Protein 2D8Q (pdb70)

Radius of gyration: 18.42 Å; Cα contacts (8 Å, |Δi|>4): 69; chains: 1; bounding box: 29×43×56 Å

Structure (mmCIF, N/CA/C/O backbone):
data_2D8Q
#
_entry.id   2D8Q
#
loop_
_entity.id
_entity.type
_entity.pdbx_description
1 polymer 'Zinc finger MYND domain containing protein 10'
2 non-polymer 'ZINC ION'
#
loop_
_atom_site.group_PDB
_atom_site.id
_atom_site.type_symbol
_atom_site.label_atom_id
_atom_site.label_alt_id
_atom_site.label_comp_id
_atom_site.label_asym_id
_atom_site.label_entity_id
_atom_site.label_seq_id
_atom_site.pdbx_PDB_ins_code
_atom_site.Cartn_x
_atom_site.Cartn_y
_atom_site.Cartn_z
_atom_site.occupancy
_atom_site.B_iso_or_equiv
_atom_site.auth_seq_id
_atom_site.auth_comp_id
_atom_site.auth_asym_id
_atom_site.auth_atom_id
_atom_site.pdbx_PDB_model_num
ATOM 1 N N . GLY A 1 1 ? -19.827 -36.827 40.881 1.00 0.00 1 GLY A N 1
ATOM 2 C CA . GLY A 1 1 ? -19.710 -36.330 39.522 1.00 0.00 1 GLY A CA 1
ATOM 3 C C . GLY A 1 1 ? -19.375 -34.852 39.472 1.00 0.00 1 GLY A C 1
ATOM 4 O O . GLY A 1 1 ? -20.268 -34.005 39.503 1.00 0.00 1 GLY A O 1
ATOM 8 N N . SER A 1 2 ? -18.085 -34.542 39.397 1.00 0.00 2 SER A N 1
ATOM 9 C CA . SER A 1 2 ? -17.634 -33.156 39.349 1.00 0.00 2 SER A CA 1
ATOM 10 C C . SER A 1 2 ? -16.925 -32.861 38.031 1.00 0.00 2 SER A C 1
ATOM 11 O O . SER A 1 2 ? -15.702 -32.970 37.933 1.00 0.00 2 SER A O 1
ATOM 19 N N . SER A 1 3 ? -17.701 -32.488 37.018 1.00 0.00 3 SER A N 1
ATOM 20 C CA . SER A 1 3 ? -17.149 -32.181 35.704 1.00 0.00 3 SER A CA 1
ATOM 21 C C . SER A 1 3 ? -17.943 -31.068 35.028 1.00 0.00 3 SER A C 1
ATOM 22 O O . SER A 1 3 ? -19.109 -30.839 35.348 1.00 0.00 3 SER A O 1
ATOM 30 N N . GLY A 1 4 ? -17.303 -30.378 34.089 1.00 0.00 4 GLY A N 1
ATOM 31 C CA . GLY A 1 4 ? -17.963 -29.297 33.381 1.00 0.00 4 GLY A CA 1
ATOM 32 C C . GLY A 1 4 ? -17.049 -28.613 32.384 1.00 0.00 4 GLY A C 1
ATOM 33 O O . GLY A 1 4 ? -16.391 -27.625 32.711 1.00 0.00 4 GLY A O 1
ATOM 37 N N . SER A 1 5 ? -17.007 -29.139 31.164 1.00 0.00 5 SER A N 1
ATOM 38 C CA . SER A 1 5 ? -16.162 -28.575 30.118 1.00 0.00 5 SER A CA 1
ATOM 39 C C . SER A 1 5 ? -16.897 -28.553 28.781 1.00 0.00 5 SER A C 1
ATOM 40 O O . SER A 1 5 ? -17.491 -29.549 28.369 1.00 0.00 5 SER A O 1
ATOM 48 N N . SER A 1 6 ? -16.851 -27.408 28.107 1.00 0.00 6 SER A N 1
ATOM 49 C CA . SER A 1 6 ? -17.514 -27.253 26.817 1.00 0.00 6 SER A CA 1
ATOM 50 C C . SER A 1 6 ? -16.942 -26.064 26.051 1.00 0.00 6 SER A C 1
ATOM 51 O O . SER A 1 6 ? -16.996 -24.927 26.517 1.00 0.00 6 SER A O 1
ATOM 59 N N . GLY A 1 7 ? -16.391 -26.337 24.872 1.00 0.00 7 GLY A N 1
ATOM 60 C CA . GLY A 1 7 ? -15.816 -25.282 24.060 1.00 0.00 7 GLY A CA 1
ATOM 61 C C . GLY A 1 7 ? -15.210 -25.805 22.773 1.00 0.00 7 GLY A C 1
ATOM 62 O O . GLY A 1 7 ? -14.073 -25.475 22.434 1.00 0.00 7 GLY A O 1
ATOM 66 N N . LEU A 1 8 ? -15.969 -26.625 22.054 1.00 0.00 8 LEU A N 1
ATOM 67 C CA . LEU A 1 8 ? -15.499 -27.198 20.797 1.00 0.00 8 LEU A CA 1
ATOM 68 C C . LEU A 1 8 ? -16.316 -26.672 19.621 1.00 0.00 8 LEU A C 1
ATOM 69 O O . LEU A 1 8 ? -16.666 -27.424 18.712 1.00 0.00 8 LEU A O 1
ATOM 85 N N . GLU A 1 9 ? -16.613 -25.377 19.645 1.00 0.00 9 GLU A N 1
ATOM 86 C CA . GLU A 1 9 ? -17.387 -24.751 18.579 1.00 0.00 9 GLU A CA 1
ATOM 87 C C . GLU A 1 9 ? -16.682 -24.903 17.234 1.00 0.00 9 GLU A C 1
ATOM 88 O O . GLU A 1 9 ? -15.537 -24.485 17.071 1.00 0.00 9 GLU A O 1
ATOM 100 N N . ALA A 1 10 ? -17.376 -25.506 16.274 1.00 0.00 10 ALA A N 1
ATOM 101 C CA . ALA A 1 10 ? -16.819 -25.712 14.943 1.00 0.00 10 ALA A CA 1
ATOM 102 C C . ALA A 1 10 ? -17.247 -24.601 13.991 1.00 0.00 10 ALA A C 1
ATOM 103 O O . ALA A 1 10 ? -18.432 -24.286 13.880 1.00 0.00 10 ALA A O 1
ATOM 110 N N . VAL A 1 11 ? -16.275 -24.009 13.304 1.00 0.00 11 VAL A N 1
ATOM 111 C CA . VAL A 1 11 ? -16.551 -22.933 12.360 1.00 0.00 11 VAL A CA 1
ATOM 112 C C . VAL A 1 11 ? -15.660 -23.041 11.127 1.00 0.00 11 VAL A C 1
ATOM 113 O O . VAL A 1 11 ? -14.456 -23.267 11.237 1.00 0.00 11 VAL A O 1
ATOM 126 N N . ALA A 1 12 ? -16.262 -22.878 9.953 1.00 0.00 12 ALA A N 1
ATOM 127 C CA . ALA A 1 12 ? -15.523 -22.955 8.699 1.00 0.00 12 ALA A CA 1
ATOM 128 C C . ALA A 1 12 ? -15.043 -21.576 8.260 1.00 0.00 12 ALA A C 1
ATOM 129 O O . ALA A 1 12 ? -15.752 -20.577 8.383 1.00 0.00 12 ALA A O 1
ATOM 136 N N . PRO A 1 13 ? -13.810 -21.517 7.734 1.00 0.00 13 PRO A N 1
ATOM 137 C CA . PRO A 1 13 ? -13.208 -20.265 7.266 1.00 0.00 13 PRO A CA 1
ATOM 138 C C . PRO A 1 13 ? -13.878 -19.737 6.002 1.00 0.00 13 PRO A C 1
ATOM 139 O O . PRO A 1 13 ? -14.514 -20.490 5.266 1.00 0.00 13 PRO A O 1
ATOM 150 N N . GLU A 1 14 ? -13.730 -18.438 5.757 1.00 0.00 14 GLU A N 1
ATOM 151 C CA . GLU A 1 14 ? -14.322 -17.811 4.582 1.00 0.00 14 GLU A CA 1
ATOM 152 C C . GLU A 1 14 ? -13.241 -17.366 3.601 1.00 0.00 14 GLU A C 1
ATOM 153 O O . GLU A 1 14 ? -12.191 -16.866 4.003 1.00 0.00 14 GLU A O 1
ATOM 165 N N . ARG A 1 15 ? -13.507 -17.552 2.312 1.00 0.00 15 ARG A N 1
ATOM 166 C CA . ARG A 1 15 ? -12.558 -17.171 1.273 1.00 0.00 15 ARG A CA 1
ATOM 167 C C . ARG A 1 15 ? -12.444 -15.653 1.169 1.00 0.00 15 ARG A C 1
ATOM 168 O O . ARG A 1 15 ? -13.354 -14.911 1.540 1.00 0.00 15 ARG A O 1
ATOM 189 N N . PRO A 1 16 ? -11.301 -15.179 0.654 1.00 0.00 16 PRO A N 1
ATOM 190 C CA . PRO A 1 16 ? -11.041 -13.745 0.490 1.00 0.00 16 PRO A CA 1
ATOM 191 C C . PRO A 1 16 ? -11.906 -13.121 -0.600 1.00 0.00 16 PRO A C 1
ATOM 192 O O . PRO A 1 16 ? -12.494 -13.827 -1.419 1.00 0.00 16 PRO A O 1
ATOM 203 N N . ARG A 1 17 ? -11.977 -11.794 -0.604 1.00 0.00 17 ARG A N 1
ATOM 204 C CA . ARG A 1 17 ? -12.771 -11.075 -1.593 1.00 0.00 17 ARG A CA 1
ATOM 205 C C . ARG A 1 17 ? -12.231 -9.663 -1.802 1.00 0.00 17 ARG A C 1
ATOM 206 O O . ARG A 1 17 ? -11.433 -9.168 -1.005 1.00 0.00 17 ARG A O 1
ATOM 227 N N . CYS A 1 18 ? -12.670 -9.020 -2.878 1.00 0.00 18 CYS A N 1
ATOM 228 C CA . CYS A 1 18 ? -12.230 -7.666 -3.193 1.00 0.00 18 CYS A CA 1
ATOM 229 C C . CYS A 1 18 ? -12.729 -6.675 -2.146 1.00 0.00 18 CYS A C 1
ATOM 230 O O . CYS A 1 18 ? -13.584 -7.002 -1.324 1.00 0.00 18 CYS A O 1
ATOM 237 N N . ALA A 1 19 ? -12.187 -5.462 -2.182 1.00 0.00 19 ALA A N 1
ATOM 238 C CA . ALA A 1 19 ? -12.578 -4.422 -1.238 1.00 0.00 19 ALA A CA 1
ATOM 239 C C . ALA A 1 19 ? -13.492 -3.396 -1.899 1.00 0.00 19 ALA A C 1
ATOM 240 O O . ALA A 1 19 ? -14.092 -2.559 -1.224 1.00 0.00 19 ALA A O 1
ATOM 247 N N . TYR A 1 20 ? -13.594 -3.466 -3.222 1.00 0.00 20 TYR A N 1
ATOM 248 C CA . TYR A 1 20 ? -14.433 -2.541 -3.974 1.00 0.00 20 TYR A CA 1
ATOM 249 C C . TYR A 1 20 ? -15.662 -3.251 -4.533 1.00 0.00 20 TYR A C 1
ATOM 250 O O . TYR A 1 20 ? -16.789 -2.777 -4.385 1.00 0.00 20 TYR A O 1
ATOM 268 N N . CYS A 1 21 ? -15.436 -4.392 -5.175 1.00 0.00 21 CYS A N 1
ATOM 269 C CA . CYS A 1 21 ? -16.523 -5.171 -5.757 1.00 0.00 21 CYS A CA 1
ATOM 270 C C . CYS A 1 21 ? -16.685 -6.505 -5.033 1.00 0.00 21 CYS A C 1
ATOM 271 O O . CYS A 1 21 ? -17.440 -7.372 -5.471 1.00 0.00 21 CYS A O 1
ATOM 278 N N . SER A 1 22 ? -15.969 -6.661 -3.924 1.00 0.00 22 SER A N 1
ATOM 279 C CA . SER A 1 22 ? -16.030 -7.890 -3.142 1.00 0.00 22 SER A CA 1
ATOM 280 C C . SER A 1 22 ? -16.131 -9.109 -4.053 1.00 0.00 22 SER A C 1
ATOM 281 O O . SER A 1 22 ? -16.787 -10.095 -3.718 1.00 0.00 22 SER A O 1
ATOM 289 N N . ALA A 1 23 ? -15.476 -9.034 -5.207 1.00 0.00 23 ALA A N 1
ATOM 290 C CA . ALA A 1 23 ? -15.490 -10.131 -6.166 1.00 0.00 23 ALA A CA 1
ATOM 291 C C . ALA A 1 23 ? -14.259 -11.017 -6.005 1.00 0.00 23 ALA A C 1
ATOM 292 O O . ALA A 1 23 ? -13.295 -10.640 -5.340 1.00 0.00 23 ALA A O 1
ATOM 299 N N . GLU A 1 24 ? -14.300 -12.196 -6.617 1.00 0.00 24 GLU A N 1
ATOM 300 C CA . GLU A 1 24 ? -13.187 -13.135 -6.540 1.00 0.00 24 GLU A CA 1
ATOM 301 C C . GLU A 1 24 ? -11.853 -12.396 -6.497 1.00 0.00 24 GLU A C 1
ATOM 302 O O . GLU A 1 24 ? -11.387 -11.876 -7.511 1.00 0.00 24 GLU A O 1
ATOM 314 N N . ALA A 1 25 ? -11.243 -12.354 -5.317 1.00 0.00 25 ALA A N 1
ATOM 315 C CA . ALA A 1 25 ? -9.962 -11.680 -5.142 1.00 0.00 25 ALA A CA 1
ATOM 316 C C . ALA A 1 25 ? -8.822 -12.511 -5.720 1.00 0.00 25 ALA A C 1
ATOM 317 O O . ALA A 1 25 ? -8.179 -12.111 -6.690 1.00 0.00 25 ALA A O 1
ATOM 324 N N . SER A 1 26 ? -8.575 -13.670 -5.116 1.00 0.00 26 SER A N 1
ATOM 325 C CA . SER A 1 26 ? -7.508 -14.555 -5.568 1.00 0.00 26 SER A CA 1
ATOM 326 C C . SER A 1 26 ? -6.280 -13.755 -5.991 1.00 0.00 26 SER A C 1
ATOM 327 O O . SER A 1 26 ? -5.585 -14.116 -6.941 1.00 0.00 26 SER A O 1
ATOM 335 N N . LYS A 1 27 ? -6.019 -12.664 -5.278 1.00 0.00 27 LYS A N 1
ATOM 336 C CA . LYS A 1 27 ? -4.875 -11.811 -5.577 1.00 0.00 27 LYS A CA 1
ATOM 337 C C . LYS A 1 27 ? -4.360 -11.129 -4.313 1.00 0.00 27 LYS A C 1
ATOM 338 O O . LYS A 1 27 ? -5.074 -11.031 -3.315 1.00 0.00 27 LYS A O 1
ATOM 357 N N . ARG A 1 28 ? -3.119 -10.658 -4.364 1.00 0.00 28 ARG A N 1
ATOM 358 C CA . ARG A 1 28 ? -2.509 -9.985 -3.223 1.00 0.00 28 ARG A CA 1
ATOM 359 C C . ARG A 1 28 ? -1.765 -8.729 -3.666 1.00 0.00 28 ARG A C 1
ATOM 360 O O . ARG A 1 28 ? -1.131 -8.710 -4.721 1.00 0.00 28 ARG A O 1
ATOM 381 N N . CYS A 1 29 ? -1.849 -7.680 -2.854 1.00 0.00 29 CYS A N 1
ATOM 382 C CA . CYS A 1 29 ? -1.185 -6.419 -3.162 1.00 0.00 29 CYS A CA 1
ATOM 383 C C . CYS A 1 29 ? 0.319 -6.621 -3.322 1.00 0.00 29 CYS A C 1
ATOM 384 O O . CYS A 1 29 ? 0.981 -7.163 -2.437 1.00 0.00 29 CYS A O 1
ATOM 391 N N . SER A 1 30 ? 0.852 -6.181 -4.458 1.00 0.00 30 SER A N 1
ATOM 392 C CA . SER A 1 30 ? 2.277 -6.317 -4.736 1.00 0.00 30 SER A CA 1
ATOM 393 C C . SER A 1 30 ? 3.065 -5.174 -4.103 1.00 0.00 30 SER A C 1
ATOM 394 O O . SER A 1 30 ? 4.066 -4.716 -4.654 1.00 0.00 30 SER A O 1
ATOM 402 N N . ARG A 1 31 ? 2.606 -4.720 -2.941 1.00 0.00 31 ARG A N 1
ATOM 403 C CA . ARG A 1 31 ? 3.266 -3.631 -2.232 1.00 0.00 31 ARG A CA 1
ATOM 404 C C . ARG A 1 31 ? 3.441 -3.971 -0.755 1.00 0.00 31 ARG A C 1
ATOM 405 O O . ARG A 1 31 ? 4.491 -3.710 -0.167 1.00 0.00 31 ARG A O 1
ATOM 426 N N . CYS A 1 32 ? 2.405 -4.553 -0.161 1.00 0.00 32 CYS A N 1
ATOM 427 C CA . CYS A 1 32 ? 2.442 -4.928 1.248 1.00 0.00 32 CYS A CA 1
ATOM 428 C C . CYS A 1 32 ? 2.072 -6.397 1.430 1.00 0.00 32 CYS A C 1
ATOM 429 O O . CYS A 1 32 ? 2.502 -7.041 2.386 1.00 0.00 32 CYS A O 1
ATOM 436 N N . GLN A 1 33 ? 1.272 -6.918 0.505 1.00 0.00 33 GLN A N 1
ATOM 437 C CA . GLN A 1 33 ? 0.843 -8.311 0.564 1.00 0.00 33 GLN A CA 1
ATOM 438 C C . GLN A 1 33 ? -0.050 -8.555 1.776 1.00 0.00 33 GLN A C 1
ATOM 439 O O . GLN A 1 33 ? 0.018 -9.609 2.406 1.00 0.00 33 GLN A O 1
ATOM 453 N N . ASN A 1 34 ? -0.886 -7.573 2.096 1.00 0.00 34 ASN A N 1
ATOM 454 C CA . ASN A 1 34 ? -1.792 -7.681 3.234 1.00 0.00 34 ASN A CA 1
ATOM 455 C C . ASN A 1 34 ? -3.202 -7.244 2.849 1.00 0.00 34 ASN A C 1
ATOM 456 O O . ASN A 1 34 ? -3.939 -6.699 3.670 1.00 0.00 34 ASN A O 1
ATOM 467 N N . GLU A 1 35 ? -3.571 -7.489 1.595 1.00 0.00 35 GLU A N 1
ATOM 468 C CA . GLU A 1 35 ? -4.892 -7.120 1.102 1.00 0.00 35 GLU A CA 1
ATOM 469 C C . GLU A 1 35 ? -5.310 -8.017 -0.060 1.00 0.00 35 GLU A C 1
ATOM 470 O O . GLU A 1 35 ? -4.469 -8.636 -0.712 1.00 0.00 35 GLU A O 1
ATOM 482 N N . TRP A 1 36 ? -6.612 -8.082 -0.311 1.00 0.00 36 TRP A N 1
ATOM 483 C CA . TRP A 1 36 ? -7.141 -8.904 -1.393 1.00 0.00 36 TRP A CA 1
ATOM 484 C C . TRP A 1 36 ? -7.894 -8.049 -2.407 1.00 0.00 36 TRP A C 1
ATOM 485 O O . TRP A 1 36 ? -8.506 -7.041 -2.051 1.00 0.00 36 TRP A O 1
ATOM 506 N N . TYR A 1 37 ? -7.846 -8.458 -3.670 1.00 0.00 37 TYR A N 1
ATOM 507 C CA . TYR A 1 37 ? -8.522 -7.727 -4.736 1.00 0.00 37 TYR A CA 1
ATOM 508 C C . TYR A 1 37 ? -8.747 -8.622 -5.951 1.00 0.00 37 TYR A C 1
ATOM 509 O O . TYR A 1 37 ? -7.999 -9.571 -6.186 1.00 0.00 37 TYR A O 1
ATOM 527 N N . CYS A 1 38 ? -9.784 -8.311 -6.722 1.00 0.00 38 CYS A N 1
ATOM 528 C CA . CYS A 1 38 ? -10.109 -9.084 -7.915 1.00 0.00 38 CYS A CA 1
ATOM 529 C C . CYS A 1 38 ? -9.157 -8.747 -9.059 1.00 0.00 38 CYS A C 1
ATOM 530 O O . CYS A 1 38 ? -8.650 -9.639 -9.741 1.00 0.00 38 CYS A O 1
ATOM 537 N N . CYS A 1 39 ? -8.920 -7.456 -9.262 1.00 0.00 39 CYS A N 1
ATOM 538 C CA . CYS A 1 39 ? -8.029 -7.001 -10.324 1.00 0.00 39 CYS A CA 1
ATOM 539 C C . CYS A 1 39 ? -7.406 -5.654 -9.970 1.00 0.00 39 CYS A C 1
ATOM 540 O O . CYS A 1 39 ? -7.813 -5.005 -9.006 1.00 0.00 39 CYS A O 1
ATOM 548 N N . ARG A 1 40 ? -6.416 -5.242 -10.755 1.00 0.00 40 ARG A N 1
ATOM 549 C CA . ARG A 1 40 ? -5.735 -3.974 -10.523 1.00 0.00 40 ARG A CA 1
ATOM 550 C C . ARG A 1 40 ? -6.710 -2.805 -10.629 1.00 0.00 40 ARG A C 1
ATOM 551 O O . ARG A 1 40 ? -6.538 -1.780 -9.970 1.00 0.00 40 ARG A O 1
ATOM 572 N N . GLU A 1 41 ? -7.732 -2.968 -11.463 1.00 0.00 41 GLU A N 1
ATOM 573 C CA . GLU A 1 41 ? -8.733 -1.925 -11.656 1.00 0.00 41 GLU A CA 1
ATOM 574 C C . GLU A 1 41 ? -9.211 -1.375 -10.316 1.00 0.00 41 GLU A C 1
ATOM 575 O O . GLU A 1 41 ? -9.154 -0.170 -10.070 1.00 0.00 41 GLU A O 1
ATOM 587 N N . CYS A 1 42 ? -9.683 -2.268 -9.452 1.00 0.00 42 CYS A N 1
ATOM 588 C CA . CYS A 1 42 ? -10.173 -1.874 -8.136 1.00 0.00 42 CYS A CA 1
ATOM 589 C C . CYS A 1 42 ? -9.032 -1.363 -7.261 1.00 0.00 42 CYS A C 1
ATOM 590 O O . CYS A 1 42 ? -9.154 -0.326 -6.609 1.00 0.00 42 CYS A O 1
ATOM 597 N N . GLN A 1 43 ? -7.925 -2.098 -7.254 1.00 0.00 43 GLN A N 1
ATOM 598 C CA . GLN A 1 43 ? -6.762 -1.718 -6.460 1.00 0.00 43 GLN A CA 1
ATOM 599 C C . GLN A 1 43 ? -6.487 -0.223 -6.577 1.00 0.00 43 GLN A C 1
ATOM 600 O O . GLN A 1 43 ? -6.304 0.466 -5.574 1.00 0.00 43 GLN A O 1
ATOM 614 N N . VAL A 1 44 ? -6.458 0.273 -7.810 1.00 0.00 44 VAL A N 1
ATOM 615 C CA . VAL A 1 44 ? -6.205 1.687 -8.060 1.00 0.00 44 VAL A CA 1
ATOM 616 C C . VAL A 1 44 ? -7.315 2.555 -7.477 1.00 0.00 44 VAL A C 1
ATOM 617 O O . VAL A 1 44 ? -7.052 3.591 -6.866 1.00 0.00 44 VAL A O 1
ATOM 630 N N . LYS A 1 45 ? -8.557 2.125 -7.669 1.00 0.00 45 LYS A N 1
ATOM 631 C CA . LYS A 1 45 ? -9.709 2.860 -7.161 1.00 0.00 45 LYS A CA 1
ATOM 632 C C . LYS A 1 45 ? -9.643 2.995 -5.643 1.00 0.00 45 LYS A C 1
ATOM 633 O O . LYS A 1 45 ? -9.619 4.104 -5.109 1.00 0.00 45 LYS A O 1
ATOM 652 N N . HIS A 1 46 ? -9.612 1.859 -4.953 1.00 0.00 46 HIS A N 1
ATOM 653 C CA . HIS A 1 46 ? -9.545 1.851 -3.496 1.00 0.00 46 HIS A CA 1
ATOM 654 C C . HIS A 1 46 ? -8.102 1.967 -3.017 1.00 0.00 46 HIS A C 1
ATOM 655 O O . HIS A 1 46 ? -7.704 1.316 -2.051 1.00 0.00 46 HIS A O 1
ATOM 669 N N . TRP A 1 47 ? -7.322 2.798 -3.699 1.00 0.00 47 TRP A N 1
ATOM 670 C CA . TRP A 1 47 ? -5.922 2.998 -3.343 1.00 0.00 47 TRP A CA 1
ATOM 671 C C . TRP A 1 47 ? -5.761 4.205 -2.426 1.00 0.00 47 TRP A C 1
ATOM 672 O O . TRP A 1 47 ? -4.908 4.211 -1.538 1.00 0.00 47 TRP A O 1
ATOM 693 N N . GLU A 1 48 ? -6.584 5.225 -2.646 1.00 0.00 48 GLU A N 1
ATOM 694 C CA . GLU A 1 48 ? -6.531 6.438 -1.838 1.00 0.00 48 GLU A CA 1
ATOM 695 C C . GLU A 1 48 ? -6.621 6.105 -0.351 1.00 0.00 48 GLU A C 1
ATOM 696 O O . GLU A 1 48 ? -5.943 6.716 0.476 1.00 0.00 48 GLU A O 1
ATOM 708 N N . LYS A 1 49 ? -7.463 5.133 -0.019 1.00 0.00 49 LYS A N 1
ATOM 709 C CA . LYS A 1 49 ? -7.644 4.717 1.367 1.00 0.00 49 LYS A CA 1
ATOM 710 C C . LYS A 1 49 ? -6.633 3.641 1.748 1.00 0.00 49 LYS A C 1
ATOM 711 O O . LYS A 1 49 ? -5.773 3.857 2.603 1.00 0.00 49 LYS A O 1
ATOM 730 N N . HIS A 1 50 ? -6.740 2.481 1.108 1.00 0.00 50 HIS A N 1
ATOM 731 C CA . HIS A 1 50 ? -5.833 1.371 1.378 1.00 0.00 50 HIS A CA 1
ATOM 732 C C . HIS A 1 50 ? -4.401 1.869 1.545 1.00 0.00 50 HIS A C 1
ATOM 733 O O . HIS A 1 50 ? -3.681 1.430 2.441 1.00 0.00 50 HIS A O 1
ATOM 747 N N . GLY A 1 51 ? -3.993 2.787 0.674 1.00 0.00 51 GLY A N 1
ATOM 748 C CA . GLY A 1 51 ? -2.648 3.328 0.741 1.00 0.00 51 GLY A CA 1
ATOM 749 C C . GLY A 1 51 ? -2.155 3.479 2.166 1.00 0.00 51 GLY A C 1
ATOM 750 O O . GLY A 1 51 ? -1.110 2.938 2.531 1.00 0.00 51 GLY A O 1
ATOM 754 N N . LYS A 1 52 ? -2.906 4.219 2.975 1.00 0.00 52 LYS A N 1
ATOM 755 C CA . LYS A 1 52 ? -2.540 4.442 4.369 1.00 0.00 52 LYS A CA 1
ATOM 756 C C . LYS A 1 52 ? -2.251 3.120 5.073 1.00 0.00 52 LYS A C 1
ATOM 757 O O . LYS A 1 52 ? -1.252 2.986 5.781 1.00 0.00 52 LYS A O 1
ATOM 776 N N . THR A 1 53 ? -3.132 2.144 4.874 1.00 0.00 53 THR A N 1
ATOM 777 C CA . THR A 1 53 ? -2.971 0.833 5.490 1.00 0.00 53 THR A CA 1
ATOM 778 C C . THR A 1 53 ? -1.764 0.100 4.917 1.00 0.00 53 THR A C 1
ATOM 779 O O . THR A 1 53 ? -1.073 -0.630 5.628 1.00 0.00 53 THR A O 1
ATOM 790 N N . CYS A 1 54 ? -1.514 0.300 3.627 1.00 0.00 54 CYS A N 1
ATOM 791 C CA . CYS A 1 54 ? -0.389 -0.342 2.958 1.00 0.00 54 CYS A CA 1
ATOM 792 C C . CYS A 1 54 ? 0.936 0.123 3.555 1.00 0.00 54 CYS A C 1
ATOM 793 O O . CYS A 1 54 ? 1.237 1.316 3.572 1.00 0.00 54 CYS A O 1
ATOM 800 N N . VAL A 1 55 ? 1.725 -0.829 4.043 1.00 0.00 55 VAL A N 1
ATOM 801 C CA . VAL A 1 55 ? 3.019 -0.519 4.640 1.00 0.00 55 VAL A CA 1
ATOM 802 C C . VAL A 1 55 ? 4.093 -1.487 4.158 1.00 0.00 55 VAL A C 1
ATOM 803 O O . VAL A 1 55 ? 3.935 -2.705 4.253 1.00 0.00 55 VAL A O 1
ATOM 816 N N . LEU A 1 56 ? 5.186 -0.939 3.639 1.00 0.00 56 LEU A N 1
ATOM 817 C CA . LEU A 1 56 ? 6.289 -1.754 3.142 1.00 0.00 56 LEU A CA 1
ATOM 818 C C . LEU A 1 56 ? 6.539 -2.948 4.057 1.00 0.00 56 LEU A C 1
ATOM 819 O O . LEU A 1 56 ? 7.082 -2.801 5.151 1.00 0.00 56 LEU A O 1
ATOM 835 N N . ALA A 1 57 ? 6.141 -4.131 3.599 1.00 0.00 57 ALA A N 1
ATOM 836 C CA . ALA A 1 57 ? 6.326 -5.351 4.375 1.00 0.00 57 ALA A CA 1
ATOM 837 C C . ALA A 1 57 ? 6.903 -6.468 3.511 1.00 0.00 57 ALA A C 1
ATOM 838 O O . ALA A 1 57 ? 6.212 -7.027 2.659 1.00 0.00 57 ALA A O 1
ATOM 845 N N . ALA A 1 58 ? 8.172 -6.789 3.737 1.00 0.00 58 ALA A N 1
ATOM 846 C CA . ALA A 1 58 ? 8.841 -7.840 2.980 1.00 0.00 58 ALA A CA 1
ATOM 847 C C . ALA A 1 58 ? 8.246 -9.207 3.297 1.00 0.00 58 ALA A C 1
ATOM 848 O O . ALA A 1 58 ? 7.664 -9.409 4.362 1.00 0.00 58 ALA A O 1
ATOM 855 N N . GLN A 1 59 ? 8.396 -10.143 2.365 1.00 0.00 59 GLN A N 1
ATOM 856 C CA . GLN A 1 59 ? 7.872 -11.492 2.546 1.00 0.00 59 GLN A CA 1
ATOM 857 C C . GLN A 1 59 ? 8.402 -12.114 3.833 1.00 0.00 59 GLN A C 1
ATOM 858 O O . GLN A 1 59 ? 9.586 -12.000 4.148 1.00 0.00 59 GLN A O 1
ATOM 872 N N . GLY A 1 60 ? 7.516 -12.772 4.576 1.00 0.00 60 GLY A N 1
ATOM 873 C CA . GLY A 1 60 ? 7.914 -13.401 5.821 1.00 0.00 60 GLY A CA 1
ATOM 874 C C . GLY A 1 60 ? 7.677 -14.899 5.815 1.00 0.00 60 GLY A C 1
ATOM 875 O O . GLY A 1 60 ? 8.203 -15.614 4.962 1.00 0.00 60 GLY A O 1
ATOM 879 N N . ASP A 1 61 ? 6.884 -15.374 6.769 1.00 0.00 61 ASP A N 1
ATOM 880 C CA . ASP A 1 61 ? 6.579 -16.796 6.871 1.00 0.00 61 ASP A CA 1
ATOM 881 C C . ASP A 1 61 ? 5.803 -17.275 5.648 1.00 0.00 61 ASP A C 1
ATOM 882 O O . ASP A 1 61 ? 4.757 -16.722 5.309 1.00 0.00 61 ASP A O 1
ATOM 891 N N . ARG A 1 62 ? 6.324 -18.305 4.989 1.00 0.00 62 ARG A N 1
ATOM 892 C CA . ARG A 1 62 ? 5.681 -18.856 3.802 1.00 0.00 62 ARG A CA 1
ATOM 893 C C . ARG A 1 62 ? 5.058 -20.216 4.103 1.00 0.00 62 ARG A C 1
ATOM 894 O O . ARG A 1 62 ? 5.609 -21.007 4.867 1.00 0.00 62 ARG A O 1
ATOM 915 N N . ALA A 1 63 ? 3.904 -20.478 3.498 1.00 0.00 63 ALA A N 1
ATOM 916 C CA . ALA A 1 63 ? 3.206 -21.742 3.700 1.00 0.00 63 ALA A CA 1
ATOM 917 C C . ALA A 1 63 ? 3.592 -22.760 2.633 1.00 0.00 63 ALA A C 1
ATOM 918 O O . ALA A 1 63 ? 4.287 -22.432 1.671 1.00 0.00 63 ALA A O 1
ATOM 925 N N . LYS A 1 64 ? 3.138 -23.996 2.809 1.00 0.00 64 LYS A N 1
ATOM 926 C CA . LYS A 1 64 ? 3.436 -25.063 1.860 1.00 0.00 64 LYS A CA 1
ATOM 927 C C . LYS A 1 64 ? 2.216 -25.384 1.003 1.00 0.00 64 LYS A C 1
ATOM 928 O O . LYS A 1 64 ? 1.090 -25.425 1.499 1.00 0.00 64 LYS A O 1
ATOM 947 N N . SER A 1 65 ? 2.448 -25.613 -0.286 1.00 0.00 65 SER A N 1
ATOM 948 C CA . SER A 1 65 ? 1.367 -25.929 -1.213 1.00 0.00 65 SER A CA 1
ATOM 949 C C . SER A 1 65 ? 1.910 -26.598 -2.472 1.00 0.00 65 SER A C 1
ATOM 950 O O . SER A 1 65 ? 3.119 -26.751 -2.635 1.00 0.00 65 SER A O 1
ATOM 958 N N . GLY A 1 66 ? 1.004 -26.996 -3.360 1.00 0.00 66 GLY A N 1
ATOM 959 C CA . GLY A 1 66 ? 1.409 -27.644 -4.594 1.00 0.00 66 GLY A CA 1
ATOM 960 C C . GLY A 1 66 ? 0.232 -27.975 -5.489 1.00 0.00 66 GLY A C 1
ATOM 961 O O . GLY A 1 66 ? -0.404 -29.021 -5.354 1.00 0.00 66 GLY A O 1
ATOM 965 N N . PRO A 1 67 ? -0.075 -27.068 -6.428 1.00 0.00 67 PRO A N 1
ATOM 966 C CA . PRO A 1 67 ? -1.187 -27.245 -7.367 1.00 0.00 67 PRO A CA 1
ATOM 967 C C . PRO A 1 67 ? -0.917 -28.350 -8.383 1.00 0.00 67 PRO A C 1
ATOM 968 O O . PRO A 1 67 ? 0.071 -29.077 -8.276 1.00 0.00 67 PRO A O 1
ATOM 979 N N . SER A 1 68 ? -1.800 -28.470 -9.369 1.00 0.00 68 SER A N 1
ATOM 980 C CA . SER A 1 68 ? -1.658 -29.488 -10.403 1.00 0.00 68 SER A CA 1
ATOM 981 C C . SER A 1 68 ? -2.240 -29.003 -11.727 1.00 0.00 68 SER A C 1
ATOM 982 O O . SER A 1 68 ? -2.808 -27.914 -11.806 1.00 0.00 68 SER A O 1
ATOM 990 N N . SER A 1 69 ? -2.095 -29.821 -12.765 1.00 0.00 69 SER A N 1
ATOM 991 C CA . SER A 1 69 ? -2.603 -29.475 -14.087 1.00 0.00 69 SER A CA 1
ATOM 992 C C . SER A 1 69 ? -3.284 -30.674 -14.739 1.00 0.00 69 SER A C 1
ATOM 993 O O . SER A 1 69 ? -2.997 -31.823 -14.405 1.00 0.00 69 SER A O 1
ATOM 1001 N N . GLY A 1 70 ? -4.190 -30.398 -15.672 1.00 0.00 70 GLY A N 1
ATOM 1002 C CA . GLY A 1 70 ? -4.899 -31.463 -16.356 1.00 0.00 70 GLY A CA 1
ATOM 1003 C C . GLY A 1 70 ? -4.540 -31.548 -17.826 1.00 0.00 70 GLY A C 1
ATOM 1004 O O . GLY A 1 70 ? -3.486 -31.048 -18.215 1.00 0.00 70 GLY A O 1
ATOM 1010 N N . GLY A 1 1 ? -33.016 -28.302 20.290 1.00 0.00 1 GLY A N 2
ATOM 1011 C CA . GLY A 1 1 ? -33.123 -29.750 20.308 1.00 0.00 1 GLY A CA 2
ATOM 1012 C C . GLY A 1 1 ? -32.527 -30.391 19.070 1.00 0.00 1 GLY A C 2
ATOM 1013 O O . GLY A 1 1 ? -32.825 -29.985 17.947 1.00 0.00 1 GLY A O 2
ATOM 1017 N N . SER A 1 2 ? -31.679 -31.394 19.276 1.00 0.00 2 SER A N 2
ATOM 1018 C CA . SER A 1 2 ? -31.035 -32.089 18.167 1.00 0.00 2 SER A CA 2
ATOM 1019 C C . SER A 1 2 ? -31.993 -33.083 17.519 1.00 0.00 2 SER A C 2
ATOM 1020 O O . SER A 1 2 ? -32.540 -33.961 18.186 1.00 0.00 2 SER A O 2
ATOM 1028 N N . SER A 1 3 ? -32.191 -32.938 16.212 1.00 0.00 3 SER A N 2
ATOM 1029 C CA . SER A 1 3 ? -33.086 -33.820 15.472 1.00 0.00 3 SER A CA 2
ATOM 1030 C C . SER A 1 3 ? -32.297 -34.879 14.710 1.00 0.00 3 SER A C 2
ATOM 1031 O O . SER A 1 3 ? -32.599 -35.186 13.558 1.00 0.00 3 SER A O 2
ATOM 1039 N N . GLY A 1 4 ? -31.281 -35.436 15.363 1.00 0.00 4 GLY A N 2
ATOM 1040 C CA . GLY A 1 4 ? -30.463 -36.455 14.733 1.00 0.00 4 GLY A CA 2
ATOM 1041 C C . GLY A 1 4 ? -29.105 -35.930 14.312 1.00 0.00 4 GLY A C 2
ATOM 1042 O O . GLY A 1 4 ? -28.785 -35.897 13.124 1.00 0.00 4 GLY A O 2
ATOM 1046 N N . SER A 1 5 ? -28.303 -35.517 15.289 1.00 0.00 5 SER A N 2
ATOM 1047 C CA . SER A 1 5 ? -26.974 -34.985 15.013 1.00 0.00 5 SER A CA 2
ATOM 1048 C C . SER A 1 5 ? -26.049 -35.186 16.210 1.00 0.00 5 SER A C 2
ATOM 1049 O O . SER A 1 5 ? -26.470 -35.064 17.361 1.00 0.00 5 SER A O 2
ATOM 1057 N N . SER A 1 6 ? -24.787 -35.495 15.930 1.00 0.00 6 SER A N 2
ATOM 1058 C CA . SER A 1 6 ? -23.803 -35.717 16.983 1.00 0.00 6 SER A CA 2
ATOM 1059 C C . SER A 1 6 ? -22.465 -35.082 16.618 1.00 0.00 6 SER A C 2
ATOM 1060 O O . SER A 1 6 ? -21.985 -35.221 15.494 1.00 0.00 6 SER A O 2
ATOM 1068 N N . GLY A 1 7 ? -21.866 -34.383 17.578 1.00 0.00 7 GLY A N 2
ATOM 1069 C CA . GLY A 1 7 ? -20.589 -33.736 17.340 1.00 0.00 7 GLY A CA 2
ATOM 1070 C C . GLY A 1 7 ? -20.639 -32.767 16.175 1.00 0.00 7 GLY A C 2
ATOM 1071 O O . GLY A 1 7 ? -20.283 -33.118 15.050 1.00 0.00 7 GLY A O 2
ATOM 1075 N N . LEU A 1 8 ? -21.083 -31.544 16.444 1.00 0.00 8 LEU A N 2
ATOM 1076 C CA . LEU A 1 8 ? -21.180 -30.521 15.409 1.00 0.00 8 LEU A CA 2
ATOM 1077 C C . LEU A 1 8 ? -19.794 -30.078 14.949 1.00 0.00 8 LEU A C 2
ATOM 1078 O O . LEU A 1 8 ? -19.272 -29.065 15.411 1.00 0.00 8 LEU A O 2
ATOM 1094 N N . GLU A 1 9 ? -19.207 -30.844 14.036 1.00 0.00 9 GLU A N 2
ATOM 1095 C CA . GLU A 1 9 ? -17.883 -30.530 13.512 1.00 0.00 9 GLU A CA 2
ATOM 1096 C C . GLU A 1 9 ? -17.900 -30.471 11.988 1.00 0.00 9 GLU A C 2
ATOM 1097 O O . GLU A 1 9 ? -18.195 -31.462 11.321 1.00 0.00 9 GLU A O 2
ATOM 1109 N N . ALA A 1 10 ? -17.582 -29.301 11.443 1.00 0.00 10 ALA A N 2
ATOM 1110 C CA . ALA A 1 10 ? -17.559 -29.112 9.998 1.00 0.00 10 ALA A CA 2
ATOM 1111 C C . ALA A 1 10 ? -16.835 -27.823 9.625 1.00 0.00 10 ALA A C 2
ATOM 1112 O O . ALA A 1 10 ? -17.282 -26.727 9.963 1.00 0.00 10 ALA A O 2
ATOM 1119 N N . VAL A 1 11 ? -15.713 -27.961 8.925 1.00 0.00 11 VAL A N 2
ATOM 1120 C CA . VAL A 1 11 ? -14.927 -26.807 8.505 1.00 0.00 11 VAL A CA 2
ATOM 1121 C C . VAL A 1 11 ? -15.196 -26.461 7.045 1.00 0.00 11 VAL A C 2
ATOM 1122 O O . VAL A 1 11 ? -16.056 -27.062 6.402 1.00 0.00 11 VAL A O 2
ATOM 1135 N N . ALA A 1 12 ? -14.455 -25.487 6.527 1.00 0.00 12 ALA A N 2
ATOM 1136 C CA . ALA A 1 12 ? -14.611 -25.062 5.142 1.00 0.00 12 ALA A CA 2
ATOM 1137 C C . ALA A 1 12 ? -13.480 -24.129 4.722 1.00 0.00 12 ALA A C 2
ATOM 1138 O O . ALA A 1 12 ? -12.839 -23.481 5.550 1.00 0.00 12 ALA A O 2
ATOM 1145 N N . PRO A 1 13 ? -13.228 -24.058 3.407 1.00 0.00 13 PRO A N 2
ATOM 1146 C CA . PRO A 1 13 ? -12.172 -23.208 2.848 1.00 0.00 13 PRO A CA 2
ATOM 1147 C C . PRO A 1 13 ? -12.502 -21.723 2.964 1.00 0.00 13 PRO A C 2
ATOM 1148 O O . PRO A 1 13 ? -13.578 -21.284 2.560 1.00 0.00 13 PRO A O 2
ATOM 1159 N N . GLU A 1 14 ? -11.569 -20.956 3.519 1.00 0.00 14 GLU A N 2
ATOM 1160 C CA . GLU A 1 14 ? -11.763 -19.521 3.688 1.00 0.00 14 GLU A CA 2
ATOM 1161 C C . GLU A 1 14 ? -10.886 -18.735 2.717 1.00 0.00 14 GLU A C 2
ATOM 1162 O O . GLU A 1 14 ? -9.702 -18.514 2.972 1.00 0.00 14 GLU A O 2
ATOM 1174 N N . ARG A 1 15 ? -11.476 -18.318 1.601 1.00 0.00 15 ARG A N 2
ATOM 1175 C CA . ARG A 1 15 ? -10.750 -17.559 0.590 1.00 0.00 15 ARG A CA 2
ATOM 1176 C C . ARG A 1 15 ? -10.991 -16.062 0.756 1.00 0.00 15 ARG A C 2
ATOM 1177 O O . ARG A 1 15 ? -12.042 -15.626 1.228 1.00 0.00 15 ARG A O 2
ATOM 1198 N N . PRO A 1 16 ? -9.997 -15.254 0.360 1.00 0.00 16 PRO A N 2
ATOM 1199 C CA . PRO A 1 16 ? -10.077 -13.794 0.455 1.00 0.00 16 PRO A CA 2
ATOM 1200 C C . PRO A 1 16 ? -11.080 -13.203 -0.530 1.00 0.00 16 PRO A C 2
ATOM 1201 O O . PRO A 1 16 ? -11.658 -13.921 -1.347 1.00 0.00 16 PRO A O 2
ATOM 1212 N N . ARG A 1 17 ? -11.282 -11.892 -0.448 1.00 0.00 17 ARG A N 2
ATOM 1213 C CA . ARG A 1 17 ? -12.217 -11.206 -1.332 1.00 0.00 17 ARG A CA 2
ATOM 1214 C C . ARG A 1 17 ? -11.839 -9.736 -1.487 1.00 0.00 17 ARG A C 2
ATOM 1215 O O . ARG A 1 17 ? -11.378 -9.099 -0.539 1.00 0.00 17 ARG A O 2
ATOM 1236 N N . CYS A 1 18 ? -12.037 -9.203 -2.688 1.00 0.00 18 CYS A N 2
ATOM 1237 C CA . CYS A 1 18 ? -11.717 -7.808 -2.968 1.00 0.00 18 CYS A CA 2
ATOM 1238 C C . CYS A 1 18 ? -12.302 -6.890 -1.898 1.00 0.00 18 CYS A C 2
ATOM 1239 O O . CYS A 1 18 ? -13.102 -7.319 -1.068 1.00 0.00 18 CYS A O 2
ATOM 1246 N N . ALA A 1 19 ? -11.896 -5.625 -1.926 1.00 0.00 19 ALA A N 2
ATOM 1247 C CA . ALA A 1 19 ? -12.381 -4.646 -0.961 1.00 0.00 19 ALA A CA 2
ATOM 1248 C C . ALA A 1 19 ? -13.274 -3.609 -1.634 1.00 0.00 19 ALA A C 2
ATOM 1249 O O . ALA A 1 19 ? -14.204 -3.084 -1.020 1.00 0.00 19 ALA A O 2
ATOM 1256 N N . TYR A 1 20 ? -12.986 -3.317 -2.897 1.00 0.00 20 TYR A N 2
ATOM 1257 C CA . TYR A 1 20 ? -13.761 -2.339 -3.652 1.00 0.00 20 TYR A CA 2
ATOM 1258 C C . TYR A 1 20 ? -15.067 -2.949 -4.153 1.00 0.00 20 TYR A C 2
ATOM 1259 O O . TYR A 1 20 ? -16.149 -2.416 -3.908 1.00 0.00 20 TYR A O 2
ATOM 1277 N N . CYS A 1 21 ? -14.956 -4.071 -4.855 1.00 0.00 21 CYS A N 2
ATOM 1278 C CA . CYS A 1 21 ? -16.126 -4.756 -5.392 1.00 0.00 21 CYS A CA 2
ATOM 1279 C C . CYS A 1 21 ? -16.505 -5.950 -4.520 1.00 0.00 21 CYS A C 2
ATOM 1280 O O . CYS A 1 21 ? -17.632 -6.442 -4.579 1.00 0.00 21 CYS A O 2
ATOM 1287 N N . SER A 1 22 ? -15.555 -6.411 -3.713 1.00 0.00 22 SER A N 2
ATOM 1288 C CA . SER A 1 22 ? -15.787 -7.549 -2.831 1.00 0.00 22 SER A CA 2
ATOM 1289 C C . SER A 1 22 ? -16.142 -8.796 -3.636 1.00 0.00 22 SER A C 2
ATOM 1290 O O . SER A 1 22 ? -17.099 -9.501 -3.318 1.00 0.00 22 SER A O 2
ATOM 1298 N N . ALA A 1 23 ? -15.363 -9.060 -4.680 1.00 0.00 23 ALA A N 2
ATOM 1299 C CA . ALA A 1 23 ? -15.593 -10.222 -5.530 1.00 0.00 23 ALA A CA 2
ATOM 1300 C C . ALA A 1 23 ? -14.430 -11.204 -5.444 1.00 0.00 23 ALA A C 2
ATOM 1301 O O . ALA A 1 23 ? -13.406 -10.914 -4.827 1.00 0.00 23 ALA A O 2
ATOM 1308 N N . GLU A 1 24 ? -14.596 -12.368 -6.065 1.00 0.00 24 GLU A N 2
ATOM 1309 C CA . GLU A 1 24 ? -13.559 -13.393 -6.057 1.00 0.00 24 GLU A CA 2
ATOM 1310 C C . GLU A 1 24 ? -12.185 -12.778 -6.304 1.00 0.00 24 GLU A C 2
ATOM 1311 O O . GLU A 1 24 ? -11.943 -12.172 -7.348 1.00 0.00 24 GLU A O 2
ATOM 1323 N N . ALA A 1 25 ? -11.288 -12.939 -5.337 1.00 0.00 25 ALA A N 2
ATOM 1324 C CA . ALA A 1 25 ? -9.938 -12.402 -5.450 1.00 0.00 25 ALA A CA 2
ATOM 1325 C C . ALA A 1 25 ? -9.025 -13.366 -6.200 1.00 0.00 25 ALA A C 2
ATOM 1326 O O . ALA A 1 25 ? -9.374 -14.526 -6.416 1.00 0.00 25 ALA A O 2
ATOM 1333 N N . SER A 1 26 ? -7.854 -12.877 -6.596 1.00 0.00 26 SER A N 2
ATOM 1334 C CA . SER A 1 26 ? -6.892 -13.694 -7.327 1.00 0.00 26 SER A CA 2
ATOM 1335 C C . SER A 1 26 ? -5.495 -13.554 -6.729 1.00 0.00 26 SER A C 2
ATOM 1336 O O . SER A 1 26 ? -4.835 -14.547 -6.424 1.00 0.00 26 SER A O 2
ATOM 1344 N N . LYS A 1 27 ? -5.051 -12.313 -6.566 1.00 0.00 27 LYS A N 2
ATOM 1345 C CA . LYS A 1 27 ? -3.733 -12.039 -6.004 1.00 0.00 27 LYS A CA 2
ATOM 1346 C C . LYS A 1 27 ? -3.803 -10.916 -4.974 1.00 0.00 27 LYS A C 2
ATOM 1347 O O . LYS A 1 27 ? -4.668 -10.044 -5.051 1.00 0.00 27 LYS A O 2
ATOM 1366 N N . ARG A 1 28 ? -2.887 -10.944 -4.012 1.00 0.00 28 ARG A N 2
ATOM 1367 C CA . ARG A 1 28 ? -2.845 -9.928 -2.967 1.00 0.00 28 ARG A CA 2
ATOM 1368 C C . ARG A 1 28 ? -1.840 -8.833 -3.313 1.00 0.00 28 ARG A C 2
ATOM 1369 O O . ARG A 1 28 ? -0.969 -9.021 -4.163 1.00 0.00 28 ARG A O 2
ATOM 1390 N N . CYS A 1 29 ? -1.969 -7.688 -2.651 1.00 0.00 29 CYS A N 2
ATOM 1391 C CA . CYS A 1 29 ? -1.074 -6.562 -2.888 1.00 0.00 29 CYS A CA 2
ATOM 1392 C C . CYS A 1 29 ? 0.379 -7.023 -2.940 1.00 0.00 29 CYS A C 2
ATOM 1393 O O . CYS A 1 29 ? 0.889 -7.613 -1.987 1.00 0.00 29 CYS A O 2
ATOM 1400 N N . SER A 1 30 ? 1.041 -6.751 -4.060 1.00 0.00 30 SER A N 2
ATOM 1401 C CA . SER A 1 30 ? 2.435 -7.140 -4.238 1.00 0.00 30 SER A CA 2
ATOM 1402 C C . SER A 1 30 ? 3.369 -6.151 -3.548 1.00 0.00 30 SER A C 2
ATOM 1403 O O . SER A 1 30 ? 4.574 -6.140 -3.797 1.00 0.00 30 SER A O 2
ATOM 1411 N N . ARG A 1 31 ? 2.802 -5.320 -2.679 1.00 0.00 31 ARG A N 2
ATOM 1412 C CA . ARG A 1 31 ? 3.582 -4.325 -1.953 1.00 0.00 31 ARG A CA 2
ATOM 1413 C C . ARG A 1 31 ? 3.501 -4.564 -0.448 1.00 0.00 31 ARG A C 2
ATOM 1414 O O . ARG A 1 31 ? 4.438 -4.259 0.291 1.00 0.00 31 ARG A O 2
ATOM 1435 N N . CYS A 1 32 ? 2.376 -5.110 0.000 1.00 0.00 32 CYS A N 2
ATOM 1436 C CA . CYS A 1 32 ? 2.172 -5.390 1.417 1.00 0.00 32 CYS A CA 2
ATOM 1437 C C . CYS A 1 32 ? 1.676 -6.818 1.623 1.00 0.00 32 CYS A C 2
ATOM 1438 O O . CYS A 1 32 ? 1.957 -7.440 2.647 1.00 0.00 32 CYS A O 2
ATOM 1445 N N . GLN A 1 33 ? 0.938 -7.330 0.644 1.00 0.00 33 GLN A N 2
ATOM 1446 C CA . GLN A 1 33 ? 0.403 -8.684 0.719 1.00 0.00 33 GLN A CA 2
ATOM 1447 C C . GLN A 1 33 ? -0.521 -8.839 1.923 1.00 0.00 33 GLN A C 2
ATOM 1448 O O . GLN A 1 33 ? -0.521 -9.873 2.589 1.00 0.00 33 GLN A O 2
ATOM 1462 N N . ASN A 1 34 ? -1.307 -7.803 2.196 1.00 0.00 34 ASN A N 2
ATOM 1463 C CA . ASN A 1 34 ? -2.235 -7.823 3.320 1.00 0.00 34 ASN A CA 2
ATOM 1464 C C . ASN A 1 34 ? -3.681 -7.777 2.834 1.00 0.00 34 ASN A C 2
ATOM 1465 O O . ASN A 1 34 ? -4.548 -8.467 3.368 1.00 0.00 34 ASN A O 2
ATOM 1476 N N . GLU A 1 35 ? -3.931 -6.959 1.816 1.00 0.00 35 GLU A N 2
ATOM 1477 C CA . GLU A 1 35 ? -5.271 -6.823 1.258 1.00 0.00 35 GLU A CA 2
ATOM 1478 C C . GLU A 1 35 ? -5.391 -7.582 -0.061 1.00 0.00 35 GLU A C 2
ATOM 1479 O O . GLU A 1 35 ? -4.441 -7.646 -0.841 1.00 0.00 35 GLU A O 2
ATOM 1491 N N . TRP A 1 36 ? -6.564 -8.156 -0.301 1.00 0.00 36 TRP A N 2
ATOM 1492 C CA . TRP A 1 36 ? -6.808 -8.912 -1.524 1.00 0.00 36 TRP A CA 2
ATOM 1493 C C . TRP A 1 36 ? -7.668 -8.112 -2.496 1.00 0.00 36 TRP A C 2
ATOM 1494 O O . TRP A 1 36 ? -8.547 -7.355 -2.084 1.00 0.00 36 TRP A O 2
ATOM 1515 N N . TYR A 1 37 ? -7.409 -8.283 -3.788 1.00 0.00 37 TYR A N 2
ATOM 1516 C CA . TYR A 1 37 ? -8.158 -7.574 -4.818 1.00 0.00 37 TYR A CA 2
ATOM 1517 C C . TYR A 1 37 ? -8.463 -8.491 -5.998 1.00 0.00 37 TYR A C 2
ATOM 1518 O O . TYR A 1 37 ? -7.636 -9.315 -6.390 1.00 0.00 37 TYR A O 2
ATOM 1536 N N . CYS A 1 38 ? -9.658 -8.343 -6.561 1.00 0.00 38 CYS A N 2
ATOM 1537 C CA . CYS A 1 38 ? -10.076 -9.156 -7.696 1.00 0.00 38 CYS A CA 2
ATOM 1538 C C . CYS A 1 38 ? -9.347 -8.730 -8.968 1.00 0.00 38 CYS A C 2
ATOM 1539 O O . CYS A 1 38 ? -8.837 -9.567 -9.713 1.00 0.00 38 CYS A O 2
ATOM 1546 N N . CYS A 1 39 ? -9.304 -7.425 -9.208 1.00 0.00 39 CYS A N 2
ATOM 1547 C CA . CYS A 1 39 ? -8.638 -6.887 -10.390 1.00 0.00 39 CYS A CA 2
ATOM 1548 C C . CYS A 1 39 ? -7.896 -5.597 -10.056 1.00 0.00 39 CYS A C 2
ATOM 1549 O O . CYS A 1 39 ? -8.070 -5.031 -8.977 1.00 0.00 39 CYS A O 2
ATOM 1557 N N . ARG A 1 40 ? -7.065 -5.140 -10.988 1.00 0.00 40 ARG A N 2
ATOM 1558 C CA . ARG A 1 40 ? -6.293 -3.919 -10.791 1.00 0.00 40 ARG A CA 2
ATOM 1559 C C . ARG A 1 40 ? -7.203 -2.695 -10.793 1.00 0.00 40 ARG A C 2
ATOM 1560 O O . ARG A 1 40 ? -7.056 -1.799 -9.962 1.00 0.00 40 ARG A O 2
ATOM 1581 N N . GLU A 1 41 ? -8.143 -2.663 -11.733 1.00 0.00 41 GLU A N 2
ATOM 1582 C CA . GLU A 1 41 ? -9.076 -1.548 -11.843 1.00 0.00 41 GLU A CA 2
ATOM 1583 C C . GLU A 1 41 ? -9.548 -1.096 -10.464 1.00 0.00 41 GLU A C 2
ATOM 1584 O O . GLU A 1 41 ? -9.644 0.101 -10.189 1.00 0.00 41 GLU A O 2
ATOM 1596 N N . CYS A 1 42 ? -9.843 -2.061 -9.600 1.00 0.00 42 CYS A N 2
ATOM 1597 C CA . CYS A 1 42 ? -10.307 -1.765 -8.250 1.00 0.00 42 CYS A CA 2
ATOM 1598 C C . CYS A 1 42 ? -9.195 -1.130 -7.420 1.00 0.00 42 CYS A C 2
ATOM 1599 O O . CYS A 1 42 ? -9.358 -0.035 -6.883 1.00 0.00 42 CYS A O 2
ATOM 1606 N N . GLN A 1 43 ? -8.067 -1.826 -7.321 1.00 0.00 43 GLN A N 2
ATOM 1607 C CA . GLN A 1 43 ? -6.929 -1.330 -6.556 1.00 0.00 43 GLN A CA 2
ATOM 1608 C C . GLN A 1 43 ? -6.688 0.149 -6.837 1.00 0.00 43 GLN A C 2
ATOM 1609 O O . GLN A 1 43 ? -6.622 0.964 -5.916 1.00 0.00 43 GLN A O 2
ATOM 1623 N N . VAL A 1 44 ? -6.555 0.490 -8.115 1.00 0.00 44 VAL A N 2
ATOM 1624 C CA . VAL A 1 44 ? -6.322 1.872 -8.517 1.00 0.00 44 VAL A CA 2
ATOM 1625 C C . VAL A 1 44 ? -7.432 2.787 -8.012 1.00 0.00 44 VAL A C 2
ATOM 1626 O O . VAL A 1 44 ? -7.210 3.971 -7.759 1.00 0.00 44 VAL A O 2
ATOM 1639 N N . LYS A 1 45 ? -8.630 2.230 -7.869 1.00 0.00 45 LYS A N 2
ATOM 1640 C CA . LYS A 1 45 ? -9.777 2.993 -7.392 1.00 0.00 45 LYS A CA 2
ATOM 1641 C C . LYS A 1 45 ? -9.729 3.160 -5.877 1.00 0.00 45 LYS A C 2
ATOM 1642 O O . LYS A 1 45 ? -9.678 4.280 -5.367 1.00 0.00 45 LYS A O 2
ATOM 1661 N N . HIS A 1 46 ? -9.742 2.040 -5.162 1.00 0.00 46 HIS A N 2
ATOM 1662 C CA . HIS A 1 46 ? -9.698 2.063 -3.704 1.00 0.00 46 HIS A CA 2
ATOM 1663 C C . HIS A 1 46 ? -8.256 2.103 -3.205 1.00 0.00 46 HIS A C 2
ATOM 1664 O O . HIS A 1 46 ? -7.909 1.440 -2.228 1.00 0.00 46 HIS A O 2
ATOM 1678 N N . TRP A 1 47 ? -7.423 2.884 -3.883 1.00 0.00 47 TRP A N 2
ATOM 1679 C CA . TRP A 1 47 ? -6.019 3.009 -3.509 1.00 0.00 47 TRP A CA 2
ATOM 1680 C C . TRP A 1 47 ? -5.808 4.195 -2.574 1.00 0.00 47 TRP A C 2
ATOM 1681 O O . TRP A 1 47 ? -5.007 4.127 -1.642 1.00 0.00 47 TRP A O 2
ATOM 1702 N N . GLU A 1 48 ? -6.533 5.280 -2.829 1.00 0.00 48 GLU A N 2
ATOM 1703 C CA . GLU A 1 48 ? -6.424 6.481 -2.009 1.00 0.00 48 GLU A CA 2
ATOM 1704 C C . GLU A 1 48 ? -6.524 6.138 -0.525 1.00 0.00 48 GLU A C 2
ATOM 1705 O O . GLU A 1 48 ? -5.782 6.672 0.299 1.00 0.00 48 GLU A O 2
ATOM 1717 N N . LYS A 1 49 ? -7.447 5.242 -0.193 1.00 0.00 49 LYS A N 2
ATOM 1718 C CA . LYS A 1 49 ? -7.646 4.825 1.190 1.00 0.00 49 LYS A CA 2
ATOM 1719 C C . LYS A 1 49 ? -6.662 3.725 1.574 1.00 0.00 49 LYS A C 2
ATOM 1720 O O . LYS A 1 49 ? -5.820 3.911 2.454 1.00 0.00 49 LYS A O 2
ATOM 1739 N N . HIS A 1 50 ? -6.771 2.580 0.908 1.00 0.00 50 HIS A N 2
ATOM 1740 C CA . HIS A 1 50 ? -5.888 1.451 1.179 1.00 0.00 50 HIS A CA 2
ATOM 1741 C C . HIS A 1 50 ? -4.451 1.921 1.381 1.00 0.00 50 HIS A C 2
ATOM 1742 O O . HIS A 1 50 ? -3.768 1.483 2.306 1.00 0.00 50 HIS A O 2
ATOM 1756 N N . GLY A 1 51 ? -3.998 2.816 0.508 1.00 0.00 51 GLY A N 2
ATOM 1757 C CA . GLY A 1 51 ? -2.644 3.330 0.608 1.00 0.00 51 GLY A CA 2
ATOM 1758 C C . GLY A 1 51 ? -2.191 3.494 2.045 1.00 0.00 51 GLY A C 2
ATOM 1759 O O . GLY A 1 51 ? -1.171 2.937 2.450 1.00 0.00 51 GLY A O 2
ATOM 1763 N N . LYS A 1 52 ? -2.950 4.263 2.819 1.00 0.00 52 LYS A N 2
ATOM 1764 C CA . LYS A 1 52 ? -2.621 4.501 4.220 1.00 0.00 52 LYS A CA 2
ATOM 1765 C C . LYS A 1 52 ? -2.399 3.184 4.957 1.00 0.00 52 LYS A C 2
ATOM 1766 O O . LYS A 1 52 ? -1.400 3.014 5.658 1.00 0.00 52 LYS A O 2
ATOM 1785 N N . THR A 1 53 ? -3.335 2.254 4.794 1.00 0.00 53 THR A N 2
ATOM 1786 C CA . THR A 1 53 ? -3.241 0.953 5.444 1.00 0.00 53 THR A CA 2
ATOM 1787 C C . THR A 1 53 ? -2.042 0.166 4.927 1.00 0.00 53 THR A C 2
ATOM 1788 O O . THR A 1 53 ? -1.420 -0.595 5.668 1.00 0.00 53 THR A O 2
ATOM 1799 N N . CYS A 1 54 ? -1.722 0.354 3.651 1.00 0.00 54 CYS A N 2
ATOM 1800 C CA . CYS A 1 54 ? -0.598 -0.338 3.034 1.00 0.00 54 CYS A CA 2
ATOM 1801 C C . CYS A 1 54 ? 0.713 0.031 3.723 1.00 0.00 54 CYS A C 2
ATOM 1802 O O . CYS A 1 54 ? 1.092 1.201 3.775 1.00 0.00 54 CYS A O 2
ATOM 1809 N N . VAL A 1 55 ? 1.401 -0.976 4.252 1.00 0.00 55 VAL A N 2
ATOM 1810 C CA . VAL A 1 55 ? 2.670 -0.758 4.937 1.00 0.00 55 VAL A CA 2
ATOM 1811 C C . VAL A 1 55 ? 3.815 -1.451 4.206 1.00 0.00 55 VAL A C 2
ATOM 1812 O O . VAL A 1 55 ? 3.752 -2.649 3.926 1.00 0.00 55 VAL A O 2
ATOM 1825 N N . LEU A 1 56 ? 4.861 -0.691 3.901 1.00 0.00 56 LEU A N 2
ATOM 1826 C CA . LEU A 1 56 ? 6.022 -1.232 3.204 1.00 0.00 56 LEU A CA 2
ATOM 1827 C C . LEU A 1 56 ? 6.608 -2.419 3.961 1.00 0.00 56 LEU A C 2
ATOM 1828 O O . LEU A 1 56 ? 7.389 -2.247 4.897 1.00 0.00 56 LEU A O 2
ATOM 1844 N N . ALA A 1 57 ? 6.228 -3.624 3.549 1.00 0.00 57 ALA A N 2
ATOM 1845 C CA . ALA A 1 57 ? 6.719 -4.840 4.186 1.00 0.00 57 ALA A CA 2
ATOM 1846 C C . ALA A 1 57 ? 8.099 -5.217 3.657 1.00 0.00 57 ALA A C 2
ATOM 1847 O O . ALA A 1 57 ? 8.219 -5.934 2.664 1.00 0.00 57 ALA A O 2
ATOM 1854 N N . ALA A 1 58 ? 9.138 -4.730 4.327 1.00 0.00 58 ALA A N 2
ATOM 1855 C CA . ALA A 1 58 ? 10.509 -5.017 3.926 1.00 0.00 58 ALA A CA 2
ATOM 1856 C C . ALA A 1 58 ? 10.625 -5.128 2.409 1.00 0.00 58 ALA A C 2
ATOM 1857 O O . ALA A 1 58 ? 11.318 -6.005 1.894 1.00 0.00 58 ALA A O 2
ATOM 1864 N N . GLN A 1 59 ? 9.942 -4.235 1.701 1.00 0.00 59 GLN A N 2
ATOM 1865 C CA . GLN A 1 59 ? 9.968 -4.235 0.243 1.00 0.00 59 GLN A CA 2
ATOM 1866 C C . GLN A 1 59 ? 9.633 -2.853 -0.307 1.00 0.00 59 GLN A C 2
ATOM 1867 O O . GLN A 1 59 ? 8.589 -2.284 0.009 1.00 0.00 59 GLN A O 2
ATOM 1881 N N . GLY A 1 60 ? 10.527 -2.317 -1.133 1.00 0.00 60 GLY A N 2
ATOM 1882 C CA . GLY A 1 60 ? 10.308 -1.005 -1.713 1.00 0.00 60 GLY A CA 2
ATOM 1883 C C . GLY A 1 60 ? 11.385 -0.012 -1.324 1.00 0.00 60 GLY A C 2
ATOM 1884 O O . GLY A 1 60 ? 11.384 0.511 -0.209 1.00 0.00 60 GLY A O 2
ATOM 1888 N N . ASP A 1 61 ? 12.308 0.248 -2.244 1.00 0.00 61 ASP A N 2
ATOM 1889 C CA . ASP A 1 61 ? 13.396 1.185 -1.991 1.00 0.00 61 ASP A CA 2
ATOM 1890 C C . ASP A 1 61 ? 12.892 2.625 -2.019 1.00 0.00 61 ASP A C 2
ATOM 1891 O O . ASP A 1 61 ? 12.620 3.177 -3.085 1.00 0.00 61 ASP A O 2
ATOM 1900 N N . ARG A 1 62 ? 12.768 3.226 -0.840 1.00 0.00 62 ARG A N 2
ATOM 1901 C CA . ARG A 1 62 ? 12.294 4.600 -0.729 1.00 0.00 62 ARG A CA 2
ATOM 1902 C C . ARG A 1 62 ? 13.323 5.474 -0.017 1.00 0.00 62 ARG A C 2
ATOM 1903 O O . ARG A 1 62 ? 13.722 6.521 -0.527 1.00 0.00 62 ARG A O 2
ATOM 1924 N N . ALA A 1 63 ? 13.747 5.037 1.164 1.00 0.00 63 ALA A N 2
ATOM 1925 C CA . ALA A 1 63 ? 14.730 5.779 1.944 1.00 0.00 63 ALA A CA 2
ATOM 1926 C C . ALA A 1 63 ? 16.088 5.085 1.920 1.00 0.00 63 ALA A C 2
ATOM 1927 O O . ALA A 1 63 ? 16.188 3.905 1.580 1.00 0.00 63 ALA A O 2
ATOM 1934 N N . LYS A 1 64 ? 17.131 5.823 2.281 1.00 0.00 64 LYS A N 2
ATOM 1935 C CA . LYS A 1 64 ? 18.484 5.280 2.301 1.00 0.00 64 LYS A CA 2
ATOM 1936 C C . LYS A 1 64 ? 19.453 6.257 2.959 1.00 0.00 64 LYS A C 2
ATOM 1937 O O . LYS A 1 64 ? 19.226 7.466 2.959 1.00 0.00 64 LYS A O 2
ATOM 1956 N N . SER A 1 65 ? 20.535 5.723 3.519 1.00 0.00 65 SER A N 2
ATOM 1957 C CA . SER A 1 65 ? 21.537 6.548 4.182 1.00 0.00 65 SER A CA 2
ATOM 1958 C C . SER A 1 65 ? 22.462 7.205 3.162 1.00 0.00 65 SER A C 2
ATOM 1959 O O . SER A 1 65 ? 23.683 7.193 3.316 1.00 0.00 65 SER A O 2
ATOM 1967 N N . GLY A 1 66 ? 21.871 7.778 2.119 1.00 0.00 66 GLY A N 2
ATOM 1968 C CA . GLY A 1 66 ? 22.655 8.432 1.088 1.00 0.00 66 GLY A CA 2
ATOM 1969 C C . GLY A 1 66 ? 22.159 8.113 -0.309 1.00 0.00 66 GLY A C 2
ATOM 1970 O O . GLY A 1 66 ? 21.260 7.294 -0.499 1.00 0.00 66 GLY A O 2
ATOM 1974 N N . PRO A 1 67 ? 22.750 8.773 -1.316 1.00 0.00 67 PRO A N 2
ATOM 1975 C CA . PRO A 1 67 ? 22.377 8.573 -2.720 1.00 0.00 67 PRO A CA 2
ATOM 1976 C C . PRO A 1 67 ? 22.796 7.202 -3.241 1.00 0.00 67 PRO A C 2
ATOM 1977 O O . PRO A 1 67 ? 23.727 6.588 -2.721 1.00 0.00 67 PRO A O 2
ATOM 1988 N N . SER A 1 68 ? 22.102 6.729 -4.271 1.00 0.00 68 SER A N 2
ATOM 1989 C CA . SER A 1 68 ? 22.400 5.429 -4.861 1.00 0.00 68 SER A CA 2
ATOM 1990 C C . SER A 1 68 ? 21.690 5.264 -6.201 1.00 0.00 68 SER A C 2
ATOM 1991 O O . SER A 1 68 ? 20.873 6.098 -6.589 1.00 0.00 68 SER A O 2
ATOM 1999 N N . SER A 1 69 ? 22.010 4.182 -6.904 1.00 0.00 69 SER A N 2
ATOM 2000 C CA . SER A 1 69 ? 21.406 3.909 -8.203 1.00 0.00 69 SER A CA 2
ATOM 2001 C C . SER A 1 69 ? 20.866 2.483 -8.262 1.00 0.00 69 SER A C 2
ATOM 2002 O O . SER A 1 69 ? 21.364 1.590 -7.579 1.00 0.00 69 SER A O 2
ATOM 2010 N N . GLY A 1 70 ? 19.841 2.279 -9.084 1.00 0.00 70 GLY A N 2
ATOM 2011 C CA . GLY A 1 70 ? 19.249 0.961 -9.218 1.00 0.00 70 GLY A CA 2
ATOM 2012 C C . GLY A 1 70 ? 18.626 0.741 -10.582 1.00 0.00 70 GLY A C 2
ATOM 2013 O O . GLY A 1 70 ? 19.172 1.221 -11.574 1.00 0.00 70 GLY A O 2
ATOM 2019 N N . GLY A 1 1 ? -50.702 -34.734 18.770 1.00 0.00 1 GLY A N 3
ATOM 2020 C CA . GLY A 1 1 ? -50.117 -33.981 17.677 1.00 0.00 1 GLY A CA 3
ATOM 2021 C C . GLY A 1 1 ? -48.608 -34.107 17.628 1.00 0.00 1 GLY A C 3
ATOM 2022 O O . GLY A 1 1 ? -48.050 -35.129 18.027 1.00 0.00 1 GLY A O 3
ATOM 2026 N N . SER A 1 2 ? -47.944 -33.066 17.135 1.00 0.00 2 SER A N 3
ATOM 2027 C CA . SER A 1 2 ? -46.489 -33.067 17.030 1.00 0.00 2 SER A CA 3
ATOM 2028 C C . SER A 1 2 ? -45.905 -31.763 17.564 1.00 0.00 2 SER A C 3
ATOM 2029 O O . SER A 1 2 ? -46.597 -30.748 17.646 1.00 0.00 2 SER A O 3
ATOM 2037 N N . SER A 1 3 ? -44.627 -31.798 17.926 1.00 0.00 3 SER A N 3
ATOM 2038 C CA . SER A 1 3 ? -43.949 -30.621 18.455 1.00 0.00 3 SER A CA 3
ATOM 2039 C C . SER A 1 3 ? -42.442 -30.716 18.234 1.00 0.00 3 SER A C 3
ATOM 2040 O O . SER A 1 3 ? -41.841 -31.772 18.424 1.00 0.00 3 SER A O 3
ATOM 2048 N N . GLY A 1 4 ? -41.839 -29.602 17.829 1.00 0.00 4 GLY A N 3
ATOM 2049 C CA . GLY A 1 4 ? -40.408 -29.580 17.587 1.00 0.00 4 GLY A CA 3
ATOM 2050 C C . GLY A 1 4 ? -39.905 -28.200 17.211 1.00 0.00 4 GLY A C 3
ATOM 2051 O O . GLY A 1 4 ? -40.646 -27.220 17.286 1.00 0.00 4 GLY A O 3
ATOM 2055 N N . SER A 1 5 ? -38.642 -28.122 16.806 1.00 0.00 5 SER A N 3
ATOM 2056 C CA . SER A 1 5 ? -38.039 -26.852 16.422 1.00 0.00 5 SER A CA 3
ATOM 2057 C C . SER A 1 5 ? -36.836 -27.075 15.510 1.00 0.00 5 SER A C 3
ATOM 2058 O O . SER A 1 5 ? -36.076 -28.026 15.688 1.00 0.00 5 SER A O 3
ATOM 2066 N N . SER A 1 6 ? -36.672 -26.190 14.531 1.00 0.00 6 SER A N 3
ATOM 2067 C CA . SER A 1 6 ? -35.565 -26.291 13.587 1.00 0.00 6 SER A CA 3
ATOM 2068 C C . SER A 1 6 ? -35.485 -25.047 12.708 1.00 0.00 6 SER A C 3
ATOM 2069 O O . SER A 1 6 ? -36.497 -24.564 12.203 1.00 0.00 6 SER A O 3
ATOM 2077 N N . GLY A 1 7 ? -34.272 -24.532 12.531 1.00 0.00 7 GLY A N 3
ATOM 2078 C CA . GLY A 1 7 ? -34.081 -23.349 11.713 1.00 0.00 7 GLY A CA 3
ATOM 2079 C C . GLY A 1 7 ? -33.190 -23.609 10.515 1.00 0.00 7 GLY A C 3
ATOM 2080 O O . GLY A 1 7 ? -33.104 -24.738 10.029 1.00 0.00 7 GLY A O 3
ATOM 2084 N N . LEU A 1 8 ? -32.525 -22.564 10.035 1.00 0.00 8 LEU A N 3
ATOM 2085 C CA . LEU A 1 8 ? -31.637 -22.685 8.884 1.00 0.00 8 LEU A CA 3
ATOM 2086 C C . LEU A 1 8 ? -30.199 -22.354 9.269 1.00 0.00 8 LEU A C 3
ATOM 2087 O O . LEU A 1 8 ? -29.921 -21.282 9.805 1.00 0.00 8 LEU A O 3
ATOM 2103 N N . GLU A 1 9 ? -29.288 -23.282 8.990 1.00 0.00 9 GLU A N 3
ATOM 2104 C CA . GLU A 1 9 ? -27.878 -23.087 9.307 1.00 0.00 9 GLU A CA 3
ATOM 2105 C C . GLU A 1 9 ? -26.990 -23.641 8.197 1.00 0.00 9 GLU A C 3
ATOM 2106 O O . GLU A 1 9 ? -27.462 -24.337 7.298 1.00 0.00 9 GLU A O 3
ATOM 2118 N N . ALA A 1 10 ? -25.701 -23.326 8.266 1.00 0.00 10 ALA A N 3
ATOM 2119 C CA . ALA A 1 10 ? -24.746 -23.793 7.269 1.00 0.00 10 ALA A CA 3
ATOM 2120 C C . ALA A 1 10 ? -23.311 -23.545 7.724 1.00 0.00 10 ALA A C 3
ATOM 2121 O O . ALA A 1 10 ? -23.077 -22.942 8.771 1.00 0.00 10 ALA A O 3
ATOM 2128 N N . VAL A 1 11 ? -22.354 -24.015 6.931 1.00 0.00 11 VAL A N 3
ATOM 2129 C CA . VAL A 1 11 ? -20.942 -23.844 7.252 1.00 0.00 11 VAL A CA 3
ATOM 2130 C C . VAL A 1 11 ? -20.132 -23.505 6.006 1.00 0.00 11 VAL A C 3
ATOM 2131 O O . VAL A 1 11 ? -20.379 -24.043 4.927 1.00 0.00 11 VAL A O 3
ATOM 2144 N N . ALA A 1 12 ? -19.163 -22.609 6.163 1.00 0.00 12 ALA A N 3
ATOM 2145 C CA . ALA A 1 12 ? -18.314 -22.199 5.051 1.00 0.00 12 ALA A CA 3
ATOM 2146 C C . ALA A 1 12 ? -16.927 -21.796 5.539 1.00 0.00 12 ALA A C 3
ATOM 2147 O O . ALA A 1 12 ? -16.768 -21.180 6.593 1.00 0.00 12 ALA A O 3
ATOM 2154 N N . PRO A 1 13 ? -15.897 -22.152 4.756 1.00 0.00 13 PRO A N 3
ATOM 2155 C CA . PRO A 1 13 ? -14.505 -21.837 5.089 1.00 0.00 13 PRO A CA 3
ATOM 2156 C C . PRO A 1 13 ? -14.204 -20.347 4.975 1.00 0.00 13 PRO A C 3
ATOM 2157 O O . PRO A 1 13 ? -14.984 -19.590 4.398 1.00 0.00 13 PRO A O 3
ATOM 2168 N N . GLU A 1 14 ? -13.068 -19.932 5.528 1.00 0.00 14 GLU A N 3
ATOM 2169 C CA . GLU A 1 14 ? -12.666 -18.531 5.488 1.00 0.00 14 GLU A CA 3
ATOM 2170 C C . GLU A 1 14 ? -12.014 -18.191 4.151 1.00 0.00 14 GLU A C 3
ATOM 2171 O O . GLU A 1 14 ? -10.847 -18.508 3.918 1.00 0.00 14 GLU A O 3
ATOM 2183 N N . ARG A 1 15 ? -12.776 -17.544 3.275 1.00 0.00 15 ARG A N 3
ATOM 2184 C CA . ARG A 1 15 ? -12.274 -17.162 1.961 1.00 0.00 15 ARG A CA 3
ATOM 2185 C C . ARG A 1 15 ? -12.180 -15.644 1.835 1.00 0.00 15 ARG A C 3
ATOM 2186 O O . ARG A 1 15 ? -13.085 -14.907 2.226 1.00 0.00 15 ARG A O 3
ATOM 2207 N N . PRO A 1 16 ? -11.059 -15.165 1.275 1.00 0.00 16 PRO A N 3
ATOM 2208 C CA . PRO A 1 16 ? -10.820 -13.731 1.085 1.00 0.00 16 PRO A CA 3
ATOM 2209 C C . PRO A 1 16 ? -11.727 -13.129 0.017 1.00 0.00 16 PRO A C 3
ATOM 2210 O O . PRO A 1 16 ? -12.483 -13.842 -0.643 1.00 0.00 16 PRO A O 3
ATOM 2221 N N . ARG A 1 17 ? -11.646 -11.813 -0.148 1.00 0.00 17 ARG A N 3
ATOM 2222 C CA . ARG A 1 17 ? -12.460 -11.115 -1.136 1.00 0.00 17 ARG A CA 3
ATOM 2223 C C . ARG A 1 17 ? -11.980 -9.679 -1.320 1.00 0.00 17 ARG A C 3
ATOM 2224 O O . ARG A 1 17 ? -11.373 -9.096 -0.421 1.00 0.00 17 ARG A O 3
ATOM 2245 N N . CYS A 1 18 ? -12.255 -9.114 -2.491 1.00 0.00 18 CYS A N 3
ATOM 2246 C CA . CYS A 1 18 ? -11.850 -7.746 -2.794 1.00 0.00 18 CYS A CA 3
ATOM 2247 C C . CYS A 1 18 ? -12.443 -6.767 -1.785 1.00 0.00 18 CYS A C 3
ATOM 2248 O O . CYS A 1 18 ? -13.274 -7.140 -0.957 1.00 0.00 18 CYS A O 3
ATOM 2255 N N . ALA A 1 19 ? -12.010 -5.513 -1.861 1.00 0.00 19 ALA A N 3
ATOM 2256 C CA . ALA A 1 19 ? -12.499 -4.480 -0.957 1.00 0.00 19 ALA A CA 3
ATOM 2257 C C . ALA A 1 19 ? -13.539 -3.599 -1.641 1.00 0.00 19 ALA A C 3
ATOM 2258 O O . ALA A 1 19 ? -14.609 -3.342 -1.088 1.00 0.00 19 ALA A O 3
ATOM 2265 N N . TYR A 1 20 ? -13.219 -3.140 -2.845 1.00 0.00 20 TYR A N 3
ATOM 2266 C CA . TYR A 1 20 ? -14.125 -2.285 -3.603 1.00 0.00 20 TYR A CA 3
ATOM 2267 C C . TYR A 1 20 ? -15.321 -3.080 -4.117 1.00 0.00 20 TYR A C 3
ATOM 2268 O O . TYR A 1 20 ? -16.443 -2.916 -3.637 1.00 0.00 20 TYR A O 3
ATOM 2286 N N . CYS A 1 21 ? -15.073 -3.942 -5.097 1.00 0.00 21 CYS A N 3
ATOM 2287 C CA . CYS A 1 21 ? -16.128 -4.764 -5.678 1.00 0.00 21 CYS A CA 3
ATOM 2288 C C . CYS A 1 21 ? -16.413 -5.982 -4.804 1.00 0.00 21 CYS A C 3
ATOM 2289 O O . CYS A 1 21 ? -17.470 -6.602 -4.911 1.00 0.00 21 CYS A O 3
ATOM 2296 N N . SER A 1 22 ? -15.461 -6.318 -3.939 1.00 0.00 22 SER A N 3
ATOM 2297 C CA . SER A 1 22 ? -15.607 -7.463 -3.048 1.00 0.00 22 SER A CA 3
ATOM 2298 C C . SER A 1 22 ? -15.954 -8.723 -3.836 1.00 0.00 22 SER A C 3
ATOM 2299 O O . SER A 1 22 ? -16.909 -9.428 -3.511 1.00 0.00 22 SER A O 3
ATOM 2307 N N . ALA A 1 23 ? -15.172 -8.998 -4.874 1.00 0.00 23 ALA A N 3
ATOM 2308 C CA . ALA A 1 23 ? -15.394 -10.173 -5.708 1.00 0.00 23 ALA A CA 3
ATOM 2309 C C . ALA A 1 23 ? -14.318 -11.227 -5.469 1.00 0.00 23 ALA A C 3
ATOM 2310 O O . ALA A 1 23 ? -13.361 -10.993 -4.732 1.00 0.00 23 ALA A O 3
ATOM 2317 N N . GLU A 1 24 ? -14.482 -12.387 -6.097 1.00 0.00 24 GLU A N 3
ATOM 2318 C CA . GLU A 1 24 ? -13.525 -13.477 -5.951 1.00 0.00 24 GLU A CA 3
ATOM 2319 C C . GLU A 1 24 ? -12.101 -12.988 -6.203 1.00 0.00 24 GLU A C 3
ATOM 2320 O O . GLU A 1 24 ? -11.716 -12.726 -7.341 1.00 0.00 24 GLU A O 3
ATOM 2332 N N . ALA A 1 25 ? -11.325 -12.866 -5.130 1.00 0.00 25 ALA A N 3
ATOM 2333 C CA . ALA A 1 25 ? -9.945 -12.410 -5.234 1.00 0.00 25 ALA A CA 3
ATOM 2334 C C . ALA A 1 25 ? -9.050 -13.497 -5.819 1.00 0.00 25 ALA A C 3
ATOM 2335 O O . ALA A 1 25 ? -9.288 -14.688 -5.615 1.00 0.00 25 ALA A O 3
ATOM 2342 N N . SER A 1 26 ? -8.020 -13.080 -6.549 1.00 0.00 26 SER A N 3
ATOM 2343 C CA . SER A 1 26 ? -7.092 -14.019 -7.168 1.00 0.00 26 SER A CA 3
ATOM 2344 C C . SER A 1 26 ? -5.681 -13.831 -6.619 1.00 0.00 26 SER A C 3
ATOM 2345 O O . SER A 1 26 ? -5.017 -14.795 -6.238 1.00 0.00 26 SER A O 3
ATOM 2353 N N . LYS A 1 27 ? -5.230 -12.582 -6.580 1.00 0.00 27 LYS A N 3
ATOM 2354 C CA . LYS A 1 27 ? -3.900 -12.264 -6.076 1.00 0.00 27 LYS A CA 3
ATOM 2355 C C . LYS A 1 27 ? -3.976 -11.247 -4.942 1.00 0.00 27 LYS A C 3
ATOM 2356 O O . LYS A 1 27 ? -5.016 -10.627 -4.720 1.00 0.00 27 LYS A O 3
ATOM 2375 N N . ARG A 1 28 ? -2.868 -11.080 -4.227 1.00 0.00 28 ARG A N 3
ATOM 2376 C CA . ARG A 1 28 ? -2.810 -10.138 -3.116 1.00 0.00 28 ARG A CA 3
ATOM 2377 C C . ARG A 1 28 ? -1.965 -8.921 -3.479 1.00 0.00 28 ARG A C 3
ATOM 2378 O O . ARG A 1 28 ? -1.109 -8.986 -4.361 1.00 0.00 28 ARG A O 3
ATOM 2399 N N . CYS A 1 29 ? -2.212 -7.810 -2.792 1.00 0.00 29 CYS A N 3
ATOM 2400 C CA . CYS A 1 29 ? -1.475 -6.577 -3.042 1.00 0.00 29 CYS A CA 3
ATOM 2401 C C . CYS A 1 29 ? 0.024 -6.847 -3.132 1.00 0.00 29 CYS A C 3
ATOM 2402 O O . CYS A 1 29 ? 0.624 -7.390 -2.204 1.00 0.00 29 CYS A O 3
ATOM 2409 N N . SER A 1 30 ? 0.623 -6.464 -4.255 1.00 0.00 30 SER A N 3
ATOM 2410 C CA . SER A 1 30 ? 2.051 -6.668 -4.468 1.00 0.00 30 SER A CA 3
ATOM 2411 C C . SER A 1 30 ? 2.866 -5.599 -3.746 1.00 0.00 30 SER A C 3
ATOM 2412 O O . SER A 1 30 ? 4.055 -5.424 -4.012 1.00 0.00 30 SER A O 3
ATOM 2420 N N . ARG A 1 31 ? 2.216 -4.886 -2.831 1.00 0.00 31 ARG A N 3
ATOM 2421 C CA . ARG A 1 31 ? 2.879 -3.833 -2.071 1.00 0.00 31 ARG A CA 3
ATOM 2422 C C . ARG A 1 31 ? 2.939 -4.188 -0.588 1.00 0.00 31 ARG A C 3
ATOM 2423 O O . ARG A 1 31 ? 3.927 -3.903 0.090 1.00 0.00 31 ARG A O 3
ATOM 2444 N N . CYS A 1 32 ? 1.876 -4.811 -0.091 1.00 0.00 32 CYS A N 3
ATOM 2445 C CA . CYS A 1 32 ? 1.806 -5.204 1.311 1.00 0.00 32 CYS A CA 3
ATOM 2446 C C . CYS A 1 32 ? 1.419 -6.674 1.444 1.00 0.00 32 CYS A C 3
ATOM 2447 O O . CYS A 1 32 ? 1.733 -7.320 2.444 1.00 0.00 32 CYS A O 3
ATOM 2454 N N . GLN A 1 33 ? 0.736 -7.195 0.430 1.00 0.00 33 GLN A N 3
ATOM 2455 C CA . GLN A 1 33 ? 0.306 -8.589 0.435 1.00 0.00 33 GLN A CA 3
ATOM 2456 C C . GLN A 1 33 ? -0.548 -8.891 1.662 1.00 0.00 33 GLN A C 3
ATOM 2457 O O . GLN A 1 33 ? -0.403 -9.940 2.288 1.00 0.00 33 GLN A O 3
ATOM 2471 N N . ASN A 1 34 ? -1.437 -7.963 2.001 1.00 0.00 34 ASN A N 3
ATOM 2472 C CA . ASN A 1 34 ? -2.314 -8.130 3.155 1.00 0.00 34 ASN A CA 3
ATOM 2473 C C . ASN A 1 34 ? -3.779 -8.114 2.732 1.00 0.00 34 ASN A C 3
ATOM 2474 O O . ASN A 1 34 ? -4.588 -8.896 3.230 1.00 0.00 34 ASN A O 3
ATOM 2485 N N . GLU A 1 35 ? -4.113 -7.217 1.809 1.00 0.00 35 GLU A N 3
ATOM 2486 C CA . GLU A 1 35 ? -5.481 -7.099 1.319 1.00 0.00 35 GLU A CA 3
ATOM 2487 C C . GLU A 1 35 ? -5.636 -7.786 -0.035 1.00 0.00 35 GLU A C 3
ATOM 2488 O O . GLU A 1 35 ? -4.728 -7.754 -0.866 1.00 0.00 35 GLU A O 3
ATOM 2500 N N . TRP A 1 36 ? -6.790 -8.406 -0.248 1.00 0.00 36 TRP A N 3
ATOM 2501 C CA . TRP A 1 36 ? -7.064 -9.101 -1.501 1.00 0.00 36 TRP A CA 3
ATOM 2502 C C . TRP A 1 36 ? -7.811 -8.196 -2.474 1.00 0.00 36 TRP A C 3
ATOM 2503 O O . TRP A 1 36 ? -8.649 -7.391 -2.069 1.00 0.00 36 TRP A O 3
ATOM 2524 N N . TYR A 1 37 ? -7.502 -8.334 -3.759 1.00 0.00 37 TYR A N 3
ATOM 2525 C CA . TYR A 1 37 ? -8.143 -7.527 -4.790 1.00 0.00 37 TYR A CA 3
ATOM 2526 C C . TYR A 1 37 ? -8.383 -8.347 -6.054 1.00 0.00 37 TYR A C 3
ATOM 2527 O O . TYR A 1 37 ? -7.456 -8.936 -6.611 1.00 0.00 37 TYR A O 3
ATOM 2545 N N . CYS A 1 38 ? -9.633 -8.379 -6.502 1.00 0.00 38 CYS A N 3
ATOM 2546 C CA . CYS A 1 38 ? -9.998 -9.126 -7.700 1.00 0.00 38 CYS A CA 3
ATOM 2547 C C . CYS A 1 38 ? -9.068 -8.781 -8.860 1.00 0.00 38 CYS A C 3
ATOM 2548 O O . CYS A 1 38 ? -8.574 -9.667 -9.557 1.00 0.00 38 CYS A O 3
ATOM 2555 N N . CYS A 1 39 ? -8.836 -7.488 -9.059 1.00 0.00 39 CYS A N 3
ATOM 2556 C CA . CYS A 1 39 ? -7.966 -7.025 -10.135 1.00 0.00 39 CYS A CA 3
ATOM 2557 C C . CYS A 1 39 ? -7.381 -5.654 -9.809 1.00 0.00 39 CYS A C 3
ATOM 2558 O O . CYS A 1 39 ? -7.934 -4.909 -9.000 1.00 0.00 39 CYS A O 3
ATOM 2566 N N . ARG A 1 40 ? -6.259 -5.330 -10.443 1.00 0.00 40 ARG A N 3
ATOM 2567 C CA . ARG A 1 40 ? -5.598 -4.050 -10.218 1.00 0.00 40 ARG A CA 3
ATOM 2568 C C . ARG A 1 40 ? -6.582 -2.895 -10.371 1.00 0.00 40 ARG A C 3
ATOM 2569 O O . ARG A 1 40 ? -6.550 -1.934 -9.604 1.00 0.00 40 ARG A O 3
ATOM 2590 N N . GLU A 1 41 ? -7.456 -2.997 -11.368 1.00 0.00 41 GLU A N 3
ATOM 2591 C CA . GLU A 1 41 ? -8.449 -1.959 -11.622 1.00 0.00 41 GLU A CA 3
ATOM 2592 C C . GLU A 1 41 ? -8.951 -1.355 -10.314 1.00 0.00 41 GLU A C 3
ATOM 2593 O O . GLU A 1 41 ? -8.958 -0.136 -10.142 1.00 0.00 41 GLU A O 3
ATOM 2605 N N . CYS A 1 42 ? -9.373 -2.217 -9.395 1.00 0.00 42 CYS A N 3
ATOM 2606 C CA . CYS A 1 42 ? -9.879 -1.771 -8.103 1.00 0.00 42 CYS A CA 3
ATOM 2607 C C . CYS A 1 42 ? -8.767 -1.136 -7.273 1.00 0.00 42 CYS A C 3
ATOM 2608 O O . CYS A 1 42 ? -8.942 -0.059 -6.704 1.00 0.00 42 CYS A O 3
ATOM 2615 N N . GLN A 1 43 ? -7.624 -1.811 -7.210 1.00 0.00 43 GLN A N 3
ATOM 2616 C CA . GLN A 1 43 ? -6.483 -1.313 -6.450 1.00 0.00 43 GLN A CA 3
ATOM 2617 C C . GLN A 1 43 ? -6.277 0.178 -6.692 1.00 0.00 43 GLN A C 3
ATOM 2618 O O . GLN A 1 43 ? -6.047 0.944 -5.756 1.00 0.00 43 GLN A O 3
ATOM 2632 N N . VAL A 1 44 ? -6.361 0.585 -7.955 1.00 0.00 44 VAL A N 3
ATOM 2633 C CA . VAL A 1 44 ? -6.184 1.985 -8.321 1.00 0.00 44 VAL A CA 3
ATOM 2634 C C . VAL A 1 44 ? -7.263 2.858 -7.690 1.00 0.00 44 VAL A C 3
ATOM 2635 O O . VAL A 1 44 ? -6.980 3.943 -7.180 1.00 0.00 44 VAL A O 3
ATOM 2648 N N . LYS A 1 45 ? -8.501 2.379 -7.726 1.00 0.00 45 LYS A N 3
ATOM 2649 C CA . LYS A 1 45 ? -9.624 3.114 -7.156 1.00 0.00 45 LYS A CA 3
ATOM 2650 C C . LYS A 1 45 ? -9.509 3.190 -5.637 1.00 0.00 45 LYS A C 3
ATOM 2651 O O . LYS A 1 45 ? -9.466 4.278 -5.062 1.00 0.00 45 LYS A O 3
ATOM 2670 N N . HIS A 1 46 ? -9.459 2.029 -4.993 1.00 0.00 46 HIS A N 3
ATOM 2671 C CA . HIS A 1 46 ? -9.347 1.965 -3.540 1.00 0.00 46 HIS A CA 3
ATOM 2672 C C . HIS A 1 46 ? -7.892 2.106 -3.101 1.00 0.00 46 HIS A C 3
ATOM 2673 O O . HIS A 1 46 ? -7.434 1.399 -2.203 1.00 0.00 46 HIS A O 3
ATOM 2687 N N . TRP A 1 47 ? -7.172 3.021 -3.739 1.00 0.00 47 TRP A N 3
ATOM 2688 C CA . TRP A 1 47 ? -5.770 3.253 -3.415 1.00 0.00 47 TRP A CA 3
ATOM 2689 C C . TRP A 1 47 ? -5.625 4.387 -2.406 1.00 0.00 47 TRP A C 3
ATOM 2690 O O . TRP A 1 47 ? -4.798 4.318 -1.497 1.00 0.00 47 TRP A O 3
ATOM 2711 N N . GLU A 1 48 ? -6.433 5.429 -2.573 1.00 0.00 48 GLU A N 3
ATOM 2712 C CA . GLU A 1 48 ? -6.393 6.578 -1.676 1.00 0.00 48 GLU A CA 3
ATOM 2713 C C . GLU A 1 48 ? -6.622 6.148 -0.230 1.00 0.00 48 GLU A C 3
ATOM 2714 O O . GLU A 1 48 ? -5.949 6.622 0.685 1.00 0.00 48 GLU A O 3
ATOM 2726 N N . LYS A 1 49 ? -7.578 5.246 -0.032 1.00 0.00 49 LYS A N 3
ATOM 2727 C CA . LYS A 1 49 ? -7.897 4.750 1.301 1.00 0.00 49 LYS A CA 3
ATOM 2728 C C . LYS A 1 49 ? -6.912 3.667 1.729 1.00 0.00 49 LYS A C 3
ATOM 2729 O O . LYS A 1 49 ? -6.143 3.853 2.673 1.00 0.00 49 LYS A O 3
ATOM 2748 N N . HIS A 1 50 ? -6.938 2.538 1.029 1.00 0.00 50 HIS A N 3
ATOM 2749 C CA . HIS A 1 50 ? -6.045 1.426 1.337 1.00 0.00 50 HIS A CA 3
ATOM 2750 C C . HIS A 1 50 ? -4.605 1.910 1.478 1.00 0.00 50 HIS A C 3
ATOM 2751 O O . HIS A 1 50 ? -3.905 1.539 2.420 1.00 0.00 50 HIS A O 3
ATOM 2765 N N . GLY A 1 51 ? -4.169 2.740 0.536 1.00 0.00 51 GLY A N 3
ATOM 2766 C CA . GLY A 1 51 ? -2.814 3.260 0.574 1.00 0.00 51 GLY A CA 3
ATOM 2767 C C . GLY A 1 51 ? -2.333 3.521 1.987 1.00 0.00 51 GLY A C 3
ATOM 2768 O O . GLY A 1 51 ? -1.207 3.173 2.342 1.00 0.00 51 GLY A O 3
ATOM 2772 N N . LYS A 1 52 ? -3.187 4.137 2.797 1.00 0.00 52 LYS A N 3
ATOM 2773 C CA . LYS A 1 52 ? -2.844 4.446 4.180 1.00 0.00 52 LYS A CA 3
ATOM 2774 C C . LYS A 1 52 ? -2.469 3.180 4.943 1.00 0.00 52 LYS A C 3
ATOM 2775 O O . LYS A 1 52 ? -1.441 3.130 5.619 1.00 0.00 52 LYS A O 3
ATOM 2794 N N . THR A 1 53 ? -3.309 2.155 4.830 1.00 0.00 53 THR A N 3
ATOM 2795 C CA . THR A 1 53 ? -3.066 0.889 5.508 1.00 0.00 53 THR A CA 3
ATOM 2796 C C . THR A 1 53 ? -1.905 0.136 4.868 1.00 0.00 53 THR A C 3
ATOM 2797 O O . THR A 1 53 ? -1.159 -0.569 5.548 1.00 0.00 53 THR A O 3
ATOM 2808 N N . CYS A 1 54 ? -1.758 0.290 3.557 1.00 0.00 54 CYS A N 3
ATOM 2809 C CA . CYS A 1 54 ? -0.687 -0.375 2.824 1.00 0.00 54 CYS A CA 3
ATOM 2810 C C . CYS A 1 54 ? 0.679 0.029 3.371 1.00 0.00 54 CYS A C 3
ATOM 2811 O O . CYS A 1 54 ? 1.029 1.209 3.387 1.00 0.00 54 CYS A O 3
ATOM 2818 N N . VAL A 1 55 ? 1.447 -0.959 3.818 1.00 0.00 55 VAL A N 3
ATOM 2819 C CA . VAL A 1 55 ? 2.776 -0.708 4.364 1.00 0.00 55 VAL A CA 3
ATOM 2820 C C . VAL A 1 55 ? 3.859 -1.294 3.466 1.00 0.00 55 VAL A C 3
ATOM 2821 O O . VAL A 1 55 ? 3.767 -2.443 3.033 1.00 0.00 55 VAL A O 3
ATOM 2834 N N . LEU A 1 56 ? 4.886 -0.498 3.191 1.00 0.00 56 LEU A N 3
ATOM 2835 C CA . LEU A 1 56 ? 5.990 -0.938 2.344 1.00 0.00 56 LEU A CA 3
ATOM 2836 C C . LEU A 1 56 ? 6.751 -2.088 2.996 1.00 0.00 56 LEU A C 3
ATOM 2837 O O . LEU A 1 56 ? 7.720 -1.871 3.722 1.00 0.00 56 LEU A O 3
ATOM 2853 N N . ALA A 1 57 ? 6.305 -3.311 2.729 1.00 0.00 57 ALA A N 3
ATOM 2854 C CA . ALA A 1 57 ? 6.947 -4.496 3.285 1.00 0.00 57 ALA A CA 3
ATOM 2855 C C . ALA A 1 57 ? 7.611 -5.326 2.192 1.00 0.00 57 ALA A C 3
ATOM 2856 O O . ALA A 1 57 ? 8.575 -6.047 2.446 1.00 0.00 57 ALA A O 3
ATOM 2863 N N . ALA A 1 58 ? 7.088 -5.219 0.975 1.00 0.00 58 ALA A N 3
ATOM 2864 C CA . ALA A 1 58 ? 7.631 -5.959 -0.158 1.00 0.00 58 ALA A CA 3
ATOM 2865 C C . ALA A 1 58 ? 9.103 -5.625 -0.377 1.00 0.00 58 ALA A C 3
ATOM 2866 O O . ALA A 1 58 ? 9.917 -6.510 -0.634 1.00 0.00 58 ALA A O 3
ATOM 2873 N N . GLN A 1 59 ? 9.436 -4.342 -0.273 1.00 0.00 59 GLN A N 3
ATOM 2874 C CA . GLN A 1 59 ? 10.810 -3.892 -0.462 1.00 0.00 59 GLN A CA 3
ATOM 2875 C C . GLN A 1 59 ? 11.222 -2.926 0.644 1.00 0.00 59 GLN A C 3
ATOM 2876 O O . GLN A 1 59 ? 10.424 -2.588 1.516 1.00 0.00 59 GLN A O 3
ATOM 2890 N N . GLY A 1 60 ? 12.476 -2.485 0.600 1.00 0.00 60 GLY A N 3
ATOM 2891 C CA . GLY A 1 60 ? 12.973 -1.563 1.604 1.00 0.00 60 GLY A CA 3
ATOM 2892 C C . GLY A 1 60 ? 14.078 -0.670 1.075 1.00 0.00 60 GLY A C 3
ATOM 2893 O O . GLY A 1 60 ? 15.239 -1.075 1.017 1.00 0.00 60 GLY A O 3
ATOM 2897 N N . ASP A 1 61 ? 13.717 0.548 0.686 1.00 0.00 61 ASP A N 3
ATOM 2898 C CA . ASP A 1 61 ? 14.686 1.501 0.157 1.00 0.00 61 ASP A CA 3
ATOM 2899 C C . ASP A 1 61 ? 14.518 2.868 0.814 1.00 0.00 61 ASP A C 3
ATOM 2900 O O . ASP A 1 61 ? 13.399 3.301 1.089 1.00 0.00 61 ASP A O 3
ATOM 2909 N N . ARG A 1 62 ? 15.636 3.541 1.062 1.00 0.00 62 ARG A N 3
ATOM 2910 C CA . ARG A 1 62 ? 15.613 4.857 1.689 1.00 0.00 62 ARG A CA 3
ATOM 2911 C C . ARG A 1 62 ? 15.922 5.950 0.669 1.00 0.00 62 ARG A C 3
ATOM 2912 O O . ARG A 1 62 ? 17.067 6.113 0.248 1.00 0.00 62 ARG A O 3
ATOM 2933 N N . ALA A 1 63 ? 14.894 6.695 0.278 1.00 0.00 63 ALA A N 3
ATOM 2934 C CA . ALA A 1 63 ? 15.056 7.772 -0.690 1.00 0.00 63 ALA A CA 3
ATOM 2935 C C . ALA A 1 63 ? 16.365 8.521 -0.464 1.00 0.00 63 ALA A C 3
ATOM 2936 O O . ALA A 1 63 ? 16.819 8.670 0.671 1.00 0.00 63 ALA A O 3
ATOM 2943 N N . LYS A 1 64 ? 16.968 8.991 -1.551 1.00 0.00 64 LYS A N 3
ATOM 2944 C CA . LYS A 1 64 ? 18.225 9.725 -1.472 1.00 0.00 64 LYS A CA 3
ATOM 2945 C C . LYS A 1 64 ? 18.175 10.771 -0.362 1.00 0.00 64 LYS A C 3
ATOM 2946 O O . LYS A 1 64 ? 17.294 11.630 -0.345 1.00 0.00 64 LYS A O 3
ATOM 2965 N N . SER A 1 65 ?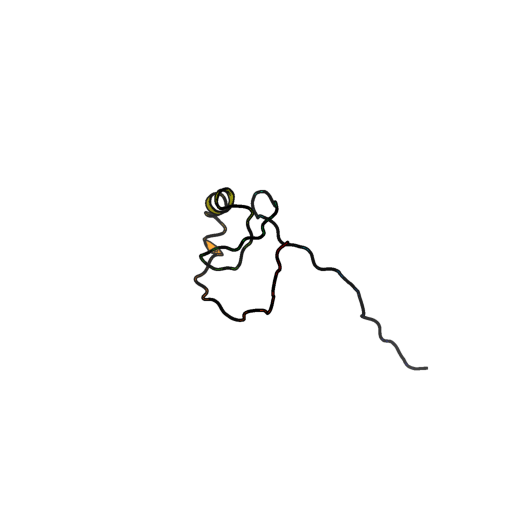 19.128 10.692 0.562 1.00 0.00 65 SER A N 3
ATOM 2966 C CA . SER A 1 65 ? 19.191 11.630 1.676 1.00 0.00 65 SER A CA 3
ATOM 2967 C C . SER A 1 65 ? 19.388 13.057 1.174 1.00 0.00 65 SER A C 3
ATOM 2968 O O . SER A 1 65 ? 20.493 13.450 0.803 1.00 0.00 65 SER A O 3
ATOM 2976 N N . GLY A 1 66 ? 18.306 13.830 1.167 1.00 0.00 66 GLY A N 3
ATOM 2977 C CA . GLY A 1 66 ? 18.380 15.206 0.709 1.00 0.00 66 GLY A CA 3
ATOM 2978 C C . GLY A 1 66 ? 18.040 16.200 1.802 1.00 0.00 66 GLY A C 3
ATOM 2979 O O . GLY A 1 66 ? 16.893 16.620 1.953 1.00 0.00 66 GLY A O 3
ATOM 2983 N N . PRO A 1 67 ? 19.053 16.590 2.589 1.00 0.00 67 PRO A N 3
ATOM 2984 C CA . PRO A 1 67 ? 18.880 17.544 3.688 1.00 0.00 67 PRO A CA 3
ATOM 2985 C C . PRO A 1 67 ? 18.595 18.957 3.189 1.00 0.00 67 PRO A C 3
ATOM 2986 O O . PRO A 1 67 ? 17.892 19.726 3.845 1.00 0.00 67 PRO A O 3
ATOM 2997 N N . SER A 1 68 ? 19.143 19.291 2.026 1.00 0.00 68 SER A N 3
ATOM 2998 C CA . SER A 1 68 ? 18.950 20.613 1.441 1.00 0.00 68 SER A CA 3
ATOM 2999 C C . SER A 1 68 ? 18.769 20.517 -0.071 1.00 0.00 68 SER A C 3
ATOM 3000 O O . SER A 1 68 ? 19.029 19.475 -0.673 1.00 0.00 68 SER A O 3
ATOM 3008 N N . SER A 1 69 ? 18.322 21.611 -0.678 1.00 0.00 69 SER A N 3
ATOM 3009 C CA . SER A 1 69 ? 18.103 21.651 -2.119 1.00 0.00 69 SER A CA 3
ATOM 3010 C C . SER A 1 69 ? 18.863 22.812 -2.753 1.00 0.00 69 SER A C 3
ATOM 3011 O O . SER A 1 69 ? 19.595 22.632 -3.725 1.00 0.00 69 SER A O 3
ATOM 3019 N N . GLY A 1 70 ? 18.683 24.005 -2.193 1.00 0.00 70 GLY A N 3
ATOM 3020 C CA . GLY A 1 70 ? 19.358 25.179 -2.716 1.00 0.00 70 GLY A CA 3
ATOM 3021 C C . GLY A 1 70 ? 20.867 25.059 -2.646 1.00 0.00 70 GLY A C 3
ATOM 3022 O O . GLY A 1 70 ? 21.366 24.159 -1.972 1.00 0.00 70 GLY A O 3
ATOM 3028 N N . GLY A 1 1 ? -21.612 -47.254 21.818 1.00 0.00 1 GLY A N 4
ATOM 3029 C CA . GLY A 1 1 ? -22.430 -47.265 20.619 1.00 0.00 1 GLY A CA 4
ATOM 3030 C C . GLY A 1 1 ? -23.209 -45.978 20.437 1.00 0.00 1 GLY A C 4
ATOM 3031 O O . GLY A 1 1 ? -24.004 -45.599 21.296 1.00 0.00 1 GLY A O 4
ATOM 3035 N N . SER A 1 2 ? -22.979 -45.303 19.315 1.00 0.00 2 SER A N 4
ATOM 3036 C CA . SER A 1 2 ? -23.662 -44.047 19.025 1.00 0.00 2 SER A CA 4
ATOM 3037 C C . SER A 1 2 ? -24.441 -44.142 17.717 1.00 0.00 2 SER A C 4
ATOM 3038 O O . SER A 1 2 ? -23.915 -44.592 16.699 1.00 0.00 2 SER A O 4
ATOM 3046 N N . SER A 1 3 ? -25.700 -43.715 17.753 1.00 0.00 3 SER A N 4
ATOM 3047 C CA . SER A 1 3 ? -26.554 -43.755 16.572 1.00 0.00 3 SER A CA 4
ATOM 3048 C C . SER A 1 3 ? -27.388 -42.482 16.461 1.00 0.00 3 SER A C 4
ATOM 3049 O O . SER A 1 3 ? -27.846 -41.937 17.464 1.00 0.00 3 SER A O 4
ATOM 3057 N N . GLY A 1 4 ? -27.579 -42.013 15.232 1.00 0.00 4 GLY A N 4
ATOM 3058 C CA . GLY A 1 4 ? -28.356 -40.807 15.011 1.00 0.00 4 GLY A CA 4
ATOM 3059 C C . GLY A 1 4 ? -27.516 -39.665 14.476 1.00 0.00 4 GLY A C 4
ATOM 3060 O O . GLY A 1 4 ? -27.655 -39.272 13.318 1.00 0.00 4 GLY A O 4
ATOM 3064 N N . SER A 1 5 ? -26.641 -39.130 15.322 1.00 0.00 5 SER A N 4
ATOM 3065 C CA . SER A 1 5 ? -25.778 -38.022 14.930 1.00 0.00 5 SER A CA 4
ATOM 3066 C C . SER A 1 5 ? -24.760 -38.470 13.885 1.00 0.00 5 SER A C 4
ATOM 3067 O O . SER A 1 5 ? -24.093 -39.491 14.051 1.00 0.00 5 SER A O 4
ATOM 3075 N N . SER A 1 6 ? -24.647 -37.697 12.810 1.00 0.00 6 SER A N 4
ATOM 3076 C CA . SER A 1 6 ? -23.713 -38.015 11.735 1.00 0.00 6 SER A CA 4
ATOM 3077 C C . SER A 1 6 ? -22.313 -37.507 12.064 1.00 0.00 6 SER A C 4
ATOM 3078 O O . SER A 1 6 ? -22.120 -36.763 13.025 1.00 0.00 6 SER A O 4
ATOM 3086 N N . GLY A 1 7 ? -21.337 -37.915 11.258 1.00 0.00 7 GLY A N 4
ATOM 3087 C CA . GLY A 1 7 ? -19.967 -37.493 11.479 1.00 0.00 7 GLY A CA 4
ATOM 3088 C C . GLY A 1 7 ? -19.612 -36.244 10.697 1.00 0.00 7 GLY A C 4
ATOM 3089 O O . GLY A 1 7 ? -18.511 -36.134 10.154 1.00 0.00 7 GLY A O 4
ATOM 3093 N N . LEU A 1 8 ? -20.545 -35.301 10.636 1.00 0.00 8 LEU A N 4
ATOM 3094 C CA . LEU A 1 8 ? -20.326 -34.053 9.913 1.00 0.00 8 LEU A CA 4
ATOM 3095 C C . LEU A 1 8 ? -20.001 -32.915 10.875 1.00 0.00 8 LEU A C 4
ATOM 3096 O O . LEU A 1 8 ? -20.899 -32.246 11.385 1.00 0.00 8 LEU A O 4
ATOM 3112 N N . GLU A 1 9 ? -18.711 -32.701 11.117 1.00 0.00 9 GLU A N 4
ATOM 3113 C CA . GLU A 1 9 ? -18.269 -31.643 12.017 1.00 0.00 9 GLU A CA 4
ATOM 3114 C C . GLU A 1 9 ? -17.123 -30.847 11.399 1.00 0.00 9 GLU A C 4
ATOM 3115 O O . GLU A 1 9 ? -16.154 -30.506 12.077 1.00 0.00 9 GLU A O 4
ATOM 3127 N N . ALA A 1 10 ? -17.241 -30.556 10.108 1.00 0.00 10 ALA A N 4
ATOM 3128 C CA . ALA A 1 10 ? -16.217 -29.800 9.398 1.00 0.00 10 ALA A CA 4
ATOM 3129 C C . ALA A 1 10 ? -16.841 -28.732 8.506 1.00 0.00 10 ALA A C 4
ATOM 3130 O O . ALA A 1 10 ? -17.972 -28.880 8.042 1.00 0.00 10 ALA A O 4
ATOM 3137 N N . VAL A 1 11 ? -16.098 -27.655 8.271 1.00 0.00 11 VAL A N 4
ATOM 3138 C CA . VAL A 1 11 ? -16.579 -26.562 7.434 1.00 0.00 11 VAL A CA 4
ATOM 3139 C C . VAL A 1 11 ? -15.459 -26.000 6.567 1.00 0.00 11 VAL A C 4
ATOM 3140 O O . VAL A 1 11 ? -14.325 -25.850 7.021 1.00 0.00 11 VAL A O 4
ATOM 3153 N N . ALA A 1 12 ? -15.785 -25.688 5.317 1.00 0.00 12 ALA A N 4
ATOM 3154 C CA . ALA A 1 12 ? -14.806 -25.139 4.386 1.00 0.00 12 ALA A CA 4
ATOM 3155 C C . ALA A 1 12 ? -14.135 -23.898 4.964 1.00 0.00 12 ALA A C 4
ATOM 3156 O O . ALA A 1 12 ? -14.750 -23.106 5.679 1.00 0.00 12 ALA A O 4
ATOM 3163 N N . PRO A 1 13 ? -12.843 -23.723 4.651 1.00 0.00 13 PRO A N 4
ATOM 3164 C CA . PRO A 1 13 ? -12.060 -22.579 5.129 1.00 0.00 13 PRO A CA 4
ATOM 3165 C C . PRO A 1 13 ? -12.496 -21.268 4.484 1.00 0.00 13 PRO A C 4
ATOM 3166 O O . PRO A 1 13 ? -12.933 -21.247 3.334 1.00 0.00 13 PRO A O 4
ATOM 3177 N N . GLU A 1 14 ? -12.373 -20.176 5.233 1.00 0.00 14 GLU A N 4
ATOM 3178 C CA . GLU A 1 14 ? -12.755 -18.861 4.732 1.00 0.00 14 GLU A CA 4
ATOM 3179 C C . GLU A 1 14 ? -11.813 -18.407 3.621 1.00 0.00 14 GLU A C 4
ATOM 3180 O O . GLU A 1 14 ? -10.594 -18.395 3.793 1.00 0.00 14 GLU A O 4
ATOM 3192 N N . ARG A 1 15 ? -12.387 -18.034 2.482 1.00 0.00 15 ARG A N 4
ATOM 3193 C CA . ARG A 1 15 ? -11.600 -17.581 1.342 1.00 0.00 15 ARG A CA 4
ATOM 3194 C C . ARG A 1 15 ? -11.552 -16.057 1.286 1.00 0.00 15 ARG A C 4
ATOM 3195 O O . ARG A 1 15 ? -12.463 -15.365 1.740 1.00 0.00 15 ARG A O 4
ATOM 3216 N N . PRO A 1 16 ? -10.463 -15.519 0.716 1.00 0.00 16 PRO A N 4
ATOM 3217 C CA . PRO A 1 16 ? -10.269 -14.072 0.587 1.00 0.00 16 PRO A CA 4
ATOM 3218 C C . PRO A 1 16 ? -11.226 -13.447 -0.422 1.00 0.00 16 PRO A C 4
ATOM 3219 O O . PRO A 1 16 ? -11.946 -14.153 -1.129 1.00 0.00 16 PRO A O 4
ATOM 3230 N N . ARG A 1 17 ? -11.229 -12.119 -0.485 1.00 0.00 17 ARG A N 4
ATOM 3231 C CA . ARG A 1 17 ? -12.099 -11.400 -1.408 1.00 0.00 17 ARG A CA 4
ATOM 3232 C C . ARG A 1 17 ? -11.693 -9.932 -1.504 1.00 0.00 17 ARG A C 4
ATOM 3233 O O . ARG A 1 17 ? -11.105 -9.377 -0.575 1.00 0.00 17 ARG A O 4
ATOM 3254 N N . CYS A 1 18 ? -12.010 -9.309 -2.634 1.00 0.00 18 CYS A N 4
ATOM 3255 C CA . CYS A 1 18 ? -11.679 -7.906 -2.853 1.00 0.00 18 CYS A CA 4
ATOM 3256 C C . CYS A 1 18 ? -12.392 -7.014 -1.842 1.00 0.00 18 CYS A C 4
ATOM 3257 O O . CYS A 1 18 ? -13.229 -7.480 -1.069 1.00 0.00 18 CYS A O 4
ATOM 3264 N N . ALA A 1 19 ? -12.054 -5.729 -1.853 1.00 0.00 19 ALA A N 4
ATOM 3265 C CA . ALA A 1 19 ? -12.664 -4.770 -0.939 1.00 0.00 19 ALA A CA 4
ATOM 3266 C C . ALA A 1 19 ? -13.520 -3.760 -1.694 1.00 0.00 19 ALA A C 4
ATOM 3267 O O . ALA A 1 19 ? -14.648 -3.467 -1.296 1.00 0.00 19 ALA A O 4
ATOM 3274 N N . TYR A 1 20 ? -12.978 -3.230 -2.784 1.00 0.00 20 TYR A N 4
ATOM 3275 C CA . TYR A 1 20 ? -13.692 -2.249 -3.593 1.00 0.00 20 TYR A CA 4
ATOM 3276 C C . TYR A 1 20 ? -14.952 -2.857 -4.201 1.00 0.00 20 TYR A C 4
ATOM 3277 O O . TYR A 1 20 ? -16.049 -2.314 -4.060 1.00 0.00 20 TYR A O 4
ATOM 3295 N N . CYS A 1 21 ? -14.788 -3.989 -4.877 1.00 0.00 21 CYS A N 4
ATOM 3296 C CA . CYS A 1 21 ? -15.910 -4.674 -5.507 1.00 0.00 21 CYS A CA 4
ATOM 3297 C C . CYS A 1 21 ? -16.356 -5.870 -4.671 1.00 0.00 21 CYS A C 4
ATOM 3298 O O . CYS A 1 21 ? -17.518 -6.275 -4.717 1.00 0.00 21 CYS A O 4
ATOM 3305 N N . SER A 1 22 ? -15.425 -6.432 -3.907 1.00 0.00 22 SER A N 4
ATOM 3306 C CA . SER A 1 22 ? -15.720 -7.583 -3.063 1.00 0.00 22 SER A CA 4
ATOM 3307 C C . SER A 1 22 ? -16.035 -8.812 -3.911 1.00 0.00 22 SER A C 4
ATOM 3308 O O . SER A 1 22 ? -17.005 -9.525 -3.655 1.00 0.00 22 SER A O 4
ATOM 3316 N N . ALA A 1 23 ? -15.207 -9.052 -4.923 1.00 0.00 23 ALA A N 4
ATOM 3317 C CA . ALA A 1 23 ? -15.395 -10.195 -5.808 1.00 0.00 23 ALA A CA 4
ATOM 3318 C C . ALA A 1 23 ? -14.336 -11.263 -5.559 1.00 0.00 23 ALA A C 4
ATOM 3319 O O . ALA A 1 23 ? -13.431 -11.074 -4.747 1.00 0.00 23 ALA A O 4
ATOM 3326 N N . GLU A 1 24 ? -14.456 -12.385 -6.262 1.00 0.00 24 GLU A N 4
ATOM 3327 C CA . GLU A 1 24 ? -13.508 -13.483 -6.114 1.00 0.00 24 GLU A CA 4
ATOM 3328 C C . GLU A 1 24 ? -12.072 -12.983 -6.239 1.00 0.00 24 GLU A C 4
ATOM 3329 O O . GLU A 1 24 ? -11.619 -12.630 -7.327 1.00 0.00 24 GLU A O 4
ATOM 3341 N N . ALA A 1 25 ? -11.362 -12.955 -5.116 1.00 0.00 25 ALA A N 4
ATOM 3342 C CA . ALA A 1 25 ? -9.977 -12.500 -5.099 1.00 0.00 25 ALA A CA 4
ATOM 3343 C C . ALA A 1 25 ? -9.019 -13.645 -5.412 1.00 0.00 25 ALA A C 4
ATOM 3344 O O . ALA A 1 25 ? -9.149 -14.742 -4.869 1.00 0.00 25 ALA A O 4
ATOM 3351 N N . SER A 1 26 ? -8.058 -13.382 -6.291 1.00 0.00 26 SER A N 4
ATOM 3352 C CA . SER A 1 26 ? -7.080 -14.392 -6.680 1.00 0.00 26 SER A CA 4
ATOM 3353 C C . SER A 1 26 ? -5.673 -13.975 -6.262 1.00 0.00 26 SER A C 4
ATOM 3354 O O . SER A 1 26 ? -4.892 -14.791 -5.771 1.00 0.00 26 SER A O 4
ATOM 3362 N N . LYS A 1 27 ? -5.357 -12.700 -6.459 1.00 0.00 27 LYS A N 4
ATOM 3363 C CA . LYS A 1 27 ? -4.046 -12.172 -6.102 1.00 0.00 27 LYS A CA 4
ATOM 3364 C C . LYS A 1 27 ? -4.160 -11.145 -4.980 1.00 0.00 27 LYS A C 4
ATOM 3365 O O . LYS A 1 27 ? -5.200 -10.508 -4.812 1.00 0.00 27 LYS A O 4
ATOM 3384 N N . ARG A 1 28 ? -3.084 -10.989 -4.215 1.00 0.00 28 ARG A N 4
ATOM 3385 C CA . ARG A 1 28 ? -3.064 -10.039 -3.109 1.00 0.00 28 ARG A CA 4
ATOM 3386 C C . ARG A 1 28 ? -2.270 -8.791 -3.479 1.00 0.00 28 ARG A C 4
ATOM 3387 O O . ARG A 1 28 ? -1.426 -8.822 -4.376 1.00 0.00 28 ARG A O 4
ATOM 3408 N N . CYS A 1 29 ? -2.545 -7.692 -2.784 1.00 0.00 29 CYS A N 4
ATOM 3409 C CA . CYS A 1 29 ? -1.858 -6.432 -3.040 1.00 0.00 29 CYS A CA 4
ATOM 3410 C C . CYS A 1 29 ? -0.356 -6.653 -3.192 1.00 0.00 29 CYS A C 4
ATOM 3411 O O . CYS A 1 29 ? 0.312 -7.112 -2.265 1.00 0.00 29 CYS A O 4
ATOM 3418 N N . SER A 1 30 ? 0.169 -6.323 -4.368 1.00 0.00 30 SER A N 4
ATOM 3419 C CA . SER A 1 30 ? 1.591 -6.488 -4.644 1.00 0.00 30 SER A CA 4
ATOM 3420 C C . SER A 1 30 ? 2.392 -5.313 -4.092 1.00 0.00 30 SER A C 4
ATOM 3421 O O . SER A 1 30 ? 3.348 -4.851 -4.715 1.00 0.00 30 SER A O 4
ATOM 3429 N N . ARG A 1 31 ? 1.994 -4.833 -2.918 1.00 0.00 31 ARG A N 4
ATOM 3430 C CA . ARG A 1 31 ? 2.673 -3.711 -2.281 1.00 0.00 31 ARG A CA 4
ATOM 3431 C C . ARG A 1 31 ? 2.918 -3.992 -0.802 1.00 0.00 31 ARG A C 4
ATOM 3432 O O . ARG A 1 31 ? 3.981 -3.677 -0.267 1.00 0.00 31 ARG A O 4
ATOM 3453 N N . CYS A 1 32 ? 1.927 -4.587 -0.145 1.00 0.00 32 CYS A N 4
ATOM 3454 C CA . CYS A 1 32 ? 2.034 -4.910 1.272 1.00 0.00 32 CYS A CA 4
ATOM 3455 C C . CYS A 1 32 ? 1.776 -6.395 1.512 1.00 0.00 32 CYS A C 4
ATOM 3456 O O . CYS A 1 32 ? 2.232 -6.961 2.505 1.00 0.00 32 CYS A O 4
ATOM 3463 N N . GLN A 1 33 ? 1.044 -7.019 0.595 1.00 0.00 33 GLN A N 4
ATOM 3464 C CA . GLN A 1 33 ? 0.726 -8.438 0.707 1.00 0.00 33 GLN A CA 4
ATOM 3465 C C . GLN A 1 33 ? -0.057 -8.720 1.985 1.00 0.00 33 GLN A C 4
ATOM 3466 O O . GLN A 1 33 ? 0.263 -9.646 2.729 1.00 0.00 33 GLN A O 4
ATOM 3480 N N . ASN A 1 34 ? -1.085 -7.916 2.234 1.00 0.00 34 ASN A N 4
ATOM 3481 C CA . ASN A 1 34 ? -1.914 -8.079 3.422 1.00 0.00 34 ASN A CA 4
ATOM 3482 C C . ASN A 1 34 ? -3.395 -8.084 3.057 1.00 0.00 34 ASN A C 4
ATOM 3483 O O . ASN A 1 34 ? -4.194 -8.791 3.671 1.00 0.00 34 ASN A O 4
ATOM 3494 N N . GLU A 1 35 ? -3.754 -7.290 2.052 1.00 0.00 35 GLU A N 4
ATOM 3495 C CA . GLU A 1 35 ? -5.139 -7.203 1.605 1.00 0.00 35 GLU A CA 4
ATOM 3496 C C . GLU A 1 35 ? -5.340 -7.972 0.303 1.00 0.00 35 GLU A C 4
ATOM 3497 O O . GLU A 1 35 ? -4.404 -8.147 -0.478 1.00 0.00 35 GLU A O 4
ATOM 3509 N N . TRP A 1 36 ? -6.566 -8.429 0.076 1.00 0.00 36 TRP A N 4
ATOM 3510 C CA . TRP A 1 36 ? -6.890 -9.180 -1.132 1.00 0.00 36 TRP A CA 4
ATOM 3511 C C . TRP A 1 36 ? -7.608 -8.297 -2.146 1.00 0.00 36 TRP A C 4
ATOM 3512 O O . TRP A 1 36 ? -8.341 -7.379 -1.775 1.00 0.00 36 TRP A O 4
ATOM 3533 N N . TYR A 1 37 ? -7.395 -8.580 -3.426 1.00 0.00 37 TYR A N 4
ATOM 3534 C CA . TYR A 1 37 ? -8.022 -7.809 -4.494 1.00 0.00 37 TYR A CA 4
ATOM 3535 C C . TYR A 1 37 ? -8.278 -8.683 -5.718 1.00 0.00 37 TYR A C 4
ATOM 3536 O O . TYR A 1 37 ? -7.501 -9.587 -6.024 1.00 0.00 37 TYR A O 4
ATOM 3554 N N . CYS A 1 38 ? -9.375 -8.404 -6.415 1.00 0.00 38 CYS A N 4
ATOM 3555 C CA . CYS A 1 38 ? -9.736 -9.163 -7.607 1.00 0.00 38 CYS A CA 4
ATOM 3556 C C . CYS A 1 38 ? -8.870 -8.755 -8.795 1.00 0.00 38 CYS A C 4
ATOM 3557 O O . CYS A 1 38 ? -8.368 -9.605 -9.531 1.00 0.00 38 CYS A O 4
ATOM 3564 N N . CYS A 1 39 ? -8.700 -7.450 -8.975 1.00 0.00 39 CYS A N 4
ATOM 3565 C CA . CYS A 1 39 ? -7.895 -6.928 -10.074 1.00 0.00 39 CYS A CA 4
ATOM 3566 C C . CYS A 1 39 ? -7.326 -5.556 -9.728 1.00 0.00 39 CYS A C 4
ATOM 3567 O O . CYS A 1 39 ? -7.613 -5.004 -8.665 1.00 0.00 39 CYS A O 4
ATOM 3575 N N . ARG A 1 40 ? -6.517 -5.012 -10.631 1.00 0.00 40 ARG A N 4
ATOM 3576 C CA . ARG A 1 40 ? -5.905 -3.705 -10.420 1.00 0.00 40 ARG A CA 4
ATOM 3577 C C . ARG A 1 40 ? -6.934 -2.590 -10.583 1.00 0.00 40 ARG A C 4
ATOM 3578 O O . ARG A 1 40 ? -6.924 -1.610 -9.839 1.00 0.00 40 ARG A O 4
ATOM 3599 N N . GLU A 1 41 ? -7.819 -2.748 -11.562 1.00 0.00 41 GLU A N 4
ATOM 3600 C CA . GLU A 1 41 ? -8.853 -1.753 -11.823 1.00 0.00 41 GLU A CA 4
ATOM 3601 C C . GLU A 1 41 ? -9.422 -1.205 -10.518 1.00 0.00 41 GLU A C 4
ATOM 3602 O O . GLU A 1 41 ? -9.778 -0.029 -10.428 1.00 0.00 41 GLU A O 4
ATOM 3614 N N . CYS A 1 42 ? -9.507 -2.065 -9.509 1.00 0.00 42 CYS A N 4
ATOM 3615 C CA . CYS A 1 42 ? -10.033 -1.669 -8.208 1.00 0.00 42 CYS A CA 4
ATOM 3616 C C . CYS A 1 42 ? -8.989 -0.892 -7.412 1.00 0.00 42 CYS A C 4
ATOM 3617 O O . CYS A 1 42 ? -9.222 0.247 -7.010 1.00 0.00 42 CYS A O 4
ATOM 3624 N N . GLN A 1 43 ? -7.838 -1.518 -7.188 1.00 0.00 43 GLN A N 4
ATOM 3625 C CA . GLN A 1 43 ? -6.758 -0.886 -6.439 1.00 0.00 43 GLN A CA 4
ATOM 3626 C C . GLN A 1 43 ? -6.571 0.564 -6.873 1.00 0.00 43 GLN A C 4
ATOM 3627 O O . GLN A 1 43 ? -6.652 1.482 -6.056 1.00 0.00 43 GLN A O 4
ATOM 3641 N N . VAL A 1 44 ? -6.321 0.764 -8.163 1.00 0.00 44 VAL A N 4
ATOM 3642 C CA . VAL A 1 44 ? -6.124 2.102 -8.705 1.00 0.00 44 VAL A CA 4
ATOM 3643 C C . VAL A 1 44 ? -7.185 3.067 -8.188 1.00 0.00 44 VAL A C 4
ATOM 3644 O O . VAL A 1 44 ? -6.940 4.267 -8.061 1.00 0.00 44 VAL A O 4
ATOM 3657 N N . LYS A 1 45 ? -8.365 2.535 -7.889 1.00 0.00 45 LYS A N 4
ATOM 3658 C CA . LYS A 1 45 ? -9.465 3.347 -7.383 1.00 0.00 45 LYS A CA 4
ATOM 3659 C C . LYS A 1 45 ? -9.418 3.439 -5.861 1.00 0.00 45 LYS A C 4
ATOM 3660 O O . LYS A 1 45 ? -9.361 4.533 -5.297 1.00 0.00 45 LYS A O 4
ATOM 3679 N N . HIS A 1 46 ? -9.439 2.285 -5.201 1.00 0.00 46 HIS A N 4
ATOM 3680 C CA . HIS A 1 46 ? -9.397 2.237 -3.744 1.00 0.00 46 HIS A CA 4
ATOM 3681 C C . HIS A 1 46 ? -7.956 2.253 -3.242 1.00 0.00 46 HIS A C 4
ATOM 3682 O O . HIS A 1 46 ? -7.612 1.550 -2.292 1.00 0.00 46 HIS A O 4
ATOM 3696 N N . TRP A 1 47 ? -7.119 3.058 -3.887 1.00 0.00 47 TRP A N 4
ATOM 3697 C CA . TRP A 1 47 ? -5.715 3.164 -3.506 1.00 0.00 47 TRP A CA 4
ATOM 3698 C C . TRP A 1 47 ? -5.502 4.318 -2.532 1.00 0.00 47 TRP A C 4
ATOM 3699 O O . TRP A 1 47 ? -4.725 4.205 -1.585 1.00 0.00 47 TRP A O 4
ATOM 3720 N N . GLU A 1 48 ? -6.197 5.426 -2.771 1.00 0.00 48 GLU A N 4
ATOM 3721 C CA . GLU A 1 48 ? -6.081 6.599 -1.914 1.00 0.00 48 GLU A CA 4
ATOM 3722 C C . GLU A 1 48 ? -6.345 6.236 -0.456 1.00 0.00 48 GLU A C 4
ATOM 3723 O O . GLU A 1 48 ? -5.651 6.703 0.448 1.00 0.00 48 GLU A O 4
ATOM 3735 N N . LYS A 1 49 ? -7.353 5.400 -0.234 1.00 0.00 49 LYS A N 4
ATOM 3736 C CA . LYS A 1 49 ? -7.710 4.973 1.114 1.00 0.00 49 LYS A CA 4
ATOM 3737 C C . LYS A 1 49 ? -6.816 3.827 1.576 1.00 0.00 49 LYS A C 4
ATOM 3738 O O . LYS A 1 49 ? -6.057 3.967 2.535 1.00 0.00 49 LYS A O 4
ATOM 3757 N N . HIS A 1 50 ? -6.909 2.694 0.887 1.00 0.00 50 HIS A N 4
ATOM 3758 C CA . HIS A 1 50 ? -6.107 1.524 1.226 1.00 0.00 50 HIS A CA 4
ATOM 3759 C C . HIS A 1 50 ? -4.650 1.914 1.456 1.00 0.00 50 HIS A C 4
ATOM 3760 O O . HIS A 1 50 ? -4.011 1.440 2.395 1.00 0.00 50 HIS A O 4
ATOM 3774 N N . GLY A 1 51 ? -4.129 2.780 0.592 1.00 0.00 51 GLY A N 4
ATOM 3775 C CA . GLY A 1 51 ? -2.752 3.218 0.719 1.00 0.00 51 GLY A CA 4
ATOM 3776 C C . GLY A 1 51 ? -2.319 3.360 2.165 1.00 0.00 51 GLY A C 4
ATOM 3777 O O . GLY A 1 51 ? -1.354 2.729 2.597 1.00 0.00 51 GLY A O 4
ATOM 3781 N N . LYS A 1 52 ? -3.033 4.192 2.915 1.00 0.00 52 LYS A N 4
ATOM 3782 C CA . LYS A 1 52 ? -2.718 4.416 4.321 1.00 0.00 52 LYS A CA 4
ATOM 3783 C C . LYS A 1 52 ? -2.490 3.094 5.045 1.00 0.00 52 LYS A C 4
ATOM 3784 O O . LYS A 1 52 ? -1.498 2.926 5.756 1.00 0.00 52 LYS A O 4
ATOM 3803 N N . THR A 1 53 ? -3.413 2.155 4.860 1.00 0.00 53 THR A N 4
ATOM 3804 C CA . THR A 1 53 ? -3.312 0.848 5.496 1.00 0.00 53 THR A CA 4
ATOM 3805 C C . THR A 1 53 ? -2.198 0.017 4.870 1.00 0.00 53 THR A C 4
ATOM 3806 O O . THR A 1 53 ? -1.596 -0.831 5.530 1.00 0.00 53 THR A O 4
ATOM 3817 N N . CYS A 1 54 ? -1.926 0.266 3.593 1.00 0.00 54 CYS A N 4
ATOM 3818 C CA . CYS A 1 54 ? -0.883 -0.459 2.878 1.00 0.00 54 CYS A CA 4
ATOM 3819 C C . CYS A 1 54 ? 0.481 -0.225 3.521 1.00 0.00 54 CYS A C 4
ATOM 3820 O O . CYS A 1 54 ? 0.919 0.915 3.676 1.00 0.00 54 CYS A O 4
ATOM 3827 N N . VAL A 1 55 ? 1.148 -1.313 3.893 1.00 0.00 55 VAL A N 4
ATOM 3828 C CA . VAL A 1 55 ? 2.463 -1.227 4.518 1.00 0.00 55 VAL A CA 4
ATOM 3829 C C . VAL A 1 55 ? 3.516 -1.947 3.683 1.00 0.00 55 VAL A C 4
ATOM 3830 O O . VAL A 1 55 ? 3.457 -3.165 3.506 1.00 0.00 55 VAL A O 4
ATOM 3843 N N . LEU A 1 56 ? 4.480 -1.188 3.174 1.00 0.00 56 LEU A N 4
ATOM 3844 C CA . LEU A 1 56 ? 5.548 -1.754 2.357 1.00 0.00 56 LEU A CA 4
ATOM 3845 C C . LEU A 1 56 ? 6.392 -2.733 3.167 1.00 0.00 56 LEU A C 4
ATOM 3846 O O . LEU A 1 56 ? 7.299 -2.331 3.896 1.00 0.00 56 LEU A O 4
ATOM 3862 N N . ALA A 1 57 ? 6.088 -4.020 3.033 1.00 0.00 57 ALA A N 4
ATOM 3863 C CA . ALA A 1 57 ? 6.821 -5.057 3.749 1.00 0.00 57 ALA A CA 4
ATOM 3864 C C . ALA A 1 57 ? 7.272 -6.163 2.802 1.00 0.00 57 ALA A C 4
ATOM 3865 O O . ALA A 1 57 ? 6.575 -7.161 2.621 1.00 0.00 57 ALA A O 4
ATOM 3872 N N . ALA A 1 58 ? 8.443 -5.979 2.200 1.00 0.00 58 ALA A N 4
ATOM 3873 C CA . ALA A 1 58 ? 8.987 -6.963 1.272 1.00 0.00 58 ALA A CA 4
ATOM 3874 C C . ALA A 1 58 ? 10.238 -7.623 1.843 1.00 0.00 58 ALA A C 4
ATOM 3875 O O . ALA A 1 58 ? 10.716 -7.244 2.912 1.00 0.00 58 ALA A O 4
ATOM 3882 N N . GLN A 1 59 ? 10.761 -8.610 1.124 1.00 0.00 59 GLN A N 4
ATOM 3883 C CA . GLN A 1 59 ? 11.956 -9.323 1.562 1.00 0.00 59 GLN A CA 4
ATOM 3884 C C . GLN A 1 59 ? 13.202 -8.766 0.882 1.00 0.00 59 GLN A C 4
ATOM 3885 O O . GLN A 1 59 ? 14.108 -9.513 0.516 1.00 0.00 59 GLN A O 4
ATOM 3899 N N . GLY A 1 60 ? 13.240 -7.447 0.715 1.00 0.00 60 GLY A N 4
ATOM 3900 C CA . GLY A 1 60 ? 14.379 -6.812 0.078 1.00 0.00 60 GLY A CA 4
ATOM 3901 C C . GLY A 1 60 ? 15.615 -6.825 0.956 1.00 0.00 60 GLY A C 4
ATOM 3902 O O . GLY A 1 60 ? 15.519 -6.990 2.172 1.00 0.00 60 GLY A O 4
ATOM 3906 N N . ASP A 1 61 ? 16.778 -6.652 0.339 1.00 0.00 61 ASP A N 4
ATOM 3907 C CA . ASP A 1 61 ? 18.039 -6.645 1.071 1.00 0.00 61 ASP A CA 4
ATOM 3908 C C . ASP A 1 61 ? 18.269 -5.295 1.745 1.00 0.00 61 ASP A C 4
ATOM 3909 O O . ASP A 1 61 ? 19.362 -4.734 1.676 1.00 0.00 61 ASP A O 4
ATOM 3918 N N . ARG A 1 62 ? 17.230 -4.779 2.394 1.00 0.00 62 ARG A N 4
ATOM 3919 C CA . ARG A 1 62 ? 17.318 -3.495 3.078 1.00 0.00 62 ARG A CA 4
ATOM 3920 C C . ARG A 1 62 ? 17.413 -3.688 4.589 1.00 0.00 62 ARG A C 4
ATOM 3921 O O . ARG A 1 62 ? 16.955 -4.697 5.125 1.00 0.00 62 ARG A O 4
ATOM 3942 N N . ALA A 1 63 ? 18.012 -2.715 5.268 1.00 0.00 63 ALA A N 4
ATOM 3943 C CA . ALA A 1 63 ? 18.166 -2.778 6.716 1.00 0.00 63 ALA A CA 4
ATOM 3944 C C . ALA A 1 63 ? 16.809 -2.790 7.412 1.00 0.00 63 ALA A C 4
ATOM 3945 O O . ALA A 1 63 ? 15.982 -1.903 7.200 1.00 0.00 63 ALA A O 4
ATOM 3952 N N . LYS A 1 64 ? 16.586 -3.801 8.245 1.00 0.00 64 LYS A N 4
ATOM 3953 C CA . LYS A 1 64 ? 15.330 -3.930 8.974 1.00 0.00 64 LYS A CA 4
ATOM 3954 C C . LYS A 1 64 ? 15.116 -2.739 9.903 1.00 0.00 64 LYS A C 4
ATOM 3955 O O . LYS A 1 64 ? 16.073 -2.154 10.409 1.00 0.00 64 LYS A O 4
ATOM 3974 N N . SER A 1 65 ? 13.853 -2.386 10.123 1.00 0.00 65 SER A N 4
ATOM 3975 C CA . SER A 1 65 ? 13.514 -1.264 10.990 1.00 0.00 65 SER A CA 4
ATOM 3976 C C . SER A 1 65 ? 13.511 -1.689 12.455 1.00 0.00 65 SER A C 4
ATOM 3977 O O . SER A 1 65 ? 12.671 -1.251 13.239 1.00 0.00 65 SER A O 4
ATOM 3985 N N . GLY A 1 66 ? 14.460 -2.548 12.817 1.00 0.00 66 GLY A N 4
ATOM 3986 C CA . GLY A 1 66 ? 14.551 -3.019 14.186 1.00 0.00 66 GLY A CA 4
ATOM 3987 C C . GLY A 1 66 ? 14.054 -4.443 14.343 1.00 0.00 66 GLY A C 4
ATOM 3988 O O . GLY A 1 66 ? 14.694 -5.399 13.906 1.00 0.00 66 GLY A O 4
ATOM 3992 N N . PRO A 1 67 ? 12.885 -4.598 14.983 1.00 0.00 67 PRO A N 4
ATOM 3993 C CA . PRO A 1 67 ? 12.277 -5.912 15.213 1.00 0.00 67 PRO A CA 4
ATOM 3994 C C . PRO A 1 67 ? 11.768 -6.549 13.924 1.00 0.00 67 PRO A C 4
ATOM 3995 O O . PRO A 1 67 ? 11.087 -5.903 13.129 1.00 0.00 67 PRO A O 4
ATOM 4006 N N . SER A 1 68 ? 12.103 -7.820 13.725 1.00 0.00 68 SER A N 4
ATOM 4007 C CA . SER A 1 68 ? 11.682 -8.543 12.530 1.00 0.00 68 SER A CA 4
ATOM 4008 C C . SER A 1 68 ? 12.046 -10.021 12.634 1.00 0.00 68 SER A C 4
ATOM 4009 O O . SER A 1 68 ? 13.172 -10.371 12.987 1.00 0.00 68 SER A O 4
ATOM 4017 N N . SER A 1 69 ? 11.084 -10.884 12.323 1.00 0.00 69 SER A N 4
ATOM 4018 C CA . SER A 1 69 ? 11.300 -12.324 12.384 1.00 0.00 69 SER A CA 4
ATOM 4019 C C . SER A 1 69 ? 12.258 -12.777 11.286 1.00 0.00 69 SER A C 4
ATOM 4020 O O . SER A 1 69 ? 11.983 -12.611 10.099 1.00 0.00 69 SER A O 4
ATOM 4028 N N . GLY A 1 70 ? 13.386 -13.351 11.694 1.00 0.00 70 GLY A N 4
ATOM 4029 C CA . GLY A 1 70 ? 14.369 -13.819 10.734 1.00 0.00 70 GLY A CA 4
ATOM 4030 C C . GLY A 1 70 ? 14.103 -15.240 10.278 1.00 0.00 70 GLY A C 4
ATOM 4031 O O . GLY A 1 70 ? 13.448 -15.989 11.002 1.00 0.00 70 GLY A O 4
ATOM 4037 N N . GLY A 1 1 ? -30.044 -25.280 31.686 1.00 0.00 1 GLY A N 5
ATOM 4038 C CA . GLY A 1 1 ? -30.079 -25.388 30.239 1.00 0.00 1 GLY A CA 5
ATOM 4039 C C . GLY A 1 1 ? -28.790 -24.924 29.592 1.00 0.00 1 GLY A C 5
ATOM 4040 O O . GLY A 1 1 ? -28.559 -23.725 29.441 1.00 0.00 1 GLY A O 5
ATOM 4044 N N . SER A 1 2 ? -27.945 -25.877 29.209 1.00 0.00 2 SER A N 5
ATOM 4045 C CA . SER A 1 2 ? -26.669 -25.560 28.579 1.00 0.00 2 SER A CA 5
ATOM 4046 C C . SER A 1 2 ? -26.642 -26.044 27.133 1.00 0.00 2 SER A C 5
ATOM 4047 O O . SER A 1 2 ? -26.328 -27.203 26.861 1.00 0.00 2 SER A O 5
ATOM 4055 N N . SER A 1 3 ? -26.973 -25.148 26.209 1.00 0.00 3 SER A N 5
ATOM 4056 C CA . SER A 1 3 ? -26.990 -25.483 24.790 1.00 0.00 3 SER A CA 5
ATOM 4057 C C . SER A 1 3 ? -26.518 -24.303 23.946 1.00 0.00 3 SER A C 5
ATOM 4058 O O . SER A 1 3 ? -27.020 -23.188 24.083 1.00 0.00 3 SER A O 5
ATOM 4066 N N . GLY A 1 4 ? -25.548 -24.558 23.074 1.00 0.00 4 GLY A N 5
ATOM 4067 C CA . GLY A 1 4 ? -25.023 -23.508 22.220 1.00 0.00 4 GLY A CA 5
ATOM 4068 C C . GLY A 1 4 ? -23.552 -23.698 21.906 1.00 0.00 4 GLY A C 5
ATOM 4069 O O . GLY A 1 4 ? -22.727 -23.819 22.812 1.00 0.00 4 GLY A O 5
ATOM 4073 N N . SER A 1 5 ? -23.222 -23.725 20.619 1.00 0.00 5 SER A N 5
ATOM 4074 C CA . SER A 1 5 ? -21.841 -23.906 20.187 1.00 0.00 5 SER A CA 5
ATOM 4075 C C . SER A 1 5 ? -21.563 -23.118 18.911 1.00 0.00 5 SER A C 5
ATOM 4076 O O . SER A 1 5 ? -22.464 -22.509 18.335 1.00 0.00 5 SER A O 5
ATOM 4084 N N . SER A 1 6 ? -20.307 -23.134 18.475 1.00 0.00 6 SER A N 5
ATOM 4085 C CA . SER A 1 6 ? -19.907 -22.417 17.270 1.00 0.00 6 SER A CA 5
ATOM 4086 C C . SER A 1 6 ? -19.822 -23.365 16.077 1.00 0.00 6 SER A C 5
ATOM 4087 O O . SER A 1 6 ? -18.756 -23.892 15.763 1.00 0.00 6 SER A O 5
ATOM 4095 N N . GLY A 1 7 ? -20.956 -23.578 15.416 1.00 0.00 7 GLY A N 5
ATOM 4096 C CA . GLY A 1 7 ? -20.990 -24.462 14.266 1.00 0.00 7 GLY A CA 5
ATOM 4097 C C . GLY A 1 7 ? -21.355 -25.885 14.639 1.00 0.00 7 GLY A C 5
ATOM 4098 O O . GLY A 1 7 ? -20.929 -26.391 15.679 1.00 0.00 7 GLY A O 5
ATOM 4102 N N . LEU A 1 8 ? -22.145 -26.533 13.791 1.00 0.00 8 LEU A N 5
ATOM 4103 C CA . LEU A 1 8 ? -22.569 -27.907 14.038 1.00 0.00 8 LEU A CA 5
ATOM 4104 C C . LEU A 1 8 ? -21.998 -28.851 12.984 1.00 0.00 8 LEU A C 5
ATOM 4105 O O . LEU A 1 8 ? -22.487 -28.905 11.857 1.00 0.00 8 LEU A O 5
ATOM 4121 N N . GLU A 1 9 ? -20.962 -29.594 13.361 1.00 0.00 9 GLU A N 5
ATOM 4122 C CA . GLU A 1 9 ? -20.326 -30.536 12.448 1.00 0.00 9 GLU A CA 5
ATOM 4123 C C . GLU A 1 9 ? -20.056 -29.885 11.095 1.00 0.00 9 GLU A C 5
ATOM 4124 O O . GLU A 1 9 ? -20.111 -30.541 10.056 1.00 0.00 9 GLU A O 5
ATOM 4136 N N . ALA A 1 10 ? -19.764 -28.588 11.117 1.00 0.00 10 ALA A N 5
ATOM 4137 C CA . ALA A 1 10 ? -19.484 -27.847 9.893 1.00 0.00 10 ALA A CA 5
ATOM 4138 C C . ALA A 1 10 ? -18.285 -26.922 10.074 1.00 0.00 10 ALA A C 5
ATOM 4139 O O . ALA A 1 10 ? -18.363 -25.921 10.786 1.00 0.00 10 ALA A O 5
ATOM 4146 N N . VAL A 1 11 ? -17.177 -27.265 9.426 1.00 0.00 11 VAL A N 5
ATOM 4147 C CA . VAL A 1 11 ? -15.961 -26.464 9.515 1.00 0.00 11 VAL A CA 5
ATOM 4148 C C . VAL A 1 11 ? -15.301 -26.314 8.149 1.00 0.00 11 VAL A C 5
ATOM 4149 O O . VAL A 1 11 ? -14.921 -27.301 7.520 1.00 0.00 11 VAL A O 5
ATOM 4162 N N . ALA A 1 12 ? -15.167 -25.071 7.697 1.00 0.00 12 ALA A N 5
ATOM 4163 C CA . ALA A 1 12 ? -14.550 -24.791 6.406 1.00 0.00 12 ALA A CA 5
ATOM 4164 C C . ALA A 1 12 ? -13.770 -23.481 6.444 1.00 0.00 12 ALA A C 5
ATOM 4165 O O . ALA A 1 12 ? -14.096 -22.558 7.189 1.00 0.00 12 ALA A O 5
ATOM 4172 N N . PRO A 1 13 ? -12.713 -23.398 5.622 1.00 0.00 13 PRO A N 5
ATOM 4173 C CA . PRO A 1 13 ? -11.864 -22.205 5.543 1.00 0.00 13 PRO A CA 5
ATOM 4174 C C . PRO A 1 13 ? -12.582 -21.024 4.899 1.00 0.00 13 PRO A C 5
ATOM 4175 O O . PRO A 1 13 ? -13.641 -21.185 4.294 1.00 0.00 13 PRO A O 5
ATOM 4186 N N . GLU A 1 14 ? -11.998 -19.837 5.034 1.00 0.00 14 GLU A N 5
ATOM 4187 C CA . GLU A 1 14 ? -12.584 -18.629 4.465 1.00 0.00 14 GLU A CA 5
ATOM 4188 C C . GLU A 1 14 ? -11.732 -18.100 3.315 1.00 0.00 14 GLU A C 5
ATOM 4189 O O . GLU A 1 14 ? -10.539 -17.843 3.480 1.00 0.00 14 GLU A O 5
ATOM 4201 N N . ARG A 1 15 ? -12.352 -17.941 2.151 1.00 0.00 15 ARG A N 5
ATOM 4202 C CA . ARG A 1 15 ? -11.651 -17.445 0.973 1.00 0.00 15 ARG A CA 5
ATOM 4203 C C . ARG A 1 15 ? -11.601 -15.920 0.972 1.00 0.00 15 ARG A C 5
ATOM 4204 O O . ARG A 1 15 ? -12.479 -15.246 1.512 1.00 0.00 15 ARG A O 5
ATOM 4225 N N . PRO A 1 16 ? -10.551 -15.362 0.352 1.00 0.00 16 PRO A N 5
ATOM 4226 C CA . PRO A 1 16 ? -10.362 -13.911 0.265 1.00 0.00 16 PRO A CA 5
ATOM 4227 C C . PRO A 1 16 ? -11.382 -13.247 -0.654 1.00 0.00 16 PRO A C 5
ATOM 4228 O O . PRO A 1 16 ? -12.080 -13.921 -1.411 1.00 0.00 16 PRO A O 5
ATOM 4239 N N . ARG A 1 17 ? -11.463 -11.922 -0.582 1.00 0.00 17 ARG A N 5
ATOM 4240 C CA . ARG A 1 17 ? -12.398 -11.168 -1.407 1.00 0.00 17 ARG A CA 5
ATOM 4241 C C . ARG A 1 17 ? -11.953 -9.715 -1.543 1.00 0.00 17 ARG A C 5
ATOM 4242 O O . ARG A 1 17 ? -11.406 -9.131 -0.607 1.00 0.00 17 ARG A O 5
ATOM 4263 N N . CYS A 1 18 ? -12.191 -9.136 -2.716 1.00 0.00 18 CYS A N 5
ATOM 4264 C CA . CYS A 1 18 ? -11.814 -7.752 -2.977 1.00 0.00 18 CYS A CA 5
ATOM 4265 C C . CYS A 1 18 ? -12.389 -6.822 -1.912 1.00 0.00 18 CYS A C 5
ATOM 4266 O O . CYS A 1 18 ? -13.182 -7.242 -1.069 1.00 0.00 18 CYS A O 5
ATOM 4273 N N . ALA A 1 19 ? -11.984 -5.557 -1.958 1.00 0.00 19 ALA A N 5
ATOM 4274 C CA . ALA A 1 19 ? -12.461 -4.568 -1.000 1.00 0.00 19 ALA A CA 5
ATOM 4275 C C . ALA A 1 19 ? -13.401 -3.569 -1.664 1.00 0.00 19 ALA A C 5
ATOM 4276 O O . ALA A 1 19 ? -14.420 -3.183 -1.090 1.00 0.00 19 ALA A O 5
ATOM 4283 N N . TYR A 1 20 ? -13.054 -3.153 -2.877 1.00 0.00 20 TYR A N 5
ATOM 4284 C CA . TYR A 1 20 ? -13.866 -2.195 -3.619 1.00 0.00 20 TYR A CA 5
ATOM 4285 C C . TYR A 1 20 ? -15.165 -2.838 -4.097 1.00 0.00 20 TYR A C 5
ATOM 4286 O O . TYR A 1 20 ? -16.258 -2.396 -3.743 1.00 0.00 20 TYR A O 5
ATOM 4304 N N . CYS A 1 21 ? -15.036 -3.885 -4.905 1.00 0.00 21 CYS A N 5
ATOM 4305 C CA . CYS A 1 21 ? -16.197 -4.591 -5.433 1.00 0.00 21 CYS A CA 5
ATOM 4306 C C . CYS A 1 21 ? -16.532 -5.807 -4.574 1.00 0.00 21 CYS A C 5
ATOM 4307 O O . CYS A 1 21 ? -17.660 -6.300 -4.590 1.00 0.00 21 CYS A O 5
ATOM 4314 N N . SER A 1 22 ? -15.543 -6.286 -3.825 1.00 0.00 22 SER A N 5
ATOM 4315 C CA . SER A 1 22 ? -15.732 -7.446 -2.962 1.00 0.00 22 SER A CA 5
ATOM 4316 C C . SER A 1 22 ? -16.098 -8.679 -3.781 1.00 0.00 22 SER A C 5
ATOM 4317 O O . SER A 1 22 ? -17.015 -9.421 -3.431 1.00 0.00 22 SER A O 5
ATOM 4325 N N . ALA A 1 23 ? -15.373 -8.891 -4.875 1.00 0.00 23 ALA A N 5
ATOM 4326 C CA . ALA A 1 23 ? -15.619 -10.035 -5.745 1.00 0.00 23 ALA A CA 5
ATOM 4327 C C . ALA A 1 23 ? -14.497 -11.061 -5.633 1.00 0.00 23 ALA A C 5
ATOM 4328 O O . ALA A 1 23 ? -13.437 -10.776 -5.076 1.00 0.00 23 ALA A O 5
ATOM 4335 N N . GLU A 1 24 ? -14.737 -12.255 -6.166 1.00 0.00 24 GLU A N 5
ATOM 4336 C CA . GLU A 1 24 ? -13.746 -13.323 -6.124 1.00 0.00 24 GLU A CA 5
ATOM 4337 C C . GLU A 1 24 ? -12.337 -12.765 -6.299 1.00 0.00 24 GLU A C 5
ATOM 4338 O O . GLU A 1 24 ? -12.017 -12.169 -7.327 1.00 0.00 24 GLU A O 5
ATOM 4350 N N . ALA A 1 25 ? -11.499 -12.962 -5.286 1.00 0.00 25 ALA A N 5
ATOM 4351 C CA . ALA A 1 25 ? -10.124 -12.480 -5.328 1.00 0.00 25 ALA A CA 5
ATOM 4352 C C . ALA A 1 25 ? -9.165 -13.590 -5.746 1.00 0.00 25 ALA A C 5
ATOM 4353 O O . ALA A 1 25 ? -9.371 -14.758 -5.417 1.00 0.00 25 ALA A O 5
ATOM 4360 N N . SER A 1 26 ? -8.117 -13.217 -6.474 1.00 0.00 26 SER A N 5
ATOM 4361 C CA . SER A 1 26 ? -7.129 -14.183 -6.941 1.00 0.00 26 SER A CA 5
ATOM 4362 C C . SER A 1 26 ? -5.713 -13.665 -6.711 1.00 0.00 26 SER A C 5
ATOM 4363 O O . SER A 1 26 ? -4.794 -14.436 -6.432 1.00 0.00 26 SER A O 5
ATOM 4371 N N . LYS A 1 27 ? -5.543 -12.352 -6.830 1.00 0.00 27 LYS A N 5
ATOM 4372 C CA . LYS A 1 27 ? -4.240 -11.728 -6.634 1.00 0.00 27 LYS A CA 5
ATOM 4373 C C . LYS A 1 27 ? -4.164 -11.041 -5.274 1.00 0.00 27 LYS A C 5
ATOM 4374 O O . LYS A 1 27 ? -5.186 -10.815 -4.625 1.00 0.00 27 LYS A O 5
ATOM 4393 N N . ARG A 1 28 ? -2.949 -10.710 -4.850 1.00 0.00 28 ARG A N 5
ATOM 4394 C CA . ARG A 1 28 ? -2.741 -10.048 -3.568 1.00 0.00 28 ARG A CA 5
ATOM 4395 C C . ARG A 1 28 ? -1.961 -8.749 -3.747 1.00 0.00 28 ARG A C 5
ATOM 4396 O O . ARG A 1 28 ? -1.144 -8.623 -4.659 1.00 0.00 28 ARG A O 5
ATOM 4417 N N . CYS A 1 29 ? -2.220 -7.784 -2.870 1.00 0.00 29 CYS A N 5
ATOM 4418 C CA . CYS A 1 29 ? -1.544 -6.494 -2.931 1.00 0.00 29 CYS A CA 5
ATOM 4419 C C . CYS A 1 29 ? -0.038 -6.676 -3.101 1.00 0.00 29 CYS A C 5
ATOM 4420 O O . CYS A 1 29 ? 0.612 -7.341 -2.295 1.00 0.00 29 CYS A O 5
ATOM 4427 N N . SER A 1 30 ? 0.509 -6.080 -4.156 1.00 0.00 30 SER A N 5
ATOM 4428 C CA . SER A 1 30 ? 1.937 -6.179 -4.434 1.00 0.00 30 SER A CA 5
ATOM 4429 C C . SER A 1 30 ? 2.713 -5.104 -3.680 1.00 0.00 30 SER A C 5
ATOM 4430 O O . SER A 1 30 ? 3.724 -4.597 -4.166 1.00 0.00 30 SER A O 5
ATOM 4438 N N . ARG A 1 31 ? 2.233 -4.762 -2.489 1.00 0.00 31 ARG A N 5
ATOM 4439 C CA . ARG A 1 31 ? 2.880 -3.746 -1.667 1.00 0.00 31 ARG A CA 5
ATOM 4440 C C . ARG A 1 31 ? 3.031 -4.227 -0.227 1.00 0.00 31 ARG A C 5
ATOM 4441 O O . ARG A 1 31 ? 4.078 -4.043 0.394 1.00 0.00 31 ARG A O 5
ATOM 4462 N N . CYS A 1 32 ? 1.978 -4.845 0.298 1.00 0.00 32 CYS A N 5
ATOM 4463 C CA . CYS A 1 32 ? 1.992 -5.352 1.665 1.00 0.00 32 CYS A CA 5
ATOM 4464 C C . CYS A 1 32 ? 1.639 -6.836 1.698 1.00 0.00 32 CYS A C 5
ATOM 4465 O O . CYS A 1 32 ? 1.982 -7.544 2.645 1.00 0.00 32 CYS A O 5
ATOM 4472 N N . GLN A 1 33 ? 0.954 -7.299 0.658 1.00 0.00 33 GLN A N 5
ATOM 4473 C CA . GLN A 1 33 ? 0.555 -8.699 0.568 1.00 0.00 33 GLN A CA 5
ATOM 4474 C C . GLN A 1 33 ? -0.299 -9.099 1.767 1.00 0.00 33 GLN A C 5
ATOM 4475 O O . GLN A 1 33 ? -0.076 -10.142 2.379 1.00 0.00 33 GLN A O 5
ATOM 4489 N N . ASN A 1 34 ? -1.278 -8.262 2.096 1.00 0.00 34 ASN A N 5
ATOM 4490 C CA . ASN A 1 34 ? -2.165 -8.529 3.222 1.00 0.00 34 ASN A CA 5
ATOM 4491 C C . ASN A 1 34 ? -3.626 -8.486 2.786 1.00 0.00 34 ASN A C 5
ATOM 4492 O O . ASN A 1 34 ? -4.450 -9.263 3.265 1.00 0.00 34 ASN A O 5
ATOM 4503 N N . GLU A 1 35 ? -3.939 -7.571 1.872 1.00 0.00 35 GLU A N 5
ATOM 4504 C CA . GLU A 1 35 ? -5.301 -7.427 1.372 1.00 0.00 35 GLU A CA 5
ATOM 4505 C C . GLU A 1 35 ? -5.457 -8.110 0.016 1.00 0.00 35 GLU A C 5
ATOM 4506 O O . GLU A 1 35 ? -4.526 -8.134 -0.789 1.00 0.00 35 GLU A O 5
ATOM 4518 N N . TRP A 1 36 ? -6.640 -8.663 -0.228 1.00 0.00 36 TRP A N 5
ATOM 4519 C CA . TRP A 1 36 ? -6.918 -9.347 -1.486 1.00 0.00 36 TRP A CA 5
ATOM 4520 C C . TRP A 1 36 ? -7.710 -8.449 -2.430 1.00 0.00 36 TRP A C 5
ATOM 4521 O O . TRP A 1 36 ? -8.406 -7.533 -1.992 1.00 0.00 36 TRP A O 5
ATOM 4542 N N . TYR A 1 37 ? -7.600 -8.717 -3.726 1.00 0.00 37 TYR A N 5
ATOM 4543 C CA . TYR A 1 37 ? -8.304 -7.932 -4.732 1.00 0.00 37 TYR A CA 5
ATOM 4544 C C . TYR A 1 37 ? -8.658 -8.789 -5.944 1.00 0.00 37 TYR A C 5
ATOM 4545 O O . TYR A 1 37 ? -7.925 -9.711 -6.303 1.00 0.00 37 TYR A O 5
ATOM 4563 N N . CYS A 1 38 ? -9.787 -8.477 -6.571 1.00 0.00 38 CYS A N 5
ATOM 4564 C CA . CYS A 1 38 ? -10.241 -9.217 -7.743 1.00 0.00 38 CYS A CA 5
ATOM 4565 C C . CYS A 1 38 ? -9.394 -8.873 -8.965 1.00 0.00 38 CYS A C 5
ATOM 4566 O O . CYS A 1 38 ? -8.973 -9.758 -9.710 1.00 0.00 38 CYS A O 5
ATOM 4573 N N . CYS A 1 39 ? -9.149 -7.582 -9.163 1.00 0.00 39 CYS A N 5
ATOM 4574 C CA . CYS A 1 39 ? -8.353 -7.120 -10.294 1.00 0.00 39 CYS A CA 5
ATOM 4575 C C . CYS A 1 39 ? -7.693 -5.781 -9.984 1.00 0.00 39 CYS A C 5
ATOM 4576 O O . CYS A 1 39 ? -8.006 -5.141 -8.980 1.00 0.00 39 CYS A O 5
ATOM 4584 N N . ARG A 1 40 ? -6.776 -5.364 -10.851 1.00 0.00 40 ARG A N 5
ATOM 4585 C CA . ARG A 1 40 ? -6.069 -4.102 -10.668 1.00 0.00 40 ARG A CA 5
ATOM 4586 C C . ARG A 1 40 ? -7.026 -2.920 -10.792 1.00 0.00 40 ARG A C 5
ATOM 4587 O O . ARG A 1 40 ? -6.880 -1.916 -10.097 1.00 0.00 40 ARG A O 5
ATOM 4608 N N . GLU A 1 41 ? -8.004 -3.048 -11.684 1.00 0.00 41 GLU A N 5
ATOM 4609 C CA . GLU A 1 41 ? -8.983 -1.989 -11.900 1.00 0.00 41 GLU A CA 5
ATOM 4610 C C . GLU A 1 41 ? -9.451 -1.402 -10.571 1.00 0.00 41 GLU A C 5
ATOM 4611 O O . GLU A 1 41 ? -9.710 -0.202 -10.467 1.00 0.00 41 GLU A O 5
ATOM 4623 N N . CYS A 1 42 ? -9.557 -2.255 -9.558 1.00 0.00 42 CYS A N 5
ATOM 4624 C CA . CYS A 1 42 ? -9.994 -1.823 -8.237 1.00 0.00 42 CYS A CA 5
ATOM 4625 C C . CYS A 1 42 ? -8.823 -1.269 -7.430 1.00 0.00 42 CYS A C 5
ATOM 4626 O O . CYS A 1 42 ? -8.937 -0.223 -6.792 1.00 0.00 42 CYS A O 5
ATOM 4633 N N . GLN A 1 43 ? -7.699 -1.978 -7.466 1.00 0.00 43 GLN A N 5
ATOM 4634 C CA . GLN A 1 43 ? -6.508 -1.557 -6.739 1.00 0.00 43 GLN A CA 5
ATOM 4635 C C . GLN A 1 43 ? -6.268 -0.060 -6.906 1.00 0.00 43 GLN A C 5
ATOM 4636 O O . GLN A 1 43 ? -6.081 0.663 -5.927 1.00 0.00 43 GLN A O 5
ATOM 4650 N N . VAL A 1 44 ? -6.275 0.400 -8.153 1.00 0.00 44 VAL A N 5
ATOM 4651 C CA . VAL A 1 44 ? -6.059 1.811 -8.449 1.00 0.00 44 VAL A CA 5
ATOM 4652 C C . VAL A 1 44 ? -7.112 2.682 -7.771 1.00 0.00 44 VAL A C 5
ATOM 4653 O O . VAL A 1 44 ? -6.850 3.833 -7.421 1.00 0.00 44 VAL A O 5
ATOM 4666 N N . LYS A 1 45 ? -8.304 2.125 -7.589 1.00 0.00 45 LYS A N 5
ATOM 4667 C CA . LYS A 1 45 ? -9.398 2.848 -6.952 1.00 0.00 45 LYS A CA 5
ATOM 4668 C C . LYS A 1 45 ? -9.227 2.868 -5.436 1.00 0.00 45 LYS A C 5
ATOM 4669 O O . LYS A 1 45 ? -9.185 3.933 -4.820 1.00 0.00 45 LYS A O 5
ATOM 4688 N N . HIS A 1 46 ? -9.128 1.683 -4.841 1.00 0.00 46 HIS A N 5
ATOM 4689 C CA . HIS A 1 46 ? -8.959 1.565 -3.397 1.00 0.00 46 HIS A CA 5
ATOM 4690 C C . HIS A 1 46 ? -7.488 1.683 -3.010 1.00 0.00 46 HIS A C 5
ATOM 4691 O O . HIS A 1 46 ? -7.029 1.031 -2.073 1.00 0.00 46 HIS A O 5
ATOM 4705 N N . TRP A 1 47 ? -6.756 2.518 -3.738 1.00 0.00 47 TRP A N 5
ATOM 4706 C CA . TRP A 1 47 ? -5.336 2.720 -3.472 1.00 0.00 47 TRP A CA 5
ATOM 4707 C C . TRP A 1 47 ? -5.120 3.916 -2.551 1.00 0.00 47 TRP A C 5
ATOM 4708 O O . TRP A 1 47 ? -4.192 3.928 -1.743 1.00 0.00 47 TRP A O 5
ATOM 4729 N N . GLU A 1 48 ? -5.983 4.919 -2.678 1.00 0.00 48 GLU A N 5
ATOM 4730 C CA . GLU A 1 48 ? -5.885 6.119 -1.856 1.00 0.00 48 GLU A CA 5
ATOM 4731 C C . GLU A 1 48 ? -6.279 5.824 -0.412 1.00 0.00 48 GLU A C 5
ATOM 4732 O O . GLU A 1 48 ? -5.555 6.163 0.524 1.00 0.00 48 GLU A O 5
ATOM 4744 N N . LYS A 1 49 ? -7.434 5.189 -0.238 1.00 0.00 49 LYS A N 5
ATOM 4745 C CA . LYS A 1 49 ? -7.926 4.846 1.091 1.00 0.00 49 LYS A CA 5
ATOM 4746 C C . LYS A 1 49 ? -7.099 3.721 1.704 1.00 0.00 49 LYS A C 5
ATOM 4747 O O . LYS A 1 49 ? -6.916 3.664 2.921 1.00 0.00 49 LYS A O 5
ATOM 4766 N N . HIS A 1 50 ? -6.599 2.830 0.855 1.00 0.00 50 HIS A N 5
ATOM 4767 C CA . HIS A 1 50 ? -5.788 1.707 1.314 1.00 0.00 50 HIS A CA 5
ATOM 4768 C C . HIS A 1 50 ? -4.364 2.157 1.625 1.00 0.00 50 HIS A C 5
ATOM 4769 O O . HIS A 1 50 ? -3.757 1.704 2.595 1.00 0.00 50 HIS A O 5
ATOM 4783 N N . GLY A 1 51 ? -3.836 3.051 0.795 1.00 0.00 51 GLY A N 5
ATOM 4784 C CA . GLY A 1 51 ? -2.487 3.546 0.998 1.00 0.00 51 GLY A CA 5
ATOM 4785 C C . GLY A 1 51 ? -2.138 3.693 2.466 1.00 0.00 51 GLY A C 5
ATOM 4786 O O . GLY A 1 51 ? -1.179 3.089 2.947 1.00 0.00 51 GLY A O 5
ATOM 4790 N N . LYS A 1 52 ? -2.917 4.498 3.180 1.00 0.00 52 LYS A N 5
ATOM 4791 C CA . LYS A 1 52 ? -2.686 4.723 4.602 1.00 0.00 52 LYS A CA 5
ATOM 4792 C C . LYS A 1 52 ? -2.699 3.405 5.371 1.00 0.00 52 LYS A C 5
ATOM 4793 O O . LYS A 1 52 ? -1.990 3.247 6.366 1.00 0.00 52 LYS A O 5
ATOM 4812 N N . THR A 1 53 ? -3.507 2.460 4.902 1.00 0.00 53 THR A N 5
ATOM 4813 C CA . THR A 1 53 ? -3.612 1.156 5.545 1.00 0.00 53 THR A CA 5
ATOM 4814 C C . THR A 1 53 ? -2.472 0.239 5.117 1.00 0.00 53 THR A C 5
ATOM 4815 O O . THR A 1 53 ? -2.118 -0.703 5.827 1.00 0.00 53 THR A O 5
ATOM 4826 N N . CYS A 1 54 ? -1.900 0.519 3.951 1.00 0.00 54 CYS A N 5
ATOM 4827 C CA . CYS A 1 54 ? -0.799 -0.280 3.427 1.00 0.00 54 CYS A CA 5
ATOM 4828 C C . CYS A 1 54 ? 0.540 0.225 3.955 1.00 0.00 54 CYS A C 5
ATOM 4829 O O . CYS A 1 54 ? 0.674 1.392 4.327 1.00 0.00 54 CYS A O 5
ATOM 4836 N N . VAL A 1 55 ? 1.531 -0.661 3.987 1.00 0.00 55 VAL A N 5
ATOM 4837 C CA . VAL A 1 55 ? 2.860 -0.305 4.468 1.00 0.00 55 VAL A CA 5
ATOM 4838 C C . VAL A 1 55 ? 3.917 -0.556 3.399 1.00 0.00 55 VAL A C 5
ATOM 4839 O O . VAL A 1 55 ? 3.715 -1.358 2.486 1.00 0.00 55 VAL A O 5
ATOM 4852 N N . LEU A 1 56 ? 5.045 0.136 3.517 1.00 0.00 56 LEU A N 5
ATOM 4853 C CA . LEU A 1 56 ? 6.137 -0.012 2.560 1.00 0.00 56 LEU A CA 5
ATOM 4854 C C . LEU A 1 56 ? 6.876 -1.328 2.776 1.00 0.00 56 LEU A C 5
ATOM 4855 O O . LEU A 1 56 ? 8.061 -1.338 3.108 1.00 0.00 56 LEU A O 5
ATOM 4871 N N . ALA A 1 57 ? 6.170 -2.437 2.583 1.00 0.00 57 ALA A N 5
ATOM 4872 C CA . ALA A 1 57 ? 6.760 -3.758 2.752 1.00 0.00 57 ALA A CA 5
ATOM 4873 C C . ALA A 1 57 ? 7.405 -4.242 1.458 1.00 0.00 57 ALA A C 5
ATOM 4874 O O . ALA A 1 57 ? 6.743 -4.834 0.607 1.00 0.00 57 ALA A O 5
ATOM 4881 N N . ALA A 1 58 ? 8.701 -3.983 1.316 1.00 0.00 58 ALA A N 5
ATOM 4882 C CA . ALA A 1 58 ? 9.436 -4.393 0.125 1.00 0.00 58 ALA A CA 5
ATOM 4883 C C . ALA A 1 58 ? 10.723 -5.121 0.498 1.00 0.00 58 ALA A C 5
ATOM 4884 O O . ALA A 1 58 ? 11.094 -5.183 1.670 1.00 0.00 58 ALA A O 5
ATOM 4891 N N . GLN A 1 59 ? 11.398 -5.672 -0.506 1.00 0.00 59 GLN A N 5
ATOM 4892 C CA . GLN A 1 59 ? 12.643 -6.397 -0.282 1.00 0.00 59 GLN A CA 5
ATOM 4893 C C . GLN A 1 59 ? 13.837 -5.602 -0.798 1.00 0.00 59 GLN A C 5
ATOM 4894 O O . GLN A 1 59 ? 13.726 -4.858 -1.772 1.00 0.00 59 GLN A O 5
ATOM 4908 N N . GLY A 1 60 ? 14.980 -5.763 -0.138 1.00 0.00 60 GLY A N 5
ATOM 4909 C CA . GLY A 1 60 ? 16.178 -5.053 -0.545 1.00 0.00 60 GLY A CA 5
ATOM 4910 C C . GLY A 1 60 ? 16.548 -3.942 0.418 1.00 0.00 60 GLY A C 5
ATOM 4911 O O . GLY A 1 60 ? 15.719 -3.497 1.211 1.00 0.00 60 GLY A O 5
ATOM 4915 N N . ASP A 1 61 ? 17.797 -3.494 0.349 1.00 0.00 61 ASP A N 5
ATOM 4916 C CA . ASP A 1 61 ? 18.276 -2.428 1.222 1.00 0.00 61 ASP A CA 5
ATOM 4917 C C . ASP A 1 61 ? 18.309 -1.094 0.483 1.00 0.00 61 ASP A C 5
ATOM 4918 O O . ASP A 1 61 ? 19.339 -0.703 -0.066 1.00 0.00 61 ASP A O 5
ATOM 4927 N N . ARG A 1 62 ? 17.174 -0.402 0.472 1.00 0.00 62 ARG A N 5
ATOM 4928 C CA . ARG A 1 62 ? 17.073 0.887 -0.202 1.00 0.00 62 ARG A CA 5
ATOM 4929 C C . ARG A 1 62 ? 17.025 2.028 0.810 1.00 0.00 62 ARG A C 5
ATOM 4930 O O . ARG A 1 62 ? 17.860 2.932 0.781 1.00 0.00 62 ARG A O 5
ATOM 4951 N N . ALA A 1 63 ? 16.042 1.978 1.704 1.00 0.00 63 ALA A N 5
ATOM 4952 C CA . ALA A 1 63 ? 15.886 3.006 2.725 1.00 0.00 63 ALA A CA 5
ATOM 4953 C C . ALA A 1 63 ? 15.672 2.384 4.101 1.00 0.00 63 ALA A C 5
ATOM 4954 O O . ALA A 1 63 ? 15.442 1.181 4.221 1.00 0.00 63 ALA A O 5
ATOM 4961 N N . LYS A 1 64 ? 15.750 3.212 5.138 1.00 0.00 64 LYS A N 5
ATOM 4962 C CA . LYS A 1 64 ? 15.564 2.744 6.506 1.00 0.00 64 LYS A CA 5
ATOM 4963 C C . LYS A 1 64 ? 14.081 2.636 6.847 1.00 0.00 64 LYS A C 5
ATOM 4964 O O . LYS A 1 64 ? 13.643 3.086 7.906 1.00 0.00 64 LYS A O 5
ATOM 4983 N N . SER A 1 65 ? 13.313 2.034 5.945 1.00 0.00 65 SER A N 5
ATOM 4984 C CA . SER A 1 65 ? 11.879 1.869 6.150 1.00 0.00 65 SER A CA 5
ATOM 4985 C C . SER A 1 65 ? 11.573 0.517 6.786 1.00 0.00 65 SER A C 5
ATOM 4986 O O . SER A 1 65 ? 10.614 -0.156 6.411 1.00 0.00 65 SER A O 5
ATOM 4994 N N . GLY A 1 66 ? 12.397 0.125 7.753 1.00 0.00 66 GLY A N 5
ATOM 4995 C CA . GLY A 1 66 ? 12.199 -1.145 8.427 1.00 0.00 66 GLY A CA 5
ATOM 4996 C C . GLY A 1 66 ? 12.354 -2.328 7.491 1.00 0.00 66 GLY A C 5
ATOM 4997 O O . GLY A 1 66 ? 11.376 -2.931 7.051 1.00 0.00 66 GLY A O 5
ATOM 5001 N N . PRO A 1 67 ? 13.610 -2.675 7.173 1.00 0.00 67 PRO A N 5
ATOM 5002 C CA . PRO A 1 67 ? 13.920 -3.796 6.280 1.00 0.00 67 PRO A CA 5
ATOM 5003 C C . PRO A 1 67 ? 13.603 -5.146 6.913 1.00 0.00 67 PRO A C 5
ATOM 5004 O O . PRO A 1 67 ? 13.754 -5.327 8.121 1.00 0.00 67 PRO A O 5
ATOM 5015 N N . SER A 1 68 ? 13.163 -6.092 6.089 1.00 0.00 68 SER A N 5
ATOM 5016 C CA . SER A 1 68 ? 12.822 -7.426 6.569 1.00 0.00 68 SER A CA 5
ATOM 5017 C C . SER A 1 68 ? 14.075 -8.193 6.980 1.00 0.00 68 SER A C 5
ATOM 5018 O O . SER A 1 68 ? 14.106 -8.839 8.027 1.00 0.00 68 SER A O 5
ATOM 5026 N N . SER A 1 69 ? 15.108 -8.116 6.146 1.00 0.00 69 SER A N 5
ATOM 5027 C CA . SER A 1 69 ? 16.364 -8.805 6.419 1.00 0.00 69 SER A CA 5
ATOM 5028 C C . SER A 1 69 ? 17.443 -8.381 5.428 1.00 0.00 69 SER A C 5
ATOM 5029 O O . SER A 1 69 ? 17.145 -7.952 4.314 1.00 0.00 69 SER A O 5
ATOM 5037 N N . GLY A 1 70 ? 18.700 -8.503 5.844 1.00 0.00 70 GLY A N 5
ATOM 5038 C CA . GLY A 1 70 ? 19.806 -8.128 4.982 1.00 0.00 70 GLY A CA 5
ATOM 5039 C C . GLY A 1 70 ? 20.193 -9.234 4.020 1.00 0.00 70 GLY A C 5
ATOM 5040 O O . GLY A 1 70 ? 20.028 -10.406 4.358 1.00 0.00 70 GLY A O 5
ATOM 5046 N N . GLY A 1 1 ? -42.408 -31.824 23.930 1.00 0.00 1 GLY A N 6
ATOM 5047 C CA . GLY A 1 1 ? -42.054 -31.880 22.524 1.00 0.00 1 GLY A CA 6
ATOM 5048 C C . GLY A 1 1 ? -40.880 -30.982 22.185 1.00 0.00 1 GLY A C 6
ATOM 5049 O O . GLY A 1 1 ? -40.978 -29.759 22.282 1.00 0.00 1 GLY A O 6
ATOM 5053 N N . SER A 1 2 ? -39.767 -31.590 21.789 1.00 0.00 2 SER A N 6
ATOM 5054 C CA . SER A 1 2 ? -38.568 -30.838 21.440 1.00 0.00 2 SER A CA 6
ATOM 5055 C C . SER A 1 2 ? -38.479 -30.625 19.932 1.00 0.00 2 SER A C 6
ATOM 5056 O O . SER A 1 2 ? -38.133 -31.539 19.184 1.00 0.00 2 SER A O 6
ATOM 5064 N N . SER A 1 3 ? -38.795 -29.411 19.492 1.00 0.00 3 SER A N 6
ATOM 5065 C CA . SER A 1 3 ? -38.755 -29.077 18.074 1.00 0.00 3 SER A CA 6
ATOM 5066 C C . SER A 1 3 ? -37.815 -27.903 17.818 1.00 0.00 3 SER A C 6
ATOM 5067 O O . SER A 1 3 ? -38.060 -26.786 18.273 1.00 0.00 3 SER A O 6
ATOM 5075 N N . GLY A 1 4 ? -36.737 -28.164 17.085 1.00 0.00 4 GLY A N 6
ATOM 5076 C CA . GLY A 1 4 ? -35.776 -27.120 16.780 1.00 0.00 4 GLY A CA 6
ATOM 5077 C C . GLY A 1 4 ? -34.557 -27.175 17.679 1.00 0.00 4 GLY A C 6
ATOM 5078 O O . GLY A 1 4 ? -34.565 -26.629 18.782 1.00 0.00 4 GLY A O 6
ATOM 5082 N N . SER A 1 5 ? -33.505 -27.838 17.207 1.00 0.00 5 SER A N 6
ATOM 5083 C CA . SER A 1 5 ? -32.274 -27.967 17.978 1.00 0.00 5 SER A CA 6
ATOM 5084 C C . SER A 1 5 ? -31.208 -27.004 17.465 1.00 0.00 5 SER A C 6
ATOM 5085 O O . SER A 1 5 ? -30.737 -26.135 18.198 1.00 0.00 5 SER A O 6
ATOM 5093 N N . SER A 1 6 ? -30.834 -27.165 16.200 1.00 0.00 6 SER A N 6
ATOM 5094 C CA . SER A 1 6 ? -29.821 -26.312 15.588 1.00 0.00 6 SER A CA 6
ATOM 5095 C C . SER A 1 6 ? -30.036 -26.209 14.081 1.00 0.00 6 SER A C 6
ATOM 5096 O O . SER A 1 6 ? -30.600 -27.109 13.460 1.00 0.00 6 SER A O 6
ATOM 5104 N N . GLY A 1 7 ? -29.581 -25.103 13.499 1.00 0.00 7 GLY A N 6
ATOM 5105 C CA . GLY A 1 7 ? -29.732 -24.901 12.070 1.00 0.00 7 GLY A CA 6
ATOM 5106 C C . GLY A 1 7 ? -28.581 -25.487 11.277 1.00 0.00 7 GLY A C 6
ATOM 5107 O O . GLY A 1 7 ? -27.860 -26.358 11.765 1.00 0.00 7 GLY A O 6
ATOM 5111 N N . LEU A 1 8 ? -28.408 -25.010 10.049 1.00 0.00 8 LEU A N 6
ATOM 5112 C CA . LEU A 1 8 ? -27.337 -25.493 9.185 1.00 0.00 8 LEU A CA 6
ATOM 5113 C C . LEU A 1 8 ? -26.698 -24.342 8.414 1.00 0.00 8 LEU A C 6
ATOM 5114 O O . LEU A 1 8 ? -27.356 -23.350 8.103 1.00 0.00 8 LEU A O 6
ATOM 5130 N N . GLU A 1 9 ? -25.412 -24.483 8.108 1.00 0.00 9 GLU A N 6
ATOM 5131 C CA . GLU A 1 9 ? -24.685 -23.455 7.373 1.00 0.00 9 GLU A CA 6
ATOM 5132 C C . GLU A 1 9 ? -23.828 -24.076 6.273 1.00 0.00 9 GLU A C 6
ATOM 5133 O O . GLU A 1 9 ? -23.270 -25.160 6.444 1.00 0.00 9 GLU A O 6
ATOM 5145 N N . ALA A 1 10 ? -23.728 -23.381 5.145 1.00 0.00 10 ALA A N 6
ATOM 5146 C CA . ALA A 1 10 ? -22.938 -23.862 4.019 1.00 0.00 10 ALA A CA 6
ATOM 5147 C C . ALA A 1 10 ? -21.521 -24.217 4.454 1.00 0.00 10 ALA A C 6
ATOM 5148 O O . ALA A 1 10 ? -20.724 -23.339 4.786 1.00 0.00 10 ALA A O 6
ATOM 5155 N N . VAL A 1 11 ? -21.211 -25.509 4.451 1.00 0.00 11 VAL A N 6
ATOM 5156 C CA . VAL A 1 11 ? -19.889 -25.980 4.845 1.00 0.00 11 VAL A CA 6
ATOM 5157 C C . VAL A 1 11 ? -18.856 -25.684 3.764 1.00 0.00 11 VAL A C 6
ATOM 5158 O O . VAL A 1 11 ? -18.882 -26.278 2.686 1.00 0.00 11 VAL A O 6
ATOM 5171 N N . ALA A 1 12 ? -17.945 -24.763 4.060 1.00 0.00 12 ALA A N 6
ATOM 5172 C CA . ALA A 1 12 ? -16.900 -24.390 3.115 1.00 0.00 12 ALA A CA 6
ATOM 5173 C C . ALA A 1 12 ? -15.868 -23.477 3.769 1.00 0.00 12 ALA A C 6
ATOM 5174 O O . ALA A 1 12 ? -16.151 -22.776 4.740 1.00 0.00 12 ALA A O 6
ATOM 5181 N N . PRO A 1 13 ? -14.642 -23.486 3.226 1.00 0.00 13 PRO A N 6
ATOM 5182 C CA . PRO A 1 13 ? -13.542 -22.664 3.742 1.00 0.00 13 PRO A CA 6
ATOM 5183 C C . PRO A 1 13 ? -13.756 -21.178 3.478 1.00 0.00 13 PRO A C 6
ATOM 5184 O O . PRO A 1 13 ? -14.104 -20.780 2.366 1.00 0.00 13 PRO A O 6
ATOM 5195 N N . GLU A 1 14 ? -13.545 -20.362 4.506 1.00 0.00 14 GLU A N 6
ATOM 5196 C CA . GLU A 1 14 ? -13.716 -18.919 4.383 1.00 0.00 14 GLU A CA 6
ATOM 5197 C C . GLU A 1 14 ? -12.608 -18.311 3.527 1.00 0.00 14 GLU A C 6
ATOM 5198 O O . GLU A 1 14 ? -11.493 -18.092 4.001 1.00 0.00 14 GLU A O 6
ATOM 5210 N N . ARG A 1 15 ? -12.924 -18.043 2.265 1.00 0.00 15 ARG A N 6
ATOM 5211 C CA . ARG A 1 15 ? -11.956 -17.462 1.342 1.00 0.00 15 ARG A CA 6
ATOM 5212 C C . ARG A 1 15 ? -12.052 -15.940 1.340 1.00 0.00 15 ARG A C 6
ATOM 5213 O O . ARG A 1 15 ? -13.100 -15.359 1.624 1.00 0.00 15 ARG A O 6
ATOM 5234 N N . PRO A 1 16 ? -10.933 -15.276 1.013 1.00 0.00 16 PRO A N 6
ATOM 5235 C CA . PRO A 1 16 ? -10.865 -13.813 0.966 1.00 0.00 16 PRO A CA 6
ATOM 5236 C C . PRO A 1 16 ? -11.666 -13.232 -0.195 1.00 0.00 16 PRO A C 6
ATOM 5237 O O . PRO A 1 16 ? -12.044 -13.950 -1.121 1.00 0.00 16 PRO A O 6
ATOM 5248 N N . ARG A 1 17 ? -11.920 -11.929 -0.140 1.00 0.00 17 ARG A N 6
ATOM 5249 C CA . ARG A 1 17 ? -12.676 -11.253 -1.187 1.00 0.00 17 ARG A CA 6
ATOM 5250 C C . ARG A 1 17 ? -12.233 -9.799 -1.326 1.00 0.00 17 ARG A C 6
ATOM 5251 O O . ARG A 1 17 ? -11.846 -9.161 -0.346 1.00 0.00 17 ARG A O 6
ATOM 5272 N N . CYS A 1 18 ? -12.291 -9.282 -2.548 1.00 0.00 18 CYS A N 6
ATOM 5273 C CA . CYS A 1 18 ? -11.895 -7.905 -2.817 1.00 0.00 18 CYS A CA 6
ATOM 5274 C C . CYS A 1 18 ? -12.517 -6.953 -1.800 1.00 0.00 18 CYS A C 6
ATOM 5275 O O . CYS A 1 18 ? -13.356 -7.351 -0.993 1.00 0.00 18 CYS A O 6
ATOM 5282 N N . ALA A 1 19 ? -12.099 -5.692 -1.846 1.00 0.00 19 ALA A N 6
ATOM 5283 C CA . ALA A 1 19 ? -12.616 -4.682 -0.932 1.00 0.00 19 ALA A CA 6
ATOM 5284 C C . ALA A 1 19 ? -13.564 -3.726 -1.648 1.00 0.00 19 ALA A C 6
ATOM 5285 O O . ALA A 1 19 ? -14.667 -3.457 -1.172 1.00 0.00 19 ALA A O 6
ATOM 5292 N N . TYR A 1 20 ? -13.126 -3.215 -2.794 1.00 0.00 20 TYR A N 6
ATOM 5293 C CA . TYR A 1 20 ? -13.935 -2.286 -3.574 1.00 0.00 20 TYR A CA 6
ATOM 5294 C C . TYR A 1 20 ? -15.211 -2.958 -4.071 1.00 0.00 20 TYR A C 6
ATOM 5295 O O . TYR A 1 20 ? -16.312 -2.638 -3.621 1.00 0.00 20 TYR A O 6
ATOM 5313 N N . CYS A 1 21 ? -15.055 -3.894 -5.001 1.00 0.00 21 CYS A N 6
ATOM 5314 C CA . CYS A 1 21 ? -16.193 -4.614 -5.561 1.00 0.00 21 CYS A CA 6
ATOM 5315 C C . CYS A 1 21 ? -16.578 -5.795 -4.675 1.00 0.00 21 CYS A C 6
ATOM 5316 O O . CYS A 1 21 ? -17.729 -6.232 -4.671 1.00 0.00 21 CYS A O 6
ATOM 5323 N N . SER A 1 22 ? -15.607 -6.307 -3.925 1.00 0.00 22 SER A N 6
ATOM 5324 C CA . SER A 1 22 ? -15.843 -7.439 -3.037 1.00 0.00 22 SER A CA 6
ATOM 5325 C C . SER A 1 22 ? -16.077 -8.717 -3.837 1.00 0.00 22 SER A C 6
ATOM 5326 O O . SER A 1 22 ? -16.874 -9.570 -3.447 1.00 0.00 22 SER A O 6
ATOM 5334 N N . ALA A 1 23 ? -15.376 -8.842 -4.959 1.00 0.00 23 ALA A N 6
ATOM 5335 C CA . ALA A 1 23 ? -15.505 -10.015 -5.814 1.00 0.00 23 ALA A CA 6
ATOM 5336 C C . ALA A 1 23 ? -14.348 -10.984 -5.595 1.00 0.00 23 ALA A C 6
ATOM 5337 O O . ALA A 1 23 ? -13.294 -10.602 -5.087 1.00 0.00 23 ALA A O 6
ATOM 5344 N N . GLU A 1 24 ? -14.552 -12.240 -5.980 1.00 0.00 24 GLU A N 6
ATOM 5345 C CA . GLU A 1 24 ? -13.526 -13.264 -5.823 1.00 0.00 24 GLU A CA 6
ATOM 5346 C C . GLU A 1 24 ? -12.136 -12.682 -6.066 1.00 0.00 24 GLU A C 6
ATOM 5347 O O . GLU A 1 24 ? -11.925 -11.928 -7.016 1.00 0.00 24 GLU A O 6
ATOM 5359 N N . ALA A 1 25 ? -11.192 -13.038 -5.201 1.00 0.00 25 ALA A N 6
ATOM 5360 C CA . ALA A 1 25 ? -9.823 -12.553 -5.323 1.00 0.00 25 ALA A CA 6
ATOM 5361 C C . ALA A 1 25 ? -8.903 -13.637 -5.875 1.00 0.00 25 ALA A C 6
ATOM 5362 O O . ALA A 1 25 ? -9.173 -14.829 -5.726 1.00 0.00 25 ALA A O 6
ATOM 5369 N N . SER A 1 26 ? -7.817 -13.216 -6.515 1.00 0.00 26 SER A N 6
ATOM 5370 C CA . SER A 1 26 ? -6.860 -14.152 -7.094 1.00 0.00 26 SER A CA 6
ATOM 5371 C C . SER A 1 26 ? -5.434 -13.788 -6.692 1.00 0.00 26 SER A C 6
ATOM 5372 O O . SER A 1 26 ? -4.630 -14.658 -6.354 1.00 0.00 26 SER A O 6
ATOM 5380 N N . LYS A 1 27 ? -5.126 -12.496 -6.731 1.00 0.00 27 LYS A N 6
ATOM 5381 C CA . LYS A 1 27 ? -3.798 -12.014 -6.370 1.00 0.00 27 LYS A CA 6
ATOM 5382 C C . LYS A 1 27 ? -3.868 -11.068 -5.176 1.00 0.00 27 LYS A C 6
ATOM 5383 O O . LYS A 1 27 ? -4.881 -10.401 -4.959 1.00 0.00 27 LYS A O 6
ATOM 5402 N N . ARG A 1 28 ? -2.787 -11.012 -4.406 1.00 0.00 28 ARG A N 6
ATOM 5403 C CA . ARG A 1 28 ? -2.726 -10.147 -3.234 1.00 0.00 28 ARG A CA 6
ATOM 5404 C C . ARG A 1 28 ? -2.014 -8.838 -3.562 1.00 0.00 28 ARG A C 6
ATOM 5405 O O . ARG A 1 28 ? -1.170 -8.784 -4.457 1.00 0.00 28 ARG A O 6
ATOM 5426 N N . CYS A 1 29 ? -2.360 -7.783 -2.831 1.00 0.00 29 CYS A N 6
ATOM 5427 C CA . CYS A 1 29 ? -1.756 -6.473 -3.043 1.00 0.00 29 CYS A CA 6
ATOM 5428 C C . CYS A 1 29 ? -0.239 -6.587 -3.161 1.00 0.00 29 CYS A C 6
ATOM 5429 O O . CYS A 1 29 ? 0.434 -7.041 -2.235 1.00 0.00 29 CYS A O 6
ATOM 5436 N N . SER A 1 30 ? 0.293 -6.172 -4.306 1.00 0.00 30 SER A N 6
ATOM 5437 C CA . SER A 1 30 ? 1.730 -6.230 -4.546 1.00 0.00 30 SER A CA 6
ATOM 5438 C C . SER A 1 30 ? 2.440 -5.052 -3.886 1.00 0.00 30 SER A C 6
ATOM 5439 O O . SER A 1 30 ? 3.390 -4.496 -4.438 1.00 0.00 30 SER A O 6
ATOM 5447 N N . ARG A 1 31 ? 1.972 -4.677 -2.700 1.00 0.00 31 ARG A N 6
ATOM 5448 C CA . ARG A 1 31 ? 2.560 -3.564 -1.964 1.00 0.00 31 ARG A CA 6
ATOM 5449 C C . ARG A 1 31 ? 2.749 -3.925 -0.493 1.00 0.00 31 ARG A C 6
ATOM 5450 O O . ARG A 1 31 ? 3.782 -3.620 0.104 1.00 0.00 31 ARG A O 6
ATOM 5471 N N . CYS A 1 32 ? 1.745 -4.576 0.085 1.00 0.00 32 CYS A N 6
ATOM 5472 C CA . CYS A 1 32 ? 1.800 -4.978 1.485 1.00 0.00 32 CYS A CA 6
ATOM 5473 C C . CYS A 1 32 ? 1.615 -6.486 1.626 1.00 0.00 32 CYS A C 6
ATOM 5474 O O . CYS A 1 32 ? 2.078 -7.090 2.592 1.00 0.00 32 CYS A O 6
ATOM 5481 N N . GLN A 1 33 ? 0.934 -7.086 0.654 1.00 0.00 33 GLN A N 6
ATOM 5482 C CA . GLN A 1 33 ? 0.688 -8.523 0.670 1.00 0.00 33 GLN A CA 6
ATOM 5483 C C . GLN A 1 33 ? -0.112 -8.925 1.904 1.00 0.00 33 GLN A C 6
ATOM 5484 O O . GLN A 1 33 ? 0.239 -9.876 2.601 1.00 0.00 33 GLN A O 6
ATOM 5498 N N . ASN A 1 34 ? -1.189 -8.192 2.169 1.00 0.00 34 ASN A N 6
ATOM 5499 C CA . ASN A 1 34 ? -2.039 -8.472 3.321 1.00 0.00 34 ASN A CA 6
ATOM 5500 C C . ASN A 1 34 ? -3.507 -8.542 2.910 1.00 0.00 34 ASN A C 6
ATOM 5501 O O . ASN A 1 34 ? -4.252 -9.401 3.379 1.00 0.00 34 ASN A O 6
ATOM 5512 N N . GLU A 1 35 ? -3.913 -7.632 2.030 1.00 0.00 35 GLU A N 6
ATOM 5513 C CA . GLU A 1 35 ? -5.292 -7.591 1.556 1.00 0.00 35 GLU A CA 6
ATOM 5514 C C . GLU A 1 35 ? -5.413 -8.233 0.178 1.00 0.00 35 GLU A C 6
ATOM 5515 O O . GLU A 1 35 ? -4.463 -8.229 -0.606 1.00 0.00 35 GLU A O 6
ATOM 5527 N N . TRP A 1 36 ? -6.586 -8.785 -0.110 1.00 0.00 36 TRP A N 6
ATOM 5528 C CA . TRP A 1 36 ? -6.831 -9.432 -1.394 1.00 0.00 36 TRP A CA 6
ATOM 5529 C C . TRP A 1 36 ? -7.521 -8.478 -2.362 1.00 0.00 36 TRP A C 6
ATOM 5530 O O . TRP A 1 36 ? -8.172 -7.519 -1.945 1.00 0.00 36 TRP A O 6
ATOM 5551 N N . TYR A 1 37 ? -7.376 -8.746 -3.655 1.00 0.00 37 TYR A N 6
ATOM 5552 C CA . TYR A 1 37 ? -7.984 -7.909 -4.682 1.00 0.00 37 TYR A CA 6
ATOM 5553 C C . TYR A 1 37 ? -8.286 -8.720 -5.938 1.00 0.00 37 TYR A C 6
ATOM 5554 O O . TYR A 1 37 ? -7.456 -9.504 -6.400 1.00 0.00 37 TYR A O 6
ATOM 5572 N N . CYS A 1 38 ? -9.481 -8.527 -6.487 1.00 0.00 38 CYS A N 6
ATOM 5573 C CA . CYS A 1 38 ? -9.896 -9.239 -7.689 1.00 0.00 38 CYS A CA 6
ATOM 5574 C C . CYS A 1 38 ? -9.052 -8.818 -8.889 1.00 0.00 38 CYS A C 6
ATOM 5575 O O . CYS A 1 38 ? -8.575 -9.659 -9.652 1.00 0.00 38 CYS A O 6
ATOM 5582 N N . CYS A 1 39 ? -8.873 -7.511 -9.049 1.00 0.00 39 CYS A N 6
ATOM 5583 C CA . CYS A 1 39 ? -8.087 -6.977 -10.156 1.00 0.00 39 CYS A CA 6
ATOM 5584 C C . CYS A 1 39 ? -7.456 -5.641 -9.781 1.00 0.00 39 CYS A C 6
ATOM 5585 O O . CYS A 1 39 ? -7.762 -5.071 -8.733 1.00 0.00 39 CYS A O 6
ATOM 5593 N N . ARG A 1 40 ? -6.573 -5.146 -10.642 1.00 0.00 40 ARG A N 6
ATOM 5594 C CA . ARG A 1 40 ? -5.897 -3.878 -10.399 1.00 0.00 40 ARG A CA 6
ATOM 5595 C C . ARG A 1 40 ? -6.889 -2.719 -10.422 1.00 0.00 40 ARG A C 6
ATOM 5596 O O . ARG A 1 40 ? -6.824 -1.817 -9.588 1.00 0.00 40 ARG A O 6
ATOM 5617 N N . GLU A 1 41 ? -7.806 -2.751 -11.385 1.00 0.00 41 GLU A N 6
ATOM 5618 C CA . GLU A 1 41 ? -8.810 -1.703 -11.517 1.00 0.00 41 GLU A CA 6
ATOM 5619 C C . GLU A 1 41 ? -9.285 -1.227 -10.147 1.00 0.00 41 GLU A C 6
ATOM 5620 O O . GLU A 1 41 ? -9.477 -0.032 -9.924 1.00 0.00 41 GLU A O 6
ATOM 5632 N N . CYS A 1 42 ? -9.472 -2.172 -9.232 1.00 0.00 42 CYS A N 6
ATOM 5633 C CA . CYS A 1 42 ? -9.925 -1.852 -7.883 1.00 0.00 42 CYS A CA 6
ATOM 5634 C C . CYS A 1 42 ? -8.782 -1.282 -7.047 1.00 0.00 42 CYS A C 6
ATOM 5635 O O . CYS A 1 42 ? -8.949 -0.278 -6.355 1.00 0.00 42 CYS A O 6
ATOM 5642 N N . GLN A 1 43 ? -7.624 -1.930 -7.117 1.00 0.00 43 GLN A N 6
ATOM 5643 C CA . GLN A 1 43 ? -6.455 -1.488 -6.366 1.00 0.00 43 GLN A CA 6
ATOM 5644 C C . GLN A 1 43 ? -6.127 -0.031 -6.678 1.00 0.00 43 GLN A C 6
ATOM 5645 O O . GLN A 1 43 ? -5.817 0.752 -5.780 1.00 0.00 43 GLN A O 6
ATOM 5659 N N . VAL A 1 44 ? -6.198 0.326 -7.956 1.00 0.00 44 VAL A N 6
ATOM 5660 C CA . VAL A 1 44 ? -5.910 1.689 -8.386 1.00 0.00 44 VAL A CA 6
ATOM 5661 C C . VAL A 1 44 ? -6.950 2.666 -7.850 1.00 0.00 44 VAL A C 6
ATOM 5662 O O . VAL A 1 44 ? -6.617 3.766 -7.409 1.00 0.00 44 VAL A O 6
ATOM 5675 N N . LYS A 1 45 ? -8.214 2.257 -7.892 1.00 0.00 45 LYS A N 6
ATOM 5676 C CA . LYS A 1 45 ? -9.306 3.095 -7.410 1.00 0.00 45 LYS A CA 6
ATOM 5677 C C . LYS A 1 45 ? -9.219 3.285 -5.899 1.00 0.00 45 LYS A C 6
ATOM 5678 O O . LYS A 1 45 ? -9.115 4.410 -5.409 1.00 0.00 45 LYS A O 6
ATOM 5697 N N . HIS A 1 46 ? -9.261 2.177 -5.164 1.00 0.00 46 HIS A N 6
ATOM 5698 C CA . HIS A 1 46 ? -9.185 2.223 -3.708 1.00 0.00 46 HIS A CA 6
ATOM 5699 C C . HIS A 1 46 ? -7.734 2.294 -3.242 1.00 0.00 46 HIS A C 6
ATOM 5700 O O . HIS A 1 46 ? -7.348 1.632 -2.278 1.00 0.00 46 HIS A O 6
ATOM 5714 N N . TRP A 1 47 ? -6.935 3.099 -3.932 1.00 0.00 47 TRP A N 6
ATOM 5715 C CA . TRP A 1 47 ? -5.526 3.256 -3.589 1.00 0.00 47 TRP A CA 6
ATOM 5716 C C . TRP A 1 47 ? -5.335 4.376 -2.572 1.00 0.00 47 TRP A C 6
ATOM 5717 O O . TRP A 1 47 ? -4.601 4.221 -1.596 1.00 0.00 47 TRP A O 6
ATOM 5738 N N . GLU A 1 48 ? -5.999 5.503 -2.807 1.00 0.00 48 GLU A N 6
ATOM 5739 C CA . GLU A 1 48 ? -5.901 6.648 -1.910 1.00 0.00 48 GLU A CA 6
ATOM 5740 C C . GLU A 1 48 ? -6.260 6.252 -0.480 1.00 0.00 48 GLU A C 6
ATOM 5741 O O . GLU A 1 48 ? -5.613 6.679 0.476 1.00 0.00 48 GLU A O 6
ATOM 5753 N N . LYS A 1 49 ? -7.297 5.434 -0.343 1.00 0.00 49 LYS A N 6
ATOM 5754 C CA . LYS A 1 49 ? -7.745 4.978 0.968 1.00 0.00 49 LYS A CA 6
ATOM 5755 C C . LYS A 1 49 ? -6.874 3.832 1.472 1.00 0.00 49 LYS A C 6
ATOM 5756 O O . LYS A 1 49 ? -6.210 3.950 2.503 1.00 0.00 49 LYS A O 6
ATOM 5775 N N . HIS A 1 50 ? -6.880 2.723 0.739 1.00 0.00 50 HIS A N 6
ATOM 5776 C CA . HIS A 1 50 ? -6.089 1.556 1.111 1.00 0.00 50 HIS A CA 6
ATOM 5777 C C . HIS A 1 50 ? -4.666 1.960 1.484 1.00 0.00 50 HIS A C 6
ATOM 5778 O O . HIS A 1 50 ? -4.110 1.476 2.469 1.00 0.00 50 HIS A O 6
ATOM 5792 N N . GLY A 1 51 ? -4.081 2.852 0.689 1.00 0.00 51 GLY A N 6
ATOM 5793 C CA . GLY A 1 51 ? -2.728 3.305 0.952 1.00 0.00 51 GLY A CA 6
ATOM 5794 C C . GLY A 1 51 ? -2.477 3.558 2.426 1.00 0.00 51 GLY A C 6
ATOM 5795 O O . GLY A 1 51 ? -1.472 3.110 2.978 1.00 0.00 51 GLY A O 6
ATOM 5799 N N . LYS A 1 52 ? -3.392 4.279 3.065 1.00 0.00 52 LYS A N 6
ATOM 5800 C CA . LYS A 1 52 ? -3.267 4.591 4.484 1.00 0.00 52 LYS A CA 6
ATOM 5801 C C . LYS A 1 52 ? -2.903 3.345 5.285 1.00 0.00 52 LYS A C 6
ATOM 5802 O O . LYS A 1 52 ? -1.985 3.367 6.105 1.00 0.00 52 LYS A O 6
ATOM 5821 N N . THR A 1 53 ? -3.629 2.258 5.042 1.00 0.00 53 THR A N 6
ATOM 5822 C CA . THR A 1 53 ? -3.383 1.003 5.741 1.00 0.00 53 THR A CA 6
ATOM 5823 C C . THR A 1 53 ? -2.557 0.050 4.884 1.00 0.00 53 THR A C 6
ATOM 5824 O O . THR A 1 53 ? -2.738 -1.167 4.941 1.00 0.00 53 THR A O 6
ATOM 5835 N N . CYS A 1 54 ? -1.650 0.609 4.091 1.00 0.00 54 CYS A N 6
ATOM 5836 C CA . CYS A 1 54 ? -0.795 -0.191 3.223 1.00 0.00 54 CYS A CA 6
ATOM 5837 C C . CYS A 1 54 ? 0.673 0.177 3.416 1.00 0.00 54 CYS A C 6
ATOM 5838 O O . CYS A 1 54 ? 1.084 1.304 3.138 1.00 0.00 54 CYS A O 6
ATOM 5845 N N . VAL A 1 55 ? 1.460 -0.782 3.893 1.00 0.00 55 VAL A N 6
ATOM 5846 C CA . VAL A 1 55 ? 2.883 -0.560 4.122 1.00 0.00 55 VAL A CA 6
ATOM 5847 C C . VAL A 1 55 ? 3.730 -1.464 3.233 1.00 0.00 55 VAL A C 6
ATOM 5848 O O . VAL A 1 55 ? 3.482 -2.666 3.136 1.00 0.00 55 VAL A O 6
ATOM 5861 N N . LEU A 1 56 ? 4.731 -0.877 2.586 1.00 0.00 56 LEU A N 6
ATOM 5862 C CA . LEU A 1 56 ? 5.617 -1.629 1.704 1.00 0.00 56 LEU A CA 6
ATOM 5863 C C . LEU A 1 56 ? 6.194 -2.846 2.421 1.00 0.00 56 LEU A C 6
ATOM 5864 O O . LEU A 1 56 ? 7.162 -2.734 3.174 1.00 0.00 56 LEU A O 6
ATOM 5880 N N . ALA A 1 57 ? 5.596 -4.007 2.180 1.00 0.00 57 ALA A N 6
ATOM 5881 C CA . ALA A 1 57 ? 6.053 -5.245 2.799 1.00 0.00 57 ALA A CA 6
ATOM 5882 C C . ALA A 1 57 ? 6.406 -6.289 1.745 1.00 0.00 57 ALA A C 6
ATOM 5883 O O . ALA A 1 57 ? 5.530 -6.980 1.224 1.00 0.00 57 ALA A O 6
ATOM 5890 N N . ALA A 1 58 ? 7.693 -6.397 1.434 1.00 0.00 58 ALA A N 6
ATOM 5891 C CA . ALA A 1 58 ? 8.161 -7.357 0.442 1.00 0.00 58 ALA A CA 6
ATOM 5892 C C . ALA A 1 58 ? 8.857 -8.539 1.108 1.00 0.00 58 ALA A C 6
ATOM 5893 O O . ALA A 1 58 ? 9.236 -8.469 2.277 1.00 0.00 58 ALA A O 6
ATOM 5900 N N . GLN A 1 59 ? 9.022 -9.623 0.357 1.00 0.00 59 GLN A N 6
ATOM 5901 C CA . GLN A 1 59 ? 9.672 -10.821 0.876 1.00 0.00 59 GLN A CA 6
ATOM 5902 C C . GLN A 1 59 ? 11.110 -10.918 0.380 1.00 0.00 59 GLN A C 6
ATOM 5903 O O . GLN A 1 59 ? 11.401 -10.612 -0.775 1.00 0.00 59 GLN A O 6
ATOM 5917 N N . GLY A 1 60 ? 12.008 -11.347 1.262 1.00 0.00 60 GLY A N 6
ATOM 5918 C CA . GLY A 1 60 ? 13.406 -11.476 0.895 1.00 0.00 60 GLY A CA 6
ATOM 5919 C C . GLY A 1 60 ? 14.330 -11.399 2.094 1.00 0.00 60 GLY A C 6
ATOM 5920 O O . GLY A 1 60 ? 14.831 -10.326 2.432 1.00 0.00 60 GLY A O 6
ATOM 5924 N N . ASP A 1 61 ? 14.555 -12.537 2.740 1.00 0.00 61 ASP A N 6
ATOM 5925 C CA . ASP A 1 61 ? 15.425 -12.594 3.910 1.00 0.00 61 ASP A CA 6
ATOM 5926 C C . ASP A 1 61 ? 16.351 -13.804 3.840 1.00 0.00 61 ASP A C 6
ATOM 5927 O O . ASP A 1 61 ? 16.188 -14.674 2.985 1.00 0.00 61 ASP A O 6
ATOM 5936 N N . ARG A 1 62 ? 17.325 -13.850 4.744 1.00 0.00 62 ARG A N 6
ATOM 5937 C CA . ARG A 1 62 ? 18.279 -14.952 4.783 1.00 0.00 62 ARG A CA 6
ATOM 5938 C C . ARG A 1 62 ? 18.086 -15.793 6.042 1.00 0.00 62 ARG A C 6
ATOM 5939 O O . ARG A 1 62 ? 18.768 -15.590 7.046 1.00 0.00 62 ARG A O 6
ATOM 5960 N N . ALA A 1 63 ? 17.154 -16.737 5.979 1.00 0.00 63 ALA A N 6
ATOM 5961 C CA . ALA A 1 63 ? 16.873 -17.610 7.113 1.00 0.00 63 ALA A CA 6
ATOM 5962 C C . ALA A 1 63 ? 15.969 -18.768 6.703 1.00 0.00 63 ALA A C 6
ATOM 5963 O O . ALA A 1 63 ? 15.539 -18.857 5.553 1.00 0.00 63 ALA A O 6
ATOM 5970 N N . LYS A 1 64 ? 15.686 -19.655 7.651 1.00 0.00 64 LYS A N 6
ATOM 5971 C CA . LYS A 1 64 ? 14.833 -20.808 7.390 1.00 0.00 64 LYS A CA 6
ATOM 5972 C C . LYS A 1 64 ? 13.658 -20.425 6.496 1.00 0.00 64 LYS A C 6
ATOM 5973 O O . LYS A 1 64 ? 12.741 -19.726 6.926 1.00 0.00 64 LYS A O 6
ATOM 5992 N N . SER A 1 65 ? 13.692 -20.888 5.251 1.00 0.00 65 SER A N 6
ATOM 5993 C CA . SER A 1 65 ? 12.631 -20.592 4.295 1.00 0.00 65 SER A CA 6
ATOM 5994 C C . SER A 1 65 ? 12.693 -21.542 3.103 1.00 0.00 65 SER A C 6
ATOM 5995 O O . SER A 1 65 ? 13.587 -22.382 3.010 1.00 0.00 65 SER A O 6
ATOM 6003 N N . GLY A 1 66 ? 11.735 -21.401 2.192 1.00 0.00 66 GLY A N 6
ATOM 6004 C CA . GLY A 1 66 ? 11.697 -22.252 1.017 1.00 0.00 66 GLY A CA 6
ATOM 6005 C C . GLY A 1 66 ? 12.166 -21.535 -0.233 1.00 0.00 66 GLY A C 6
ATOM 6006 O O . GLY A 1 66 ? 11.410 -20.810 -0.880 1.00 0.00 66 GLY A O 6
ATOM 6010 N N . PRO A 1 67 ? 13.444 -21.735 -0.591 1.00 0.00 67 PRO A N 6
ATOM 6011 C CA . PRO A 1 67 ? 14.042 -21.109 -1.774 1.00 0.00 67 PRO A CA 6
ATOM 6012 C C . PRO A 1 67 ? 13.486 -21.680 -3.074 1.00 0.00 67 PRO A C 6
ATOM 6013 O O . PRO A 1 67 ? 12.556 -22.487 -3.062 1.00 0.00 67 PRO A O 6
ATOM 6024 N N . SER A 1 68 ? 14.063 -21.257 -4.195 1.00 0.00 68 SER A N 6
ATOM 6025 C CA . SER A 1 68 ? 13.623 -21.724 -5.504 1.00 0.00 68 SER A CA 6
ATOM 6026 C C . SER A 1 68 ? 14.645 -21.368 -6.580 1.00 0.00 68 SER A C 6
ATOM 6027 O O . SER A 1 68 ? 15.259 -20.302 -6.540 1.00 0.00 68 SER A O 6
ATOM 6035 N N . SER A 1 69 ? 14.822 -22.270 -7.540 1.00 0.00 69 SER A N 6
ATOM 6036 C CA . SER A 1 69 ? 15.772 -22.054 -8.625 1.00 0.00 69 SER A CA 6
ATOM 6037 C C . SER A 1 69 ? 15.419 -22.913 -9.836 1.00 0.00 69 SER A C 6
ATOM 6038 O O . SER A 1 69 ? 14.499 -23.728 -9.785 1.00 0.00 69 SER A O 6
ATOM 6046 N N . GLY A 1 70 ? 16.158 -22.723 -10.925 1.00 0.00 70 GLY A N 6
ATOM 6047 C CA . GLY A 1 70 ? 15.908 -23.486 -12.133 1.00 0.00 70 GLY A CA 6
ATOM 6048 C C . GLY A 1 70 ? 17.070 -23.430 -13.105 1.00 0.00 70 GLY A C 6
ATOM 6049 O O . GLY A 1 70 ? 18.122 -22.900 -12.750 1.00 0.00 70 GLY A O 6
ATOM 6055 N N . GLY A 1 1 ? -46.171 -21.341 27.140 1.00 0.00 1 GLY A N 7
ATOM 6056 C CA . GLY A 1 1 ? -44.832 -21.870 27.322 1.00 0.00 1 GLY A CA 7
ATOM 6057 C C . GLY A 1 1 ? -44.125 -22.126 26.006 1.00 0.00 1 GLY A C 7
ATOM 6058 O O . GLY A 1 1 ? -44.499 -21.568 24.974 1.00 0.00 1 GLY A O 7
ATOM 6062 N N . SER A 1 2 ? -43.101 -22.972 26.041 1.00 0.00 2 SER A N 7
ATOM 6063 C CA . SER A 1 2 ? -42.337 -23.298 24.842 1.00 0.00 2 SER A CA 7
ATOM 6064 C C . SER A 1 2 ? -41.797 -24.723 24.912 1.00 0.00 2 SER A C 7
ATOM 6065 O O . SER A 1 2 ? -41.546 -25.251 25.995 1.00 0.00 2 SER A O 7
ATOM 6073 N N . SER A 1 3 ? -41.621 -25.340 23.748 1.00 0.00 3 SER A N 7
ATOM 6074 C CA . SER A 1 3 ? -41.115 -26.706 23.675 1.00 0.00 3 SER A CA 7
ATOM 6075 C C . SER A 1 3 ? -40.454 -26.969 22.326 1.00 0.00 3 SER A C 7
ATOM 6076 O O . SER A 1 3 ? -41.119 -26.997 21.291 1.00 0.00 3 SER A O 7
ATOM 6084 N N . GLY A 1 4 ? -39.139 -27.162 22.346 1.00 0.00 4 GLY A N 7
ATOM 6085 C CA . GLY A 1 4 ? -38.408 -27.420 21.119 1.00 0.00 4 GLY A CA 7
ATOM 6086 C C . GLY A 1 4 ? -37.627 -26.212 20.643 1.00 0.00 4 GLY A C 7
ATOM 6087 O O . GLY A 1 4 ? -38.204 -25.159 20.371 1.00 0.00 4 GLY A O 7
ATOM 6091 N N . SER A 1 5 ? -36.310 -26.361 20.544 1.00 0.00 5 SER A N 7
ATOM 6092 C CA . SER A 1 5 ? -35.448 -25.271 20.104 1.00 0.00 5 SER A CA 7
ATOM 6093 C C . SER A 1 5 ? -34.872 -25.559 18.720 1.00 0.00 5 SER A C 7
ATOM 6094 O O . SER A 1 5 ? -35.049 -26.649 18.177 1.00 0.00 5 SER A O 7
ATOM 6102 N N . SER A 1 6 ? -34.183 -24.572 18.156 1.00 0.00 6 SER A N 7
ATOM 6103 C CA . SER A 1 6 ? -33.584 -24.716 16.834 1.00 0.00 6 SER A CA 7
ATOM 6104 C C . SER A 1 6 ? -32.166 -24.153 16.816 1.00 0.00 6 SER A C 7
ATOM 6105 O O . SER A 1 6 ? -31.758 -23.439 17.731 1.00 0.00 6 SER A O 7
ATOM 6113 N N . GLY A 1 7 ? -31.419 -24.482 15.766 1.00 0.00 7 GLY A N 7
ATOM 6114 C CA . GLY A 1 7 ? -30.055 -24.002 15.647 1.00 0.00 7 GLY A CA 7
ATOM 6115 C C . GLY A 1 7 ? -29.367 -24.514 14.397 1.00 0.00 7 GLY A C 7
ATOM 6116 O O . GLY A 1 7 ? -29.289 -25.723 14.173 1.00 0.00 7 GLY A O 7
ATOM 6120 N N . LEU A 1 8 ? -28.868 -23.594 13.580 1.00 0.00 8 LEU A N 7
ATOM 6121 C CA . LEU A 1 8 ? -28.185 -23.958 12.343 1.00 0.00 8 LEU A CA 7
ATOM 6122 C C . LEU A 1 8 ? -27.295 -22.819 11.857 1.00 0.00 8 LEU A C 7
ATOM 6123 O O . LEU A 1 8 ? -27.751 -21.686 11.704 1.00 0.00 8 LEU A O 7
ATOM 6139 N N . GLU A 1 9 ? -26.026 -23.128 11.613 1.00 0.00 9 GLU A N 7
ATOM 6140 C CA . GLU A 1 9 ? -25.073 -22.130 11.142 1.00 0.00 9 GLU A CA 7
ATOM 6141 C C . GLU A 1 9 ? -23.963 -22.781 10.322 1.00 0.00 9 GLU A C 7
ATOM 6142 O O . GLU A 1 9 ? -23.404 -23.803 10.716 1.00 0.00 9 GLU A O 7
ATOM 6154 N N . ALA A 1 10 ? -23.651 -22.180 9.178 1.00 0.00 10 ALA A N 7
ATOM 6155 C CA . ALA A 1 10 ? -22.607 -22.699 8.303 1.00 0.00 10 ALA A CA 7
ATOM 6156 C C . ALA A 1 10 ? -21.225 -22.484 8.909 1.00 0.00 10 ALA A C 7
ATOM 6157 O O . ALA A 1 10 ? -20.653 -21.398 8.806 1.00 0.00 10 ALA A O 7
ATOM 6164 N N . VAL A 1 11 ? -20.692 -23.525 9.541 1.00 0.00 11 VAL A N 7
ATOM 6165 C CA . VAL A 1 11 ? -19.376 -23.449 10.164 1.00 0.00 11 VAL A CA 7
ATOM 6166 C C . VAL A 1 11 ? -18.268 -23.543 9.120 1.00 0.00 11 VAL A C 7
ATOM 6167 O O . VAL A 1 11 ? -18.050 -24.597 8.524 1.00 0.00 11 VAL A O 7
ATOM 6180 N N . ALA A 1 12 ? -17.571 -22.432 8.904 1.00 0.00 12 ALA A N 7
ATOM 6181 C CA . ALA A 1 12 ? -16.483 -22.390 7.934 1.00 0.00 12 ALA A CA 7
ATOM 6182 C C . ALA A 1 12 ? -15.683 -21.098 8.063 1.00 0.00 12 ALA A C 7
ATOM 6183 O O . ALA A 1 12 ? -16.212 -20.045 8.419 1.00 0.00 12 ALA A O 7
ATOM 6190 N N . PRO A 1 13 ? -14.377 -21.178 7.769 1.00 0.00 13 PRO A N 7
ATOM 6191 C CA . PRO A 1 13 ? -13.476 -20.025 7.845 1.00 0.00 13 PRO A CA 7
ATOM 6192 C C . PRO A 1 13 ? -13.758 -18.996 6.756 1.00 0.00 13 PRO A C 7
ATOM 6193 O O . PRO A 1 13 ? -13.692 -19.304 5.567 1.00 0.00 13 PRO A O 7
ATOM 6204 N N . GLU A 1 14 ? -14.073 -17.772 7.171 1.00 0.00 14 GLU A N 7
ATOM 6205 C CA . GLU A 1 14 ? -14.365 -16.699 6.229 1.00 0.00 14 GLU A CA 7
ATOM 6206 C C . GLU A 1 14 ? -13.271 -16.590 5.171 1.00 0.00 14 GLU A C 7
ATOM 6207 O O . GLU A 1 14 ? -12.082 -16.597 5.489 1.00 0.00 14 GLU A O 7
ATOM 6219 N N . ARG A 1 15 ? -13.683 -16.490 3.911 1.00 0.00 15 ARG A N 7
ATOM 6220 C CA . ARG A 1 15 ? -12.739 -16.382 2.805 1.00 0.00 15 ARG A CA 7
ATOM 6221 C C . ARG A 1 15 ? -12.504 -14.921 2.431 1.00 0.00 15 ARG A C 7
ATOM 6222 O O . ARG A 1 15 ? -13.362 -14.060 2.626 1.00 0.00 15 ARG A O 7
ATOM 6243 N N . PRO A 1 16 ? -11.315 -14.634 1.882 1.00 0.00 16 PRO A N 7
ATOM 6244 C CA . PRO A 1 16 ? -10.940 -13.279 1.469 1.00 0.00 16 PRO A CA 7
ATOM 6245 C C . PRO A 1 16 ? -11.727 -12.805 0.252 1.00 0.00 16 PRO A C 7
ATOM 6246 O O . PRO A 1 16 ? -12.226 -13.614 -0.530 1.00 0.00 16 PRO A O 7
ATOM 6257 N N . ARG A 1 17 ? -11.834 -11.489 0.098 1.00 0.00 17 ARG A N 7
ATOM 6258 C CA . ARG A 1 17 ? -12.560 -10.908 -1.025 1.00 0.00 17 ARG A CA 7
ATOM 6259 C C . ARG A 1 17 ? -12.101 -9.477 -1.287 1.00 0.00 17 ARG A C 7
ATOM 6260 O O . ARG A 1 17 ? -11.508 -8.834 -0.420 1.00 0.00 17 ARG A O 7
ATOM 6281 N N . CYS A 1 18 ? -12.379 -8.983 -2.489 1.00 0.00 18 CYS A N 7
ATOM 6282 C CA . CYS A 1 18 ? -11.995 -7.628 -2.867 1.00 0.00 18 CYS A CA 7
ATOM 6283 C C . CYS A 1 18 ? -12.542 -6.609 -1.872 1.00 0.00 18 CYS A C 7
ATOM 6284 O O . CYS A 1 18 ? -13.383 -6.934 -1.035 1.00 0.00 18 CYS A O 7
ATOM 6291 N N . ALA A 1 19 ? -12.057 -5.376 -1.970 1.00 0.00 19 ALA A N 7
ATOM 6292 C CA . ALA A 1 19 ? -12.499 -4.309 -1.080 1.00 0.00 19 ALA A CA 7
ATOM 6293 C C . ALA A 1 19 ? -13.416 -3.332 -1.808 1.00 0.00 19 ALA A C 7
ATOM 6294 O O . ALA A 1 19 ? -14.319 -2.748 -1.207 1.00 0.00 19 ALA A O 7
ATOM 6301 N N . TYR A 1 20 ? -13.180 -3.158 -3.103 1.00 0.00 20 TYR A N 7
ATOM 6302 C CA . TYR A 1 20 ? -13.983 -2.249 -3.912 1.00 0.00 20 TYR A CA 7
ATOM 6303 C C . TYR A 1 20 ? -15.285 -2.915 -4.349 1.00 0.00 20 TYR A C 7
ATOM 6304 O O . TYR A 1 20 ? -16.371 -2.515 -3.930 1.00 0.00 20 TYR A O 7
ATOM 6322 N N . CYS A 1 21 ? -15.166 -3.934 -5.193 1.00 0.00 21 CYS A N 7
ATOM 6323 C CA . CYS A 1 21 ? -16.331 -4.657 -5.688 1.00 0.00 21 CYS A CA 7
ATOM 6324 C C . CYS A 1 21 ? -16.669 -5.834 -4.777 1.00 0.00 21 CYS A C 7
ATOM 6325 O O . CYS A 1 21 ? -17.764 -6.392 -4.847 1.00 0.00 21 CYS A O 7
ATOM 6332 N N . SER A 1 22 ? -15.721 -6.204 -3.922 1.00 0.00 22 SER A N 7
ATOM 6333 C CA . SER A 1 22 ? -15.916 -7.316 -2.999 1.00 0.00 22 SER A CA 7
ATOM 6334 C C . SER A 1 22 ? -16.168 -8.615 -3.759 1.00 0.00 22 SER A C 7
ATOM 6335 O O . SER A 1 22 ? -16.937 -9.467 -3.315 1.00 0.00 22 SER A O 7
ATOM 6343 N N . ALA A 1 23 ? -15.514 -8.758 -4.907 1.00 0.00 23 ALA A N 7
ATOM 6344 C CA . ALA A 1 23 ? -15.665 -9.953 -5.728 1.00 0.00 23 ALA A CA 7
ATOM 6345 C C . ALA A 1 23 ? -14.528 -10.938 -5.479 1.00 0.00 23 ALA A C 7
ATOM 6346 O O . ALA A 1 23 ? -13.513 -10.588 -4.875 1.00 0.00 23 ALA A O 7
ATOM 6353 N N . GLU A 1 24 ? -14.704 -12.170 -5.946 1.00 0.00 24 GLU A N 7
ATOM 6354 C CA . GLU A 1 24 ? -13.692 -13.205 -5.771 1.00 0.00 24 GLU A CA 7
ATOM 6355 C C . GLU A 1 24 ? -12.293 -12.642 -5.999 1.00 0.00 24 GLU A C 7
ATOM 6356 O O . GLU A 1 24 ? -11.984 -12.136 -7.078 1.00 0.00 24 GLU A O 7
ATOM 6368 N N . ALA A 1 25 ? -11.450 -12.733 -4.976 1.00 0.00 25 ALA A N 7
ATOM 6369 C CA . ALA A 1 25 ? -10.083 -12.234 -5.064 1.00 0.00 25 ALA A CA 7
ATOM 6370 C C . ALA A 1 25 ? -9.113 -13.354 -5.427 1.00 0.00 25 ALA A C 7
ATOM 6371 O O . ALA A 1 25 ? -9.196 -14.458 -4.890 1.00 0.00 25 ALA A O 7
ATOM 6378 N N . SER A 1 26 ? -8.194 -13.061 -6.341 1.00 0.00 26 SER A N 7
ATOM 6379 C CA . SER A 1 26 ? -7.211 -14.044 -6.779 1.00 0.00 26 SER A CA 7
ATOM 6380 C C . SER A 1 26 ? -5.792 -13.550 -6.512 1.00 0.00 26 SER A C 7
ATOM 6381 O O . SER A 1 26 ? -4.916 -14.322 -6.120 1.00 0.00 26 SER A O 7
ATOM 6389 N N . LYS A 1 27 ? -5.573 -12.257 -6.727 1.00 0.00 27 LYS A N 7
ATOM 6390 C CA . LYS A 1 27 ? -4.262 -11.657 -6.509 1.00 0.00 27 LYS A CA 7
ATOM 6391 C C . LYS A 1 27 ? -4.223 -10.901 -5.185 1.00 0.00 27 LYS A C 7
ATOM 6392 O O . LYS A 1 27 ? -5.249 -10.732 -4.525 1.00 0.00 27 LYS A O 7
ATOM 6411 N N . ARG A 1 28 ? -3.034 -10.447 -4.803 1.00 0.00 28 ARG A N 7
ATOM 6412 C CA . ARG A 1 28 ? -2.862 -9.709 -3.557 1.00 0.00 28 ARG A CA 7
ATOM 6413 C C . ARG A 1 28 ? -2.071 -8.425 -3.791 1.00 0.00 28 ARG A C 7
ATOM 6414 O O . ARG A 1 28 ? -1.260 -8.342 -4.714 1.00 0.00 28 ARG A O 7
ATOM 6435 N N . CYS A 1 29 ? -2.313 -7.426 -2.949 1.00 0.00 29 CYS A N 7
ATOM 6436 C CA . CYS A 1 29 ? -1.625 -6.145 -3.063 1.00 0.00 29 CYS A CA 7
ATOM 6437 C C . CYS A 1 29 ? -0.120 -6.348 -3.214 1.00 0.00 29 CYS A C 7
ATOM 6438 O O . CYS A 1 29 ? 0.531 -6.915 -2.337 1.00 0.00 29 CYS A O 7
ATOM 6445 N N . SER A 1 30 ? 0.425 -5.880 -4.333 1.00 0.00 30 SER A N 7
ATOM 6446 C CA . SER A 1 30 ? 1.852 -6.013 -4.601 1.00 0.00 30 SER A CA 7
ATOM 6447 C C . SER A 1 30 ? 2.635 -4.878 -3.946 1.00 0.00 30 SER A C 7
ATOM 6448 O O . SER A 1 30 ? 3.624 -4.394 -4.497 1.00 0.00 30 SER A O 7
ATOM 6456 N N . ARG A 1 31 ? 2.185 -4.460 -2.768 1.00 0.00 31 ARG A N 7
ATOM 6457 C CA . ARG A 1 31 ? 2.842 -3.382 -2.038 1.00 0.00 31 ARG A CA 7
ATOM 6458 C C . ARG A 1 31 ? 3.058 -3.767 -0.577 1.00 0.00 31 ARG A C 7
ATOM 6459 O O . ARG A 1 31 ? 4.115 -3.503 -0.004 1.00 0.00 31 ARG A O 7
ATOM 6480 N N . CYS A 1 32 ? 2.048 -4.392 0.019 1.00 0.00 32 CYS A N 7
ATOM 6481 C CA . CYS A 1 32 ? 2.125 -4.813 1.413 1.00 0.00 32 CYS A CA 7
ATOM 6482 C C . CYS A 1 32 ? 1.841 -6.306 1.547 1.00 0.00 32 CYS A C 7
ATOM 6483 O O . CYS A 1 32 ? 2.232 -6.936 2.529 1.00 0.00 32 CYS A O 7
ATOM 6490 N N . GLN A 1 33 ? 1.159 -6.864 0.552 1.00 0.00 33 GLN A N 7
ATOM 6491 C CA . GLN A 1 33 ? 0.822 -8.283 0.560 1.00 0.00 33 GLN A CA 7
ATOM 6492 C C . GLN A 1 33 ? 0.016 -8.645 1.803 1.00 0.00 33 GLN A C 7
ATOM 6493 O O . GLN A 1 33 ? 0.342 -9.596 2.511 1.00 0.00 33 GLN A O 7
ATOM 6507 N N . ASN A 1 34 ? -1.039 -7.879 2.061 1.00 0.00 34 ASN A N 7
ATOM 6508 C CA . ASN A 1 34 ? -1.892 -8.118 3.220 1.00 0.00 34 ASN A CA 7
ATOM 6509 C C . ASN A 1 34 ? -3.365 -8.098 2.825 1.00 0.00 34 ASN A C 7
ATOM 6510 O O . ASN A 1 34 ? -4.182 -8.815 3.402 1.00 0.00 34 ASN A O 7
ATOM 6521 N N . GLU A 1 35 ? -3.696 -7.272 1.837 1.00 0.00 35 GLU A N 7
ATOM 6522 C CA . GLU A 1 35 ? -5.071 -7.159 1.364 1.00 0.00 35 GLU A CA 7
ATOM 6523 C C . GLU A 1 35 ? -5.245 -7.863 0.022 1.00 0.00 35 GLU A C 7
ATOM 6524 O O . GLU A 1 35 ? -4.357 -7.825 -0.830 1.00 0.00 35 GLU A O 7
ATOM 6536 N N . TRP A 1 36 ? -6.393 -8.504 -0.159 1.00 0.00 36 TRP A N 7
ATOM 6537 C CA . TRP A 1 36 ? -6.684 -9.217 -1.398 1.00 0.00 36 TRP A CA 7
ATOM 6538 C C . TRP A 1 36 ? -7.445 -8.326 -2.373 1.00 0.00 36 TRP A C 7
ATOM 6539 O O . TRP A 1 36 ? -7.961 -7.275 -1.995 1.00 0.00 36 TRP A O 7
ATOM 6560 N N . TYR A 1 37 ? -7.511 -8.753 -3.629 1.00 0.00 37 TYR A N 7
ATOM 6561 C CA . TYR A 1 37 ? -8.207 -7.991 -4.660 1.00 0.00 37 TYR A CA 7
ATOM 6562 C C . TYR A 1 37 ? -8.576 -8.884 -5.841 1.00 0.00 37 TYR A C 7
ATOM 6563 O O . TYR A 1 37 ? -7.925 -9.898 -6.095 1.00 0.00 37 TYR A O 7
ATOM 6581 N N . CYS A 1 38 ? -9.623 -8.498 -6.561 1.00 0.00 38 CYS A N 7
ATOM 6582 C CA . CYS A 1 38 ? -10.081 -9.260 -7.716 1.00 0.00 38 CYS A CA 7
ATOM 6583 C C . CYS A 1 38 ? -9.272 -8.902 -8.960 1.00 0.00 38 CYS A C 7
ATOM 6584 O O . CYS A 1 38 ? -8.840 -9.781 -9.707 1.00 0.00 38 CYS A O 7
ATOM 6591 N N . CYS A 1 39 ? -9.070 -7.607 -9.174 1.00 0.00 39 CYS A N 7
ATOM 6592 C CA . CYS A 1 39 ? -8.314 -7.131 -10.327 1.00 0.00 39 CYS A CA 7
ATOM 6593 C C . CYS A 1 39 ? -7.451 -5.931 -9.953 1.00 0.00 39 CYS A C 7
ATOM 6594 O O . CYS A 1 39 ? -7.581 -5.375 -8.863 1.00 0.00 39 CYS A O 7
ATOM 6602 N N . ARG A 1 40 ? -6.567 -5.537 -10.865 1.00 0.00 40 ARG A N 7
ATOM 6603 C CA . ARG A 1 40 ? -5.680 -4.404 -10.630 1.00 0.00 40 ARG A CA 7
ATOM 6604 C C . ARG A 1 40 ? -6.461 -3.093 -10.631 1.00 0.00 40 ARG A C 7
ATOM 6605 O O . ARG A 1 40 ? -6.052 -2.116 -10.004 1.00 0.00 40 ARG A O 7
ATOM 6626 N N . GLU A 1 41 ? -7.586 -3.080 -11.340 1.00 0.00 41 GLU A N 7
ATOM 6627 C CA . GLU A 1 41 ? -8.422 -1.888 -11.423 1.00 0.00 41 GLU A CA 7
ATOM 6628 C C . GLU A 1 41 ? -8.864 -1.436 -10.034 1.00 0.00 41 GLU A C 7
ATOM 6629 O O . GLU A 1 41 ? -8.693 -0.274 -9.663 1.00 0.00 41 GLU A O 7
ATOM 6641 N N . CYS A 1 42 ? -9.434 -2.362 -9.270 1.00 0.00 42 CYS A N 7
ATOM 6642 C CA . CYS A 1 42 ? -9.902 -2.060 -7.923 1.00 0.00 42 CYS A CA 7
ATOM 6643 C C . CYS A 1 42 ? -8.747 -1.607 -7.034 1.00 0.00 42 CYS A C 7
ATOM 6644 O O . CYS A 1 42 ? -8.935 -0.813 -6.113 1.00 0.00 42 CYS A O 7
ATOM 6651 N N . GLN A 1 43 ? -7.553 -2.116 -7.320 1.00 0.00 43 GLN A N 7
ATOM 6652 C CA . GLN A 1 43 ? -6.368 -1.763 -6.547 1.00 0.00 43 GLN A CA 7
ATOM 6653 C C . GLN A 1 43 ? -6.042 -0.281 -6.695 1.00 0.00 43 GLN A C 7
ATOM 6654 O O . GLN A 1 43 ? -5.929 0.443 -5.705 1.00 0.00 43 GLN A O 7
ATOM 6668 N N . VAL A 1 44 ? -5.893 0.166 -7.938 1.00 0.00 44 VAL A N 7
ATOM 6669 C CA . VAL A 1 44 ? -5.581 1.563 -8.216 1.00 0.00 44 VAL A CA 7
ATOM 6670 C C . VAL A 1 44 ? -6.760 2.467 -7.877 1.00 0.00 44 VAL A C 7
ATOM 6671 O O . VAL A 1 44 ? -6.582 3.636 -7.532 1.00 0.00 44 VAL A O 7
ATOM 6684 N N . LYS A 1 45 ? -7.967 1.919 -7.977 1.00 0.00 45 LYS A N 7
ATOM 6685 C CA . LYS A 1 45 ? -9.178 2.675 -7.680 1.00 0.00 45 LYS A CA 7
ATOM 6686 C C . LYS A 1 45 ? -9.281 2.971 -6.187 1.00 0.00 45 LYS A C 7
ATOM 6687 O O . LYS A 1 45 ? -9.405 4.127 -5.781 1.00 0.00 45 LYS A O 7
ATOM 6706 N N . HIS A 1 46 ? -9.227 1.921 -5.374 1.00 0.00 46 HIS A N 7
ATOM 6707 C CA . HIS A 1 46 ? -9.313 2.069 -3.926 1.00 0.00 46 HIS A CA 7
ATOM 6708 C C . HIS A 1 46 ? -7.924 2.043 -3.294 1.00 0.00 46 HIS A C 7
ATOM 6709 O O . HIS A 1 46 ? -7.719 1.423 -2.250 1.00 0.00 46 HIS A O 7
ATOM 6723 N N . TRP A 1 47 ? -6.976 2.717 -3.934 1.00 0.00 47 TRP A N 7
ATOM 6724 C CA . TRP A 1 47 ? -5.607 2.770 -3.434 1.00 0.00 47 TRP A CA 7
ATOM 6725 C C . TRP A 1 47 ? -5.429 3.925 -2.455 1.00 0.00 47 TRP A C 7
ATOM 6726 O O . TRP A 1 47 ? -4.755 3.786 -1.434 1.00 0.00 47 TRP A O 7
ATOM 6747 N N . GLU A 1 48 ? -6.037 5.064 -2.772 1.00 0.00 48 GLU A N 7
ATOM 6748 C CA . GLU A 1 48 ? -5.944 6.242 -1.918 1.00 0.00 48 GLU A CA 7
ATOM 6749 C C . GLU A 1 48 ? -6.372 5.915 -0.490 1.00 0.00 48 GLU A C 7
ATOM 6750 O O . GLU A 1 48 ? -5.849 6.478 0.472 1.00 0.00 48 GLU A O 7
ATOM 6762 N N . LYS A 1 49 ? -7.327 5.001 -0.360 1.00 0.00 49 LYS A N 7
ATOM 6763 C CA . LYS A 1 49 ? -7.826 4.596 0.949 1.00 0.00 49 LYS A CA 7
ATOM 6764 C C . LYS A 1 49 ? -6.968 3.481 1.538 1.00 0.00 49 LYS A C 7
ATOM 6765 O O . LYS A 1 49 ? -6.309 3.667 2.562 1.00 0.00 49 LYS A O 7
ATOM 6784 N N . HIS A 1 50 ? -6.978 2.324 0.884 1.00 0.00 50 HIS A N 7
ATOM 6785 C CA . HIS A 1 50 ? -6.199 1.180 1.343 1.00 0.00 50 HIS A CA 7
ATOM 6786 C C . HIS A 1 50 ? -4.789 1.607 1.740 1.00 0.00 50 HIS A C 7
ATOM 6787 O O . HIS A 1 50 ? -4.164 0.995 2.605 1.00 0.00 50 HIS A O 7
ATOM 6801 N N . GLY A 1 51 ? -4.293 2.662 1.100 1.00 0.00 51 GLY A N 7
ATOM 6802 C CA . GLY A 1 51 ? -2.960 3.152 1.399 1.00 0.00 51 GLY A CA 7
ATOM 6803 C C . GLY A 1 51 ? -2.712 3.283 2.889 1.00 0.00 51 GLY A C 7
ATOM 6804 O O . GLY A 1 51 ? -1.718 2.774 3.407 1.00 0.00 51 GLY A O 7
ATOM 6808 N N . LYS A 1 52 ? -3.616 3.970 3.579 1.00 0.00 52 LYS A N 7
ATOM 6809 C CA . LYS A 1 52 ? -3.491 4.168 5.018 1.00 0.00 52 LYS A CA 7
ATOM 6810 C C . LYS A 1 52 ? -3.204 2.848 5.726 1.00 0.00 52 LYS A C 7
ATOM 6811 O O . LYS A 1 52 ? -2.557 2.820 6.774 1.00 0.00 52 LYS A O 7
ATOM 6830 N N . THR A 1 53 ? -3.687 1.753 5.147 1.00 0.00 53 THR A N 7
ATOM 6831 C CA . THR A 1 53 ? -3.482 0.430 5.722 1.00 0.00 53 THR A CA 7
ATOM 6832 C C . THR A 1 53 ? -2.530 -0.400 4.868 1.00 0.00 53 THR A C 7
ATOM 6833 O O . THR A 1 53 ? -2.659 -1.622 4.784 1.00 0.00 53 THR A O 7
ATOM 6844 N N . CYS A 1 54 ? -1.574 0.271 4.234 1.00 0.00 54 CYS A N 7
ATOM 6845 C CA . CYS A 1 54 ? -0.600 -0.404 3.385 1.00 0.00 54 CYS A CA 7
ATOM 6846 C C . CYS A 1 54 ? 0.824 -0.064 3.815 1.00 0.00 54 CYS A C 7
ATOM 6847 O O . CYS A 1 54 ? 1.162 1.103 4.017 1.00 0.00 54 CYS A O 7
ATOM 6854 N N . VAL A 1 55 ? 1.656 -1.091 3.954 1.00 0.00 55 VAL A N 7
ATOM 6855 C CA . VAL A 1 55 ? 3.044 -0.902 4.358 1.00 0.00 55 VAL A CA 7
ATOM 6856 C C . VAL A 1 55 ? 4.003 -1.374 3.271 1.00 0.00 55 VAL A C 7
ATOM 6857 O O . VAL A 1 55 ? 4.042 -2.558 2.934 1.00 0.00 55 VAL A O 7
ATOM 6870 N N . LEU A 1 56 ? 4.776 -0.442 2.726 1.00 0.00 56 LEU A N 7
ATOM 6871 C CA . LEU A 1 56 ? 5.736 -0.762 1.676 1.00 0.00 56 LEU A CA 7
ATOM 6872 C C . LEU A 1 56 ? 6.705 -1.847 2.136 1.00 0.00 56 LEU A C 7
ATOM 6873 O O . LEU A 1 56 ? 7.766 -1.553 2.685 1.00 0.00 56 LEU A O 7
ATOM 6889 N N . ALA A 1 57 ? 6.332 -3.102 1.907 1.00 0.00 57 ALA A N 7
ATOM 6890 C CA . ALA A 1 57 ? 7.169 -4.230 2.294 1.00 0.00 57 ALA A CA 7
ATOM 6891 C C . ALA A 1 57 ? 7.781 -4.905 1.071 1.00 0.00 57 ALA A C 7
ATOM 6892 O O . ALA A 1 57 ? 7.809 -6.132 0.977 1.00 0.00 57 ALA A O 7
ATOM 6899 N N . ALA A 1 58 ? 8.269 -4.096 0.137 1.00 0.00 58 ALA A N 7
ATOM 6900 C CA . ALA A 1 58 ? 8.881 -4.616 -1.080 1.00 0.00 58 ALA A CA 7
ATOM 6901 C C . ALA A 1 58 ? 10.263 -5.195 -0.795 1.00 0.00 58 ALA A C 7
ATOM 6902 O O . ALA A 1 58 ? 10.596 -6.284 -1.259 1.00 0.00 58 ALA A O 7
ATOM 6909 N N . GLN A 1 59 ? 11.062 -4.458 -0.030 1.00 0.00 59 GLN A N 7
ATOM 6910 C CA . GLN A 1 59 ? 12.408 -4.898 0.314 1.00 0.00 59 GLN A CA 7
ATOM 6911 C C . GLN A 1 59 ? 12.464 -5.406 1.752 1.00 0.00 59 GLN A C 7
ATOM 6912 O O . GLN A 1 59 ? 11.826 -4.847 2.643 1.00 0.00 59 GLN A O 7
ATOM 6926 N N . GLY A 1 60 ? 13.230 -6.470 1.969 1.00 0.00 60 GLY A N 7
ATOM 6927 C CA . GLY A 1 60 ? 13.354 -7.035 3.300 1.00 0.00 60 GLY A CA 7
ATOM 6928 C C . GLY A 1 60 ? 14.199 -6.175 4.219 1.00 0.00 60 GLY A C 7
ATOM 6929 O O . GLY A 1 60 ? 15.419 -6.330 4.278 1.00 0.00 60 GLY A O 7
ATOM 6933 N N . ASP A 1 61 ? 13.549 -5.266 4.937 1.00 0.00 61 ASP A N 7
ATOM 6934 C CA . ASP A 1 61 ? 14.249 -4.377 5.858 1.00 0.00 61 ASP A CA 7
ATOM 6935 C C . ASP A 1 61 ? 15.173 -5.167 6.779 1.00 0.00 61 ASP A C 7
ATOM 6936 O O . ASP A 1 61 ? 14.926 -6.338 7.067 1.00 0.00 61 ASP A O 7
ATOM 6945 N N . ARG A 1 62 ? 16.239 -4.518 7.238 1.00 0.00 62 ARG A N 7
ATOM 6946 C CA . ARG A 1 62 ? 17.201 -5.160 8.124 1.00 0.00 62 ARG A CA 7
ATOM 6947 C C . ARG A 1 62 ? 17.281 -4.428 9.461 1.00 0.00 62 ARG A C 7
ATOM 6948 O O . ARG A 1 62 ? 18.367 -4.217 10.000 1.00 0.00 62 ARG A O 7
ATOM 6969 N N . ALA A 1 63 ? 16.124 -4.044 9.990 1.00 0.00 63 ALA A N 7
ATOM 6970 C CA . ALA A 1 63 ? 16.064 -3.337 11.263 1.00 0.00 63 ALA A CA 7
ATOM 6971 C C . ALA A 1 63 ? 16.683 -4.168 12.382 1.00 0.00 63 ALA A C 7
ATOM 6972 O O . ALA A 1 63 ? 17.080 -5.314 12.172 1.00 0.00 63 ALA A O 7
ATOM 6979 N N . LYS A 1 64 ? 16.764 -3.582 13.572 1.00 0.00 64 LYS A N 7
ATOM 6980 C CA . LYS A 1 64 ? 17.335 -4.268 14.725 1.00 0.00 64 LYS A CA 7
ATOM 6981 C C . LYS A 1 64 ? 16.438 -5.417 15.174 1.00 0.00 64 LYS A C 7
ATOM 6982 O O . LYS A 1 64 ? 15.608 -5.257 16.069 1.00 0.00 64 LYS A O 7
ATOM 7001 N N . SER A 1 65 ? 16.611 -6.577 14.547 1.00 0.00 65 SER A N 7
ATOM 7002 C CA . SER A 1 65 ? 15.815 -7.752 14.880 1.00 0.00 65 SER A CA 7
ATOM 7003 C C . SER A 1 65 ? 16.577 -9.034 14.554 1.00 0.00 65 SER A C 7
ATOM 7004 O O . SER A 1 65 ? 17.680 -8.993 14.013 1.00 0.00 65 SER A O 7
ATOM 7012 N N . GLY A 1 66 ? 15.977 -10.172 14.890 1.00 0.00 66 GLY A N 7
ATOM 7013 C CA . GLY A 1 66 ? 16.612 -11.450 14.626 1.00 0.00 66 GLY A CA 7
ATOM 7014 C C . GLY A 1 66 ? 15.641 -12.480 14.085 1.00 0.00 66 GLY A C 7
ATOM 7015 O O . GLY A 1 66 ? 15.364 -13.498 14.720 1.00 0.00 66 GLY A O 7
ATOM 7019 N N . PRO A 1 67 ? 15.103 -12.218 12.884 1.00 0.00 67 PRO A N 7
ATOM 7020 C CA . PRO A 1 67 ? 14.147 -13.117 12.232 1.00 0.00 67 PRO A CA 7
ATOM 7021 C C . PRO A 1 67 ? 14.797 -14.416 11.766 1.00 0.00 67 PRO A C 7
ATOM 7022 O O . PRO A 1 67 ? 15.984 -14.644 11.998 1.00 0.00 67 PRO A O 7
ATOM 7033 N N . SER A 1 68 ? 14.013 -15.262 11.107 1.00 0.00 68 SER A N 7
ATOM 7034 C CA . SER A 1 68 ? 14.512 -16.540 10.612 1.00 0.00 68 SER A CA 7
ATOM 7035 C C . SER A 1 68 ? 15.039 -16.401 9.187 1.00 0.00 68 SER A C 7
ATOM 7036 O O . SER A 1 68 ? 14.592 -15.541 8.429 1.00 0.00 68 SER A O 7
ATOM 7044 N N . SER A 1 69 ? 15.994 -17.254 8.831 1.00 0.00 69 SER A N 7
ATOM 7045 C CA . SER A 1 69 ? 16.587 -17.226 7.498 1.00 0.00 69 SER A CA 7
ATOM 7046 C C . SER A 1 69 ? 16.653 -18.629 6.903 1.00 0.00 69 SER A C 7
ATOM 7047 O O . SER A 1 69 ? 16.478 -19.623 7.607 1.00 0.00 69 SER A O 7
ATOM 7055 N N . GLY A 1 70 ? 16.908 -18.701 5.600 1.00 0.00 70 GLY A N 7
ATOM 7056 C CA . GLY A 1 70 ? 16.994 -19.985 4.931 1.00 0.00 70 GLY A CA 7
ATOM 7057 C C . GLY A 1 70 ? 16.821 -19.870 3.429 1.00 0.00 70 GLY A C 7
ATOM 7058 O O . GLY A 1 70 ? 15.982 -19.089 2.982 1.00 0.00 70 GLY A O 7
ATOM 7064 N N . GLY A 1 1 ? -47.333 -24.918 24.769 1.00 0.00 1 GLY A N 8
ATOM 7065 C CA . GLY A 1 1 ? -45.995 -25.397 25.062 1.00 0.00 1 GLY A CA 8
ATOM 7066 C C . GLY A 1 1 ? -45.243 -25.818 23.815 1.00 0.00 1 GLY A C 8
ATOM 7067 O O . GLY A 1 1 ? -45.021 -27.007 23.588 1.00 0.00 1 GLY A O 8
ATOM 7071 N N . SER A 1 2 ? -44.853 -24.841 23.003 1.00 0.00 2 SER A N 8
ATOM 7072 C CA . SER A 1 2 ? -44.127 -25.116 21.768 1.00 0.00 2 SER A CA 8
ATOM 7073 C C . SER A 1 2 ? -42.896 -24.223 21.651 1.00 0.00 2 SER A C 8
ATOM 7074 O O . SER A 1 2 ? -43.001 -23.047 21.302 1.00 0.00 2 SER A O 8
ATOM 7082 N N . SER A 1 3 ? -41.731 -24.790 21.944 1.00 0.00 3 SER A N 8
ATOM 7083 C CA . SER A 1 3 ? -40.479 -24.045 21.875 1.00 0.00 3 SER A CA 8
ATOM 7084 C C . SER A 1 3 ? -39.282 -24.991 21.887 1.00 0.00 3 SER A C 8
ATOM 7085 O O . SER A 1 3 ? -39.242 -25.949 22.657 1.00 0.00 3 SER A O 8
ATOM 7093 N N . GLY A 1 4 ? -38.308 -24.713 21.026 1.00 0.00 4 GLY A N 8
ATOM 7094 C CA . GLY A 1 4 ? -37.123 -25.547 20.952 1.00 0.00 4 GLY A CA 8
ATOM 7095 C C . GLY A 1 4 ? -36.794 -25.964 19.532 1.00 0.00 4 GLY A C 8
ATOM 7096 O O . GLY A 1 4 ? -36.954 -27.129 19.167 1.00 0.00 4 GLY A O 8
ATOM 7100 N N . SER A 1 5 ? -36.336 -25.010 18.728 1.00 0.00 5 SER A N 8
ATOM 7101 C CA . SER A 1 5 ? -35.989 -25.283 17.339 1.00 0.00 5 SER A CA 8
ATOM 7102 C C . SER A 1 5 ? -34.928 -24.306 16.841 1.00 0.00 5 SER A C 8
ATOM 7103 O O . SER A 1 5 ? -35.189 -23.113 16.688 1.00 0.00 5 SER A O 8
ATOM 7111 N N . SER A 1 6 ? -33.728 -24.822 16.592 1.00 0.00 6 SER A N 8
ATOM 7112 C CA . SER A 1 6 ? -32.625 -23.997 16.116 1.00 0.00 6 SER A CA 8
ATOM 7113 C C . SER A 1 6 ? -31.465 -24.864 15.637 1.00 0.00 6 SER A C 8
ATOM 7114 O O . SER A 1 6 ? -31.455 -26.077 15.844 1.00 0.00 6 SER A O 8
ATOM 7122 N N . GLY A 1 7 ? -30.487 -24.232 14.995 1.00 0.00 7 GLY A N 8
ATOM 7123 C CA . GLY A 1 7 ? -29.335 -24.960 14.496 1.00 0.00 7 GLY A CA 8
ATOM 7124 C C . GLY A 1 7 ? -29.039 -24.651 13.042 1.00 0.00 7 GLY A C 8
ATOM 7125 O O . GLY A 1 7 ? -29.117 -25.531 12.184 1.00 0.00 7 GLY A O 8
ATOM 7129 N N . LEU A 1 8 ? -28.700 -23.397 12.763 1.00 0.00 8 LEU A N 8
ATOM 7130 C CA . LEU A 1 8 ? -28.392 -22.973 11.401 1.00 0.00 8 LEU A CA 8
ATOM 7131 C C . LEU A 1 8 ? -27.133 -22.113 11.370 1.00 0.00 8 LEU A C 8
ATOM 7132 O O . LEU A 1 8 ? -27.204 -20.889 11.472 1.00 0.00 8 LEU A O 8
ATOM 7148 N N . GLU A 1 9 ? -25.982 -22.763 11.226 1.00 0.00 9 GLU A N 8
ATOM 7149 C CA . GLU A 1 9 ? -24.707 -22.056 11.180 1.00 0.00 9 GLU A CA 8
ATOM 7150 C C . GLU A 1 9 ? -23.738 -22.744 10.223 1.00 0.00 9 GLU A C 8
ATOM 7151 O O . GLU A 1 9 ? -24.022 -23.824 9.705 1.00 0.00 9 GLU A O 8
ATOM 7163 N N . ALA A 1 10 ? -22.593 -22.110 9.992 1.00 0.00 10 ALA A N 8
ATOM 7164 C CA . ALA A 1 10 ? -21.581 -22.661 9.099 1.00 0.00 10 ALA A CA 8
ATOM 7165 C C . ALA A 1 10 ? -20.242 -22.809 9.812 1.00 0.00 10 ALA A C 8
ATOM 7166 O O . ALA A 1 10 ? -19.579 -21.818 10.123 1.00 0.00 10 ALA A O 8
ATOM 7173 N N . VAL A 1 11 ? -19.848 -24.052 10.071 1.00 0.00 11 VAL A N 8
ATOM 7174 C CA . VAL A 1 11 ? -18.586 -24.329 10.747 1.00 0.00 11 VAL A CA 8
ATOM 7175 C C . VAL A 1 11 ? -17.402 -24.117 9.811 1.00 0.00 11 VAL A C 8
ATOM 7176 O O . VAL A 1 11 ? -16.777 -25.075 9.357 1.00 0.00 11 VAL A O 8
ATOM 7189 N N . ALA A 1 12 ? -17.099 -22.855 9.526 1.00 0.00 12 ALA A N 8
ATOM 7190 C CA . ALA A 1 12 ? -15.988 -22.516 8.645 1.00 0.00 12 ALA A CA 8
ATOM 7191 C C . ALA A 1 12 ? -15.637 -21.035 8.748 1.00 0.00 12 ALA A C 8
ATOM 7192 O O . ALA A 1 12 ? -16.478 -20.194 9.068 1.00 0.00 12 ALA A O 8
ATOM 7199 N N . PRO A 1 13 ? -14.366 -20.707 8.473 1.00 0.00 13 PRO A N 8
ATOM 7200 C CA . PRO A 1 13 ? -13.875 -19.327 8.529 1.00 0.00 13 PRO A CA 8
ATOM 7201 C C . PRO A 1 13 ? -14.444 -18.464 7.408 1.00 0.00 13 PRO A C 8
ATOM 7202 O O . PRO A 1 13 ? -15.302 -18.907 6.646 1.00 0.00 13 PRO A O 8
ATOM 7213 N N . GLU A 1 14 ? -13.959 -17.229 7.314 1.00 0.00 14 GLU A N 8
ATOM 7214 C CA . GLU A 1 14 ? -14.420 -16.305 6.285 1.00 0.00 14 GLU A CA 8
ATOM 7215 C C . GLU A 1 14 ? -13.417 -16.221 5.138 1.00 0.00 14 GLU A C 8
ATOM 7216 O O . GLU A 1 14 ? -12.261 -15.845 5.337 1.00 0.00 14 GLU A O 8
ATOM 7228 N N . ARG A 1 15 ? -13.867 -16.575 3.939 1.00 0.00 15 ARG A N 8
ATOM 7229 C CA . ARG A 1 15 ? -13.009 -16.543 2.761 1.00 0.00 15 ARG A CA 8
ATOM 7230 C C . ARG A 1 15 ? -12.678 -15.106 2.369 1.00 0.00 15 ARG A C 8
ATOM 7231 O O . ARG A 1 15 ? -13.439 -14.174 2.631 1.00 0.00 15 ARG A O 8
ATOM 7252 N N . PRO A 1 16 ? -11.515 -14.920 1.727 1.00 0.00 16 PRO A N 8
ATOM 7253 C CA . PRO A 1 16 ? -11.056 -13.599 1.286 1.00 0.00 16 PRO A CA 8
ATOM 7254 C C . PRO A 1 16 ? -11.892 -13.051 0.134 1.00 0.00 16 PRO A C 8
ATOM 7255 O O . PRO A 1 16 ? -12.554 -13.805 -0.579 1.00 0.00 16 PRO A O 8
ATOM 7266 N N . ARG A 1 17 ? -11.856 -11.734 -0.042 1.00 0.00 17 ARG A N 8
ATOM 7267 C CA . ARG A 1 17 ? -12.611 -11.085 -1.107 1.00 0.00 17 ARG A CA 8
ATOM 7268 C C . ARG A 1 17 ? -12.127 -9.654 -1.322 1.00 0.00 17 ARG A C 8
ATOM 7269 O O . ARG A 1 17 ? -11.580 -9.029 -0.413 1.00 0.00 17 ARG A O 8
ATOM 7290 N N . CYS A 1 18 ? -12.331 -9.141 -2.531 1.00 0.00 18 CYS A N 8
ATOM 7291 C CA . CYS A 1 18 ? -11.915 -7.785 -2.868 1.00 0.00 18 CYS A CA 8
ATOM 7292 C C . CYS A 1 18 ? -12.487 -6.778 -1.874 1.00 0.00 18 CYS A C 8
ATOM 7293 O O . CYS A 1 18 ? -13.329 -7.120 -1.044 1.00 0.00 18 CYS A O 8
ATOM 7300 N N . ALA A 1 19 ? -12.024 -5.536 -1.966 1.00 0.00 19 ALA A N 8
ATOM 7301 C CA . ALA A 1 19 ? -12.491 -4.479 -1.078 1.00 0.00 19 ALA A CA 8
ATOM 7302 C C . ALA A 1 19 ? -13.500 -3.577 -1.781 1.00 0.00 19 ALA A C 8
ATOM 7303 O O . ALA A 1 19 ? -14.545 -3.244 -1.221 1.00 0.00 19 ALA A O 8
ATOM 7310 N N . TYR A 1 20 ? -13.181 -3.185 -3.009 1.00 0.00 20 TYR A N 8
ATOM 7311 C CA . TYR A 1 20 ? -14.058 -2.319 -3.787 1.00 0.00 20 TYR A CA 8
ATOM 7312 C C . TYR A 1 20 ? -15.294 -3.078 -4.260 1.00 0.00 20 TYR A C 8
ATOM 7313 O O . TYR A 1 20 ? -16.398 -2.867 -3.757 1.00 0.00 20 TYR A O 8
ATOM 7331 N N . CYS A 1 21 ? -15.100 -3.965 -5.231 1.00 0.00 21 CYS A N 8
ATOM 7332 C CA . CYS A 1 21 ? -16.197 -4.757 -5.773 1.00 0.00 21 CYS A CA 8
ATOM 7333 C C . CYS A 1 21 ? -16.530 -5.927 -4.852 1.00 0.00 21 CYS A C 8
ATOM 7334 O O . CYS A 1 21 ? -17.634 -6.471 -4.896 1.00 0.00 21 CYS A O 8
ATOM 7341 N N . SER A 1 22 ? -15.568 -6.309 -4.018 1.00 0.00 22 SER A N 8
ATOM 7342 C CA . SER A 1 22 ? -15.757 -7.417 -3.088 1.00 0.00 22 SER A CA 8
ATOM 7343 C C . SER A 1 22 ? -16.097 -8.702 -3.836 1.00 0.00 22 SER A C 8
ATOM 7344 O O . SER A 1 22 ? -17.005 -9.437 -3.449 1.00 0.00 22 SER A O 8
ATOM 7352 N N . ALA A 1 23 ? -15.361 -8.966 -4.911 1.00 0.00 23 ALA A N 8
ATOM 7353 C CA . ALA A 1 23 ? -15.583 -10.163 -5.713 1.00 0.00 23 ALA A CA 8
ATOM 7354 C C . ALA A 1 23 ? -14.499 -11.204 -5.456 1.00 0.00 23 ALA A C 8
ATOM 7355 O O . ALA A 1 23 ? -13.529 -10.941 -4.746 1.00 0.00 23 ALA A O 8
ATOM 7362 N N . GLU A 1 24 ? -14.671 -12.387 -6.038 1.00 0.00 24 GLU A N 8
ATOM 7363 C CA . GLU A 1 24 ? -13.706 -13.468 -5.869 1.00 0.00 24 GLU A CA 8
ATOM 7364 C C . GLU A 1 24 ? -12.287 -12.977 -6.139 1.00 0.00 24 GLU A C 8
ATOM 7365 O O . GLU A 1 24 ? -11.896 -12.775 -7.288 1.00 0.00 24 GLU A O 8
ATOM 7377 N N . ALA A 1 25 ? -11.520 -12.787 -5.070 1.00 0.00 25 ALA A N 8
ATOM 7378 C CA . ALA A 1 25 ? -10.144 -12.322 -5.191 1.00 0.00 25 ALA A CA 8
ATOM 7379 C C . ALA A 1 25 ? -9.222 -13.447 -5.648 1.00 0.00 25 ALA A C 8
ATOM 7380 O O . ALA A 1 25 ? -9.488 -14.622 -5.396 1.00 0.00 25 ALA A O 8
ATOM 7387 N N . SER A 1 26 ? -8.137 -13.080 -6.323 1.00 0.00 26 SER A N 8
ATOM 7388 C CA . SER A 1 26 ? -7.178 -14.059 -6.820 1.00 0.00 26 SER A CA 8
ATOM 7389 C C . SER A 1 26 ? -5.752 -13.656 -6.457 1.00 0.00 26 SER A C 8
ATOM 7390 O O . SER A 1 26 ? -4.989 -14.451 -5.908 1.00 0.00 26 SER A O 8
ATOM 7398 N N . LYS A 1 27 ? -5.398 -12.413 -6.768 1.00 0.00 27 LYS A N 8
ATOM 7399 C CA . LYS A 1 27 ? -4.065 -11.900 -6.474 1.00 0.00 27 LYS A CA 8
ATOM 7400 C C . LYS A 1 27 ? -4.078 -11.038 -5.216 1.00 0.00 27 LYS A C 8
ATOM 7401 O O . LYS A 1 27 ? -5.139 -10.749 -4.662 1.00 0.00 27 LYS A O 8
ATOM 7420 N N . ARG A 1 28 ? -2.894 -10.629 -4.772 1.00 0.00 28 ARG A N 8
ATOM 7421 C CA . ARG A 1 28 ? -2.770 -9.800 -3.580 1.00 0.00 28 ARG A CA 8
ATOM 7422 C C . ARG A 1 28 ? -1.912 -8.570 -3.860 1.00 0.00 28 ARG A C 8
ATOM 7423 O O . ARG A 1 28 ? -1.143 -8.542 -4.822 1.00 0.00 28 ARG A O 8
ATOM 7444 N N . CYS A 1 29 ? -2.048 -7.555 -3.014 1.00 0.00 29 CYS A N 8
ATOM 7445 C CA . CYS A 1 29 ? -1.287 -6.321 -3.170 1.00 0.00 29 CYS A CA 8
ATOM 7446 C C . CYS A 1 29 ? 0.211 -6.610 -3.227 1.00 0.00 29 CYS A C 8
ATOM 7447 O O . CYS A 1 29 ? 0.782 -7.172 -2.293 1.00 0.00 29 CYS A O 8
ATOM 7454 N N . SER A 1 30 ? 0.840 -6.221 -4.331 1.00 0.00 30 SER A N 8
ATOM 7455 C CA . SER A 1 30 ? 2.270 -6.441 -4.513 1.00 0.00 30 SER A CA 8
ATOM 7456 C C . SER A 1 30 ? 3.079 -5.326 -3.857 1.00 0.00 30 SER A C 8
ATOM 7457 O O . SER A 1 30 ? 4.151 -4.956 -4.337 1.00 0.00 30 SER A O 8
ATOM 7465 N N . ARG A 1 31 ? 2.558 -4.794 -2.756 1.00 0.00 31 ARG A N 8
ATOM 7466 C CA . ARG A 1 31 ? 3.229 -3.721 -2.034 1.00 0.00 31 ARG A CA 8
ATOM 7467 C C . ARG A 1 31 ? 3.347 -4.056 -0.550 1.00 0.00 31 ARG A C 8
ATOM 7468 O O . ARG A 1 31 ? 4.387 -3.826 0.069 1.00 0.00 31 ARG A O 8
ATOM 7489 N N . CYS A 1 32 ? 2.275 -4.599 0.016 1.00 0.00 32 CYS A N 8
ATOM 7490 C CA . CYS A 1 32 ? 2.257 -4.965 1.427 1.00 0.00 32 CYS A CA 8
ATOM 7491 C C . CYS A 1 32 ? 1.857 -6.427 1.605 1.00 0.00 32 CYS A C 8
ATOM 7492 O O . CYS A 1 32 ? 2.199 -7.056 2.606 1.00 0.00 32 CYS A O 8
ATOM 7499 N N . GLN A 1 33 ? 1.131 -6.959 0.627 1.00 0.00 33 GLN A N 8
ATOM 7500 C CA . GLN A 1 33 ? 0.684 -8.346 0.677 1.00 0.00 33 GLN A CA 8
ATOM 7501 C C . GLN A 1 33 ? -0.174 -8.598 1.912 1.00 0.00 33 GLN A C 8
ATOM 7502 O O . GLN A 1 33 ? -0.070 -9.646 2.548 1.00 0.00 33 GLN A O 8
ATOM 7516 N N . ASN A 1 34 ? -1.021 -7.630 2.246 1.00 0.00 34 ASN A N 8
ATOM 7517 C CA . ASN A 1 34 ? -1.897 -7.747 3.406 1.00 0.00 34 ASN A CA 8
ATOM 7518 C C . ASN A 1 34 ? -3.333 -7.381 3.043 1.00 0.00 34 ASN A C 8
ATOM 7519 O O . ASN A 1 34 ? -4.106 -6.944 3.894 1.00 0.00 34 ASN A O 8
ATOM 7530 N N . GLU A 1 35 ? -3.681 -7.563 1.773 1.00 0.00 35 GLU A N 8
ATOM 7531 C CA . GLU A 1 35 ? -5.024 -7.252 1.298 1.00 0.00 35 GLU A CA 8
ATOM 7532 C C . GLU A 1 35 ? -5.396 -8.127 0.104 1.00 0.00 35 GLU A C 8
ATOM 7533 O O . GLU A 1 35 ? -4.525 -8.679 -0.569 1.00 0.00 35 GLU A O 8
ATOM 7545 N N . TRP A 1 36 ? -6.693 -8.249 -0.150 1.00 0.00 36 TRP A N 8
ATOM 7546 C CA . TRP A 1 36 ? -7.181 -9.058 -1.262 1.00 0.00 36 TRP A CA 8
ATOM 7547 C C . TRP A 1 36 ? -7.859 -8.187 -2.313 1.00 0.00 36 TRP A C 8
ATOM 7548 O O . TRP A 1 36 ? -8.482 -7.176 -1.987 1.00 0.00 36 TRP A O 8
ATOM 7569 N N . TYR A 1 37 ? -7.734 -8.584 -3.574 1.00 0.00 37 TYR A N 8
ATOM 7570 C CA . TYR A 1 37 ? -8.334 -7.837 -4.674 1.00 0.00 37 TYR A CA 8
ATOM 7571 C C . TYR A 1 37 ? -8.618 -8.751 -5.862 1.00 0.00 37 TYR A C 8
ATOM 7572 O O . TYR A 1 37 ? -7.919 -9.740 -6.082 1.00 0.00 37 TYR A O 8
ATOM 7590 N N . CYS A 1 38 ? -9.651 -8.411 -6.627 1.00 0.00 38 CYS A N 8
ATOM 7591 C CA . CYS A 1 38 ? -10.030 -9.199 -7.793 1.00 0.00 38 CYS A CA 8
ATOM 7592 C C . CYS A 1 38 ? -9.191 -8.812 -9.008 1.00 0.00 38 CYS A C 8
ATOM 7593 O O . CYS A 1 38 ? -8.679 -9.675 -9.722 1.00 0.00 38 CYS A O 8
ATOM 7600 N N . CYS A 1 39 ? -9.053 -7.510 -9.234 1.00 0.00 39 CYS A N 8
ATOM 7601 C CA . CYS A 1 39 ? -8.277 -7.008 -10.362 1.00 0.00 39 CYS A CA 8
ATOM 7602 C C . CYS A 1 39 ? -7.564 -5.710 -9.996 1.00 0.00 39 CYS A C 8
ATOM 7603 O O . CYS A 1 39 ? -7.969 -5.007 -9.070 1.00 0.00 39 CYS A O 8
ATOM 7611 N N . ARG A 1 40 ? -6.499 -5.399 -10.728 1.00 0.00 40 ARG A N 8
ATOM 7612 C CA . ARG A 1 40 ? -5.728 -4.187 -10.479 1.00 0.00 40 ARG A CA 8
ATOM 7613 C C . ARG A 1 40 ? -6.628 -2.955 -10.505 1.00 0.00 40 ARG A C 8
ATOM 7614 O O . ARG A 1 40 ? -6.491 -2.057 -9.675 1.00 0.00 40 ARG A O 8
ATOM 7635 N N . GLU A 1 41 ? -7.547 -2.920 -11.464 1.00 0.00 41 GLU A N 8
ATOM 7636 C CA . GLU A 1 41 ? -8.468 -1.798 -11.599 1.00 0.00 41 GLU A CA 8
ATOM 7637 C C . GLU A 1 41 ? -8.937 -1.312 -10.230 1.00 0.00 41 GLU A C 8
ATOM 7638 O O . GLU A 1 4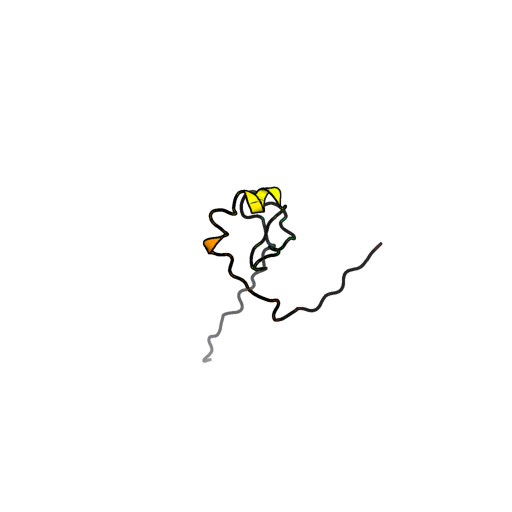1 ? -8.756 -0.147 -9.876 1.00 0.00 41 GLU A O 8
ATOM 7650 N N . CYS A 1 42 ? -9.542 -2.214 -9.465 1.00 0.00 42 CYS A N 8
ATOM 7651 C CA . CYS A 1 42 ? -10.039 -1.879 -8.136 1.00 0.00 42 CYS A CA 8
ATOM 7652 C C . CYS A 1 42 ? -8.934 -1.267 -7.280 1.00 0.00 42 CYS A C 8
ATOM 7653 O O . CYS A 1 42 ? -9.057 -0.138 -6.807 1.00 0.00 42 CYS A O 8
ATOM 7660 N N . GLN A 1 43 ? -7.857 -2.021 -7.086 1.00 0.00 43 GLN A N 8
ATOM 7661 C CA . GLN A 1 43 ? -6.731 -1.553 -6.287 1.00 0.00 43 GLN A CA 8
ATOM 7662 C C . GLN A 1 43 ? -6.451 -0.077 -6.553 1.00 0.00 43 GLN A C 8
ATOM 7663 O O . GLN A 1 43 ? -6.349 0.723 -5.623 1.00 0.00 43 GLN A O 8
ATOM 7677 N N . VAL A 1 44 ? -6.328 0.276 -7.828 1.00 0.00 44 VAL A N 8
ATOM 7678 C CA . VAL A 1 44 ? -6.061 1.656 -8.216 1.00 0.00 44 VAL A CA 8
ATOM 7679 C C . VAL A 1 44 ? -7.136 2.596 -7.681 1.00 0.00 44 VAL A C 8
ATOM 7680 O O . VAL A 1 44 ? -6.833 3.637 -7.100 1.00 0.00 44 VAL A O 8
ATOM 7693 N N . LYS A 1 45 ? -8.395 2.220 -7.881 1.00 0.00 45 LYS A N 8
ATOM 7694 C CA . LYS A 1 45 ? -9.517 3.027 -7.418 1.00 0.00 45 LYS A CA 8
ATOM 7695 C C . LYS A 1 45 ? -9.496 3.167 -5.899 1.00 0.00 45 LYS A C 8
ATOM 7696 O O . LYS A 1 45 ? -9.408 4.275 -5.369 1.00 0.00 45 LYS A O 8
ATOM 7715 N N . HIS A 1 46 ? -9.576 2.037 -5.203 1.00 0.00 46 HIS A N 8
ATOM 7716 C CA . HIS A 1 46 ? -9.563 2.035 -3.745 1.00 0.00 46 HIS A CA 8
ATOM 7717 C C . HIS A 1 46 ? -8.134 2.097 -3.214 1.00 0.00 46 HIS A C 8
ATOM 7718 O O . HIS A 1 46 ? -7.793 1.422 -2.243 1.00 0.00 46 HIS A O 8
ATOM 7732 N N . TRP A 1 47 ? -7.305 2.911 -3.856 1.00 0.00 47 TRP A N 8
ATOM 7733 C CA . TRP A 1 47 ? -5.912 3.061 -3.448 1.00 0.00 47 TRP A CA 8
ATOM 7734 C C . TRP A 1 47 ? -5.751 4.229 -2.482 1.00 0.00 47 TRP A C 8
ATOM 7735 O O . TRP A 1 47 ? -5.002 4.142 -1.510 1.00 0.00 47 TRP A O 8
ATOM 7756 N N . GLU A 1 48 ? -6.458 5.321 -2.757 1.00 0.00 48 GLU A N 8
ATOM 7757 C CA . GLU A 1 48 ? -6.391 6.506 -1.911 1.00 0.00 48 GLU A CA 8
ATOM 7758 C C . GLU A 1 48 ? -6.590 6.139 -0.443 1.00 0.00 48 GLU A C 8
ATOM 7759 O O . GLU A 1 48 ? -5.932 6.688 0.441 1.00 0.00 48 GLU A O 8
ATOM 7771 N N . LYS A 1 49 ? -7.502 5.207 -0.191 1.00 0.00 49 LYS A N 8
ATOM 7772 C CA . LYS A 1 49 ? -7.789 4.764 1.168 1.00 0.00 49 LYS A CA 8
ATOM 7773 C C . LYS A 1 49 ? -6.804 3.685 1.608 1.00 0.00 49 LYS A C 8
ATOM 7774 O O . LYS A 1 49 ? -6.014 3.890 2.530 1.00 0.00 49 LYS A O 8
ATOM 7793 N N . HIS A 1 50 ? -6.856 2.536 0.942 1.00 0.00 50 HIS A N 8
ATOM 7794 C CA . HIS A 1 50 ? -5.967 1.425 1.264 1.00 0.00 50 HIS A CA 8
ATOM 7795 C C . HIS A 1 50 ? -4.553 1.925 1.546 1.00 0.00 50 HIS A C 8
ATOM 7796 O O . HIS A 1 50 ? -3.905 1.482 2.493 1.00 0.00 50 HIS A O 8
ATOM 7810 N N . GLY A 1 51 ? -4.081 2.851 0.717 1.00 0.00 51 GLY A N 8
ATOM 7811 C CA . GLY A 1 51 ? -2.747 3.395 0.894 1.00 0.00 51 GLY A CA 8
ATOM 7812 C C . GLY A 1 51 ? -2.372 3.547 2.355 1.00 0.00 51 GLY A C 8
ATOM 7813 O O . GLY A 1 51 ? -1.270 3.179 2.762 1.00 0.00 51 GLY A O 8
ATOM 7817 N N . LYS A 1 52 ? -3.290 4.091 3.146 1.00 0.00 52 LYS A N 8
ATOM 7818 C CA . LYS A 1 52 ? -3.051 4.292 4.571 1.00 0.00 52 LYS A CA 8
ATOM 7819 C C . LYS A 1 52 ? -2.663 2.981 5.247 1.00 0.00 52 LYS A C 8
ATOM 7820 O O . LYS A 1 52 ? -1.706 2.928 6.020 1.00 0.00 52 LYS A O 8
ATOM 7839 N N . THR A 1 53 ? -3.411 1.923 4.950 1.00 0.00 53 THR A N 8
ATOM 7840 C CA . THR A 1 53 ? -3.146 0.612 5.529 1.00 0.00 53 THR A CA 8
ATOM 7841 C C . THR A 1 53 ? -1.943 -0.049 4.865 1.00 0.00 53 THR A C 8
ATOM 7842 O O . THR A 1 53 ? -1.226 -0.829 5.491 1.00 0.00 53 THR A O 8
ATOM 7853 N N . CYS A 1 54 ? -1.728 0.268 3.592 1.00 0.00 54 CYS A N 8
ATOM 7854 C CA . CYS A 1 54 ? -0.612 -0.294 2.842 1.00 0.00 54 CYS A CA 8
ATOM 7855 C C . CYS A 1 54 ? 0.722 0.127 3.452 1.00 0.00 54 CYS A C 8
ATOM 7856 O O . CYS A 1 54 ? 1.005 1.317 3.590 1.00 0.00 54 CYS A O 8
ATOM 7863 N N . VAL A 1 55 ? 1.537 -0.857 3.816 1.00 0.00 55 VAL A N 8
ATOM 7864 C CA . VAL A 1 55 ? 2.842 -0.590 4.410 1.00 0.00 55 VAL A CA 8
ATOM 7865 C C . VAL A 1 55 ? 3.897 -1.551 3.875 1.00 0.00 55 VAL A C 8
ATOM 7866 O O . VAL A 1 55 ? 3.813 -2.762 4.084 1.00 0.00 55 VAL A O 8
ATOM 7879 N N . LEU A 1 56 ? 4.891 -1.004 3.184 1.00 0.00 56 LEU A N 8
ATOM 7880 C CA . LEU A 1 56 ? 5.965 -1.813 2.619 1.00 0.00 56 LEU A CA 8
ATOM 7881 C C . LEU A 1 56 ? 6.597 -2.702 3.686 1.00 0.00 56 LEU A C 8
ATOM 7882 O O . LEU A 1 56 ? 7.520 -2.288 4.386 1.00 0.00 56 LEU A O 8
ATOM 7898 N N . ALA A 1 57 ? 6.094 -3.927 3.802 1.00 0.00 57 ALA A N 8
ATOM 7899 C CA . ALA A 1 57 ? 6.611 -4.876 4.779 1.00 0.00 57 ALA A CA 8
ATOM 7900 C C . ALA A 1 57 ? 7.427 -5.972 4.102 1.00 0.00 57 ALA A C 8
ATOM 7901 O O . ALA A 1 57 ? 7.325 -7.145 4.459 1.00 0.00 57 ALA A O 8
ATOM 7908 N N . ALA A 1 58 ? 8.236 -5.582 3.123 1.00 0.00 58 ALA A N 8
ATOM 7909 C CA . ALA A 1 58 ? 9.070 -6.531 2.397 1.00 0.00 58 ALA A CA 8
ATOM 7910 C C . ALA A 1 58 ? 10.292 -5.843 1.797 1.00 0.00 58 ALA A C 8
ATOM 7911 O O . ALA A 1 58 ? 10.163 -4.884 1.036 1.00 0.00 58 ALA A O 8
ATOM 7918 N N . GLN A 1 59 ? 11.475 -6.337 2.146 1.00 0.00 59 GLN A N 8
ATOM 7919 C CA . GLN A 1 59 ? 12.719 -5.768 1.642 1.00 0.00 59 GLN A CA 8
ATOM 7920 C C . GLN A 1 59 ? 12.679 -4.244 1.692 1.00 0.00 59 GLN A C 8
ATOM 7921 O O . GLN A 1 59 ? 13.113 -3.571 0.758 1.00 0.00 59 GLN A O 8
ATOM 7935 N N . GLY A 1 60 ? 12.154 -3.705 2.788 1.00 0.00 60 GLY A N 8
ATOM 7936 C CA . GLY A 1 60 ? 12.067 -2.264 2.938 1.00 0.00 60 GLY A CA 8
ATOM 7937 C C . GLY A 1 60 ? 13.359 -1.655 3.444 1.00 0.00 60 GLY A C 8
ATOM 7938 O O . GLY A 1 60 ? 13.686 -1.767 4.626 1.00 0.00 60 GLY A O 8
ATOM 7942 N N . ASP A 1 61 ? 14.097 -1.009 2.548 1.00 0.00 61 ASP A N 8
ATOM 7943 C CA . ASP A 1 61 ? 15.362 -0.380 2.909 1.00 0.00 61 ASP A CA 8
ATOM 7944 C C . ASP A 1 61 ? 15.124 0.888 3.724 1.00 0.00 61 ASP A C 8
ATOM 7945 O O . ASP A 1 61 ? 14.070 1.516 3.621 1.00 0.00 61 ASP A O 8
ATOM 7954 N N . ARG A 1 62 ? 16.111 1.259 4.533 1.00 0.00 62 ARG A N 8
ATOM 7955 C CA . ARG A 1 62 ? 16.009 2.451 5.367 1.00 0.00 62 ARG A CA 8
ATOM 7956 C C . ARG A 1 62 ? 14.694 2.461 6.141 1.00 0.00 62 ARG A C 8
ATOM 7957 O O . ARG A 1 62 ? 14.040 3.497 6.259 1.00 0.00 62 ARG A O 8
ATOM 7978 N N . ALA A 1 63 ? 14.312 1.301 6.665 1.00 0.00 63 ALA A N 8
ATOM 7979 C CA . ALA A 1 63 ? 13.077 1.177 7.429 1.00 0.00 63 ALA A CA 8
ATOM 7980 C C . ALA A 1 63 ? 13.354 1.189 8.928 1.00 0.00 63 ALA A C 8
ATOM 7981 O O . ALA A 1 63 ? 14.166 0.409 9.426 1.00 0.00 63 ALA A O 8
ATOM 7988 N N . LYS A 1 64 ? 12.676 2.080 9.643 1.00 0.00 64 LYS A N 8
ATOM 7989 C CA . LYS A 1 64 ? 12.848 2.194 11.087 1.00 0.00 64 LYS A CA 8
ATOM 7990 C C . LYS A 1 64 ? 11.556 1.845 11.818 1.00 0.00 64 LYS A C 8
ATOM 7991 O O . LYS A 1 64 ? 10.509 2.440 11.565 1.00 0.00 64 LYS A O 8
ATOM 8010 N N . SER A 1 65 ? 11.639 0.878 12.727 1.00 0.00 65 SER A N 8
ATOM 8011 C CA . SER A 1 65 ? 10.475 0.449 13.494 1.00 0.00 65 SER A CA 8
ATOM 8012 C C . SER A 1 65 ? 10.900 -0.328 14.736 1.00 0.00 65 SER A C 8
ATOM 8013 O O . SER A 1 65 ? 11.721 -1.241 14.661 1.00 0.00 65 SER A O 8
ATOM 8021 N N . GLY A 1 66 ? 10.334 0.043 15.881 1.00 0.00 66 GLY A N 8
ATOM 8022 C CA . GLY A 1 66 ? 10.665 -0.628 17.124 1.00 0.00 66 GLY A CA 8
ATOM 8023 C C . GLY A 1 66 ? 9.489 -0.698 18.077 1.00 0.00 66 GLY A C 8
ATOM 8024 O O . GLY A 1 66 ? 9.492 -0.088 19.147 1.00 0.00 66 GLY A O 8
ATOM 8028 N N . PRO A 1 67 ? 8.452 -1.454 17.689 1.00 0.00 67 PRO A N 8
ATOM 8029 C CA . PRO A 1 67 ? 7.243 -1.618 18.502 1.00 0.00 67 PRO A CA 8
ATOM 8030 C C . PRO A 1 67 ? 7.498 -2.440 19.761 1.00 0.00 67 PRO A C 8
ATOM 8031 O O . PRO A 1 67 ? 8.515 -3.126 19.870 1.00 0.00 67 PRO A O 8
ATOM 8042 N N . SER A 1 68 ? 6.568 -2.368 20.708 1.00 0.00 68 SER A N 8
ATOM 8043 C CA . SER A 1 68 ? 6.695 -3.103 21.961 1.00 0.00 68 SER A CA 8
ATOM 8044 C C . SER A 1 68 ? 5.339 -3.244 22.647 1.00 0.00 68 SER A C 8
ATOM 8045 O O . SER A 1 68 ? 4.575 -2.284 22.740 1.00 0.00 68 SER A O 8
ATOM 8053 N N . SER A 1 69 ? 5.049 -4.449 23.127 1.00 0.00 69 SER A N 8
ATOM 8054 C CA . SER A 1 69 ? 3.784 -4.719 23.801 1.00 0.00 69 SER A CA 8
ATOM 8055 C C . SER A 1 69 ? 3.796 -6.101 24.446 1.00 0.00 69 SER A C 8
ATOM 8056 O O . SER A 1 69 ? 4.764 -6.850 24.319 1.00 0.00 69 SER A O 8
ATOM 8064 N N . GLY A 1 70 ? 2.712 -6.433 25.141 1.00 0.00 70 GLY A N 8
ATOM 8065 C CA . GLY A 1 70 ? 2.618 -7.724 25.797 1.00 0.00 70 GLY A CA 8
ATOM 8066 C C . GLY A 1 70 ? 1.199 -8.257 25.827 1.00 0.00 70 GLY A C 8
ATOM 8067 O O . GLY A 1 70 ? 0.334 -7.694 25.158 1.00 0.00 70 GLY A O 8
ATOM 8073 N N . GLY A 1 1 ? -39.057 -13.118 33.686 1.00 0.00 1 GLY A N 9
ATOM 8074 C CA . GLY A 1 1 ? -38.329 -14.253 33.148 1.00 0.00 1 GLY A CA 9
ATOM 8075 C C . GLY A 1 1 ? -37.580 -13.911 31.876 1.00 0.00 1 GLY A C 9
ATOM 8076 O O . GLY A 1 1 ? -37.973 -13.006 31.140 1.00 0.00 1 GLY A O 9
ATOM 8080 N N . SER A 1 2 ? -36.496 -14.635 31.616 1.00 0.00 2 SER A N 9
ATOM 8081 C CA . SER A 1 2 ? -35.686 -14.400 30.426 1.00 0.00 2 SER A CA 9
ATOM 8082 C C . SER A 1 2 ? -35.335 -15.716 29.739 1.00 0.00 2 SER A C 9
ATOM 8083 O O . SER A 1 2 ? -35.589 -16.795 30.274 1.00 0.00 2 SER A O 9
ATOM 8091 N N . SER A 1 3 ? -34.750 -15.618 28.550 1.00 0.00 3 SER A N 9
ATOM 8092 C CA . SER A 1 3 ? -34.367 -16.800 27.786 1.00 0.00 3 SER A CA 9
ATOM 8093 C C . SER A 1 3 ? -33.504 -16.416 26.588 1.00 0.00 3 SER A C 9
ATOM 8094 O O . SER A 1 3 ? -33.501 -15.265 26.154 1.00 0.00 3 SER A O 9
ATOM 8102 N N . GLY A 1 4 ? -32.771 -17.391 26.059 1.00 0.00 4 GLY A N 9
ATOM 8103 C CA . GLY A 1 4 ? -31.912 -17.137 24.916 1.00 0.00 4 GLY A CA 9
ATOM 8104 C C . GLY A 1 4 ? -31.510 -18.410 24.199 1.00 0.00 4 GLY A C 9
ATOM 8105 O O . GLY A 1 4 ? -31.518 -19.491 24.788 1.00 0.00 4 GLY A O 9
ATOM 8109 N N . SER A 1 5 ? -31.157 -18.283 22.924 1.00 0.00 5 SER A N 9
ATOM 8110 C CA . SER A 1 5 ? -30.755 -19.434 22.124 1.00 0.00 5 SER A CA 9
ATOM 8111 C C . SER A 1 5 ? -29.643 -19.056 21.150 1.00 0.00 5 SER A C 9
ATOM 8112 O O . SER A 1 5 ? -29.875 -18.350 20.169 1.00 0.00 5 SER A O 9
ATOM 8120 N N . SER A 1 6 ? -28.433 -19.532 21.429 1.00 0.00 6 SER A N 9
ATOM 8121 C CA . SER A 1 6 ? -27.283 -19.242 20.581 1.00 0.00 6 SER A CA 9
ATOM 8122 C C . SER A 1 6 ? -26.361 -20.454 20.484 1.00 0.00 6 SER A C 9
ATOM 8123 O O . SER A 1 6 ? -25.680 -20.809 21.445 1.00 0.00 6 SER A O 9
ATOM 8131 N N . GLY A 1 7 ? -26.344 -21.085 19.314 1.00 0.00 7 GLY A N 9
ATOM 8132 C CA . GLY A 1 7 ? -25.503 -22.250 19.111 1.00 0.00 7 GLY A CA 9
ATOM 8133 C C . GLY A 1 7 ? -24.977 -22.345 17.692 1.00 0.00 7 GLY A C 9
ATOM 8134 O O . GLY A 1 7 ? -24.921 -23.432 17.115 1.00 0.00 7 GLY A O 9
ATOM 8138 N N . LEU A 1 8 ? -24.592 -21.206 17.128 1.00 0.00 8 LEU A N 9
ATOM 8139 C CA . LEU A 1 8 ? -24.070 -21.165 15.766 1.00 0.00 8 LEU A CA 9
ATOM 8140 C C . LEU A 1 8 ? -22.591 -21.538 15.739 1.00 0.00 8 LEU A C 9
ATOM 8141 O O . LEU A 1 8 ? -21.722 -20.667 15.725 1.00 0.00 8 LEU A O 9
ATOM 8157 N N . GLU A 1 9 ? -22.314 -22.838 15.730 1.00 0.00 9 GLU A N 9
ATOM 8158 C CA . GLU A 1 9 ? -20.940 -23.326 15.703 1.00 0.00 9 GLU A CA 9
ATOM 8159 C C . GLU A 1 9 ? -20.694 -24.191 14.471 1.00 0.00 9 GLU A C 9
ATOM 8160 O O . GLU A 1 9 ? -20.972 -25.390 14.476 1.00 0.00 9 GLU A O 9
ATOM 8172 N N . ALA A 1 10 ? -20.172 -23.574 13.416 1.00 0.00 10 ALA A N 9
ATOM 8173 C CA . ALA A 1 10 ? -19.887 -24.287 12.177 1.00 0.00 10 ALA A CA 9
ATOM 8174 C C . ALA A 1 10 ? -18.527 -23.888 11.615 1.00 0.00 10 ALA A C 9
ATOM 8175 O O . ALA A 1 10 ? -18.048 -22.778 11.848 1.00 0.00 10 ALA A O 9
ATOM 8182 N N . VAL A 1 11 ? -17.907 -24.801 10.873 1.00 0.00 11 VAL A N 9
ATOM 8183 C CA . VAL A 1 11 ? -16.602 -24.544 10.277 1.00 0.00 11 VAL A CA 9
ATOM 8184 C C . VAL A 1 11 ? -16.672 -24.600 8.755 1.00 0.00 11 VAL A C 9
ATOM 8185 O O . VAL A 1 11 ? -17.166 -25.571 8.182 1.00 0.00 11 VAL A O 9
ATOM 8198 N N . ALA A 1 12 ? -16.175 -23.553 8.106 1.00 0.00 12 ALA A N 9
ATOM 8199 C CA . ALA A 1 12 ? -16.178 -23.484 6.650 1.00 0.00 12 ALA A CA 9
ATOM 8200 C C . ALA A 1 12 ? -15.133 -22.496 6.144 1.00 0.00 12 ALA A C 9
ATOM 8201 O O . ALA A 1 12 ? -14.914 -21.434 6.727 1.00 0.00 12 ALA A O 9
ATOM 8208 N N . PRO A 1 13 ? -14.469 -22.852 5.034 1.00 0.00 13 PRO A N 9
ATOM 8209 C CA . PRO A 1 13 ? -13.435 -22.009 4.426 1.00 0.00 13 PRO A CA 9
ATOM 8210 C C . PRO A 1 13 ? -14.012 -20.747 3.794 1.00 0.00 13 PRO A C 9
ATOM 8211 O O . PRO A 1 13 ? -14.844 -20.820 2.891 1.00 0.00 13 PRO A O 9
ATOM 8222 N N . GLU A 1 14 ? -13.565 -19.592 4.276 1.00 0.00 14 GLU A N 9
ATOM 8223 C CA . GLU A 1 14 ? -14.038 -18.314 3.758 1.00 0.00 14 GLU A CA 9
ATOM 8224 C C . GLU A 1 14 ? -12.988 -17.669 2.858 1.00 0.00 14 GLU A C 9
ATOM 8225 O O . GLU A 1 14 ? -12.186 -16.852 3.309 1.00 0.00 14 GLU A O 9
ATOM 8237 N N . ARG A 1 15 ? -13.001 -18.043 1.582 1.00 0.00 15 ARG A N 9
ATOM 8238 C CA . ARG A 1 15 ? -12.049 -17.503 0.619 1.00 0.00 15 ARG A CA 9
ATOM 8239 C C . ARG A 1 15 ? -12.043 -15.977 0.657 1.00 0.00 15 ARG A C 9
ATOM 8240 O O . ARG A 1 15 ? -13.038 -15.336 0.994 1.00 0.00 15 ARG A O 9
ATOM 8261 N N . PRO A 1 16 ? -10.895 -15.381 0.303 1.00 0.00 16 PRO A N 9
ATOM 8262 C CA . PRO A 1 16 ? -10.731 -13.924 0.289 1.00 0.00 16 PRO A CA 9
ATOM 8263 C C . PRO A 1 16 ? -11.533 -13.262 -0.826 1.00 0.00 16 PRO A C 9
ATOM 8264 O O . PRO A 1 16 ? -11.697 -13.829 -1.906 1.00 0.00 16 PRO A O 9
ATOM 8275 N N . ARG A 1 17 ? -12.028 -12.058 -0.558 1.00 0.00 17 ARG A N 9
ATOM 8276 C CA . ARG A 1 17 ? -12.813 -11.319 -1.539 1.00 0.00 17 ARG A CA 9
ATOM 8277 C C . ARG A 1 17 ? -12.398 -9.851 -1.573 1.00 0.00 17 ARG A C 9
ATOM 8278 O O . ARG A 1 17 ? -12.054 -9.268 -0.545 1.00 0.00 17 ARG A O 9
ATOM 8299 N N . CYS A 1 18 ? -12.433 -9.259 -2.762 1.00 0.00 18 CYS A N 9
ATOM 8300 C CA . CYS A 1 18 ? -12.060 -7.860 -2.932 1.00 0.00 18 CYS A CA 9
ATOM 8301 C C . CYS A 1 18 ? -12.747 -6.984 -1.889 1.00 0.00 18 CYS A C 9
ATOM 8302 O O . CYS A 1 18 ? -13.661 -7.428 -1.194 1.00 0.00 18 CYS A O 9
ATOM 8309 N N . ALA A 1 19 ? -12.301 -5.736 -1.786 1.00 0.00 19 ALA A N 9
ATOM 8310 C CA . ALA A 1 19 ? -12.874 -4.797 -0.830 1.00 0.00 19 ALA A CA 9
ATOM 8311 C C . ALA A 1 19 ? -13.624 -3.676 -1.543 1.00 0.00 19 ALA A C 9
ATOM 8312 O O . ALA A 1 19 ? -14.541 -3.075 -0.984 1.00 0.00 19 ALA A O 9
ATOM 8319 N N . TYR A 1 20 ? -13.227 -3.400 -2.781 1.00 0.00 20 TYR A N 9
ATOM 8320 C CA . TYR A 1 20 ? -13.859 -2.350 -3.569 1.00 0.00 20 TYR A CA 9
ATOM 8321 C C . TYR A 1 20 ? -15.149 -2.851 -4.211 1.00 0.00 20 TYR A C 9
ATOM 8322 O O . TYR A 1 20 ? -16.201 -2.221 -4.095 1.00 0.00 20 TYR A O 9
ATOM 8340 N N . CYS A 1 21 ? -15.061 -3.991 -4.888 1.00 0.00 21 CYS A N 9
ATOM 8341 C CA . CYS A 1 21 ? -16.219 -4.580 -5.549 1.00 0.00 21 CYS A CA 9
ATOM 8342 C C . CYS A 1 21 ? -16.685 -5.834 -4.815 1.00 0.00 21 CYS A C 9
ATOM 8343 O O . CYS A 1 21 ? -17.828 -6.266 -4.965 1.00 0.00 21 CYS A O 9
ATOM 8350 N N . SER A 1 22 ? -15.791 -6.414 -4.020 1.00 0.00 22 SER A N 9
ATOM 8351 C CA . SER A 1 22 ? -16.109 -7.620 -3.265 1.00 0.00 22 SER A CA 9
ATOM 8352 C C . SER A 1 22 ? -16.400 -8.788 -4.203 1.00 0.00 22 SER A C 9
ATOM 8353 O O . SER A 1 22 ? -17.422 -9.461 -4.076 1.00 0.00 22 SER A O 9
ATOM 8361 N N . ALA A 1 23 ? -15.492 -9.022 -5.144 1.00 0.00 23 ALA A N 9
ATOM 8362 C CA . ALA A 1 23 ? -15.648 -10.109 -6.103 1.00 0.00 23 ALA A CA 9
ATOM 8363 C C . ALA A 1 23 ? -14.504 -11.111 -5.989 1.00 0.00 23 ALA A C 9
ATOM 8364 O O . ALA A 1 23 ? -13.440 -10.792 -5.459 1.00 0.00 23 ALA A O 9
ATOM 8371 N N . GLU A 1 24 ? -14.731 -12.321 -6.489 1.00 0.00 24 GLU A N 9
ATOM 8372 C CA . GLU A 1 24 ? -13.718 -13.369 -6.441 1.00 0.00 24 GLU A CA 9
ATOM 8373 C C . GLU A 1 24 ? -12.320 -12.783 -6.616 1.00 0.00 24 GLU A C 9
ATOM 8374 O O . GLU A 1 24 ? -12.024 -12.149 -7.628 1.00 0.00 24 GLU A O 9
ATOM 8386 N N . ALA A 1 25 ? -11.465 -13.000 -5.622 1.00 0.00 25 ALA A N 9
ATOM 8387 C CA . ALA A 1 25 ? -10.098 -12.495 -5.666 1.00 0.00 25 ALA A CA 9
ATOM 8388 C C . ALA A 1 25 ? -9.090 -13.625 -5.492 1.00 0.00 25 ALA A C 9
ATOM 8389 O O . ALA A 1 25 ? -9.220 -14.453 -4.590 1.00 0.00 25 ALA A O 9
ATOM 8396 N N . SER A 1 26 ? -8.085 -13.655 -6.362 1.00 0.00 26 SER A N 9
ATOM 8397 C CA . SER A 1 26 ? -7.057 -14.687 -6.307 1.00 0.00 26 SER A CA 9
ATOM 8398 C C . SER A 1 26 ? -5.664 -14.072 -6.402 1.00 0.00 26 SER A C 9
ATOM 8399 O O . SER A 1 26 ? -4.770 -14.625 -7.043 1.00 0.00 26 SER A O 9
ATOM 8407 N N . LYS A 1 27 ? -5.487 -12.923 -5.759 1.00 0.00 27 LYS A N 9
ATOM 8408 C CA . LYS A 1 27 ? -4.204 -12.230 -5.769 1.00 0.00 27 LYS A CA 9
ATOM 8409 C C . LYS A 1 27 ? -4.012 -11.424 -4.488 1.00 0.00 27 LYS A C 9
ATOM 8410 O O . LYS A 1 27 ? -4.895 -11.382 -3.632 1.00 0.00 27 LYS A O 9
ATOM 8429 N N . ARG A 1 28 ? -2.853 -10.786 -4.364 1.00 0.00 28 ARG A N 9
ATOM 8430 C CA . ARG A 1 28 ? -2.545 -9.981 -3.188 1.00 0.00 28 ARG A CA 9
ATOM 8431 C C . ARG A 1 28 ? -1.800 -8.708 -3.580 1.00 0.00 28 ARG A C 9
ATOM 8432 O O . ARG A 1 28 ? -1.063 -8.686 -4.566 1.00 0.00 28 ARG A O 9
ATOM 8453 N N . CYS A 1 29 ? -1.998 -7.650 -2.801 1.00 0.00 29 CYS A N 9
ATOM 8454 C CA . CYS A 1 29 ? -1.346 -6.373 -3.066 1.00 0.00 29 CYS A CA 9
ATOM 8455 C C . CYS A 1 29 ? 0.158 -6.556 -3.246 1.00 0.00 29 CYS A C 9
ATOM 8456 O O . CYS A 1 29 ? 0.829 -7.138 -2.394 1.00 0.00 29 CYS A O 9
ATOM 8463 N N . SER A 1 30 ? 0.681 -6.056 -4.361 1.00 0.00 30 SER A N 9
ATOM 8464 C CA . SER A 1 30 ? 2.105 -6.167 -4.655 1.00 0.00 30 SER A CA 9
ATOM 8465 C C . SER A 1 30 ? 2.891 -5.060 -3.960 1.00 0.00 30 SER A C 9
ATOM 8466 O O . SER A 1 30 ? 3.904 -4.586 -4.475 1.00 0.00 30 SER A O 9
ATOM 8474 N N . ARG A 1 31 ? 2.418 -4.654 -2.786 1.00 0.00 31 ARG A N 9
ATOM 8475 C CA . ARG A 1 31 ? 3.075 -3.602 -2.020 1.00 0.00 31 ARG A CA 9
ATOM 8476 C C . ARG A 1 31 ? 3.194 -3.994 -0.550 1.00 0.00 31 ARG A C 9
ATOM 8477 O O . ARG A 1 31 ? 4.204 -3.718 0.098 1.00 0.00 31 ARG A O 9
ATOM 8498 N N . CYS A 1 32 ? 2.155 -4.638 -0.029 1.00 0.00 32 CYS A N 9
ATOM 8499 C CA . CYS A 1 32 ? 2.140 -5.067 1.364 1.00 0.00 32 CYS A CA 9
ATOM 8500 C C . CYS A 1 32 ? 1.745 -6.536 1.477 1.00 0.00 32 CYS A C 9
ATOM 8501 O O . CYS A 1 32 ? 2.174 -7.236 2.394 1.00 0.00 32 CYS A O 9
ATOM 8508 N N . GLN A 1 33 ? 0.925 -6.996 0.538 1.00 0.00 33 GLN A N 9
ATOM 8509 C CA . GLN A 1 33 ? 0.472 -8.382 0.532 1.00 0.00 33 GLN A CA 9
ATOM 8510 C C . GLN A 1 33 ? -0.387 -8.679 1.757 1.00 0.00 33 GLN A C 9
ATOM 8511 O O . GLN A 1 33 ? -0.273 -9.743 2.364 1.00 0.00 33 GLN A O 9
ATOM 8525 N N . ASN A 1 34 ? -1.247 -7.731 2.115 1.00 0.00 34 ASN A N 9
ATOM 8526 C CA . ASN A 1 34 ? -2.125 -7.890 3.268 1.00 0.00 34 ASN A CA 9
ATOM 8527 C C . ASN A 1 34 ? -3.590 -7.839 2.848 1.00 0.00 34 ASN A C 9
ATOM 8528 O O . ASN A 1 34 ? -4.422 -8.578 3.372 1.00 0.00 34 ASN A O 9
ATOM 8539 N N . GLU A 1 35 ? -3.897 -6.961 1.898 1.00 0.00 35 GLU A N 9
ATOM 8540 C CA . GLU A 1 35 ? -5.263 -6.813 1.408 1.00 0.00 35 GLU A CA 9
ATOM 8541 C C . GLU A 1 35 ? -5.442 -7.529 0.072 1.00 0.00 35 GLU A C 9
ATOM 8542 O O . GLU A 1 35 ? -4.516 -7.597 -0.736 1.00 0.00 35 GLU A O 9
ATOM 8554 N N . TRP A 1 36 ? -6.638 -8.062 -0.150 1.00 0.00 36 TRP A N 9
ATOM 8555 C CA . TRP A 1 36 ? -6.938 -8.775 -1.387 1.00 0.00 36 TRP A CA 9
ATOM 8556 C C . TRP A 1 36 ? -7.634 -7.858 -2.387 1.00 0.00 36 TRP A C 9
ATOM 8557 O O . TRP A 1 36 ? -8.216 -6.841 -2.011 1.00 0.00 36 TRP A O 9
ATOM 8578 N N . TYR A 1 37 ? -7.571 -8.225 -3.662 1.00 0.00 37 TYR A N 9
ATOM 8579 C CA . TYR A 1 37 ? -8.194 -7.434 -4.717 1.00 0.00 37 TYR A CA 9
ATOM 8580 C C . TYR A 1 37 ? -8.469 -8.291 -5.949 1.00 0.00 37 TYR A C 9
ATOM 8581 O O . TYR A 1 37 ? -7.567 -8.932 -6.489 1.00 0.00 37 TYR A O 9
ATOM 8599 N N . CYS A 1 38 ? -9.723 -8.295 -6.390 1.00 0.00 38 CYS A N 9
ATOM 8600 C CA . CYS A 1 38 ? -10.120 -9.071 -7.559 1.00 0.00 38 CYS A CA 9
ATOM 8601 C C . CYS A 1 38 ? -9.230 -8.747 -8.755 1.00 0.00 38 CYS A C 9
ATOM 8602 O O . CYS A 1 38 ? -8.756 -9.646 -9.451 1.00 0.00 38 CYS A O 9
ATOM 8609 N N . CYS A 1 39 ? -9.008 -7.458 -8.988 1.00 0.00 39 CYS A N 9
ATOM 8610 C CA . CYS A 1 39 ? -8.176 -7.014 -10.100 1.00 0.00 39 CYS A CA 9
ATOM 8611 C C . CYS A 1 39 ? -7.426 -5.735 -9.742 1.00 0.00 39 CYS A C 9
ATOM 8612 O O . CYS A 1 39 ? -7.553 -5.220 -8.631 1.00 0.00 39 CYS A O 9
ATOM 8620 N N . ARG A 1 40 ? -6.645 -5.228 -10.690 1.00 0.00 40 ARG A N 9
ATOM 8621 C CA . ARG A 1 40 ? -5.872 -4.011 -10.474 1.00 0.00 40 ARG A CA 9
ATOM 8622 C C . ARG A 1 40 ? -6.780 -2.784 -10.471 1.00 0.00 40 ARG A C 9
ATOM 8623 O O . ARG A 1 40 ? -6.696 -1.941 -9.579 1.00 0.00 40 ARG A O 9
ATOM 8644 N N . GLU A 1 41 ? -7.646 -2.693 -11.475 1.00 0.00 41 GLU A N 9
ATOM 8645 C CA . GLU A 1 41 ? -8.568 -1.569 -11.589 1.00 0.00 41 GLU A CA 9
ATOM 8646 C C . GLU A 1 41 ? -9.107 -1.167 -10.219 1.00 0.00 41 GLU A C 9
ATOM 8647 O O . GLU A 1 41 ? -9.453 -0.008 -9.990 1.00 0.00 41 GLU A O 9
ATOM 8659 N N . CYS A 1 42 ? -9.176 -2.134 -9.310 1.00 0.00 42 CYS A N 9
ATOM 8660 C CA . CYS A 1 42 ? -9.673 -1.884 -7.962 1.00 0.00 42 CYS A CA 9
ATOM 8661 C C . CYS A 1 42 ? -8.549 -1.408 -7.047 1.00 0.00 42 CYS A C 9
ATOM 8662 O O . CYS A 1 42 ? -8.641 -0.342 -6.439 1.00 0.00 42 CYS A O 9
ATOM 8669 N N . GLN A 1 43 ? -7.490 -2.205 -6.956 1.00 0.00 43 GLN A N 9
ATOM 8670 C CA . GLN A 1 43 ? -6.348 -1.865 -6.116 1.00 0.00 43 GLN A CA 9
ATOM 8671 C C . GLN A 1 43 ? -5.894 -0.431 -6.367 1.00 0.00 43 GLN A C 9
ATOM 8672 O O . GLN A 1 43 ? -5.388 0.238 -5.467 1.00 0.00 43 GLN A O 9
ATOM 8686 N N . VAL A 1 44 ? -6.079 0.035 -7.598 1.00 0.00 44 VAL A N 9
ATOM 8687 C CA . VAL A 1 44 ? -5.689 1.391 -7.969 1.00 0.00 44 VAL A CA 9
ATOM 8688 C C . VAL A 1 44 ? -6.764 2.398 -7.576 1.00 0.00 44 VAL A C 9
ATOM 8689 O O . VAL A 1 44 ? -6.463 3.474 -7.058 1.00 0.00 44 VAL A O 9
ATOM 8702 N N . LYS A 1 45 ? -8.020 2.043 -7.826 1.00 0.00 45 LYS A N 9
ATOM 8703 C CA . LYS A 1 45 ? -9.142 2.914 -7.497 1.00 0.00 45 LYS A CA 9
ATOM 8704 C C . LYS A 1 45 ? -9.271 3.088 -5.987 1.00 0.00 45 LYS A C 9
ATOM 8705 O O . LYS A 1 45 ? -9.244 4.208 -5.476 1.00 0.00 45 LYS A O 9
ATOM 8724 N N . HIS A 1 46 ? -9.412 1.972 -5.277 1.00 0.00 46 HIS A N 9
ATOM 8725 C CA . HIS A 1 46 ? -9.544 2.001 -3.825 1.00 0.00 46 HIS A CA 9
ATOM 8726 C C . HIS A 1 46 ? -8.176 2.108 -3.157 1.00 0.00 46 HIS A C 9
ATOM 8727 O O . HIS A 1 46 ? -7.933 1.496 -2.117 1.00 0.00 46 HIS A O 9
ATOM 8741 N N . TRP A 1 47 ? -7.287 2.887 -3.763 1.00 0.00 47 TRP A N 9
ATOM 8742 C CA . TRP A 1 47 ? -5.943 3.073 -3.227 1.00 0.00 47 TRP A CA 9
ATOM 8743 C C . TRP A 1 47 ? -5.890 4.280 -2.297 1.00 0.00 47 TRP A C 9
ATOM 8744 O O . TRP A 1 47 ? -5.264 4.231 -1.239 1.00 0.00 47 TRP A O 9
ATOM 8765 N N . GLU A 1 48 ? -6.550 5.361 -2.700 1.00 0.00 48 GLU A N 9
ATOM 8766 C CA . GLU A 1 48 ? -6.576 6.581 -1.901 1.00 0.00 48 GLU A CA 9
ATOM 8767 C C . GLU A 1 48 ? -6.785 6.260 -0.424 1.00 0.00 48 GLU A C 9
ATOM 8768 O O . GLU A 1 48 ? -6.346 7.004 0.453 1.00 0.00 48 GLU A O 9
ATOM 8780 N N . LYS A 1 49 ? -7.460 5.147 -0.157 1.00 0.00 49 LYS A N 9
ATOM 8781 C CA . LYS A 1 49 ? -7.729 4.725 1.213 1.00 0.00 49 LYS A CA 9
ATOM 8782 C C . LYS A 1 49 ? -6.754 3.635 1.648 1.00 0.00 49 LYS A C 9
ATOM 8783 O O . LYS A 1 49 ? -5.990 3.815 2.596 1.00 0.00 49 LYS A O 9
ATOM 8802 N N . HIS A 1 50 ? -6.785 2.506 0.947 1.00 0.00 50 HIS A N 9
ATOM 8803 C CA . HIS A 1 50 ? -5.902 1.388 1.260 1.00 0.00 50 HIS A CA 9
ATOM 8804 C C . HIS A 1 50 ? -4.486 1.878 1.547 1.00 0.00 50 HIS A C 9
ATOM 8805 O O . HIS A 1 50 ? -3.767 1.290 2.353 1.00 0.00 50 HIS A O 9
ATOM 8819 N N . GLY A 1 51 ? -4.092 2.958 0.880 1.00 0.00 51 GLY A N 9
ATOM 8820 C CA . GLY A 1 51 ? -2.763 3.508 1.076 1.00 0.00 51 GLY A CA 9
ATOM 8821 C C . GLY A 1 51 ? -2.406 3.650 2.542 1.00 0.00 51 GLY A C 9
ATOM 8822 O O . GLY A 1 51 ? -1.379 3.139 2.991 1.00 0.00 51 GLY A O 9
ATOM 8826 N N . LYS A 1 52 ? -3.253 4.346 3.292 1.00 0.00 52 LYS A N 9
ATOM 8827 C CA . LYS A 1 52 ? -3.022 4.555 4.716 1.00 0.00 52 LYS A CA 9
ATOM 8828 C C . LYS A 1 52 ? -2.850 3.224 5.440 1.00 0.00 52 LYS A C 9
ATOM 8829 O O . LYS A 1 52 ? -2.208 3.154 6.489 1.00 0.00 52 LYS A O 9
ATOM 8848 N N . THR A 1 53 ? -3.425 2.168 4.873 1.00 0.00 53 THR A N 9
ATOM 8849 C CA . THR A 1 53 ? -3.334 0.839 5.465 1.00 0.00 53 THR A CA 9
ATOM 8850 C C . THR A 1 53 ? -2.428 -0.069 4.641 1.00 0.00 53 THR A C 9
ATOM 8851 O O . THR A 1 53 ? -2.567 -1.292 4.668 1.00 0.00 53 THR A O 9
ATOM 8862 N N . CYS A 1 54 ? -1.499 0.537 3.909 1.00 0.00 54 CYS A N 9
ATOM 8863 C CA . CYS A 1 54 ? -0.569 -0.216 3.077 1.00 0.00 54 CYS A CA 9
ATOM 8864 C C . CYS A 1 54 ? 0.876 0.136 3.420 1.00 0.00 54 CYS A C 9
ATOM 8865 O O . CYS A 1 54 ? 1.242 1.310 3.481 1.00 0.00 54 CYS A O 9
ATOM 8872 N N . VAL A 1 55 ? 1.692 -0.889 3.643 1.00 0.00 55 VAL A N 9
ATOM 8873 C CA . VAL A 1 55 ? 3.097 -0.689 3.978 1.00 0.00 55 VAL A CA 9
ATOM 8874 C C . VAL A 1 55 ? 4.004 -1.475 3.039 1.00 0.00 55 VAL A C 9
ATOM 8875 O O . VAL A 1 55 ? 3.672 -2.586 2.623 1.00 0.00 55 VAL A O 9
ATOM 8888 N N . LEU A 1 56 ? 5.151 -0.893 2.707 1.00 0.00 56 LEU A N 9
ATOM 8889 C CA . LEU A 1 56 ? 6.108 -1.539 1.816 1.00 0.00 56 LEU A CA 9
ATOM 8890 C C . LEU A 1 56 ? 7.076 -2.417 2.602 1.00 0.00 56 LEU A C 9
ATOM 8891 O O . LEU A 1 56 ? 8.003 -1.919 3.241 1.00 0.00 56 LEU A O 9
ATOM 8907 N N . ALA A 1 57 ? 6.856 -3.727 2.549 1.00 0.00 57 ALA A N 9
ATOM 8908 C CA . ALA A 1 57 ? 7.712 -4.675 3.252 1.00 0.00 57 ALA A CA 9
ATOM 8909 C C . ALA A 1 57 ? 8.679 -5.359 2.291 1.00 0.00 57 ALA A C 9
ATOM 8910 O O . ALA A 1 57 ? 8.299 -6.272 1.559 1.00 0.00 57 ALA A O 9
ATOM 8917 N N . ALA A 1 58 ? 9.930 -4.910 2.299 1.00 0.00 58 ALA A N 9
ATOM 8918 C CA . ALA A 1 58 ? 10.951 -5.480 1.429 1.00 0.00 58 ALA A CA 9
ATOM 8919 C C . ALA A 1 58 ? 12.338 -4.965 1.799 1.00 0.00 58 ALA A C 9
ATOM 8920 O O . ALA A 1 58 ? 12.476 -4.089 2.653 1.00 0.00 58 ALA A O 9
ATOM 8927 N N . GLN A 1 59 ? 13.360 -5.513 1.152 1.00 0.00 59 GLN A N 9
ATOM 8928 C CA . GLN A 1 59 ? 14.736 -5.109 1.415 1.00 0.00 59 GLN A CA 9
ATOM 8929 C C . GLN A 1 59 ? 14.827 -3.603 1.641 1.00 0.00 59 GLN A C 9
ATOM 8930 O O . GLN A 1 59 ? 14.826 -2.821 0.691 1.00 0.00 59 GLN A O 9
ATOM 8944 N N . GLY A 1 60 ? 14.905 -3.203 2.907 1.00 0.00 60 GLY A N 9
ATOM 8945 C CA . GLY A 1 60 ? 14.994 -1.793 3.235 1.00 0.00 60 GLY A CA 9
ATOM 8946 C C . GLY A 1 60 ? 14.613 -1.507 4.674 1.00 0.00 60 GLY A C 9
ATOM 8947 O O . GLY A 1 60 ? 13.829 -0.597 4.947 1.00 0.00 60 GLY A O 9
ATOM 8951 N N . ASP A 1 61 ? 15.165 -2.286 5.597 1.00 0.00 61 ASP A N 9
ATOM 8952 C CA . ASP A 1 61 ? 14.878 -2.113 7.016 1.00 0.00 61 ASP A CA 9
ATOM 8953 C C . ASP A 1 61 ? 15.444 -0.792 7.528 1.00 0.00 61 ASP A C 9
ATOM 8954 O O . ASP A 1 61 ? 14.735 -0.001 8.150 1.00 0.00 61 ASP A O 9
ATOM 8963 N N . ARG A 1 62 ? 16.726 -0.561 7.262 1.00 0.00 62 ARG A N 9
ATOM 8964 C CA . ARG A 1 62 ? 17.387 0.663 7.698 1.00 0.00 62 ARG A CA 9
ATOM 8965 C C . ARG A 1 62 ? 17.466 0.727 9.220 1.00 0.00 62 ARG A C 9
ATOM 8966 O O . ARG A 1 62 ? 17.118 1.739 9.828 1.00 0.00 62 ARG A O 9
ATOM 8987 N N . ALA A 1 63 ? 17.924 -0.362 9.830 1.00 0.00 63 ALA A N 9
ATOM 8988 C CA . ALA A 1 63 ? 18.049 -0.429 11.281 1.00 0.00 63 ALA A CA 9
ATOM 8989 C C . ALA A 1 63 ? 18.661 0.851 11.839 1.00 0.00 63 ALA A C 9
ATOM 8990 O O . ALA A 1 63 ? 19.736 1.275 11.414 1.00 0.00 63 ALA A O 9
ATOM 8997 N N . LYS A 1 64 ? 17.969 1.465 12.793 1.00 0.00 64 LYS A N 9
ATOM 8998 C CA . LYS A 1 64 ? 18.444 2.697 13.411 1.00 0.00 64 LYS A CA 9
ATOM 8999 C C . LYS A 1 64 ? 19.951 2.646 13.639 1.00 0.00 64 LYS A C 9
ATOM 9000 O O . LYS A 1 64 ? 20.521 1.575 13.851 1.00 0.00 64 LYS A O 9
ATOM 9019 N N . SER A 1 65 ? 20.592 3.810 13.595 1.00 0.00 65 SER A N 9
ATOM 9020 C CA . SER A 1 65 ? 22.034 3.897 13.795 1.00 0.00 65 SER A CA 9
ATOM 9021 C C . SER A 1 65 ? 22.491 5.352 13.827 1.00 0.00 65 SER A C 9
ATOM 9022 O O . SER A 1 65 ? 22.347 6.081 12.846 1.00 0.00 65 SER A O 9
ATOM 9030 N N . GLY A 1 66 ? 23.042 5.768 14.963 1.00 0.00 66 GLY A N 9
ATOM 9031 C CA . GLY A 1 66 ? 23.512 7.134 15.103 1.00 0.00 66 GLY A CA 9
ATOM 9032 C C . GLY A 1 66 ? 24.330 7.340 16.363 1.00 0.00 66 GLY A C 9
ATOM 9033 O O . GLY A 1 66 ? 24.150 6.647 17.365 1.00 0.00 66 GLY A O 9
ATOM 9037 N N . PRO A 1 67 ? 25.253 8.312 16.322 1.00 0.00 67 PRO A N 9
ATOM 9038 C CA . PRO A 1 67 ? 26.120 8.628 17.460 1.00 0.00 67 PRO A CA 9
ATOM 9039 C C . PRO A 1 67 ? 25.354 9.270 18.612 1.00 0.00 67 PRO A C 9
ATOM 9040 O O . PRO A 1 67 ? 24.134 9.424 18.549 1.00 0.00 67 PRO A O 9
ATOM 9051 N N . SER A 1 68 ? 26.077 9.644 19.662 1.00 0.00 68 SER A N 9
ATOM 9052 C CA . SER A 1 68 ? 25.464 10.267 20.830 1.00 0.00 68 SER A CA 9
ATOM 9053 C C . SER A 1 68 ? 25.489 11.788 20.710 1.00 0.00 68 SER A C 9
ATOM 9054 O O . SER A 1 68 ? 26.249 12.347 19.919 1.00 0.00 68 SER A O 9
ATOM 9062 N N . SER A 1 69 ? 24.652 12.451 21.500 1.00 0.00 69 SER A N 9
ATOM 9063 C CA . SER A 1 69 ? 24.574 13.907 21.481 1.00 0.00 69 SER A CA 9
ATOM 9064 C C . SER A 1 69 ? 25.443 14.512 22.579 1.00 0.00 69 SER A C 9
ATOM 9065 O O . SER A 1 69 ? 25.958 13.802 23.441 1.00 0.00 69 SER A O 9
ATOM 9073 N N . GLY A 1 70 ? 25.603 15.832 22.539 1.00 0.00 70 GLY A N 9
ATOM 9074 C CA . GLY A 1 70 ? 26.411 16.512 23.535 1.00 0.00 70 GLY A CA 9
ATOM 9075 C C . GLY A 1 70 ? 25.601 16.944 24.742 1.00 0.00 70 GLY A C 9
ATOM 9076 O O . GLY A 1 70 ? 24.480 16.467 24.913 1.00 0.00 70 GLY A O 9
ATOM 9082 N N . GLY A 1 1 ? -18.819 -40.157 32.745 1.00 0.00 1 GLY A N 10
ATOM 9083 C CA . GLY A 1 1 ? -18.156 -38.908 32.416 1.00 0.00 1 GLY A CA 10
ATOM 9084 C C . GLY A 1 1 ? -16.856 -39.122 31.666 1.00 0.00 1 GLY A C 10
ATOM 9085 O O . GLY A 1 1 ? -16.847 -39.697 30.578 1.00 0.00 1 GLY A O 10
ATOM 9089 N N . SER A 1 2 ? -15.756 -38.656 32.248 1.00 0.00 2 SER A N 10
ATOM 9090 C CA . SER A 1 2 ? -14.445 -38.794 31.625 1.00 0.00 2 SER A CA 10
ATOM 9091 C C . SER A 1 2 ? -14.435 -38.166 30.235 1.00 0.00 2 SER A C 10
ATOM 9092 O O . SER A 1 2 ? -13.873 -38.725 29.293 1.00 0.00 2 SER A O 10
ATOM 9100 N N . SER A 1 3 ? -15.061 -37.000 30.115 1.00 0.00 3 SER A N 10
ATOM 9101 C CA . SER A 1 3 ? -15.129 -36.296 28.839 1.00 0.00 3 SER A CA 10
ATOM 9102 C C . SER A 1 3 ? -15.281 -34.794 29.055 1.00 0.00 3 SER A C 10
ATOM 9103 O O . SER A 1 3 ? -15.841 -34.353 30.058 1.00 0.00 3 SER A O 10
ATOM 9111 N N . GLY A 1 4 ? -14.779 -34.011 28.105 1.00 0.00 4 GLY A N 10
ATOM 9112 C CA . GLY A 1 4 ? -14.869 -32.567 28.209 1.00 0.00 4 GLY A CA 10
ATOM 9113 C C . GLY A 1 4 ? -14.532 -31.870 26.905 1.00 0.00 4 GLY A C 10
ATOM 9114 O O . GLY A 1 4 ? -13.683 -30.979 26.871 1.00 0.00 4 GLY A O 10
ATOM 9118 N N . SER A 1 5 ? -15.198 -32.276 25.829 1.00 0.00 5 SER A N 10
ATOM 9119 C CA . SER A 1 5 ? -14.961 -31.689 24.516 1.00 0.00 5 SER A CA 10
ATOM 9120 C C . SER A 1 5 ? -16.279 -31.384 23.811 1.00 0.00 5 SER A C 10
ATOM 9121 O O . SER A 1 5 ? -17.277 -32.076 24.011 1.00 0.00 5 SER A O 10
ATOM 9129 N N . SER A 1 6 ? -16.275 -30.342 22.986 1.00 0.00 6 SER A N 10
ATOM 9130 C CA . SER A 1 6 ? -17.470 -29.942 22.253 1.00 0.00 6 SER A CA 10
ATOM 9131 C C . SER A 1 6 ? -17.549 -30.658 20.909 1.00 0.00 6 SER A C 10
ATOM 9132 O O . SER A 1 6 ? -18.511 -31.371 20.628 1.00 0.00 6 SER A O 10
ATOM 9140 N N . GLY A 1 7 ? -16.527 -30.463 20.080 1.00 0.00 7 GLY A N 10
ATOM 9141 C CA . GLY A 1 7 ? -16.500 -31.096 18.775 1.00 0.00 7 GLY A CA 10
ATOM 9142 C C . GLY A 1 7 ? -16.245 -30.106 17.655 1.00 0.00 7 GLY A C 10
ATOM 9143 O O . GLY A 1 7 ? -15.867 -28.961 17.904 1.00 0.00 7 GLY A O 10
ATOM 9147 N N . LEU A 1 8 ? -16.451 -30.548 16.419 1.00 0.00 8 LEU A N 10
ATOM 9148 C CA . LEU A 1 8 ? -16.240 -29.692 15.257 1.00 0.00 8 LEU A CA 10
ATOM 9149 C C . LEU A 1 8 ? -16.939 -30.263 14.027 1.00 0.00 8 LEU A C 10
ATOM 9150 O O . LEU A 1 8 ? -16.824 -31.453 13.733 1.00 0.00 8 LEU A O 10
ATOM 9166 N N . GLU A 1 9 ? -17.660 -29.407 13.311 1.00 0.00 9 GLU A N 10
ATOM 9167 C CA . GLU A 1 9 ? -18.376 -29.827 12.112 1.00 0.00 9 GLU A CA 10
ATOM 9168 C C . GLU A 1 9 ? -18.084 -28.886 10.946 1.00 0.00 9 GLU A C 10
ATOM 9169 O O . GLU A 1 9 ? -18.123 -27.665 11.096 1.00 0.00 9 GLU A O 10
ATOM 9181 N N . ALA A 1 10 ? -17.792 -29.463 9.786 1.00 0.00 10 ALA A N 10
ATOM 9182 C CA . ALA A 1 10 ? -17.495 -28.678 8.595 1.00 0.00 10 ALA A CA 10
ATOM 9183 C C . ALA A 1 10 ? -16.864 -27.339 8.963 1.00 0.00 10 ALA A C 10
ATOM 9184 O O . ALA A 1 10 ? -17.259 -26.293 8.449 1.00 0.00 10 ALA A O 10
ATOM 9191 N N . VAL A 1 11 ? -15.881 -27.379 9.858 1.00 0.00 11 VAL A N 10
ATOM 9192 C CA . VAL A 1 11 ? -15.195 -26.169 10.295 1.00 0.00 11 VAL A CA 10
ATOM 9193 C C . VAL A 1 11 ? -14.026 -25.838 9.374 1.00 0.00 11 VAL A C 10
ATOM 9194 O O . VAL A 1 11 ? -13.065 -26.599 9.276 1.00 0.00 11 VAL A O 10
ATOM 9207 N N . ALA A 1 12 ? -14.116 -24.695 8.701 1.00 0.00 12 ALA A N 10
ATOM 9208 C CA . ALA A 1 12 ? -13.064 -24.260 7.790 1.00 0.00 12 ALA A CA 10
ATOM 9209 C C . ALA A 1 12 ? -13.085 -22.746 7.610 1.00 0.00 12 ALA A C 10
ATOM 9210 O O . ALA A 1 12 ? -14.101 -22.085 7.826 1.00 0.00 12 ALA A O 10
ATOM 9217 N N . PRO A 1 13 ? -11.938 -22.182 7.204 1.00 0.00 13 PRO A N 10
ATOM 9218 C CA . PRO A 1 13 ? -11.800 -20.739 6.986 1.00 0.00 13 PRO A CA 10
ATOM 9219 C C . PRO A 1 13 ? -12.580 -20.259 5.767 1.00 0.00 13 PRO A C 10
ATOM 9220 O O . PRO A 1 13 ? -13.129 -21.064 5.015 1.00 0.00 13 PRO A O 10
ATOM 9231 N N . GLU A 1 14 ? -12.626 -18.944 5.579 1.00 0.00 14 GLU A N 10
ATOM 9232 C CA . GLU A 1 14 ? -13.340 -18.359 4.451 1.00 0.00 14 GLU A CA 10
ATOM 9233 C C . GLU A 1 14 ? -12.365 -17.770 3.435 1.00 0.00 14 GLU A C 10
ATOM 9234 O O . GLU A 1 14 ? -11.345 -17.189 3.804 1.00 0.00 14 GLU A O 10
ATOM 9246 N N . ARG A 1 15 ? -12.687 -17.926 2.155 1.00 0.00 15 ARG A N 10
ATOM 9247 C CA . ARG A 1 15 ? -11.839 -17.412 1.086 1.00 0.00 15 ARG A CA 10
ATOM 9248 C C . ARG A 1 15 ? -11.877 -15.887 1.048 1.00 0.00 15 ARG A C 10
ATOM 9249 O O . ARG A 1 15 ? -12.869 -15.257 1.414 1.00 0.00 15 ARG A O 10
ATOM 9270 N N . PRO A 1 16 ? -10.771 -15.279 0.595 1.00 0.00 16 PRO A N 10
ATOM 9271 C CA . PRO A 1 16 ? -10.652 -13.821 0.498 1.00 0.00 16 PRO A CA 10
ATOM 9272 C C . PRO A 1 16 ? -11.540 -13.239 -0.597 1.00 0.00 16 PRO A C 10
ATOM 9273 O O . PRO A 1 16 ? -12.077 -13.971 -1.428 1.00 0.00 16 PRO A O 10
ATOM 9284 N N . ARG A 1 17 ? -11.688 -11.918 -0.592 1.00 0.00 17 ARG A N 10
ATOM 9285 C CA . ARG A 1 17 ? -12.511 -11.238 -1.585 1.00 0.00 17 ARG A CA 10
ATOM 9286 C C . ARG A 1 17 ? -12.102 -9.774 -1.720 1.00 0.00 17 ARG A C 10
ATOM 9287 O O . ARG A 1 17 ? -11.539 -9.188 -0.795 1.00 0.00 17 ARG A O 10
ATOM 9308 N N . CYS A 1 18 ? -12.388 -9.190 -2.878 1.00 0.00 18 CYS A N 10
ATOM 9309 C CA . CYS A 1 18 ? -12.050 -7.795 -3.136 1.00 0.00 18 CYS A CA 10
ATOM 9310 C C . CYS A 1 18 ? -12.716 -6.877 -2.116 1.00 0.00 18 CYS A C 10
ATOM 9311 O O . CYS A 1 18 ? -13.553 -7.313 -1.326 1.00 0.00 18 CYS A O 10
ATOM 9318 N N . ALA A 1 19 ? -12.338 -5.603 -2.139 1.00 0.00 19 ALA A N 10
ATOM 9319 C CA . ALA A 1 19 ? -12.900 -4.622 -1.219 1.00 0.00 19 ALA A CA 10
ATOM 9320 C C . ALA A 1 19 ? -13.925 -3.737 -1.919 1.00 0.00 19 ALA A C 10
ATOM 9321 O O . ALA A 1 19 ? -15.005 -3.479 -1.385 1.00 0.00 19 ALA A O 10
ATOM 9328 N N . TYR A 1 20 ? -13.581 -3.273 -3.115 1.00 0.00 20 TYR A N 10
ATOM 9329 C CA . TYR A 1 20 ? -14.471 -2.414 -3.886 1.00 0.00 20 TYR A CA 10
ATOM 9330 C C . TYR A 1 20 ? -15.660 -3.204 -4.425 1.00 0.00 20 TYR A C 10
ATOM 9331 O O . TYR A 1 20 ? -16.790 -3.037 -3.967 1.00 0.00 20 TYR A O 10
ATOM 9349 N N . CYS A 1 21 ? -15.395 -4.065 -5.402 1.00 0.00 21 CYS A N 10
ATOM 9350 C CA . CYS A 1 21 ? -16.440 -4.882 -6.005 1.00 0.00 21 CYS A CA 10
ATOM 9351 C C . CYS A 1 21 ? -16.737 -6.108 -5.146 1.00 0.00 21 CYS A C 10
ATOM 9352 O O . CYS A 1 21 ? -17.818 -6.691 -5.230 1.00 0.00 21 CYS A O 10
ATOM 9359 N N . SER A 1 22 ? -15.770 -6.492 -4.319 1.00 0.00 22 SER A N 10
ATOM 9360 C CA . SER A 1 22 ? -15.925 -7.649 -3.446 1.00 0.00 22 SER A CA 10
ATOM 9361 C C . SER A 1 22 ? -16.130 -8.922 -4.262 1.00 0.00 22 SER A C 10
ATOM 9362 O O . SER A 1 22 ? -16.971 -9.757 -3.930 1.00 0.00 22 SER A O 10
ATOM 9370 N N . ALA A 1 23 ? -15.354 -9.062 -5.332 1.00 0.00 23 ALA A N 10
ATOM 9371 C CA . ALA A 1 23 ? -15.448 -10.233 -6.195 1.00 0.00 23 ALA A CA 10
ATOM 9372 C C . ALA A 1 23 ? -14.208 -11.111 -6.065 1.00 0.00 23 ALA A C 10
ATOM 9373 O O . ALA A 1 23 ? -13.196 -10.693 -5.504 1.00 0.00 23 ALA A O 10
ATOM 9380 N N . GLU A 1 24 ? -14.296 -12.331 -6.586 1.00 0.00 24 GLU A N 10
ATOM 9381 C CA . GLU A 1 24 ? -13.181 -13.269 -6.526 1.00 0.00 24 GLU A CA 10
ATOM 9382 C C . GLU A 1 24 ? -11.846 -12.531 -6.581 1.00 0.00 24 GLU A C 10
ATOM 9383 O O . GLU A 1 24 ? -11.514 -11.901 -7.585 1.00 0.00 24 GLU A O 10
ATOM 9395 N N . ALA A 1 25 ? -11.085 -12.615 -5.495 1.00 0.00 25 ALA A N 10
ATOM 9396 C CA . ALA A 1 25 ? -9.787 -11.957 -5.419 1.00 0.00 25 ALA A CA 10
ATOM 9397 C C . ALA A 1 25 ? -8.674 -12.882 -5.901 1.00 0.00 25 ALA A C 10
ATOM 9398 O O . ALA A 1 25 ? -8.157 -12.722 -7.007 1.00 0.00 25 ALA A O 10
ATOM 9405 N N . SER A 1 26 ? -8.310 -13.848 -5.064 1.00 0.00 26 SER A N 10
ATOM 9406 C CA . SER A 1 26 ? -7.255 -14.796 -5.404 1.00 0.00 26 SER A CA 10
ATOM 9407 C C . SER A 1 26 ? -5.956 -14.067 -5.737 1.00 0.00 26 SER A C 10
ATOM 9408 O O . SER A 1 26 ? -5.126 -14.568 -6.496 1.00 0.00 26 SER A O 10
ATOM 9416 N N . LYS A 1 27 ? -5.788 -12.880 -5.164 1.00 0.00 27 LYS A N 10
ATOM 9417 C CA . LYS A 1 27 ? -4.591 -12.080 -5.398 1.00 0.00 27 LYS A CA 10
ATOM 9418 C C . LYS A 1 27 ? -4.189 -11.323 -4.136 1.00 0.00 27 LYS A C 10
ATOM 9419 O O . LYS A 1 27 ? -5.023 -11.047 -3.274 1.00 0.00 27 LYS A O 10
ATOM 9438 N N . ARG A 1 28 ? -2.906 -10.988 -4.036 1.00 0.00 28 ARG A N 10
ATOM 9439 C CA . ARG A 1 28 ? -2.394 -10.262 -2.881 1.00 0.00 28 ARG A CA 10
ATOM 9440 C C . ARG A 1 28 ? -1.640 -9.009 -3.316 1.00 0.00 28 ARG A C 10
ATOM 9441 O O . ARG A 1 28 ? -0.928 -9.018 -4.321 1.00 0.00 28 ARG A O 10
ATOM 9462 N N . CYS A 1 29 ? -1.802 -7.933 -2.554 1.00 0.00 29 CYS A N 10
ATOM 9463 C CA . CYS A 1 29 ? -1.139 -6.671 -2.861 1.00 0.00 29 CYS A CA 10
ATOM 9464 C C . CYS A 1 29 ? 0.375 -6.851 -2.911 1.00 0.00 29 CYS A C 10
ATOM 9465 O O . CYS A 1 29 ? 0.989 -7.306 -1.946 1.00 0.00 29 CYS A O 10
ATOM 9472 N N . SER A 1 30 ? 0.971 -6.491 -4.043 1.00 0.00 30 SER A N 10
ATOM 9473 C CA . SER A 1 30 ? 2.413 -6.616 -4.222 1.00 0.00 30 SER A CA 10
ATOM 9474 C C . SER A 1 30 ? 3.147 -5.469 -3.533 1.00 0.00 30 SER A C 10
ATOM 9475 O O . SER A 1 30 ? 4.337 -5.253 -3.762 1.00 0.00 30 SER A O 10
ATOM 9483 N N . ARG A 1 31 ? 2.428 -4.736 -2.689 1.00 0.00 31 ARG A N 10
ATOM 9484 C CA . ARG A 1 31 ? 3.009 -3.611 -1.968 1.00 0.00 31 ARG A CA 10
ATOM 9485 C C . ARG A 1 31 ? 3.151 -3.932 -0.483 1.00 0.00 31 ARG A C 10
ATOM 9486 O O . ARG A 1 31 ? 4.188 -3.662 0.125 1.00 0.00 31 ARG A O 10
ATOM 9507 N N . CYS A 1 32 ? 2.104 -4.508 0.096 1.00 0.00 32 CYS A N 10
ATOM 9508 C CA . CYS A 1 32 ? 2.110 -4.866 1.509 1.00 0.00 32 CYS A CA 10
ATOM 9509 C C . CYS A 1 32 ? 1.736 -6.332 1.701 1.00 0.00 32 CYS A C 10
ATOM 9510 O O . CYS A 1 32 ? 2.069 -6.940 2.718 1.00 0.00 32 CYS A O 10
ATOM 9517 N N . GLN A 1 33 ? 1.040 -6.893 0.717 1.00 0.00 33 GLN A N 10
ATOM 9518 C CA . GLN A 1 33 ? 0.620 -8.288 0.779 1.00 0.00 33 GLN A CA 10
ATOM 9519 C C . GLN A 1 33 ? -0.314 -8.524 1.961 1.00 0.00 33 GLN A C 10
ATOM 9520 O O . GLN A 1 33 ? -0.315 -9.599 2.559 1.00 0.00 33 GLN A O 10
ATOM 9534 N N . ASN A 1 34 ? -1.107 -7.511 2.293 1.00 0.00 34 ASN A N 10
ATOM 9535 C CA . ASN A 1 34 ? -2.046 -7.607 3.406 1.00 0.00 34 ASN A CA 10
ATOM 9536 C C . ASN A 1 34 ? -3.446 -7.183 2.974 1.00 0.00 34 ASN A C 10
ATOM 9537 O O . ASN A 1 34 ? -4.203 -6.617 3.762 1.00 0.00 34 ASN A O 10
ATOM 9548 N N . GLU A 1 35 ? -3.783 -7.462 1.719 1.00 0.00 35 GLU A N 10
ATOM 9549 C CA . GLU A 1 35 ? -5.093 -7.109 1.183 1.00 0.00 35 GLU A CA 10
ATOM 9550 C C . GLU A 1 35 ? -5.449 -7.992 -0.009 1.00 0.00 35 GLU A C 10
ATOM 9551 O O . GLU A 1 35 ? -4.572 -8.567 -0.653 1.00 0.00 35 GLU A O 10
ATOM 9563 N N . TRP A 1 36 ? -6.742 -8.095 -0.295 1.00 0.00 36 TRP A N 10
ATOM 9564 C CA . TRP A 1 36 ? -7.215 -8.909 -1.409 1.00 0.00 36 TRP A CA 10
ATOM 9565 C C . TRP A 1 36 ? -7.923 -8.048 -2.450 1.00 0.00 36 TRP A C 10
ATOM 9566 O O . TRP A 1 36 ? -8.569 -7.056 -2.113 1.00 0.00 36 TRP A O 10
ATOM 9587 N N . TYR A 1 37 ? -7.797 -8.434 -3.714 1.00 0.00 37 TYR A N 10
ATOM 9588 C CA . TYR A 1 37 ? -8.423 -7.696 -4.805 1.00 0.00 37 TYR A CA 10
ATOM 9589 C C . TYR A 1 37 ? -8.696 -8.609 -5.996 1.00 0.00 37 TYR A C 10
ATOM 9590 O O . TYR A 1 37 ? -8.031 -9.631 -6.175 1.00 0.00 37 TYR A O 10
ATOM 9608 N N . CYS A 1 38 ? -9.678 -8.234 -6.808 1.00 0.00 38 CYS A N 10
ATOM 9609 C CA . CYS A 1 38 ? -10.041 -9.017 -7.983 1.00 0.00 38 CYS A CA 10
ATOM 9610 C C . CYS A 1 38 ? -9.212 -8.598 -9.193 1.00 0.00 38 CYS A C 10
ATOM 9611 O O . CYS A 1 38 ? -8.681 -9.441 -9.917 1.00 0.00 38 CYS A O 10
ATOM 9618 N N . CYS A 1 39 ? -9.106 -7.291 -9.407 1.00 0.00 39 CYS A N 10
ATOM 9619 C CA . CYS A 1 39 ? -8.342 -6.759 -10.530 1.00 0.00 39 CYS A CA 10
ATOM 9620 C C . CYS A 1 39 ? -7.772 -5.385 -10.197 1.00 0.00 39 CYS A C 10
ATOM 9621 O O . CYS A 1 39 ? -8.294 -4.677 -9.336 1.00 0.00 39 CYS A O 10
ATOM 9629 N N . ARG A 1 40 ? -6.696 -5.014 -10.884 1.00 0.00 40 ARG A N 10
ATOM 9630 C CA . ARG A 1 40 ? -6.053 -3.725 -10.659 1.00 0.00 40 ARG A CA 10
ATOM 9631 C C . ARG A 1 40 ? -7.071 -2.591 -10.722 1.00 0.00 40 ARG A C 10
ATOM 9632 O O . ARG A 1 40 ? -6.995 -1.632 -9.954 1.00 0.00 40 ARG A O 10
ATOM 9653 N N . GLU A 1 41 ? -8.023 -2.707 -11.643 1.00 0.00 41 GLU A N 10
ATOM 9654 C CA . GLU A 1 41 ? -9.055 -1.690 -11.806 1.00 0.00 41 GLU A CA 10
ATOM 9655 C C . GLU A 1 41 ? -9.574 -1.219 -10.451 1.00 0.00 41 GLU A C 10
ATOM 9656 O O . GLU A 1 41 ? -9.920 -0.049 -10.278 1.00 0.00 41 GLU A O 10
ATOM 9668 N N . CYS A 1 42 ? -9.626 -2.137 -9.492 1.00 0.00 42 CYS A N 10
ATOM 9669 C CA . CYS A 1 42 ? -10.103 -1.818 -8.151 1.00 0.00 42 CYS A CA 10
ATOM 9670 C C . CYS A 1 42 ? -8.968 -1.281 -7.284 1.00 0.00 42 CYS A C 10
ATOM 9671 O O . CYS A 1 42 ? -9.070 -0.194 -6.715 1.00 0.00 42 CYS A O 10
ATOM 9678 N N . GLN A 1 43 ? -7.888 -2.050 -7.189 1.00 0.00 43 GLN A N 10
ATOM 9679 C CA . GLN A 1 43 ? -6.735 -1.652 -6.390 1.00 0.00 43 GLN A CA 10
ATOM 9680 C C . GLN A 1 43 ? -6.459 -0.159 -6.540 1.00 0.00 43 GLN A C 10
ATOM 9681 O O . GLN A 1 43 ? -6.312 0.558 -5.550 1.00 0.00 43 GLN A O 10
ATOM 9695 N N . VAL A 1 44 ? -6.388 0.303 -7.784 1.00 0.00 44 VAL A N 10
ATOM 9696 C CA . VAL A 1 44 ? -6.130 1.710 -8.064 1.00 0.00 44 VAL A CA 10
ATOM 9697 C C . VAL A 1 44 ? -7.212 2.598 -7.459 1.00 0.00 44 VAL A C 10
ATOM 9698 O O . VAL A 1 44 ? -6.922 3.657 -6.903 1.00 0.00 44 VAL A O 10
ATOM 9711 N N . LYS A 1 45 ? -8.461 2.159 -7.571 1.00 0.00 45 LYS A N 10
ATOM 9712 C CA . LYS A 1 45 ? -9.588 2.912 -7.034 1.00 0.00 45 LYS A CA 10
ATOM 9713 C C . LYS A 1 45 ? -9.499 3.015 -5.514 1.00 0.00 45 LYS A C 10
ATOM 9714 O O . LYS A 1 45 ? -9.459 4.113 -4.958 1.00 0.00 45 LYS A O 10
ATOM 9733 N N . HIS A 1 46 ? -9.465 1.865 -4.848 1.00 0.00 46 HIS A N 10
ATOM 9734 C CA . HIS A 1 46 ? -9.378 1.827 -3.393 1.00 0.00 46 HIS A CA 10
ATOM 9735 C C . HIS A 1 46 ? -7.928 1.942 -2.932 1.00 0.00 46 HIS A C 10
ATOM 9736 O O . HIS A 1 46 ? -7.516 1.282 -1.978 1.00 0.00 46 HIS A O 10
ATOM 9750 N N . TRP A 1 47 ? -7.159 2.781 -3.617 1.00 0.00 47 TRP A N 10
ATOM 9751 C CA . TRP A 1 47 ? -5.755 2.981 -3.278 1.00 0.00 47 TRP A CA 10
ATOM 9752 C C . TRP A 1 47 ? -5.583 4.183 -2.357 1.00 0.00 47 TRP A C 10
ATOM 9753 O O . TRP A 1 47 ? -4.850 4.120 -1.370 1.00 0.00 47 TRP A O 10
ATOM 9774 N N . GLU A 1 48 ? -6.262 5.278 -2.685 1.00 0.00 48 GLU A N 10
ATOM 9775 C CA . GLU A 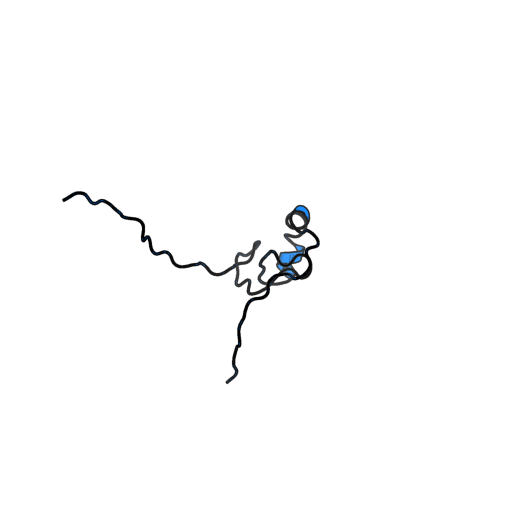1 48 ? -6.183 6.495 -1.886 1.00 0.00 48 GLU A CA 10
ATOM 9776 C C . GLU A 1 48 ? -6.317 6.179 -0.399 1.00 0.00 48 GLU A C 10
ATOM 9777 O O . GLU A 1 48 ? -5.579 6.711 0.430 1.00 0.00 48 GLU A O 10
ATOM 9789 N N . LYS A 1 49 ? -7.266 5.309 -0.069 1.00 0.00 49 LYS A N 10
ATOM 9790 C CA . LYS A 1 49 ? -7.500 4.921 1.317 1.00 0.00 49 LYS A CA 10
ATOM 9791 C C . LYS A 1 49 ? -6.564 3.788 1.729 1.00 0.00 49 LYS A C 10
ATOM 9792 O O . LYS A 1 49 ? -5.771 3.933 2.660 1.00 0.00 49 LYS A O 10
ATOM 9811 N N . HIS A 1 50 ? -6.661 2.662 1.029 1.00 0.00 50 HIS A N 10
ATOM 9812 C CA . HIS A 1 50 ? -5.822 1.506 1.322 1.00 0.00 50 HIS A CA 10
ATOM 9813 C C . HIS A 1 50 ? -4.395 1.939 1.647 1.00 0.00 50 HIS A C 10
ATOM 9814 O O . HIS A 1 50 ? -3.770 1.410 2.566 1.00 0.00 50 HIS A O 10
ATOM 9828 N N . GLY A 1 51 ? -3.886 2.903 0.886 1.00 0.00 51 GLY A N 10
ATOM 9829 C CA . GLY A 1 51 ? -2.537 3.389 1.109 1.00 0.00 51 GLY A CA 10
ATOM 9830 C C . GLY A 1 51 ? -2.194 3.494 2.582 1.00 0.0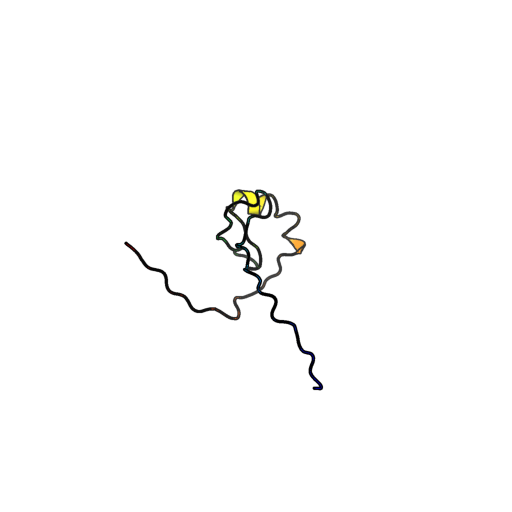0 51 GLY A C 10
ATOM 9831 O O . GLY A 1 51 ? -1.174 2.969 3.029 1.00 0.00 51 GLY A O 10
ATOM 9835 N N . LYS A 1 52 ? -3.047 4.176 3.339 1.00 0.00 52 LYS A N 10
ATOM 9836 C CA . LYS A 1 52 ? -2.830 4.349 4.771 1.00 0.00 52 LYS A CA 10
ATOM 9837 C C . LYS A 1 52 ? -2.469 3.023 5.431 1.00 0.00 52 LYS A C 10
ATOM 9838 O O . LYS A 1 52 ? -1.554 2.954 6.252 1.00 0.00 52 LYS A O 10
ATOM 9857 N N . THR A 1 53 ? -3.193 1.969 5.066 1.00 0.00 53 THR A N 10
ATOM 9858 C CA . THR A 1 53 ? -2.949 0.644 5.623 1.00 0.00 53 THR A CA 10
ATOM 9859 C C . THR A 1 53 ? -2.154 -0.222 4.653 1.00 0.00 53 THR A C 10
ATOM 9860 O O . THR A 1 53 ? -2.325 -1.441 4.609 1.00 0.00 53 THR A O 10
ATOM 9871 N N . CYS A 1 54 ? -1.283 0.414 3.876 1.00 0.00 54 CYS A N 10
ATOM 9872 C CA . CYS A 1 54 ? -0.461 -0.298 2.905 1.00 0.00 54 CYS A CA 10
ATOM 9873 C C . CYS A 1 54 ? 1.023 -0.071 3.179 1.00 0.00 54 CYS A C 10
ATOM 9874 O O . CYS A 1 54 ? 1.574 0.977 2.843 1.00 0.00 54 CYS A O 10
ATOM 9881 N N . VAL A 1 55 ? 1.664 -1.062 3.791 1.00 0.00 55 VAL A N 10
ATOM 9882 C CA . VAL A 1 55 ? 3.085 -0.971 4.110 1.00 0.00 55 VAL A CA 10
ATOM 9883 C C . VAL A 1 55 ? 3.942 -1.350 2.907 1.00 0.00 55 VAL A C 10
ATOM 9884 O O . VAL A 1 55 ? 3.565 -2.207 2.107 1.00 0.00 55 VAL A O 10
ATOM 9897 N N . LEU A 1 56 ? 5.098 -0.707 2.786 1.00 0.00 56 LEU A N 10
ATOM 9898 C CA . LEU A 1 56 ? 6.011 -0.977 1.681 1.00 0.00 56 LEU A CA 10
ATOM 9899 C C . LEU A 1 56 ? 6.949 -2.131 2.019 1.00 0.00 56 LEU A C 10
ATOM 9900 O O . LEU A 1 56 ? 8.054 -1.921 2.519 1.00 0.00 56 LEU A O 10
ATOM 9916 N N . ALA A 1 57 ? 6.502 -3.351 1.740 1.00 0.00 57 ALA A N 10
ATOM 9917 C CA . ALA A 1 57 ? 7.303 -4.539 2.010 1.00 0.00 57 ALA A CA 10
ATOM 9918 C C . ALA A 1 57 ? 7.910 -5.095 0.727 1.00 0.00 57 ALA A C 10
ATOM 9919 O O . ALA A 1 57 ? 7.364 -6.016 0.119 1.00 0.00 57 ALA A O 10
ATOM 9926 N N . ALA A 1 58 ? 9.041 -4.530 0.319 1.00 0.00 58 ALA A N 10
ATOM 9927 C CA . ALA A 1 58 ? 9.723 -4.970 -0.892 1.00 0.00 58 ALA A CA 10
ATOM 9928 C C . ALA A 1 58 ? 10.157 -6.428 -0.777 1.00 0.00 58 ALA A C 10
ATOM 9929 O O . ALA A 1 58 ? 10.244 -6.974 0.322 1.00 0.00 58 ALA A O 10
ATOM 9936 N N . GLN A 1 59 ? 10.428 -7.051 -1.919 1.00 0.00 59 GLN A N 10
ATOM 9937 C CA . GLN A 1 59 ? 10.852 -8.446 -1.946 1.00 0.00 59 GLN A CA 10
ATOM 9938 C C . GLN A 1 59 ? 12.330 -8.572 -1.590 1.00 0.00 59 GLN A C 10
ATOM 9939 O O . GLN A 1 59 ? 13.047 -7.576 -1.510 1.00 0.00 59 GLN A O 10
ATOM 9953 N N . GLY A 1 60 ? 12.779 -9.806 -1.376 1.00 0.00 60 GLY A N 10
ATOM 9954 C CA . GLY A 1 60 ? 14.168 -10.040 -1.030 1.00 0.00 60 GLY A CA 10
ATOM 9955 C C . GLY A 1 60 ? 14.801 -11.128 -1.875 1.00 0.00 60 GLY A C 10
ATOM 9956 O O . GLY A 1 60 ? 14.430 -11.317 -3.033 1.00 0.00 60 GLY A O 10
ATOM 9960 N N . ASP A 1 61 ? 15.759 -11.842 -1.296 1.00 0.00 61 ASP A N 10
ATOM 9961 C CA . ASP A 1 61 ? 16.446 -12.917 -2.004 1.00 0.00 61 ASP A CA 10
ATOM 9962 C C . ASP A 1 61 ? 16.338 -14.230 -1.235 1.00 0.00 61 ASP A C 10
ATOM 9963 O O . ASP A 1 61 ? 16.585 -14.277 -0.030 1.00 0.00 61 ASP A O 10
ATOM 9972 N N . ARG A 1 62 ? 15.966 -15.294 -1.940 1.00 0.00 62 ARG A N 10
ATOM 9973 C CA . ARG A 1 62 ? 15.824 -16.607 -1.323 1.00 0.00 62 ARG A CA 10
ATOM 9974 C C . ARG A 1 62 ? 16.261 -17.709 -2.283 1.00 0.00 62 ARG A C 10
ATOM 9975 O O . ARG A 1 62 ? 15.836 -17.746 -3.437 1.00 0.00 62 ARG A O 10
ATOM 9996 N N . ALA A 1 63 ? 17.115 -18.605 -1.798 1.00 0.00 63 ALA A N 10
ATOM 9997 C CA . ALA A 1 63 ? 17.609 -19.708 -2.612 1.00 0.00 63 ALA A CA 10
ATOM 9998 C C . ALA A 1 63 ? 16.544 -20.787 -2.780 1.00 0.00 63 ALA A C 10
ATOM 9999 O O . ALA A 1 63 ? 16.021 -20.992 -3.876 1.00 0.00 63 ALA A O 10
ATOM 10006 N N . LYS A 1 64 ? 16.227 -21.474 -1.688 1.00 0.00 64 LYS A N 10
ATOM 10007 C CA . LYS A 1 64 ? 15.224 -22.532 -1.714 1.00 0.00 64 LYS A CA 10
ATOM 10008 C C . LYS A 1 64 ? 13.851 -21.989 -1.329 1.00 0.00 64 LYS A C 10
ATOM 10009 O O . LYS A 1 64 ? 13.745 -21.001 -0.603 1.00 0.00 64 LYS A O 10
ATOM 10028 N N . SER A 1 65 ? 12.803 -22.642 -1.820 1.00 0.00 65 SER A N 10
ATOM 10029 C CA . SER A 1 65 ? 11.436 -22.223 -1.529 1.00 0.00 65 SER A CA 10
ATOM 10030 C C . SER A 1 65 ? 11.256 -21.953 -0.039 1.00 0.00 65 SER A C 10
ATOM 10031 O O . SER A 1 65 ? 11.935 -22.548 0.798 1.00 0.00 65 SER A O 10
ATOM 10039 N N . GLY A 1 66 ? 10.336 -21.051 0.286 1.00 0.00 66 GLY A N 10
ATOM 10040 C CA . GLY A 1 66 ? 10.082 -20.717 1.676 1.00 0.00 66 GLY A CA 10
ATOM 10041 C C . GLY A 1 66 ? 8.919 -21.496 2.256 1.00 0.00 66 GLY A C 10
ATOM 10042 O O . GLY A 1 66 ? 9.098 -22.447 3.017 1.00 0.00 66 GLY A O 10
ATOM 10046 N N . PRO A 1 67 ? 7.692 -21.091 1.896 1.00 0.00 67 PRO A N 10
ATOM 10047 C CA . PRO A 1 67 ? 6.470 -21.743 2.376 1.00 0.00 67 PRO A CA 10
ATOM 10048 C C . PRO A 1 67 ? 6.288 -23.138 1.788 1.00 0.00 67 PRO A C 10
ATOM 10049 O O . PRO A 1 67 ? 6.019 -23.290 0.596 1.00 0.00 67 PRO A O 10
ATOM 10060 N N . SER A 1 68 ? 6.437 -24.155 2.631 1.00 0.00 68 SER A N 10
ATOM 10061 C CA . SER A 1 68 ? 6.293 -25.538 2.193 1.00 0.00 68 SER A CA 10
ATOM 10062 C C . SER A 1 68 ? 4.916 -25.773 1.579 1.00 0.00 68 SER A C 10
ATOM 10063 O O . SER A 1 68 ? 3.999 -24.972 1.760 1.00 0.00 68 SER A O 10
ATOM 10071 N N . SER A 1 69 ? 4.780 -26.878 0.852 1.00 0.00 69 SER A N 10
ATOM 10072 C CA . SER A 1 69 ? 3.517 -27.217 0.208 1.00 0.00 69 SER A CA 10
ATOM 10073 C C . SER A 1 69 ? 2.639 -28.050 1.137 1.00 0.00 69 SER A C 10
ATOM 10074 O O . SER A 1 69 ? 3.137 -28.841 1.937 1.00 0.00 69 SER A O 10
ATOM 10082 N N . GLY A 1 70 ? 1.327 -27.864 1.026 1.00 0.00 70 GLY A N 10
ATOM 10083 C CA . GLY A 1 70 ? 0.399 -28.603 1.862 1.00 0.00 70 GLY A CA 10
ATOM 10084 C C . GLY A 1 70 ? -0.685 -27.720 2.446 1.00 0.00 70 GLY A C 10
ATOM 10085 O O . GLY A 1 70 ? -0.584 -26.498 2.340 1.00 0.00 70 GLY A O 10
ATOM 10091 N N . GLY A 1 1 ? -17.295 -31.815 32.422 1.00 0.00 1 GLY A N 11
ATOM 10092 C CA . GLY A 1 1 ? -17.884 -32.010 31.110 1.00 0.00 1 GLY A CA 11
ATOM 10093 C C . GLY A 1 1 ? -17.579 -33.380 30.536 1.00 0.00 1 GLY A C 11
ATOM 10094 O O . GLY A 1 1 ? -16.497 -33.925 30.756 1.00 0.00 1 GLY A O 11
ATOM 10098 N N . SER A 1 2 ? -18.534 -33.937 29.799 1.00 0.00 2 SER A N 11
ATOM 10099 C CA . SER A 1 2 ? -18.364 -35.254 29.197 1.00 0.00 2 SER A CA 11
ATOM 10100 C C . SER A 1 2 ? -18.862 -35.260 27.754 1.00 0.00 2 SER A C 11
ATOM 10101 O O . SER A 1 2 ? -19.902 -34.679 27.443 1.00 0.00 2 SER A O 11
ATOM 10109 N N . SER A 1 3 ? -18.112 -35.920 26.878 1.00 0.00 3 SER A N 11
ATOM 10110 C CA . SER A 1 3 ? -18.473 -35.999 25.468 1.00 0.00 3 SER A CA 11
ATOM 10111 C C . SER A 1 3 ? -17.651 -37.069 24.755 1.00 0.00 3 SER A C 11
ATOM 10112 O O . SER A 1 3 ? -16.461 -36.887 24.504 1.00 0.00 3 SER A O 11
ATOM 10120 N N . GLY A 1 4 ? -18.297 -38.185 24.433 1.00 0.00 4 GLY A N 11
ATOM 10121 C CA . GLY A 1 4 ? -17.611 -39.269 23.753 1.00 0.00 4 GLY A CA 11
ATOM 10122 C C . GLY A 1 4 ? -17.699 -39.153 22.244 1.00 0.00 4 GLY A C 11
ATOM 10123 O O . GLY A 1 4 ? -18.020 -40.123 21.558 1.00 0.00 4 GLY A O 11
ATOM 10127 N N . SER A 1 5 ? -17.414 -37.963 21.725 1.00 0.00 5 SER A N 11
ATOM 10128 C CA . SER A 1 5 ? -17.467 -37.722 20.288 1.00 0.00 5 SER A CA 11
ATOM 10129 C C . SER A 1 5 ? -16.683 -36.467 19.918 1.00 0.00 5 SER A C 11
ATOM 10130 O O . SER A 1 5 ? -17.062 -35.355 20.284 1.00 0.00 5 SER A O 11
ATOM 10138 N N . SER A 1 6 ? -15.588 -36.655 19.189 1.00 0.00 6 SER A N 11
ATOM 10139 C CA . SER A 1 6 ? -14.747 -35.539 18.771 1.00 0.00 6 SER A CA 11
ATOM 10140 C C . SER A 1 6 ? -13.918 -35.912 17.546 1.00 0.00 6 SER A C 11
ATOM 10141 O O . SER A 1 6 ? -13.543 -37.070 17.366 1.00 0.00 6 SER A O 11
ATOM 10149 N N . GLY A 1 7 ? -13.634 -34.921 16.706 1.00 0.00 7 GLY A N 11
ATOM 10150 C CA . GLY A 1 7 ? -12.852 -35.164 15.509 1.00 0.00 7 GLY A CA 11
ATOM 10151 C C . GLY A 1 7 ? -13.716 -35.488 14.307 1.00 0.00 7 GLY A C 11
ATOM 10152 O O . GLY A 1 7 ? -14.943 -35.533 14.409 1.00 0.00 7 GLY A O 11
ATOM 10156 N N . LEU A 1 8 ? -13.078 -35.714 13.164 1.00 0.00 8 LEU A N 11
ATOM 10157 C CA . LEU A 1 8 ? -13.797 -36.035 11.936 1.00 0.00 8 LEU A CA 11
ATOM 10158 C C . LEU A 1 8 ? -14.748 -34.906 11.552 1.00 0.00 8 LEU A C 11
ATOM 10159 O O . LEU A 1 8 ? -15.888 -35.151 11.158 1.00 0.00 8 LEU A O 11
ATOM 10175 N N . GLU A 1 9 ? -14.271 -33.671 11.669 1.00 0.00 9 GLU A N 11
ATOM 10176 C CA . GLU A 1 9 ? -15.081 -32.505 11.332 1.00 0.00 9 GLU A CA 11
ATOM 10177 C C . GLU A 1 9 ? -14.531 -31.800 10.096 1.00 0.00 9 GLU A C 11
ATOM 10178 O O . GLU A 1 9 ? -13.504 -32.198 9.546 1.00 0.00 9 GLU A O 11
ATOM 10190 N N . ALA A 1 10 ? -15.222 -30.750 9.664 1.00 0.00 10 ALA A N 11
ATOM 10191 C CA . ALA A 1 10 ? -14.803 -29.988 8.495 1.00 0.00 10 ALA A CA 11
ATOM 10192 C C . ALA A 1 10 ? -14.860 -28.489 8.767 1.00 0.00 10 ALA A C 11
ATOM 10193 O O . ALA A 1 10 ? -15.929 -27.933 9.019 1.00 0.00 10 ALA A O 11
ATOM 10200 N N . VAL A 1 11 ? -13.701 -27.838 8.716 1.00 0.00 11 VAL A N 11
ATOM 10201 C CA . VAL A 1 11 ? -13.619 -26.403 8.956 1.00 0.00 11 VAL A CA 11
ATOM 10202 C C . VAL A 1 11 ? -12.677 -25.732 7.963 1.00 0.00 11 VAL A C 11
ATOM 10203 O O . VAL A 1 11 ? -11.532 -26.150 7.799 1.00 0.00 11 VAL A O 11
ATOM 10216 N N . ALA A 1 12 ? -13.168 -24.688 7.303 1.00 0.00 12 ALA A N 11
ATOM 10217 C CA . ALA A 1 12 ? -12.370 -23.957 6.327 1.00 0.00 12 ALA A CA 11
ATOM 10218 C C . ALA A 1 12 ? -12.415 -22.456 6.595 1.00 0.00 12 ALA A C 11
ATOM 10219 O O . ALA A 1 12 ? -13.379 -21.929 7.151 1.00 0.00 12 ALA A O 11
ATOM 10226 N N . PRO A 1 13 ? -11.349 -21.750 6.190 1.00 0.00 13 PRO A N 11
ATOM 10227 C CA . PRO A 1 13 ? -11.244 -20.299 6.376 1.00 0.00 13 PRO A CA 11
ATOM 10228 C C . PRO A 1 13 ? -12.214 -19.529 5.487 1.00 0.00 13 PRO A C 11
ATOM 10229 O O . PRO A 1 13 ? -12.577 -19.990 4.405 1.00 0.00 13 PRO A O 11
ATOM 10240 N N . GLU A 1 14 ? -12.629 -18.354 5.950 1.00 0.00 14 GLU A N 11
ATOM 10241 C CA . GLU A 1 14 ? -13.558 -17.521 5.196 1.00 0.00 14 GLU A CA 11
ATOM 10242 C C . GLU A 1 14 ? -12.928 -17.053 3.887 1.00 0.00 14 GLU A C 11
ATOM 10243 O O . GLU A 1 14 ? -12.189 -16.068 3.859 1.00 0.00 14 GLU A O 11
ATOM 10255 N N . ARG A 1 15 ? -13.227 -17.765 2.805 1.00 0.00 15 ARG A N 11
ATOM 10256 C CA . ARG A 1 15 ? -12.689 -17.424 1.494 1.00 0.00 15 ARG A CA 11
ATOM 10257 C C . ARG A 1 15 ? -12.499 -15.916 1.360 1.00 0.00 15 ARG A C 11
ATOM 10258 O O . ARG A 1 15 ? -13.357 -15.120 1.742 1.00 0.00 15 ARG A O 11
ATOM 10279 N N . PRO A 1 16 ? -11.346 -15.511 0.805 1.00 0.00 16 PRO A N 11
ATOM 10280 C CA . PRO A 1 16 ? -11.016 -14.097 0.608 1.00 0.00 16 PRO A CA 11
ATOM 10281 C C . PRO A 1 16 ? -11.877 -13.445 -0.469 1.00 0.00 16 PRO A C 11
ATOM 10282 O O . PRO A 1 16 ? -12.558 -14.131 -1.231 1.00 0.00 16 PRO A O 11
ATOM 10293 N N . ARG A 1 17 ? -11.840 -12.118 -0.526 1.00 0.00 17 ARG A N 11
ATOM 10294 C CA . ARG A 1 17 ? -12.618 -11.374 -1.510 1.00 0.00 17 ARG A CA 11
ATOM 10295 C C . ARG A 1 17 ? -12.090 -9.950 -1.656 1.00 0.00 17 ARG A C 11
ATOM 10296 O O . ARG A 1 17 ? -11.484 -9.404 -0.734 1.00 0.00 17 ARG A O 11
ATOM 10317 N N . CYS A 1 18 ? -12.325 -9.354 -2.820 1.00 0.00 18 CYS A N 11
ATOM 10318 C CA . CYS A 1 18 ? -11.873 -7.994 -3.089 1.00 0.00 18 CYS A CA 11
ATOM 10319 C C . CYS A 1 18 ? -12.387 -7.030 -2.023 1.00 0.00 18 CYS A C 11
ATOM 10320 O O . CYS A 1 18 ? -13.204 -7.398 -1.180 1.00 0.00 18 CYS A O 11
ATOM 10327 N N . ALA A 1 19 ? -11.900 -5.794 -2.067 1.00 0.00 19 ALA A N 11
ATOM 10328 C CA . ALA A 1 19 ? -12.310 -4.777 -1.107 1.00 0.00 19 ALA A CA 11
ATOM 10329 C C . ALA A 1 19 ? -13.323 -3.817 -1.724 1.00 0.00 19 ALA A C 11
ATOM 10330 O O . ALA A 1 19 ? -14.361 -3.528 -1.129 1.00 0.00 19 ALA A O 11
ATOM 10337 N N . TYR A 1 20 ? -13.013 -3.326 -2.919 1.00 0.00 20 TYR A N 11
ATOM 10338 C CA . TYR A 1 20 ? -13.895 -2.396 -3.614 1.00 0.00 20 TYR A CA 11
ATOM 10339 C C . TYR A 1 20 ? -15.156 -3.103 -4.103 1.00 0.00 20 TYR A C 11
ATOM 10340 O O . TYR A 1 20 ? -16.244 -2.898 -3.564 1.00 0.00 20 TYR A O 11
ATOM 10358 N N . CYS A 1 21 ? -15.001 -3.936 -5.126 1.00 0.00 21 CYS A N 11
ATOM 10359 C CA . CYS A 1 21 ? -16.125 -4.675 -5.689 1.00 0.00 21 CYS A CA 11
ATOM 10360 C C . CYS A 1 21 ? -16.507 -5.850 -4.793 1.00 0.00 21 CYS A C 11
ATOM 10361 O O . CYS A 1 21 ? -17.649 -6.309 -4.807 1.00 0.00 21 CYS A O 11
ATOM 10368 N N . SER A 1 22 ? -15.543 -6.331 -4.014 1.00 0.00 22 SER A N 11
ATOM 10369 C CA . SER A 1 22 ? -15.777 -7.454 -3.114 1.00 0.00 22 SER A CA 11
ATOM 10370 C C . SER A 1 22 ? -16.142 -8.711 -3.898 1.00 0.00 22 SER A C 11
ATOM 10371 O O . SER A 1 22 ? -17.062 -9.440 -3.528 1.00 0.00 22 SER A O 11
ATOM 10379 N N . ALA A 1 23 ? -15.415 -8.957 -4.983 1.00 0.00 23 ALA A N 11
ATOM 10380 C CA . ALA A 1 23 ? -15.660 -10.125 -5.818 1.00 0.00 23 ALA A CA 11
ATOM 10381 C C . ALA A 1 23 ? -14.559 -11.166 -5.643 1.00 0.00 23 ALA A C 11
ATOM 10382 O O . ALA A 1 23 ? -13.519 -10.887 -5.048 1.00 0.00 23 ALA A O 11
ATOM 10389 N N . GLU A 1 24 ? -14.796 -12.365 -6.166 1.00 0.00 24 GLU A N 11
ATOM 10390 C CA . GLU A 1 24 ? -13.824 -13.447 -6.065 1.00 0.00 24 GLU A CA 11
ATOM 10391 C C . GLU A 1 24 ? -12.406 -12.927 -6.283 1.00 0.00 24 GLU A C 11
ATOM 10392 O O . GLU A 1 24 ? -12.053 -1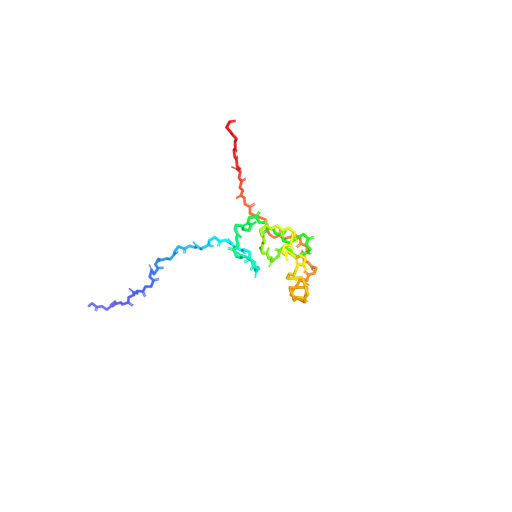2.497 -7.381 1.00 0.00 24 GLU A O 11
ATOM 10404 N N . ALA A 1 25 ? -11.598 -12.968 -5.229 1.00 0.00 25 ALA A N 11
ATOM 10405 C CA . ALA A 1 25 ? -10.219 -12.502 -5.304 1.00 0.00 25 ALA A CA 11
ATOM 10406 C C . ALA A 1 25 ? -9.279 -13.633 -5.708 1.00 0.00 25 ALA A C 11
ATOM 10407 O O . ALA A 1 25 ? -9.519 -14.797 -5.387 1.00 0.00 25 ALA A O 11
ATOM 10414 N N . SER A 1 26 ? -8.209 -13.283 -6.414 1.00 0.00 26 SER A N 11
ATOM 10415 C CA . SER A 1 26 ? -7.235 -14.270 -6.865 1.00 0.00 26 SER A CA 11
ATOM 10416 C C . SER A 1 26 ? -5.811 -13.782 -6.615 1.00 0.00 26 SER A C 11
ATOM 10417 O O . SER A 1 26 ? -4.910 -14.575 -6.340 1.00 0.00 26 SER A O 11
ATOM 10425 N N . LYS A 1 27 ? -5.616 -12.472 -6.712 1.00 0.00 27 LYS A N 11
ATOM 10426 C CA . LYS A 1 27 ? -4.303 -11.875 -6.495 1.00 0.00 27 LYS A CA 11
ATOM 10427 C C . LYS A 1 27 ? -4.250 -11.151 -5.153 1.00 0.00 27 LYS A C 11
ATOM 10428 O O . LYS A 1 27 ? -5.264 -11.017 -4.469 1.00 0.00 27 LYS A O 11
ATOM 10447 N N . ARG A 1 28 ? -3.061 -10.684 -4.785 1.00 0.00 28 ARG A N 11
ATOM 10448 C CA . ARG A 1 28 ? -2.876 -9.973 -3.526 1.00 0.00 28 ARG A CA 11
ATOM 10449 C C . ARG A 1 28 ? -2.223 -8.614 -3.760 1.00 0.00 28 ARG A C 11
ATOM 10450 O O . ARG A 1 28 ? -1.589 -8.387 -4.790 1.00 0.00 28 ARG A O 11
ATOM 10471 N N . CYS A 1 29 ? -2.384 -7.713 -2.796 1.00 0.00 29 CYS A N 11
ATOM 10472 C CA . CYS A 1 29 ? -1.812 -6.376 -2.896 1.00 0.00 29 CYS A CA 11
ATOM 10473 C C . CYS A 1 29 ? -0.322 -6.444 -3.217 1.00 0.00 29 CYS A C 11
ATOM 10474 O O . CYS A 1 29 ? 0.460 -7.027 -2.466 1.00 0.00 29 CYS A O 11
ATOM 10481 N N . SER A 1 30 ? 0.065 -5.844 -4.339 1.00 0.00 30 SER A N 11
ATOM 10482 C CA . SER A 1 30 ? 1.460 -5.839 -4.762 1.00 0.00 30 SER A CA 11
ATOM 10483 C C . SER A 1 30 ? 2.231 -4.712 -4.081 1.00 0.00 30 SER A C 11
ATOM 10484 O O . SER A 1 30 ? 3.146 -4.131 -4.663 1.00 0.00 30 SER A O 11
ATOM 10492 N N . ARG A 1 31 ? 1.853 -4.409 -2.843 1.00 0.00 31 ARG A N 11
ATOM 10493 C CA . ARG A 1 31 ? 2.506 -3.351 -2.082 1.00 0.00 31 ARG A CA 11
ATOM 10494 C C . ARG A 1 31 ? 2.838 -3.823 -0.669 1.00 0.00 31 ARG A C 11
ATOM 10495 O O . ARG A 1 31 ? 3.972 -3.689 -0.208 1.00 0.00 31 ARG A O 11
ATOM 10516 N N . CYS A 1 32 ? 1.841 -4.376 0.014 1.00 0.00 32 CYS A N 11
ATOM 10517 C CA . CYS A 1 32 ? 2.025 -4.867 1.374 1.00 0.00 32 CYS A CA 11
ATOM 10518 C C . CYS A 1 32 ? 1.744 -6.365 1.454 1.00 0.00 32 CYS A C 11
ATOM 10519 O O . CYS A 1 32 ? 2.217 -7.047 2.363 1.00 0.00 32 CYS A O 11
ATOM 10526 N N . GLN A 1 33 ? 0.972 -6.868 0.497 1.00 0.00 33 GLN A N 11
ATOM 10527 C CA . GLN A 1 33 ? 0.627 -8.285 0.460 1.00 0.00 33 GLN A CA 11
ATOM 10528 C C . GLN A 1 33 ? -0.211 -8.673 1.673 1.00 0.00 33 GLN A C 11
ATOM 10529 O O . GLN A 1 33 ? -0.087 -9.780 2.197 1.00 0.00 33 GLN A O 11
ATOM 10543 N N . ASN A 1 34 ? -1.063 -7.755 2.116 1.00 0.00 34 ASN A N 11
ATOM 10544 C CA . ASN A 1 34 ? -1.922 -8.001 3.269 1.00 0.00 34 ASN A CA 11
ATOM 10545 C C . ASN A 1 34 ? -3.374 -7.662 2.949 1.00 0.00 34 ASN A C 11
ATOM 10546 O O . ASN A 1 34 ? -4.120 -7.204 3.814 1.00 0.00 34 ASN A O 11
ATOM 10557 N N . GLU A 1 35 ? -3.768 -7.891 1.700 1.00 0.00 35 GLU A N 11
ATOM 10558 C CA . GLU A 1 35 ? -5.131 -7.608 1.265 1.00 0.00 35 GLU A CA 11
ATOM 10559 C C . GLU A 1 35 ? -5.501 -8.453 0.049 1.00 0.00 35 GLU A C 11
ATOM 10560 O O . GLU A 1 35 ? -4.629 -8.907 -0.692 1.00 0.00 35 GLU A O 11
ATOM 10572 N N . TRP A 1 36 ? -6.798 -8.659 -0.148 1.00 0.00 36 TRP A N 11
ATOM 10573 C CA . TRP A 1 36 ? -7.283 -9.450 -1.273 1.00 0.00 36 TRP A CA 11
ATOM 10574 C C . TRP A 1 36 ? -7.935 -8.558 -2.324 1.00 0.00 36 TRP A C 11
ATOM 10575 O O . TRP A 1 36 ? -8.553 -7.545 -1.995 1.00 0.00 36 TRP A O 11
ATOM 10596 N N . TYR A 1 37 ? -7.793 -8.940 -3.588 1.00 0.00 37 TYR A N 11
ATOM 10597 C CA . TYR A 1 37 ? -8.367 -8.173 -4.688 1.00 0.00 37 TYR A CA 11
ATOM 10598 C C . TYR A 1 37 ? -8.723 -9.083 -5.859 1.00 0.00 37 TYR A C 11
ATOM 10599 O O . TYR A 1 37 ? -8.171 -10.174 -6.004 1.00 0.00 37 TYR A O 11
ATOM 10617 N N . CYS A 1 38 ? -9.650 -8.626 -6.695 1.00 0.00 38 CYS A N 11
ATOM 10618 C CA . CYS A 1 38 ? -10.082 -9.396 -7.855 1.00 0.00 38 CYS A CA 11
ATOM 10619 C C . CYS A 1 38 ? -9.344 -8.945 -9.112 1.00 0.00 38 CYS A C 11
ATOM 10620 O O . CYS A 1 38 ? -8.941 -9.767 -9.936 1.00 0.00 38 CYS A O 11
ATOM 10627 N N . CYS A 1 39 ? -9.172 -7.635 -9.252 1.00 0.00 39 CYS A N 11
ATOM 10628 C CA . CYS A 1 39 ? -8.484 -7.074 -10.409 1.00 0.00 39 CYS A CA 11
ATOM 10629 C C . CYS A 1 39 ? -7.502 -5.987 -9.984 1.00 0.00 39 CYS A C 11
ATOM 10630 O O . CYS A 1 39 ? -7.495 -5.561 -8.829 1.00 0.00 39 CYS A O 11
ATOM 10638 N N . ARG A 1 40 ? -6.673 -5.544 -10.924 1.00 0.00 40 ARG A N 11
ATOM 10639 C CA . ARG A 1 40 ? -5.685 -4.509 -10.645 1.00 0.00 40 ARG A CA 11
ATOM 10640 C C . ARG A 1 40 ? -6.344 -3.135 -10.570 1.00 0.00 40 ARG A C 11
ATOM 10641 O O . ARG A 1 40 ? -5.898 -2.262 -9.826 1.00 0.00 40 ARG A O 11
ATOM 10662 N N . GLU A 1 41 ? -7.408 -2.951 -11.346 1.00 0.00 41 GLU A N 11
ATOM 10663 C CA . GLU A 1 41 ? -8.126 -1.682 -11.368 1.00 0.00 41 GLU A CA 11
ATOM 10664 C C . GLU A 1 41 ? -8.607 -1.305 -9.969 1.00 0.00 41 GLU A C 11
ATOM 10665 O O . GLU A 1 41 ? -8.355 -0.199 -9.491 1.00 0.00 41 GLU A O 11
ATOM 10677 N N . CYS A 1 42 ? -9.301 -2.233 -9.318 1.00 0.00 42 CYS A N 11
ATOM 10678 C CA . CYS A 1 42 ? -9.818 -2.000 -7.976 1.00 0.00 42 CYS A CA 11
ATOM 10679 C C . CYS A 1 42 ? -8.714 -1.506 -7.045 1.00 0.00 42 CYS A C 11
ATOM 10680 O O . CYS A 1 42 ? -8.919 -0.579 -6.262 1.00 0.00 42 CYS A O 11
ATOM 10687 N N . GLN A 1 43 ? -7.545 -2.132 -7.138 1.00 0.00 43 GLN A N 11
ATOM 10688 C CA . GLN A 1 43 ? -6.410 -1.756 -6.305 1.00 0.00 43 GLN A CA 11
ATOM 10689 C C . GLN A 1 43 ? -6.118 -0.264 -6.423 1.00 0.00 43 GLN A C 11
ATOM 10690 O O . GLN A 1 43 ? -6.086 0.454 -5.423 1.00 0.00 43 GLN A O 11
ATOM 10704 N N . VAL A 1 44 ? -5.905 0.197 -7.652 1.00 0.00 44 VAL A N 11
ATOM 10705 C CA . VAL A 1 44 ? -5.617 1.605 -7.901 1.00 0.00 44 VAL A CA 11
ATOM 10706 C C . VAL A 1 44 ? -6.806 2.483 -7.532 1.00 0.00 44 VAL A C 11
ATOM 10707 O O . VAL A 1 44 ? -6.640 3.627 -7.108 1.00 0.00 44 VAL A O 11
ATOM 10720 N N . LYS A 1 45 ? -8.008 1.941 -7.695 1.00 0.00 45 LYS A N 11
ATOM 10721 C CA . LYS A 1 45 ? -9.228 2.674 -7.377 1.00 0.00 45 LYS A CA 11
ATOM 10722 C C . LYS A 1 45 ? -9.299 2.994 -5.888 1.00 0.00 45 LYS A C 11
ATOM 10723 O O . LYS A 1 45 ? -9.395 4.158 -5.496 1.00 0.00 45 LYS A O 11
ATOM 10742 N N . HIS A 1 46 ? -9.249 1.954 -5.061 1.00 0.00 46 HIS A N 11
ATOM 10743 C CA . HIS A 1 46 ? -9.305 2.126 -3.613 1.00 0.00 46 HIS A CA 11
ATOM 10744 C C . HIS A 1 46 ? -7.903 2.142 -3.013 1.00 0.00 46 HIS A C 11
ATOM 10745 O O . HIS A 1 46 ? -7.661 1.553 -1.960 1.00 0.00 46 HIS A O 11
ATOM 10759 N N . TRP A 1 47 ? -6.982 2.818 -3.691 1.00 0.00 47 TRP A N 11
ATOM 10760 C CA . TRP A 1 47 ? -5.603 2.909 -3.225 1.00 0.00 47 TRP A CA 11
ATOM 10761 C C . TRP A 1 47 ? -5.423 4.099 -2.289 1.00 0.00 47 TRP A C 11
ATOM 10762 O O . TRP A 1 47 ? -4.905 3.956 -1.182 1.00 0.00 47 TRP A O 11
ATOM 10783 N N . GLU A 1 48 ? -5.853 5.273 -2.742 1.00 0.00 48 GLU A N 11
ATOM 10784 C CA . GLU A 1 48 ? -5.737 6.488 -1.944 1.00 0.00 48 GLU A CA 11
ATOM 10785 C C . GLU A 1 48 ? -6.075 6.212 -0.481 1.00 0.00 48 GLU A C 11
ATOM 10786 O O . GLU A 1 48 ? -5.503 6.818 0.425 1.00 0.00 48 GLU A O 11
ATOM 10798 N N . LYS A 1 49 ? -7.009 5.293 -0.259 1.00 0.00 49 LYS A N 11
ATOM 10799 C CA . LYS A 1 49 ? -7.424 4.935 1.092 1.00 0.00 49 LYS A CA 11
ATOM 10800 C C . LYS A 1 49 ? -6.525 3.845 1.666 1.00 0.00 49 LYS A C 11
ATOM 10801 O O . LYS A 1 49 ? -5.973 3.992 2.757 1.00 0.00 49 LYS A O 11
ATOM 10820 N N . HIS A 1 50 ? -6.381 2.751 0.925 1.00 0.00 50 HIS A N 11
ATOM 10821 C CA . HIS A 1 50 ? -5.547 1.637 1.360 1.00 0.00 50 HIS A CA 11
ATOM 10822 C C . HIS A 1 50 ? -4.187 2.132 1.843 1.00 0.00 50 HIS A C 11
ATOM 10823 O O . HIS A 1 50 ? -3.700 1.715 2.892 1.00 0.00 50 HIS A O 11
ATOM 10837 N N . GLY A 1 51 ? -3.579 3.026 1.068 1.00 0.00 51 GLY A N 11
ATOM 10838 C CA . GLY A 1 51 ? -2.281 3.562 1.433 1.00 0.00 51 GLY A CA 11
ATOM 10839 C C . GLY A 1 51 ? -2.184 3.893 2.909 1.00 0.00 51 GLY A C 11
ATOM 10840 O O . GLY A 1 51 ? -1.158 3.646 3.543 1.00 0.00 51 GLY A O 11
ATOM 10844 N N . LYS A 1 52 ? -3.255 4.455 3.459 1.00 0.00 52 LYS A N 11
ATOM 10845 C CA . LYS A 1 52 ? -3.289 4.821 4.870 1.00 0.00 52 LYS A CA 11
ATOM 10846 C C . LYS A 1 52 ? -2.883 3.641 5.748 1.00 0.00 52 LYS A C 11
ATOM 10847 O O . LYS A 1 52 ? -2.050 3.778 6.645 1.00 0.00 52 LYS A O 11
ATOM 10866 N N . THR A 1 53 ? -3.477 2.481 5.484 1.00 0.00 53 THR A N 11
ATOM 10867 C CA . THR A 1 53 ? -3.177 1.278 6.249 1.00 0.00 53 THR A CA 11
ATOM 10868 C C . THR A 1 53 ? -2.307 0.317 5.446 1.00 0.00 53 THR A C 11
ATOM 10869 O O . THR A 1 53 ? -2.071 -0.818 5.861 1.00 0.00 53 THR A O 11
ATOM 10880 N N . CYS A 1 54 ? -1.831 0.780 4.295 1.00 0.00 54 CYS A N 11
ATOM 10881 C CA . CYS A 1 54 ? -0.987 -0.038 3.433 1.00 0.00 54 CYS A CA 11
ATOM 10882 C C . CYS A 1 54 ? 0.432 0.521 3.374 1.00 0.00 54 CYS A C 11
ATOM 10883 O O . CYS A 1 54 ? 0.637 1.693 3.060 1.00 0.00 54 CYS A O 11
ATOM 10890 N N . VAL A 1 55 ? 1.409 -0.328 3.677 1.00 0.00 55 VAL A N 11
ATOM 10891 C CA . VAL A 1 55 ? 2.809 0.080 3.658 1.00 0.00 55 VAL A CA 11
ATOM 10892 C C . VAL A 1 55 ? 3.692 -1.014 3.068 1.00 0.00 55 VAL A C 11
ATOM 10893 O O . VAL A 1 55 ? 3.392 -2.203 3.191 1.00 0.00 55 VAL A O 11
ATOM 10906 N N . LEU A 1 56 ? 4.782 -0.606 2.428 1.00 0.00 56 LEU A N 11
ATOM 10907 C CA . LEU A 1 56 ? 5.710 -1.552 1.818 1.00 0.00 56 LEU A CA 11
ATOM 10908 C C . LEU A 1 56 ? 6.207 -2.566 2.844 1.00 0.00 56 LEU A C 11
ATOM 10909 O O . LEU A 1 56 ? 7.021 -2.241 3.708 1.00 0.00 56 LEU A O 11
ATOM 10925 N N . ALA A 1 57 ? 5.712 -3.795 2.741 1.00 0.00 57 ALA A N 11
ATOM 10926 C CA . ALA A 1 57 ? 6.109 -4.857 3.658 1.00 0.00 57 ALA A CA 11
ATOM 10927 C C . ALA A 1 57 ? 6.966 -5.901 2.950 1.00 0.00 57 ALA A C 11
ATOM 10928 O O . ALA A 1 57 ? 6.455 -6.902 2.449 1.00 0.00 57 ALA A O 11
ATOM 10935 N N . ALA A 1 58 ? 8.273 -5.659 2.912 1.00 0.00 58 ALA A N 11
ATOM 10936 C CA . ALA A 1 58 ? 9.201 -6.579 2.267 1.00 0.00 58 ALA A CA 11
ATOM 10937 C C . ALA A 1 58 ? 10.635 -6.313 2.711 1.00 0.00 58 ALA A C 11
ATOM 10938 O O . ALA A 1 58 ? 10.901 -5.356 3.438 1.00 0.00 58 ALA A O 11
ATOM 10945 N N . GLN A 1 59 ? 11.555 -7.165 2.268 1.00 0.00 59 GLN A N 11
ATOM 10946 C CA . GLN A 1 59 ? 12.962 -7.021 2.622 1.00 0.00 59 GLN A CA 11
ATOM 10947 C C . GLN A 1 59 ? 13.599 -5.863 1.861 1.00 0.00 59 GLN A C 11
ATOM 10948 O O . GLN A 1 59 ? 13.058 -5.392 0.862 1.00 0.00 59 GLN A O 11
ATOM 10962 N N . GLY A 1 60 ? 14.753 -5.409 2.341 1.00 0.00 60 GLY A N 11
ATOM 10963 C CA . GLY A 1 60 ? 15.445 -4.310 1.693 1.00 0.00 60 GLY A CA 11
ATOM 10964 C C . GLY A 1 60 ? 15.547 -3.086 2.581 1.00 0.00 60 GLY A C 11
ATOM 10965 O O . GLY A 1 60 ? 16.643 -2.596 2.852 1.00 0.00 60 GLY A O 11
ATOM 10969 N N . ASP A 1 61 ? 14.401 -2.589 3.033 1.00 0.00 61 ASP A N 11
ATOM 10970 C CA . ASP A 1 61 ? 14.365 -1.413 3.895 1.00 0.00 61 ASP A CA 11
ATOM 10971 C C . ASP A 1 61 ? 15.071 -1.688 5.219 1.00 0.00 61 ASP A C 11
ATOM 10972 O O . ASP A 1 61 ? 15.071 -2.816 5.711 1.00 0.00 61 ASP A O 11
ATOM 10981 N N . ARG A 1 62 ? 15.672 -0.649 5.790 1.00 0.00 62 ARG A N 11
ATOM 10982 C CA . ARG A 1 62 ? 16.383 -0.779 7.056 1.00 0.00 62 ARG A CA 11
ATOM 10983 C C . ARG A 1 62 ? 16.153 0.445 7.938 1.00 0.00 62 ARG A C 11
ATOM 10984 O O . ARG A 1 62 ? 16.681 1.523 7.669 1.00 0.00 62 ARG A O 11
ATOM 11005 N N . ALA A 1 63 ? 15.361 0.269 8.990 1.00 0.00 63 ALA A N 11
ATOM 11006 C CA . ALA A 1 63 ? 15.062 1.358 9.912 1.00 0.00 63 ALA A CA 11
ATOM 11007 C C . ALA A 1 63 ? 14.620 0.823 11.269 1.00 0.00 63 ALA A C 11
ATOM 11008 O O . ALA A 1 63 ? 14.340 -0.367 11.418 1.00 0.00 63 ALA A O 11
ATOM 11015 N N . LYS A 1 64 ? 14.559 1.708 12.258 1.00 0.00 64 LYS A N 11
ATOM 11016 C CA . LYS A 1 64 ? 14.150 1.326 13.604 1.00 0.00 64 LYS A CA 11
ATOM 11017 C C . LYS A 1 64 ? 12.759 0.701 13.594 1.00 0.00 64 LYS A C 11
ATOM 11018 O O . LYS A 1 64 ? 11.769 1.372 13.299 1.00 0.00 64 LYS A O 11
ATOM 11037 N N . SER A 1 65 ? 12.691 -0.586 13.918 1.00 0.00 65 SER A N 11
ATOM 11038 C CA . SER A 1 65 ? 11.420 -1.302 13.943 1.00 0.00 65 SER A CA 11
ATOM 11039 C C . SER A 1 65 ? 11.539 -2.591 14.750 1.00 0.00 65 SER A C 11
ATOM 11040 O O . SER A 1 65 ? 12.343 -3.465 14.430 1.00 0.00 65 SER A O 11
ATOM 11048 N N . GLY A 1 66 ? 10.730 -2.701 15.800 1.00 0.00 66 GLY A N 11
ATOM 11049 C CA . GLY A 1 66 ? 10.759 -3.886 16.638 1.00 0.00 66 GLY A CA 11
ATOM 11050 C C . GLY A 1 66 ? 9.622 -4.840 16.332 1.00 0.00 66 GLY A C 11
ATOM 11051 O O . GLY A 1 66 ? 9.774 -5.797 15.572 1.00 0.00 66 GLY A O 11
ATOM 11055 N N . PRO A 1 67 ? 8.451 -4.584 16.934 1.00 0.00 67 PRO A N 11
ATOM 11056 C CA . PRO A 1 67 ? 7.261 -5.417 16.738 1.00 0.00 67 PRO A CA 11
ATOM 11057 C C . PRO A 1 67 ? 6.682 -5.279 15.334 1.00 0.00 67 PRO A C 11
ATOM 11058 O O . PRO A 1 67 ? 6.680 -4.192 14.758 1.00 0.00 67 PRO A O 11
ATOM 11069 N N . SER A 1 68 ? 6.190 -6.388 14.791 1.00 0.00 68 SER A N 11
ATOM 11070 C CA . SER A 1 68 ? 5.610 -6.391 13.452 1.00 0.00 68 SER A CA 11
ATOM 11071 C C . SER A 1 68 ? 4.631 -7.549 13.287 1.00 0.00 68 SER A C 11
ATOM 11072 O O . SER A 1 68 ? 4.730 -8.563 13.978 1.00 0.00 68 SER A O 11
ATOM 11080 N N . SER A 1 69 ? 3.687 -7.390 12.365 1.00 0.00 69 SER A N 11
ATOM 11081 C CA . SER A 1 69 ? 2.687 -8.420 12.111 1.00 0.00 69 SER A CA 11
ATOM 11082 C C . SER A 1 69 ? 2.076 -8.920 13.417 1.00 0.00 69 SER A C 11
ATOM 11083 O O . SER A 1 69 ? 1.871 -10.119 13.600 1.00 0.00 69 SER A O 11
ATOM 11091 N N . GLY A 1 70 ? 1.788 -7.990 14.322 1.00 0.00 70 GLY A N 11
ATOM 11092 C CA . GLY A 1 70 ? 1.204 -8.354 15.600 1.00 0.00 70 GLY A CA 11
ATOM 11093 C C . GLY A 1 70 ? -0.137 -9.043 15.449 1.00 0.00 70 GLY A C 11
ATOM 11094 O O . GLY A 1 70 ? -0.730 -8.971 14.374 1.00 0.00 70 GLY A O 11
ATOM 11100 N N . GLY A 1 1 ? -32.816 -22.548 34.013 1.00 0.00 1 GLY A N 12
ATOM 11101 C CA . GLY A 1 1 ? -33.428 -22.034 32.802 1.00 0.00 1 GLY A CA 12
ATOM 11102 C C . GLY A 1 1 ? -32.435 -21.315 31.910 1.00 0.00 1 GLY A C 12
ATOM 11103 O O . GLY A 1 1 ? -31.496 -20.686 32.397 1.00 0.00 1 GLY A O 12
ATOM 11107 N N . SER A 1 2 ? -32.641 -21.410 30.600 1.00 0.00 2 SER A N 12
ATOM 11108 C CA . SER A 1 2 ? -31.753 -20.769 29.638 1.00 0.00 2 SER A CA 12
ATOM 11109 C C . SER A 1 2 ? -32.538 -20.249 28.437 1.00 0.00 2 SER A C 12
ATOM 11110 O O . SER A 1 2 ? -33.715 -20.566 28.267 1.00 0.00 2 SER A O 12
ATOM 11118 N N . SER A 1 3 ? -31.876 -19.448 27.608 1.00 0.00 3 SER A N 12
ATOM 11119 C CA . SER A 1 3 ? -32.511 -18.881 26.424 1.00 0.00 3 SER A CA 12
ATOM 11120 C C . SER A 1 3 ? -31.568 -18.927 25.226 1.00 0.00 3 SER A C 12
ATOM 11121 O O . SER A 1 3 ? -30.360 -19.105 25.379 1.00 0.00 3 SER A O 12
ATOM 11129 N N . GLY A 1 4 ? -32.130 -18.766 24.032 1.00 0.00 4 GLY A N 12
ATOM 11130 C CA . GLY A 1 4 ? -31.326 -18.794 22.824 1.00 0.00 4 GLY A CA 12
ATOM 11131 C C . GLY A 1 4 ? -30.932 -20.201 22.421 1.00 0.00 4 GLY A C 12
ATOM 11132 O O . GLY A 1 4 ? -30.733 -21.065 23.274 1.00 0.00 4 GLY A O 12
ATOM 11136 N N . SER A 1 5 ? -30.821 -20.432 21.117 1.00 0.00 5 SER A N 12
ATOM 11137 C CA . SER A 1 5 ? -30.454 -21.746 20.602 1.00 0.00 5 SER A CA 12
ATOM 11138 C C . SER A 1 5 ? -29.016 -21.748 20.093 1.00 0.00 5 SER A C 12
ATOM 11139 O O . SER A 1 5 ? -28.495 -20.717 19.666 1.00 0.00 5 SER A O 12
ATOM 11147 N N . SER A 1 6 ? -28.379 -22.913 20.141 1.00 0.00 6 SER A N 12
ATOM 11148 C CA . SER A 1 6 ? -27.000 -23.050 19.688 1.00 0.00 6 SER A CA 12
ATOM 11149 C C . SER A 1 6 ? -26.612 -24.521 19.565 1.00 0.00 6 SER A C 12
ATOM 11150 O O . SER A 1 6 ? -26.538 -25.241 20.560 1.00 0.00 6 SER A O 12
ATOM 11158 N N . GLY A 1 7 ? -26.364 -24.960 18.335 1.00 0.00 7 GLY A N 12
ATOM 11159 C CA . GLY A 1 7 ? -25.987 -26.342 18.102 1.00 0.00 7 GLY A CA 12
ATOM 11160 C C . GLY A 1 7 ? -25.407 -26.559 16.718 1.00 0.00 7 GLY A C 12
ATOM 11161 O O . GLY A 1 7 ? -24.301 -26.106 16.422 1.00 0.00 7 GLY A O 12
ATOM 11165 N N . LEU A 1 8 ? -26.154 -27.256 15.869 1.00 0.00 8 LEU A N 12
ATOM 11166 C CA . LEU A 1 8 ? -25.707 -27.535 14.509 1.00 0.00 8 LEU A CA 12
ATOM 11167 C C . LEU A 1 8 ? -24.907 -26.364 13.947 1.00 0.00 8 LEU A C 12
ATOM 11168 O O . LEU A 1 8 ? -25.470 -25.325 13.603 1.00 0.00 8 LEU A O 12
ATOM 11184 N N . GLU A 1 9 ? -23.593 -26.541 13.856 1.00 0.00 9 GLU A N 12
ATOM 11185 C CA . GLU A 1 9 ? -22.717 -25.498 13.335 1.00 0.00 9 GLU A CA 12
ATOM 11186 C C . GLU A 1 9 ? -21.382 -26.084 12.883 1.00 0.00 9 GLU A C 12
ATOM 11187 O O . GLU A 1 9 ? -21.071 -27.240 13.171 1.00 0.00 9 GLU A O 12
ATOM 11199 N N . ALA A 1 10 ? -20.598 -25.279 12.175 1.00 0.00 10 ALA A N 12
ATOM 11200 C CA . ALA A 1 10 ? -19.297 -25.716 11.685 1.00 0.00 10 ALA A CA 12
ATOM 11201 C C . ALA A 1 10 ? -18.244 -24.630 11.878 1.00 0.00 10 ALA A C 12
ATOM 11202 O O . ALA A 1 10 ? -18.573 -23.461 12.084 1.00 0.00 10 ALA A O 12
ATOM 11209 N N . VAL A 1 11 ? -16.976 -25.022 11.812 1.00 0.00 11 VAL A N 12
ATOM 11210 C CA . VAL A 1 11 ? -15.874 -24.082 11.980 1.00 0.00 11 VAL A CA 12
ATOM 11211 C C . VAL A 1 11 ? -14.941 -24.109 10.775 1.00 0.00 11 VAL A C 12
ATOM 11212 O O . VAL A 1 11 ? -14.499 -25.173 10.343 1.00 0.00 11 VAL A O 12
ATOM 11225 N N . ALA A 1 12 ? -14.644 -22.930 10.237 1.00 0.00 12 ALA A N 12
ATOM 11226 C CA . ALA A 1 12 ? -13.760 -22.818 9.083 1.00 0.00 12 ALA A CA 12
ATOM 11227 C C . ALA A 1 12 ? -13.354 -21.368 8.842 1.00 0.00 12 ALA A C 12
ATOM 11228 O O . ALA A 1 12 ? -14.079 -20.431 9.176 1.00 0.00 12 ALA A O 12
ATOM 11235 N N . PRO A 1 13 ? -12.166 -21.177 8.249 1.00 0.00 13 PRO A N 12
ATOM 11236 C CA . PRO A 1 13 ? -11.636 -19.843 7.950 1.00 0.00 13 PRO A CA 12
ATOM 11237 C C . PRO A 1 13 ? -12.414 -19.146 6.839 1.00 0.00 13 PRO A C 12
ATOM 11238 O O . PRO A 1 13 ? -12.794 -19.771 5.849 1.00 0.00 13 PRO A O 12
ATOM 11249 N N . GLU A 1 14 ? -12.646 -17.848 7.010 1.00 0.00 14 GLU A N 12
ATOM 11250 C CA . GLU A 1 14 ? -13.379 -17.067 6.020 1.00 0.00 14 GLU A CA 12
ATOM 11251 C C . GLU A 1 14 ? -12.578 -16.938 4.727 1.00 0.00 14 GLU A C 12
ATOM 11252 O O . GLU A 1 14 ? -11.352 -16.835 4.752 1.00 0.00 14 GLU A O 12
ATOM 11264 N N . ARG A 1 15 ? -13.281 -16.945 3.600 1.00 0.00 15 ARG A N 12
ATOM 11265 C CA . ARG A 1 15 ? -12.637 -16.830 2.297 1.00 0.00 15 ARG A CA 12
ATOM 11266 C C . ARG A 1 15 ? -12.310 -15.374 1.978 1.00 0.00 15 ARG A C 12
ATOM 11267 O O . ARG A 1 15 ? -13.033 -14.453 2.357 1.00 0.00 15 ARG A O 12
ATOM 11288 N N . PRO A 1 16 ? -11.194 -15.160 1.266 1.00 0.00 16 PRO A N 12
ATOM 11289 C CA . PRO A 1 16 ? -10.745 -13.819 0.881 1.00 0.00 16 PRO A CA 12
ATOM 11290 C C . PRO A 1 16 ? -11.653 -13.183 -0.166 1.00 0.00 16 PRO A C 12
ATOM 11291 O O . PRO A 1 16 ? -12.365 -13.879 -0.890 1.00 0.00 16 PRO A O 12
ATOM 11302 N N . ARG A 1 17 ? -11.622 -11.856 -0.242 1.00 0.00 17 ARG A N 12
ATOM 11303 C CA . ARG A 1 17 ? -12.443 -11.126 -1.200 1.00 0.00 17 ARG A CA 12
ATOM 11304 C C . ARG A 1 17 ? -11.916 -9.708 -1.399 1.00 0.00 17 ARG A C 12
ATOM 11305 O O . ARG A 1 17 ? -11.119 -9.213 -0.601 1.00 0.00 17 ARG A O 12
ATOM 11326 N N . CYS A 1 18 ? -12.366 -9.060 -2.468 1.00 0.00 18 CYS A N 12
ATOM 11327 C CA . CYS A 1 18 ? -11.940 -7.699 -2.773 1.00 0.00 18 CYS A CA 12
ATOM 11328 C C . CYS A 1 18 ? -12.533 -6.707 -1.777 1.00 0.00 18 CYS A C 12
ATOM 11329 O O . CYS A 1 18 ? -13.400 -7.058 -0.978 1.00 0.00 18 CYS A O 12
ATOM 11336 N N . ALA A 1 19 ? -12.059 -5.467 -1.833 1.00 0.00 19 ALA A N 12
ATOM 11337 C CA . ALA A 1 19 ? -12.544 -4.423 -0.938 1.00 0.00 19 ALA A CA 12
ATOM 11338 C C . ALA A 1 19 ? -13.514 -3.491 -1.656 1.00 0.00 19 ALA A C 12
ATOM 11339 O O . ALA A 1 19 ? -14.540 -3.099 -1.099 1.00 0.00 19 ALA A O 12
ATOM 11346 N N . TYR A 1 20 ? -13.183 -3.140 -2.894 1.00 0.00 20 TYR A N 12
ATOM 11347 C CA . TYR A 1 20 ? -14.024 -2.251 -3.687 1.00 0.00 20 TYR A CA 12
ATOM 11348 C C . TYR A 1 20 ? -15.281 -2.973 -4.164 1.00 0.00 20 TYR A C 12
ATOM 11349 O O . TYR A 1 20 ? -16.385 -2.702 -3.689 1.00 0.00 20 TYR A O 12
ATOM 11367 N N . CYS A 1 21 ? -15.105 -3.894 -5.105 1.00 0.00 21 CYS A N 12
ATOM 11368 C CA . CYS A 1 21 ? -16.223 -4.656 -5.648 1.00 0.00 21 CYS A CA 12
ATOM 11369 C C . CYS A 1 21 ? -16.535 -5.865 -4.770 1.00 0.00 21 CYS A C 12
ATOM 11370 O O . CYS A 1 21 ? -17.627 -6.428 -4.837 1.00 0.00 21 CYS A O 12
ATOM 11377 N N . SER A 1 22 ? -15.567 -6.257 -3.948 1.00 0.00 22 SER A N 12
ATOM 11378 C CA . SER A 1 22 ? -15.736 -7.401 -3.059 1.00 0.00 22 SER A CA 12
ATOM 11379 C C . SER A 1 22 ? -16.099 -8.654 -3.850 1.00 0.00 22 SER A C 12
ATOM 11380 O O . SER A 1 22 ? -17.075 -9.336 -3.539 1.00 0.00 22 SER A O 12
ATOM 11388 N N . ALA A 1 23 ? -15.306 -8.951 -4.874 1.00 0.00 23 ALA A N 12
ATOM 11389 C CA . ALA A 1 23 ? -15.542 -10.122 -5.709 1.00 0.00 23 ALA A CA 12
ATOM 11390 C C . ALA A 1 23 ? -14.414 -11.138 -5.560 1.00 0.00 23 ALA A C 12
ATOM 11391 O O . ALA A 1 23 ? -13.336 -10.813 -5.064 1.00 0.00 23 ALA A O 12
ATOM 11398 N N . GLU A 1 24 ? -14.672 -12.369 -5.992 1.00 0.00 24 GLU A N 12
ATOM 11399 C CA . GLU A 1 24 ? -13.678 -13.432 -5.904 1.00 0.00 24 GLU A CA 12
ATOM 11400 C C . GLU A 1 24 ? -12.270 -12.878 -6.101 1.00 0.00 24 GLU A C 12
ATOM 11401 O O . GLU A 1 24 ? -11.890 -12.499 -7.208 1.00 0.00 24 GLU A O 12
ATOM 11413 N N . ALA A 1 25 ? -11.501 -12.833 -5.018 1.00 0.00 25 ALA A N 12
ATOM 11414 C CA . ALA A 1 25 ? -10.135 -12.327 -5.071 1.00 0.00 25 ALA A CA 12
ATOM 11415 C C . ALA A 1 25 ? -9.187 -13.367 -5.660 1.00 0.00 25 ALA A C 12
ATOM 11416 O O . ALA A 1 25 ? -9.369 -14.568 -5.464 1.00 0.00 25 ALA A O 12
ATOM 11423 N N . SER A 1 26 ? -8.175 -12.896 -6.382 1.00 0.00 26 SER A N 12
ATOM 11424 C CA . SER A 1 26 ? -7.201 -13.785 -7.003 1.00 0.00 26 SER A CA 12
ATOM 11425 C C . SER A 1 26 ? -5.779 -13.293 -6.752 1.00 0.00 26 SER A C 12
ATOM 11426 O O . SER A 1 26 ? -4.879 -14.081 -6.459 1.00 0.00 26 SER A O 12
ATOM 11434 N N . LYS A 1 27 ? -5.583 -11.984 -6.868 1.00 0.00 27 LYS A N 12
ATOM 11435 C CA . LYS A 1 27 ? -4.272 -11.384 -6.653 1.00 0.00 27 LYS A CA 12
ATOM 11436 C C . LYS A 1 27 ? -4.272 -10.509 -5.403 1.00 0.00 27 LYS A C 12
ATOM 11437 O O . LYS A 1 27 ? -5.326 -10.068 -4.943 1.00 0.00 27 LYS A O 12
ATOM 11456 N N . ARG A 1 28 ? -3.085 -10.261 -4.859 1.00 0.00 28 ARG A N 12
ATOM 11457 C CA . ARG A 1 28 ? -2.949 -9.439 -3.663 1.00 0.00 28 ARG A CA 12
ATOM 11458 C C . ARG A 1 28 ? -2.052 -8.234 -3.931 1.00 0.00 28 ARG A C 12
ATOM 11459 O O . ARG A 1 28 ? -1.305 -8.208 -4.910 1.00 0.00 28 ARG A O 12
ATOM 11480 N N . CYS A 1 29 ? -2.132 -7.238 -3.055 1.00 0.00 29 CYS A N 12
ATOM 11481 C CA . CYS A 1 29 ? -1.328 -6.029 -3.197 1.00 0.00 29 CYS A CA 12
ATOM 11482 C C . CYS A 1 29 ? 0.156 -6.370 -3.288 1.00 0.00 29 CYS A C 12
ATOM 11483 O O . CYS A 1 29 ? 0.708 -7.028 -2.406 1.00 0.00 29 CYS A O 12
ATOM 11490 N N . SER A 1 30 ? 0.797 -5.918 -4.361 1.00 0.00 30 SER A N 12
ATOM 11491 C CA . SER A 1 30 ? 2.216 -6.178 -4.570 1.00 0.00 30 SER A CA 12
ATOM 11492 C C . SER A 1 30 ? 3.070 -5.137 -3.852 1.00 0.00 30 SER A C 12
ATOM 11493 O O . SER A 1 30 ? 4.153 -4.780 -4.316 1.00 0.00 30 SER A O 12
ATOM 11501 N N . ARG A 1 31 ? 2.574 -4.655 -2.718 1.00 0.00 31 ARG A N 12
ATOM 11502 C CA . ARG A 1 31 ? 3.290 -3.655 -1.935 1.00 0.00 31 ARG A CA 12
ATOM 11503 C C . ARG A 1 31 ? 3.341 -4.051 -0.462 1.00 0.00 31 ARG A C 12
ATOM 11504 O O . ARG A 1 31 ? 4.367 -3.889 0.200 1.00 0.00 31 ARG A O 12
ATOM 11525 N N . CYS A 1 32 ? 2.227 -4.569 0.044 1.00 0.00 32 CYS A N 12
ATOM 11526 C CA . CYS A 1 32 ? 2.143 -4.987 1.438 1.00 0.00 32 CYS A CA 12
ATOM 11527 C C . CYS A 1 32 ? 1.751 -6.458 1.542 1.00 0.00 32 CYS A C 12
ATOM 11528 O O . CYS A 1 32 ? 2.188 -7.164 2.450 1.00 0.00 32 CYS A O 12
ATOM 11535 N N . GLN A 1 33 ? 0.924 -6.912 0.605 1.00 0.00 33 GLN A N 12
ATOM 11536 C CA . GLN A 1 33 ? 0.473 -8.299 0.592 1.00 0.00 33 GLN A CA 12
ATOM 11537 C C . GLN A 1 33 ? -0.353 -8.614 1.834 1.00 0.00 33 GLN A C 12
ATOM 11538 O O . GLN A 1 33 ? -0.061 -9.563 2.561 1.00 0.00 33 GLN A O 12
ATOM 11552 N N . ASN A 1 34 ? -1.386 -7.812 2.072 1.00 0.00 34 ASN A N 12
ATOM 11553 C CA . ASN A 1 34 ? -2.254 -8.005 3.227 1.00 0.00 34 ASN A CA 12
ATOM 11554 C C . ASN A 1 34 ? -3.723 -7.967 2.817 1.00 0.00 34 ASN A C 12
ATOM 11555 O O . ASN A 1 34 ? -4.549 -8.696 3.364 1.00 0.00 34 ASN A O 12
ATOM 11566 N N . GLU A 1 35 ? -4.039 -7.111 1.850 1.00 0.00 35 GLU A N 12
ATOM 11567 C CA . GLU A 1 35 ? -5.409 -6.978 1.367 1.00 0.00 35 GLU A CA 12
ATOM 11568 C C . GLU A 1 35 ? -5.595 -7.723 0.048 1.00 0.00 35 GLU A C 12
ATOM 11569 O O . GLU A 1 35 ? -4.702 -7.741 -0.799 1.00 0.00 35 GLU A O 12
ATOM 11581 N N . TRP A 1 36 ? -6.761 -8.338 -0.117 1.00 0.00 36 TRP A N 12
ATOM 11582 C CA . TRP A 1 36 ? -7.065 -9.086 -1.331 1.00 0.00 36 TRP A CA 12
ATOM 11583 C C . TRP A 1 36 ? -7.821 -8.217 -2.331 1.00 0.00 36 TRP A C 12
ATOM 11584 O O . TRP A 1 36 ? -8.577 -7.326 -1.945 1.00 0.00 36 TRP A O 12
ATOM 11605 N N . TYR A 1 37 ? -7.611 -8.483 -3.615 1.00 0.00 37 TYR A N 12
ATOM 11606 C CA . TYR A 1 37 ? -8.272 -7.723 -4.670 1.00 0.00 37 TYR A CA 12
ATOM 11607 C C . TYR A 1 37 ? -8.581 -8.613 -5.870 1.00 0.00 37 TYR A C 12
ATOM 11608 O O . TYR A 1 37 ? -7.761 -9.440 -6.273 1.00 0.00 37 TYR A O 12
ATOM 11626 N N . CYS A 1 38 ? -9.769 -8.437 -6.439 1.00 0.00 38 CYS A N 12
ATOM 11627 C CA . CYS A 1 38 ? -10.189 -9.222 -7.593 1.00 0.00 38 CYS A CA 12
ATOM 11628 C C . CYS A 1 38 ? -9.301 -8.932 -8.800 1.00 0.00 38 CYS A C 12
ATOM 11629 O O . CYS A 1 38 ? -8.845 -9.850 -9.484 1.00 0.00 38 CYS A O 12
ATOM 11636 N N . CYS A 1 39 ? -9.060 -7.651 -9.056 1.00 0.00 39 CYS A N 12
ATOM 11637 C CA . CYS A 1 39 ? -8.228 -7.239 -10.181 1.00 0.00 39 CYS A CA 12
ATOM 11638 C C . CYS A 1 39 ? -7.554 -5.900 -9.897 1.00 0.00 39 CYS A C 12
ATOM 11639 O O . CYS A 1 39 ? -8.060 -5.092 -9.118 1.00 0.00 39 CYS A O 12
ATOM 11647 N N . ARG A 1 40 ? -6.410 -5.673 -10.533 1.00 0.00 40 ARG A N 12
ATOM 11648 C CA . ARG A 1 40 ? -5.665 -4.434 -10.347 1.00 0.00 40 ARG A CA 12
ATOM 11649 C C . ARG A 1 40 ? -6.582 -3.222 -10.487 1.00 0.00 40 ARG A C 12
ATOM 11650 O O . ARG A 1 40 ? -6.463 -2.252 -9.739 1.00 0.00 40 ARG A O 12
ATOM 11671 N N . GLU A 1 41 ? -7.496 -3.286 -11.451 1.00 0.00 41 GLU A N 12
ATOM 11672 C CA . GLU A 1 41 ? -8.432 -2.194 -11.689 1.00 0.00 41 GLU A CA 12
ATOM 11673 C C . GLU A 1 41 ? -8.903 -1.584 -10.372 1.00 0.00 41 GLU A C 12
ATOM 11674 O O . GLU A 1 41 ? -8.865 -0.367 -10.189 1.00 0.00 41 GLU A O 12
ATOM 11686 N N . CYS A 1 42 ? -9.349 -2.439 -9.458 1.00 0.00 42 CYS A N 12
ATOM 11687 C CA . CYS A 1 42 ? -9.830 -1.987 -8.158 1.00 0.00 42 CYS A CA 12
ATOM 11688 C C . CYS A 1 42 ? -8.684 -1.430 -7.318 1.00 0.00 42 CYS A C 12
ATOM 11689 O O . CYS A 1 42 ? -8.767 -0.317 -6.798 1.00 0.00 42 CYS A O 12
ATOM 11696 N N . GLN A 1 43 ? -7.616 -2.211 -7.191 1.00 0.00 43 GLN A N 12
ATOM 11697 C CA . GLN A 1 43 ? -6.454 -1.796 -6.414 1.00 0.00 43 GLN A CA 12
ATOM 11698 C C . GLN A 1 43 ? -6.134 -0.325 -6.657 1.00 0.00 43 GLN A C 12
ATOM 11699 O O . GLN A 1 43 ? -5.869 0.427 -5.719 1.00 0.00 43 GLN A O 12
ATOM 11713 N N . VAL A 1 44 ? -6.160 0.080 -7.923 1.00 0.00 44 VAL A N 12
ATOM 11714 C CA . VAL A 1 44 ? -5.874 1.462 -8.290 1.00 0.00 44 VAL A CA 12
ATOM 11715 C C . VAL A 1 44 ? -6.919 2.411 -7.715 1.00 0.00 44 VAL A C 12
ATOM 11716 O O . VAL A 1 44 ? -6.584 3.443 -7.133 1.00 0.00 44 VAL A O 12
ATOM 11729 N N . LYS A 1 45 ? -8.188 2.056 -7.882 1.00 0.00 45 LYS A N 12
ATOM 11730 C CA . LYS A 1 45 ? -9.285 2.875 -7.379 1.00 0.00 45 LYS A CA 12
ATOM 11731 C C . LYS A 1 45 ? -9.243 2.964 -5.857 1.00 0.00 45 LYS A C 12
ATOM 11732 O O . LYS A 1 45 ? -9.141 4.053 -5.291 1.00 0.00 45 LYS A O 12
ATOM 11751 N N . HIS A 1 46 ? -9.320 1.812 -5.198 1.00 0.00 46 HIS A N 12
ATOM 11752 C CA . HIS A 1 46 ? -9.288 1.760 -3.741 1.00 0.00 46 HIS A CA 12
ATOM 11753 C C . HIS A 1 46 ? -7.855 1.844 -3.225 1.00 0.00 46 HIS A C 12
ATOM 11754 O O . HIS A 1 46 ? -7.483 1.147 -2.282 1.00 0.00 46 HIS A O 12
ATOM 11768 N N . TRP A 1 47 ? -7.056 2.701 -3.851 1.00 0.00 47 TRP A N 12
ATOM 11769 C CA . TRP A 1 47 ? -5.663 2.876 -3.455 1.00 0.00 47 TRP A CA 12
ATOM 11770 C C . TRP A 1 47 ? -5.520 4.018 -2.456 1.00 0.00 47 TRP A C 12
ATOM 11771 O O . TRP A 1 47 ? -4.855 3.877 -1.430 1.00 0.00 47 TRP A O 12
ATOM 11792 N N . GLU A 1 48 ? -6.147 5.150 -2.763 1.00 0.00 48 GLU A N 12
ATOM 11793 C CA . GLU A 1 48 ? -6.087 6.317 -1.891 1.00 0.00 48 GLU A CA 12
ATOM 11794 C C . GLU A 1 48 ? -6.417 5.936 -0.450 1.00 0.00 48 GLU A C 12
ATOM 11795 O O . GLU A 1 48 ? -5.738 6.358 0.486 1.00 0.00 48 GLU A O 12
ATOM 11807 N N . LYS A 1 49 ? -7.465 5.138 -0.281 1.00 0.00 49 LYS A N 12
ATOM 11808 C CA . LYS A 1 49 ? -7.887 4.699 1.044 1.00 0.00 49 LYS A CA 12
ATOM 11809 C C . LYS A 1 49 ? -6.988 3.579 1.558 1.00 0.00 49 LYS A C 12
ATOM 11810 O O . LYS A 1 49 ? -6.297 3.736 2.565 1.00 0.00 49 LYS A O 12
ATOM 11829 N N . HIS A 1 50 ? -7.000 2.448 0.859 1.00 0.00 50 HIS A N 12
ATOM 11830 C CA . HIS A 1 50 ? -6.184 1.302 1.243 1.00 0.00 50 HIS A CA 12
ATOM 11831 C C . HIS A 1 50 ? -4.776 1.744 1.631 1.00 0.00 50 HIS A C 12
ATOM 11832 O O . HIS A 1 50 ? -4.146 1.148 2.503 1.00 0.00 50 HIS A O 12
ATOM 11846 N N . GLY A 1 51 ? -4.288 2.792 0.975 1.00 0.00 51 GLY A N 12
ATOM 11847 C CA . GLY A 1 51 ? -2.958 3.295 1.264 1.00 0.00 51 GLY A CA 12
ATOM 11848 C C . GLY A 1 51 ? -2.712 3.464 2.751 1.00 0.00 51 GLY A C 12
ATOM 11849 O O . GLY A 1 51 ? -1.667 3.066 3.264 1.00 0.00 51 GLY A O 12
ATOM 11853 N N . LYS A 1 52 ? -3.677 4.058 3.444 1.00 0.00 52 LYS A N 12
ATOM 11854 C CA . LYS A 1 52 ? -3.563 4.280 4.881 1.00 0.00 52 LYS A CA 12
ATOM 11855 C C . LYS A 1 52 ? -3.184 2.991 5.602 1.00 0.00 52 LYS A C 12
ATOM 11856 O O . LYS A 1 52 ? -2.514 3.018 6.635 1.00 0.00 52 LYS A O 12
ATOM 11875 N N . THR A 1 53 ? -3.616 1.860 5.051 1.00 0.00 53 THR A N 12
ATOM 11876 C CA . THR A 1 53 ? -3.323 0.561 5.641 1.00 0.00 53 THR A CA 12
ATOM 11877 C C . THR A 1 53 ? -2.321 -0.215 4.793 1.00 0.00 53 THR A C 12
ATOM 11878 O O . THR A 1 53 ? -2.348 -1.445 4.753 1.00 0.00 53 THR A O 12
ATOM 11889 N N . CYS A 1 54 ? -1.438 0.512 4.117 1.00 0.00 54 CYS A N 12
ATOM 11890 C CA . CYS A 1 54 ? -0.427 -0.108 3.269 1.00 0.00 54 CYS A CA 12
ATOM 11891 C C . CYS A 1 54 ? 0.976 0.304 3.705 1.00 0.00 54 CYS A C 12
ATOM 11892 O O . CYS A 1 54 ? 1.232 1.475 3.985 1.00 0.00 54 CYS A O 12
ATOM 11899 N N . VAL A 1 55 ? 1.882 -0.667 3.761 1.00 0.00 55 VAL A N 12
ATOM 11900 C CA . VAL A 1 55 ? 3.259 -0.406 4.162 1.00 0.00 55 VAL A CA 12
ATOM 11901 C C . VAL A 1 55 ? 4.221 -1.378 3.488 1.00 0.00 55 VAL A C 12
ATOM 11902 O O . VAL A 1 55 ? 4.186 -2.583 3.745 1.00 0.00 55 VAL A O 12
ATOM 11915 N N . LEU A 1 56 ? 5.081 -0.848 2.625 1.00 0.00 56 LEU A N 12
ATOM 11916 C CA . LEU A 1 56 ? 6.055 -1.669 1.914 1.00 0.00 56 LEU A CA 12
ATOM 11917 C C . LEU A 1 56 ? 6.487 -2.860 2.763 1.00 0.00 56 LEU A C 12
ATOM 11918 O O . LEU A 1 56 ? 7.087 -2.692 3.825 1.00 0.00 56 LEU A O 12
ATOM 11934 N N . ALA A 1 57 ? 6.182 -4.062 2.286 1.00 0.00 57 ALA A N 12
ATOM 11935 C CA . ALA A 1 57 ? 6.543 -5.281 3.000 1.00 0.00 57 ALA A CA 12
ATOM 11936 C C . ALA A 1 57 ? 8.033 -5.576 2.863 1.00 0.00 57 ALA A C 12
ATOM 11937 O O . ALA A 1 57 ? 8.441 -6.389 2.035 1.00 0.00 57 ALA A O 12
ATOM 11944 N N . ALA A 1 58 ? 8.840 -4.908 3.681 1.00 0.00 58 ALA A N 12
ATOM 11945 C CA . ALA A 1 58 ? 10.285 -5.100 3.653 1.00 0.00 58 ALA A CA 12
ATOM 11946 C C . ALA A 1 58 ? 10.641 -6.542 3.307 1.00 0.00 58 ALA A C 12
ATOM 11947 O O . ALA A 1 58 ? 9.931 -7.473 3.687 1.00 0.00 58 ALA A O 12
ATOM 11954 N N . GLN A 1 59 ? 11.742 -6.718 2.585 1.00 0.00 59 GLN A N 12
ATOM 11955 C CA . GLN A 1 59 ? 12.190 -8.048 2.188 1.00 0.00 59 GLN A CA 12
ATOM 11956 C C . GLN A 1 59 ? 11.125 -8.756 1.358 1.00 0.00 59 GLN A C 12
ATOM 11957 O O . GLN A 1 59 ? 10.872 -9.946 1.539 1.00 0.00 59 GLN A O 12
ATOM 11971 N N . GLY A 1 60 ? 10.502 -8.015 0.446 1.00 0.00 60 GLY A N 12
ATOM 11972 C CA . GLY A 1 60 ? 9.470 -8.588 -0.398 1.00 0.00 60 GLY A CA 12
ATOM 11973 C C . GLY A 1 60 ? 10.006 -9.042 -1.741 1.00 0.00 60 GLY A C 12
ATOM 11974 O O . GLY A 1 60 ? 9.704 -10.145 -2.197 1.00 0.00 60 GLY A O 12
ATOM 11978 N N . ASP A 1 61 ? 10.802 -8.190 -2.377 1.00 0.00 61 ASP A N 12
ATOM 11979 C CA . ASP A 1 61 ? 11.381 -8.509 -3.677 1.00 0.00 61 ASP A CA 12
ATOM 11980 C C . ASP A 1 61 ? 12.885 -8.257 -3.679 1.00 0.00 61 ASP A C 12
ATOM 11981 O O . ASP A 1 61 ? 13.431 -7.694 -2.730 1.00 0.00 61 ASP A O 12
ATOM 11990 N N . ARG A 1 62 ? 13.550 -8.679 -4.750 1.00 0.00 62 ARG A N 12
ATOM 11991 C CA . ARG A 1 62 ? 14.991 -8.501 -4.874 1.00 0.00 62 ARG A CA 12
ATOM 11992 C C . ARG A 1 62 ? 15.318 -7.218 -5.631 1.00 0.00 62 ARG A C 12
ATOM 11993 O O . ARG A 1 62 ? 14.690 -6.906 -6.643 1.00 0.00 62 ARG A O 12
ATOM 12014 N N . ALA A 1 63 ? 16.303 -6.477 -5.134 1.00 0.00 63 ALA A N 12
ATOM 12015 C CA . ALA A 1 63 ? 16.714 -5.229 -5.764 1.00 0.00 63 ALA A CA 12
ATOM 12016 C C . ALA A 1 63 ? 18.001 -4.697 -5.143 1.00 0.00 63 ALA A C 12
ATOM 12017 O O . ALA A 1 63 ? 18.409 -5.133 -4.066 1.00 0.00 63 ALA A O 12
ATOM 12024 N N . LYS A 1 64 ? 18.637 -3.754 -5.828 1.00 0.00 64 LYS A N 12
ATOM 12025 C CA . LYS A 1 64 ? 19.879 -3.162 -5.343 1.00 0.00 64 LYS A CA 12
ATOM 12026 C C . LYS A 1 64 ? 19.638 -2.362 -4.067 1.00 0.00 64 LYS A C 12
ATOM 12027 O O . LYS A 1 64 ? 19.588 -1.133 -4.093 1.00 0.00 64 LYS A O 12
ATOM 12046 N N . SER A 1 65 ? 19.491 -3.069 -2.950 1.00 0.00 65 SER A N 12
ATOM 12047 C CA . SER A 1 65 ? 19.253 -2.425 -1.664 1.00 0.00 65 SER A CA 12
ATOM 12048 C C . SER A 1 65 ? 20.341 -2.798 -0.661 1.00 0.00 65 SER A C 12
ATOM 12049 O O . SER A 1 65 ? 20.920 -3.881 -0.730 1.00 0.00 65 SER A O 12
ATOM 12057 N N . GLY A 1 66 ? 20.613 -1.890 0.272 1.00 0.00 66 GLY A N 12
ATOM 12058 C CA . GLY A 1 66 ? 21.630 -2.141 1.277 1.00 0.00 66 GLY A CA 12
ATOM 12059 C C . GLY A 1 66 ? 23.004 -1.674 0.840 1.00 0.00 66 GLY A C 12
ATOM 12060 O O . GLY A 1 66 ? 23.143 -0.746 0.042 1.00 0.00 66 GLY A O 12
ATOM 12064 N N . PRO A 1 67 ? 24.051 -2.324 1.370 1.00 0.00 67 PRO A N 12
ATOM 12065 C CA . PRO A 1 67 ? 25.440 -1.986 1.045 1.00 0.00 67 PRO A CA 12
ATOM 12066 C C . PRO A 1 67 ? 25.807 -2.360 -0.387 1.00 0.00 67 PRO A C 12
ATOM 12067 O O . PRO A 1 67 ? 24.963 -2.823 -1.154 1.00 0.00 67 PRO A O 12
ATOM 12078 N N . SER A 1 68 ? 27.073 -2.158 -0.740 1.00 0.00 68 SER A N 12
ATOM 12079 C CA . SER A 1 68 ? 27.551 -2.471 -2.081 1.00 0.00 68 SER A CA 12
ATOM 12080 C C . SER A 1 68 ? 27.501 -3.974 -2.339 1.00 0.00 68 SER A C 12
ATOM 12081 O O . SER A 1 68 ? 26.860 -4.432 -3.285 1.00 0.00 68 SER A O 12
ATOM 12089 N N . SER A 1 69 ? 28.182 -4.737 -1.490 1.00 0.00 69 SER A N 12
ATOM 12090 C CA . SER A 1 69 ? 28.220 -6.188 -1.626 1.00 0.00 69 SER A CA 12
ATOM 12091 C C . SER A 1 69 ? 27.868 -6.867 -0.306 1.00 0.00 69 SER A C 12
ATOM 12092 O O . SER A 1 69 ? 28.025 -6.284 0.766 1.00 0.00 69 SER A O 12
ATOM 12100 N N . GLY A 1 70 ? 27.390 -8.105 -0.394 1.00 0.00 70 GLY A N 12
ATOM 12101 C CA . GLY A 1 70 ? 27.023 -8.844 0.800 1.00 0.00 70 GLY A CA 12
ATOM 12102 C C . GLY A 1 70 ? 26.997 -10.342 0.569 1.00 0.00 70 GLY A C 12
ATOM 12103 O O . GLY A 1 70 ? 27.091 -11.099 1.534 1.00 0.00 70 GLY A O 12
ATOM 12109 N N . GLY A 1 1 ? -28.959 -29.524 27.312 1.00 0.00 1 GLY A N 13
ATOM 12110 C CA . GLY A 1 1 ? -28.038 -30.040 26.316 1.00 0.00 1 GLY A CA 13
ATOM 12111 C C . GLY A 1 1 ? -28.667 -30.136 24.940 1.00 0.00 1 GLY A C 13
ATOM 12112 O O . GLY A 1 1 ? -29.720 -30.751 24.773 1.00 0.00 1 GLY A O 13
ATOM 12116 N N . SER A 1 2 ? -28.020 -29.526 23.952 1.00 0.00 2 SER A N 13
ATOM 12117 C CA . SER A 1 2 ? -28.525 -29.541 22.584 1.00 0.00 2 SER A CA 13
ATOM 12118 C C . SER A 1 2 ? -27.383 -29.701 21.585 1.00 0.00 2 SER A C 13
ATOM 12119 O O . SER A 1 2 ? -26.573 -28.793 21.401 1.00 0.00 2 SER A O 13
ATOM 12127 N N . SER A 1 3 ? -27.326 -30.864 20.944 1.00 0.00 3 SER A N 13
ATOM 12128 C CA . SER A 1 3 ? -26.282 -31.147 19.966 1.00 0.00 3 SER A CA 13
ATOM 12129 C C . SER A 1 3 ? -26.671 -32.329 19.082 1.00 0.00 3 SER A C 13
ATOM 12130 O O . SER A 1 3 ? -27.590 -33.081 19.402 1.00 0.00 3 SER A O 13
ATOM 12138 N N . GLY A 1 4 ? -25.963 -32.484 17.968 1.00 0.00 4 GLY A N 13
ATOM 12139 C CA . GLY A 1 4 ? -26.248 -33.575 17.054 1.00 0.00 4 GLY A CA 13
ATOM 12140 C C . GLY A 1 4 ? -25.084 -33.878 16.131 1.00 0.00 4 GLY A C 13
ATOM 12141 O O . GLY A 1 4 ? -25.263 -34.019 14.921 1.00 0.00 4 GLY A O 13
ATOM 12145 N N . SER A 1 5 ? -23.888 -33.975 16.702 1.00 0.00 5 SER A N 13
ATOM 12146 C CA . SER A 1 5 ? -22.689 -34.257 15.921 1.00 0.00 5 SER A CA 13
ATOM 12147 C C . SER A 1 5 ? -21.660 -35.011 16.758 1.00 0.00 5 SER A C 13
ATOM 12148 O O . SER A 1 5 ? -21.601 -34.855 17.978 1.00 0.00 5 SER A O 13
ATOM 12156 N N . SER A 1 6 ? -20.851 -35.829 16.093 1.00 0.00 6 SER A N 13
ATOM 12157 C CA . SER A 1 6 ? -19.826 -36.611 16.775 1.00 0.00 6 SER A CA 13
ATOM 12158 C C . SER A 1 6 ? -18.476 -35.902 16.721 1.00 0.00 6 SER A C 13
ATOM 12159 O O . SER A 1 6 ? -17.679 -36.128 15.812 1.00 0.00 6 SER A O 13
ATOM 12167 N N . GLY A 1 7 ? -18.227 -35.043 17.705 1.00 0.00 7 GLY A N 13
ATOM 12168 C CA . GLY A 1 7 ? -16.973 -34.313 17.752 1.00 0.00 7 GLY A CA 13
ATOM 12169 C C . GLY A 1 7 ? -16.862 -33.280 16.649 1.00 0.00 7 GLY A C 13
ATOM 12170 O O . GLY A 1 7 ? -16.547 -33.612 15.506 1.00 0.00 7 GLY A O 13
ATOM 12174 N N . LEU A 1 8 ? -17.123 -32.022 16.990 1.00 0.00 8 LEU A N 13
ATOM 12175 C CA . LEU A 1 8 ? -17.052 -30.936 16.019 1.00 0.00 8 LEU A CA 13
ATOM 12176 C C . LEU A 1 8 ? -16.031 -29.887 16.449 1.00 0.00 8 LEU A C 13
ATOM 12177 O O . LEU A 1 8 ? -16.335 -29.002 17.248 1.00 0.00 8 LEU A O 13
ATOM 12193 N N . GLU A 1 9 ? -14.820 -29.992 15.911 1.00 0.00 9 GLU A N 13
ATOM 12194 C CA . GLU A 1 9 ? -13.755 -29.052 16.239 1.00 0.00 9 GLU A CA 13
ATOM 12195 C C . GLU A 1 9 ? -13.105 -28.502 14.972 1.00 0.00 9 GLU A C 13
ATOM 12196 O O . GLU A 1 9 ? -11.884 -28.372 14.894 1.00 0.00 9 GLU A O 13
ATOM 12208 N N . ALA A 1 10 ? -13.932 -28.182 13.982 1.00 0.00 10 ALA A N 13
ATOM 12209 C CA . ALA A 1 10 ? -13.439 -27.646 12.719 1.00 0.00 10 ALA A CA 13
ATOM 12210 C C . ALA A 1 10 ? -14.456 -26.697 12.092 1.00 0.00 10 ALA A C 13
ATOM 12211 O O . ALA A 1 10 ? -15.664 -26.884 12.234 1.00 0.00 10 ALA A O 13
ATOM 12218 N N . VAL A 1 11 ? -13.958 -25.679 11.397 1.00 0.00 11 VAL A N 13
ATOM 12219 C CA . VAL A 1 11 ? -14.823 -24.701 10.748 1.00 0.00 11 VAL A CA 13
ATOM 12220 C C . VAL A 1 11 ? -14.920 -24.964 9.249 1.00 0.00 11 VAL A C 13
ATOM 12221 O O . VAL A 1 11 ? -14.395 -25.957 8.747 1.00 0.00 11 VAL A O 13
ATOM 12234 N N . ALA A 1 12 ? -15.594 -24.065 8.539 1.00 0.00 12 ALA A N 13
ATOM 12235 C CA . ALA A 1 12 ? -15.758 -24.198 7.097 1.00 0.00 12 ALA A CA 13
ATOM 12236 C C . ALA A 1 12 ? -14.694 -23.402 6.348 1.00 0.00 12 ALA A C 13
ATOM 12237 O O . ALA A 1 12 ? -14.282 -22.321 6.769 1.00 0.00 12 ALA A O 13
ATOM 12244 N N . PRO A 1 13 ? -14.237 -23.948 5.211 1.00 0.00 13 PRO A N 13
ATOM 12245 C CA . PRO A 1 13 ? -13.214 -23.306 4.380 1.00 0.00 13 PRO A CA 13
ATOM 12246 C C . PRO A 1 13 ? -13.736 -22.054 3.684 1.00 0.00 13 PRO A C 13
ATOM 12247 O O . PRO A 1 13 ? -14.562 -22.136 2.777 1.00 0.00 13 PRO A O 13
ATOM 12258 N N . GLU A 1 14 ? -13.246 -20.895 4.115 1.00 0.00 14 GLU A N 13
ATOM 12259 C CA . GLU A 1 14 ? -13.664 -19.626 3.532 1.00 0.00 14 GLU A CA 13
ATOM 12260 C C . GLU A 1 14 ? -12.612 -19.101 2.560 1.00 0.00 14 GLU A C 13
ATOM 12261 O O . GLU A 1 14 ? -11.419 -19.358 2.722 1.00 0.00 14 GLU A O 13
ATOM 12273 N N . ARG A 1 15 ? -13.063 -18.366 1.549 1.00 0.00 15 ARG A N 13
ATOM 12274 C CA . ARG A 1 15 ? -12.162 -17.806 0.549 1.00 0.00 15 ARG A CA 13
ATOM 12275 C C . ARG A 1 15 ? -12.138 -16.283 0.630 1.00 0.00 15 ARG A C 13
ATOM 12276 O O . ARG A 1 15 ? -13.089 -15.646 1.084 1.00 0.00 15 ARG A O 13
ATOM 12297 N N . PRO A 1 16 ? -11.025 -15.684 0.182 1.00 0.00 16 PRO A N 13
ATOM 12298 C CA . PRO A 1 16 ? -10.850 -14.228 0.194 1.00 0.00 16 PRO A CA 13
ATOM 12299 C C . PRO A 1 16 ? -11.752 -13.528 -0.817 1.00 0.00 16 PRO A C 13
ATOM 12300 O O . PRO A 1 16 ? -12.359 -14.172 -1.672 1.00 0.00 16 PRO A O 13
ATOM 12311 N N . ARG A 1 17 ? -11.834 -12.205 -0.712 1.00 0.00 17 ARG A N 13
ATOM 12312 C CA . ARG A 1 17 ? -12.663 -11.418 -1.617 1.00 0.00 17 ARG A CA 13
ATOM 12313 C C . ARG A 1 17 ? -12.196 -9.965 -1.656 1.00 0.00 17 ARG A C 13
ATOM 12314 O O . ARG A 1 17 ? -11.681 -9.441 -0.669 1.00 0.00 17 ARG A O 13
ATOM 12335 N N . CYS A 1 18 ? -12.380 -9.321 -2.804 1.00 0.00 18 CYS A N 13
ATOM 12336 C CA . CYS A 1 18 ? -11.978 -7.930 -2.973 1.00 0.00 18 CYS A CA 13
ATOM 12337 C C . CYS A 1 18 ? -12.588 -7.051 -1.886 1.00 0.00 18 CYS A C 13
ATOM 12338 O O . CYS A 1 18 ? -13.404 -7.510 -1.087 1.00 0.00 18 CYS A O 13
ATOM 12345 N N . ALA A 1 19 ? -12.187 -5.784 -1.862 1.00 0.00 19 ALA A N 13
ATOM 12346 C CA . ALA A 1 19 ? -12.696 -4.840 -0.875 1.00 0.00 19 ALA A CA 13
ATOM 12347 C C . ALA A 1 19 ? -13.609 -3.805 -1.525 1.00 0.00 19 ALA A C 13
ATOM 12348 O O . ALA A 1 19 ? -14.659 -3.460 -0.982 1.00 0.00 19 ALA A O 13
ATOM 12355 N N . TYR A 1 20 ? -13.202 -3.313 -2.690 1.00 0.00 20 TYR A N 13
ATOM 12356 C CA . TYR A 1 20 ? -13.982 -2.314 -3.412 1.00 0.00 20 TYR A CA 13
ATOM 12357 C C . TYR A 1 20 ? -15.232 -2.939 -4.025 1.00 0.00 20 TYR A C 13
ATOM 12358 O O . TYR A 1 20 ? -16.353 -2.510 -3.750 1.00 0.00 20 TYR A O 13
ATOM 12376 N N . CYS A 1 21 ? -15.030 -3.954 -4.857 1.00 0.00 21 CYS A N 13
ATOM 12377 C CA . CYS A 1 21 ? -16.139 -4.640 -5.511 1.00 0.00 21 CYS A CA 13
ATOM 12378 C C . CYS A 1 21 ? -16.534 -5.895 -4.738 1.00 0.00 21 CYS A C 13
ATOM 12379 O O . CYS A 1 21 ? -17.639 -6.412 -4.897 1.00 0.00 21 CYS A O 13
ATOM 12386 N N . SER A 1 22 ? -15.622 -6.379 -3.900 1.00 0.00 22 SER A N 13
ATOM 12387 C CA . SER A 1 22 ? -15.873 -7.575 -3.105 1.00 0.00 22 SER A CA 13
ATOM 12388 C C . SER A 1 22 ? -16.239 -8.755 -3.999 1.00 0.00 22 SER A C 13
ATOM 12389 O O . SER A 1 22 ? -17.268 -9.401 -3.803 1.00 0.00 22 SER A O 13
ATOM 12397 N N . ALA A 1 23 ? -15.388 -9.030 -4.983 1.00 0.00 23 ALA A N 13
ATOM 12398 C CA . ALA A 1 23 ? -15.620 -10.134 -5.907 1.00 0.00 23 ALA A CA 13
ATOM 12399 C C . ALA A 1 23 ? -14.503 -11.168 -5.818 1.00 0.00 23 ALA A C 13
ATOM 12400 O O . ALA A 1 23 ? -13.470 -10.927 -5.193 1.00 0.00 23 ALA A O 13
ATOM 12407 N N . GLU A 1 24 ? -14.717 -12.320 -6.446 1.00 0.00 24 GLU A N 13
ATOM 12408 C CA . GLU A 1 24 ? -13.728 -13.391 -6.435 1.00 0.00 24 GLU A CA 13
ATOM 12409 C C . GLU A 1 24 ? -12.313 -12.826 -6.521 1.00 0.00 24 GLU A C 13
ATOM 12410 O O . GLU A 1 24 ? -11.956 -12.165 -7.496 1.00 0.00 24 GLU A O 13
ATOM 12422 N N . ALA A 1 25 ? -11.513 -13.091 -5.494 1.00 0.00 25 ALA A N 13
ATOM 12423 C CA . ALA A 1 25 ? -10.137 -12.610 -5.454 1.00 0.00 25 ALA A CA 13
ATOM 12424 C C . ALA A 1 25 ? -9.154 -13.734 -5.763 1.00 0.00 25 ALA A C 13
ATOM 12425 O O . ALA A 1 25 ? -9.373 -14.885 -5.384 1.00 0.00 25 ALA A O 13
ATOM 12432 N N . SER A 1 26 ? -8.071 -13.393 -6.454 1.00 0.00 26 SER A N 13
ATOM 12433 C CA . SER A 1 26 ? -7.056 -14.375 -6.818 1.00 0.00 26 SER A CA 13
ATOM 12434 C C . SER A 1 26 ? -5.662 -13.877 -6.451 1.00 0.00 26 SER A C 13
ATOM 12435 O O . SER A 1 26 ? -4.856 -14.614 -5.883 1.00 0.00 26 SER A O 13
ATOM 12443 N N . LYS A 1 27 ? -5.384 -12.620 -6.780 1.00 0.00 27 LYS A N 13
ATOM 12444 C CA . LYS A 1 27 ? -4.089 -12.020 -6.485 1.00 0.00 27 LYS A CA 13
ATOM 12445 C C . LYS A 1 27 ? -4.163 -11.154 -5.231 1.00 0.00 27 LYS A C 13
ATOM 12446 O O . LYS A 1 27 ? -5.248 -10.880 -4.718 1.00 0.00 27 LYS A O 13
ATOM 12465 N N . ARG A 1 28 ? -3.003 -10.726 -4.744 1.00 0.00 28 ARG A N 13
ATOM 12466 C CA . ARG A 1 28 ? -2.937 -9.892 -3.550 1.00 0.00 28 ARG A CA 13
ATOM 12467 C C . ARG A 1 28 ? -2.142 -8.617 -3.821 1.00 0.00 28 ARG A C 13
ATOM 12468 O O . ARG A 1 28 ? -1.308 -8.573 -4.725 1.00 0.00 28 ARG A O 13
ATOM 12489 N N . CYS A 1 29 ? -2.408 -7.582 -3.032 1.00 0.00 29 CYS A N 13
ATOM 12490 C CA . CYS A 1 29 ? -1.720 -6.306 -3.186 1.00 0.00 29 CYS A CA 13
ATOM 12491 C C . CYS A 1 29 ? -0.214 -6.513 -3.322 1.00 0.00 29 CYS A C 13
ATOM 12492 O O . CYS A 1 29 ? 0.422 -7.109 -2.454 1.00 0.00 29 CYS A O 13
ATOM 12499 N N . SER A 1 30 ? 0.349 -6.016 -4.419 1.00 0.00 30 SER A N 13
ATOM 12500 C CA . SER A 1 30 ? 1.779 -6.149 -4.672 1.00 0.00 30 SER A CA 13
ATOM 12501 C C . SER A 1 30 ? 2.551 -4.991 -4.047 1.00 0.00 30 SER A C 13
ATOM 12502 O O . SER A 1 30 ? 3.521 -4.496 -4.621 1.00 0.00 30 SER A O 13
ATOM 12510 N N . ARG A 1 31 ? 2.113 -4.564 -2.867 1.00 0.00 31 ARG A N 13
ATOM 12511 C CA . ARG A 1 31 ? 2.761 -3.464 -2.164 1.00 0.00 31 ARG A CA 13
ATOM 12512 C C . ARG A 1 31 ? 2.973 -3.809 -0.693 1.00 0.00 31 ARG A C 13
ATOM 12513 O O . ARG A 1 31 ? 4.027 -3.524 -0.123 1.00 0.00 31 ARG A O 13
ATOM 12534 N N . CYS A 1 32 ? 1.964 -4.422 -0.083 1.00 0.00 32 CYS A N 13
ATOM 12535 C CA . CYS A 1 32 ? 2.038 -4.805 1.322 1.00 0.00 32 CYS A CA 13
ATOM 12536 C C . CYS A 1 32 ? 1.767 -6.297 1.494 1.00 0.00 32 CYS A C 13
ATOM 12537 O O . CYS A 1 32 ? 2.233 -6.916 2.450 1.00 0.00 32 CYS A O 13
ATOM 12544 N N . GLN A 1 33 ? 1.010 -6.866 0.561 1.00 0.00 33 GLN A N 13
ATOM 12545 C CA . GLN A 1 33 ? 0.676 -8.285 0.611 1.00 0.00 33 GLN A CA 13
ATOM 12546 C C . GLN A 1 33 ? -0.137 -8.610 1.859 1.00 0.00 33 GLN A C 13
ATOM 12547 O O . GLN A 1 33 ? 0.020 -9.675 2.454 1.00 0.00 33 GLN A O 13
ATOM 12561 N N . ASN A 1 34 ? -1.007 -7.684 2.250 1.00 0.00 34 ASN A N 13
ATOM 12562 C CA . ASN A 1 34 ? -1.845 -7.872 3.430 1.00 0.00 34 ASN A CA 13
ATOM 12563 C C . ASN A 1 34 ? -3.304 -7.554 3.117 1.00 0.00 34 ASN A C 13
ATOM 12564 O O . ASN A 1 34 ? -4.056 -7.124 3.990 1.00 0.00 34 ASN A O 13
ATOM 12575 N N . GLU A 1 35 ? -3.696 -7.770 1.865 1.00 0.00 35 GLU A N 13
ATOM 12576 C CA . GLU A 1 35 ? -5.064 -7.506 1.437 1.00 0.00 35 GLU A CA 13
ATOM 12577 C C . GLU A 1 35 ? -5.411 -8.316 0.191 1.00 0.00 35 GLU A C 13
ATOM 12578 O O . GLU A 1 35 ? -4.529 -8.698 -0.579 1.00 0.00 35 GLU A O 13
ATOM 12590 N N . TRP A 1 36 ? -6.699 -8.574 0.000 1.00 0.00 36 TRP A N 13
ATOM 12591 C CA . TRP A 1 36 ? -7.163 -9.338 -1.153 1.00 0.00 36 TRP A CA 13
ATOM 12592 C C . TRP A 1 36 ? -7.838 -8.429 -2.174 1.00 0.00 36 TRP A C 13
ATOM 12593 O O . TRP A 1 36 ? -8.424 -7.407 -1.816 1.00 0.00 36 TRP A O 13
ATOM 12614 N N . TYR A 1 37 ? -7.752 -8.807 -3.444 1.00 0.00 37 TYR A N 13
ATOM 12615 C CA . TYR A 1 37 ? -8.354 -8.024 -4.517 1.00 0.00 37 TYR A CA 13
ATOM 12616 C C . TYR A 1 37 ? -8.720 -8.913 -5.701 1.00 0.00 37 TYR A C 13
ATOM 12617 O O . TYR A 1 37 ? -8.166 -9.999 -5.873 1.00 0.00 37 TYR A O 13
ATOM 12635 N N . CYS A 1 38 ? -9.659 -8.444 -6.517 1.00 0.00 38 CYS A N 13
ATOM 12636 C CA . CYS A 1 38 ? -10.101 -9.194 -7.686 1.00 0.00 38 CYS A CA 13
ATOM 12637 C C . CYS A 1 38 ? -9.268 -8.831 -8.912 1.00 0.00 38 CYS A C 13
ATOM 12638 O O . CYS A 1 38 ? -8.812 -9.708 -9.647 1.00 0.00 38 CYS A O 13
ATOM 12645 N N . CYS A 1 39 ? -9.075 -7.534 -9.126 1.00 0.00 39 CYS A N 13
ATOM 12646 C CA . CYS A 1 39 ? -8.297 -7.055 -10.263 1.00 0.00 39 CYS A CA 13
ATOM 12647 C C . CYS A 1 39 ? -7.476 -5.827 -9.881 1.00 0.00 39 CYS A C 13
ATOM 12648 O O . CYS A 1 39 ? -7.596 -5.309 -8.771 1.00 0.00 39 CYS A O 13
ATOM 12656 N N . ARG A 1 40 ? -6.641 -5.369 -10.808 1.00 0.00 40 ARG A N 13
ATOM 12657 C CA . ARG A 1 40 ? -5.798 -4.204 -10.568 1.00 0.00 40 ARG A CA 13
ATOM 12658 C C . ARG A 1 40 ? -6.634 -2.928 -10.520 1.00 0.00 40 ARG A C 13
ATOM 12659 O O . ARG A 1 40 ? -6.386 -2.044 -9.701 1.00 0.00 40 ARG A O 13
ATOM 12680 N N . GLU A 1 41 ? -7.624 -2.842 -11.403 1.00 0.00 41 GLU A N 13
ATOM 12681 C CA . GLU A 1 41 ? -8.495 -1.674 -11.462 1.00 0.00 41 GLU A CA 13
ATOM 12682 C C . GLU A 1 41 ? -8.818 -1.165 -10.059 1.00 0.00 41 GLU A C 13
ATOM 12683 O O . GLU A 1 41 ? -8.461 -0.044 -9.696 1.00 0.00 41 GLU A O 13
ATOM 12695 N N . CYS A 1 42 ? -9.496 -1.997 -9.276 1.00 0.00 42 CYS A N 13
ATOM 12696 C CA . CYS A 1 42 ? -9.869 -1.634 -7.915 1.00 0.00 42 CYS A CA 13
ATOM 12697 C C . CYS A 1 42 ? -8.662 -1.110 -7.141 1.00 0.00 42 CYS A C 13
ATOM 12698 O O . CYS A 1 42 ? -8.629 0.051 -6.736 1.00 0.00 42 CYS A O 13
ATOM 12705 N N . GLN A 1 43 ? -7.673 -1.976 -6.942 1.00 0.00 43 GLN A N 13
ATOM 12706 C CA . GLN A 1 43 ? -6.465 -1.601 -6.217 1.00 0.00 43 GLN A CA 13
ATOM 12707 C C . GLN A 1 43 ? -6.099 -0.145 -6.486 1.00 0.00 43 GLN A C 13
ATOM 12708 O O . GLN A 1 43 ? -5.716 0.588 -5.574 1.00 0.00 43 GLN A O 13
ATOM 12722 N N . VAL A 1 44 ? -6.218 0.268 -7.744 1.00 0.00 44 VAL A N 13
ATOM 12723 C CA . VAL A 1 44 ? -5.900 1.637 -8.133 1.00 0.00 44 VAL A CA 13
ATOM 12724 C C . VAL A 1 44 ? -6.846 2.630 -7.467 1.00 0.00 44 VAL A C 13
ATOM 12725 O O . VAL A 1 44 ? -6.410 3.599 -6.845 1.00 0.00 44 VAL A O 13
ATOM 12738 N N . LYS A 1 45 ? -8.145 2.384 -7.602 1.00 0.00 45 LYS A N 13
ATOM 12739 C CA . LYS A 1 45 ? -9.154 3.255 -7.012 1.00 0.00 45 LYS A CA 13
ATOM 12740 C C . LYS A 1 45 ? -9.078 3.224 -5.489 1.00 0.00 45 LYS A C 13
ATOM 12741 O O . LYS A 1 45 ? -8.944 4.264 -4.843 1.00 0.00 45 LYS A O 13
ATOM 12760 N N . HIS A 1 46 ? -9.163 2.025 -4.921 1.00 0.00 46 HIS A N 13
ATOM 12761 C CA . HIS A 1 46 ? -9.101 1.859 -3.474 1.00 0.00 46 HIS A CA 13
ATOM 12762 C C . HIS A 1 46 ? -7.778 2.383 -2.922 1.00 0.00 46 HIS A C 13
ATOM 12763 O O . HIS A 1 46 ? -7.744 3.035 -1.879 1.00 0.00 46 HIS A O 13
ATOM 12777 N N . TRP A 1 47 ? -6.692 2.091 -3.629 1.00 0.00 47 TRP A N 13
ATOM 12778 C CA . TRP A 1 47 ? -5.367 2.532 -3.210 1.00 0.00 47 TRP A CA 13
ATOM 12779 C C . TRP A 1 47 ? -5.430 3.916 -2.573 1.00 0.00 47 TRP A C 13
ATOM 12780 O O . TRP A 1 47 ? -4.672 4.220 -1.652 1.00 0.00 47 TRP A O 13
ATOM 12801 N N . GLU A 1 48 ? -6.338 4.751 -3.069 1.00 0.00 48 GLU A N 13
ATOM 12802 C CA . GLU A 1 48 ? -6.498 6.103 -2.546 1.00 0.00 48 GLU A CA 13
ATOM 12803 C C . GLU A 1 48 ? -6.495 6.101 -1.020 1.00 0.00 48 GLU A C 13
ATOM 12804 O O . GLU A 1 48 ? -5.696 6.791 -0.388 1.00 0.00 48 GLU A O 13
ATOM 12816 N N . LYS A 1 49 ? -7.396 5.319 -0.434 1.00 0.00 49 LYS A N 13
ATOM 12817 C CA . LYS A 1 49 ? -7.499 5.225 1.017 1.00 0.00 49 LYS A CA 13
ATOM 12818 C C . LYS A 1 49 ? -6.607 4.111 1.555 1.00 0.00 49 LYS A C 13
ATOM 12819 O O . LYS A 1 49 ? -5.717 4.354 2.371 1.00 0.00 49 LYS A O 13
ATOM 12838 N N . HIS A 1 50 ? -6.849 2.889 1.091 1.00 0.00 50 HIS A N 13
ATOM 12839 C CA . HIS A 1 50 ? -6.065 1.737 1.524 1.00 0.00 50 HIS A CA 13
ATOM 12840 C C . HIS A 1 50 ? -4.588 2.099 1.641 1.00 0.00 50 HIS A C 13
ATOM 12841 O O . HIS A 1 50 ? -3.881 1.591 2.510 1.00 0.00 50 HIS A O 13
ATOM 12855 N N . GLY A 1 51 ? -4.127 2.980 0.757 1.00 0.00 51 GLY A N 13
ATOM 12856 C CA . GLY A 1 51 ? -2.736 3.393 0.778 1.00 0.00 51 GLY A CA 13
ATOM 12857 C C . GLY A 1 51 ? -2.259 3.753 2.171 1.00 0.00 51 GLY A C 13
ATOM 12858 O O . GLY A 1 51 ? -1.153 3.390 2.570 1.00 0.00 51 GLY A O 13
ATOM 12862 N N . LYS A 1 52 ? -3.094 4.472 2.913 1.00 0.00 52 LYS A N 13
ATOM 12863 C CA . LYS A 1 52 ? -2.753 4.883 4.270 1.00 0.00 52 LYS A CA 13
ATOM 12864 C C . LYS A 1 52 ? -2.516 3.669 5.163 1.00 0.00 52 LYS A C 13
ATOM 12865 O O . LYS A 1 52 ? -1.743 3.730 6.120 1.00 0.00 52 LYS A O 13
ATOM 12884 N N . THR A 1 53 ? -3.186 2.566 4.844 1.00 0.00 53 THR A N 13
ATOM 12885 C CA . THR A 1 53 ? -3.048 1.338 5.617 1.00 0.00 53 THR A CA 13
ATOM 12886 C C . THR A 1 53 ? -1.989 0.423 5.011 1.00 0.00 53 THR A C 13
ATOM 12887 O O . THR A 1 53 ? -1.397 -0.403 5.707 1.00 0.00 53 THR A O 13
ATOM 12898 N N . CYS A 1 54 ? -1.755 0.575 3.712 1.00 0.00 54 CYS A N 13
ATOM 12899 C CA . CYS A 1 54 ? -0.767 -0.237 3.013 1.00 0.00 54 CYS A CA 13
ATOM 12900 C C . CYS A 1 54 ? 0.639 0.049 3.533 1.00 0.00 54 CYS A C 13
ATOM 12901 O O . CYS A 1 54 ? 1.106 1.188 3.497 1.00 0.00 54 CYS A O 13
ATOM 12908 N N . VAL A 1 55 ? 1.309 -0.992 4.016 1.00 0.00 55 VAL A N 13
ATOM 12909 C CA . VAL A 1 55 ? 2.661 -0.854 4.543 1.00 0.00 55 VAL A CA 13
ATOM 12910 C C . VAL A 1 55 ? 3.686 -1.464 3.592 1.00 0.00 55 VAL A C 13
ATOM 12911 O O . VAL A 1 55 ? 3.392 -2.425 2.879 1.00 0.00 55 VAL A O 13
ATOM 12924 N N . LEU A 1 56 ? 4.889 -0.901 3.587 1.00 0.00 56 LEU A N 13
ATOM 12925 C CA . LEU A 1 56 ? 5.959 -1.389 2.725 1.00 0.00 56 LEU A CA 13
ATOM 12926 C C . LEU A 1 56 ? 6.714 -2.535 3.390 1.00 0.00 56 LEU A C 13
ATOM 12927 O O . LEU A 1 56 ? 7.492 -2.321 4.319 1.00 0.00 56 LEU A O 13
ATOM 12943 N N . ALA A 1 57 ? 6.481 -3.751 2.907 1.00 0.00 57 ALA A N 13
ATOM 12944 C CA . ALA A 1 57 ? 7.143 -4.929 3.452 1.00 0.00 57 ALA A CA 13
ATOM 12945 C C . ALA A 1 57 ? 8.515 -5.132 2.817 1.00 0.00 57 ALA A C 13
ATOM 12946 O O . ALA A 1 57 ? 8.677 -5.956 1.917 1.00 0.00 57 ALA A O 13
ATOM 12953 N N . ALA A 1 58 ? 9.499 -4.374 3.290 1.00 0.00 58 ALA A N 13
ATOM 12954 C CA . ALA A 1 58 ? 10.856 -4.472 2.769 1.00 0.00 58 ALA A CA 13
ATOM 12955 C C . ALA A 1 58 ? 11.721 -5.365 3.652 1.00 0.00 58 ALA A C 13
ATOM 12956 O O . ALA A 1 58 ? 11.310 -5.756 4.744 1.00 0.00 58 ALA A O 13
ATOM 12963 N N . GLN A 1 59 ? 12.919 -5.682 3.173 1.00 0.00 59 GLN A N 13
ATOM 12964 C CA . GLN A 1 59 ? 13.840 -6.530 3.920 1.00 0.00 59 GLN A CA 13
ATOM 12965 C C . GLN A 1 59 ? 15.073 -5.745 4.353 1.00 0.00 59 GLN A C 13
ATOM 12966 O O . GLN A 1 59 ? 16.196 -6.242 4.280 1.00 0.00 59 GLN A O 13
ATOM 12980 N N . GLY A 1 60 ? 14.856 -4.513 4.806 1.00 0.00 60 GLY A N 13
ATOM 12981 C CA . GLY A 1 60 ? 15.959 -3.679 5.244 1.00 0.00 60 GLY A CA 13
ATOM 12982 C C . GLY A 1 60 ? 16.185 -3.755 6.741 1.00 0.00 60 GLY A C 13
ATOM 12983 O O . GLY A 1 60 ? 15.985 -4.805 7.353 1.00 0.00 60 GLY A O 13
ATOM 12987 N N . ASP A 1 61 ? 16.606 -2.642 7.331 1.00 0.00 61 ASP A N 13
ATOM 12988 C CA . ASP A 1 61 ? 16.861 -2.588 8.766 1.00 0.00 61 ASP A CA 13
ATOM 12989 C C . ASP A 1 61 ? 15.654 -2.024 9.511 1.00 0.00 61 ASP A C 13
ATOM 12990 O O . ASP A 1 61 ? 15.250 -2.552 10.547 1.00 0.00 61 ASP A O 13
ATOM 12999 N N . ARG A 1 62 ? 15.085 -0.949 8.977 1.00 0.00 62 ARG A N 13
ATOM 13000 C CA . ARG A 1 62 ? 13.927 -0.312 9.592 1.00 0.00 62 ARG A CA 13
ATOM 13001 C C . ARG A 1 62 ? 12.738 -1.269 9.633 1.00 0.00 62 ARG A C 13
ATOM 13002 O O . ARG A 1 62 ? 12.468 -1.980 8.666 1.00 0.00 62 ARG A O 13
ATOM 13023 N N . ALA A 1 63 ? 12.033 -1.280 10.759 1.00 0.00 63 ALA A N 13
ATOM 13024 C CA . ALA A 1 63 ? 10.873 -2.147 10.925 1.00 0.00 63 ALA A CA 13
ATOM 13025 C C . ALA A 1 63 ? 9.979 -1.657 12.059 1.00 0.00 63 ALA A C 13
ATOM 13026 O O . ALA A 1 63 ? 10.459 -1.323 13.142 1.00 0.00 63 ALA A O 13
ATOM 13033 N N . LYS A 1 64 ? 8.676 -1.615 11.803 1.00 0.00 64 LYS A N 13
ATOM 13034 C CA . LYS A 1 64 ? 7.713 -1.166 12.802 1.00 0.00 64 LYS A CA 13
ATOM 13035 C C . LYS A 1 64 ? 6.654 -2.235 13.056 1.00 0.00 64 LYS A C 13
ATOM 13036 O O . LYS A 1 64 ? 5.809 -2.499 12.201 1.00 0.00 64 LYS A O 13
ATOM 13055 N N . SER A 1 65 ? 6.707 -2.844 14.236 1.00 0.00 65 SER A N 13
ATOM 13056 C CA . SER A 1 65 ? 5.753 -3.885 14.601 1.00 0.00 65 SER A CA 13
ATOM 13057 C C . SER A 1 65 ? 4.529 -3.285 15.286 1.00 0.00 65 SER A C 13
ATOM 13058 O O . SER A 1 65 ? 4.648 -2.389 16.121 1.00 0.00 65 SER A O 13
ATOM 13066 N N . GLY A 1 66 ? 3.352 -3.786 14.926 1.00 0.00 66 GLY A N 13
ATOM 13067 C CA . GLY A 1 66 ? 2.122 -3.289 15.515 1.00 0.00 66 GLY A CA 13
ATOM 13068 C C . GLY A 1 66 ? 1.484 -4.289 16.458 1.00 0.00 66 GLY A C 13
ATOM 13069 O O . GLY A 1 66 ? 1.540 -5.500 16.242 1.00 0.00 66 GLY A O 13
ATOM 13073 N N . PRO A 1 67 ? 0.863 -3.782 17.533 1.00 0.00 67 PRO A N 13
ATOM 13074 C CA . PRO A 1 67 ? 0.201 -4.623 18.535 1.00 0.00 67 PRO A CA 13
ATOM 13075 C C . PRO A 1 67 ? -1.063 -5.283 17.994 1.00 0.00 67 PRO A C 13
ATOM 13076 O O . PRO A 1 67 ? -1.256 -6.490 18.141 1.00 0.00 67 PRO A O 13
ATOM 13087 N N . SER A 1 68 ? -1.920 -4.484 17.366 1.00 0.00 68 SER A N 13
ATOM 13088 C CA . SER A 1 68 ? -3.168 -4.991 16.806 1.00 0.00 68 SER A CA 13
ATOM 13089 C C . SER A 1 68 ? -3.363 -4.494 15.377 1.00 0.00 68 SER A C 13
ATOM 13090 O O . SER A 1 68 ? -3.488 -3.294 15.137 1.00 0.00 68 SER A O 13
ATOM 13098 N N . SER A 1 69 ? -3.387 -5.428 14.431 1.00 0.00 69 SER A N 13
ATOM 13099 C CA . SER A 1 69 ? -3.563 -5.086 13.024 1.00 0.00 69 SER A CA 13
ATOM 13100 C C . SER A 1 69 ? -4.692 -5.903 12.404 1.00 0.00 69 SER A C 13
ATOM 13101 O O . SER A 1 69 ? -4.812 -7.103 12.649 1.00 0.00 69 SER A O 13
ATOM 13109 N N . GLY A 1 70 ? -5.518 -5.243 11.597 1.00 0.00 70 GLY A N 13
ATOM 13110 C CA . GLY A 1 70 ? -6.626 -5.923 10.953 1.00 0.00 70 GLY A CA 13
ATOM 13111 C C . GLY A 1 70 ? -7.965 -5.300 11.293 1.00 0.00 70 GLY A C 13
ATOM 13112 O O . GLY A 1 70 ? -8.004 -4.127 11.660 1.00 0.00 70 GLY A O 13
ATOM 13118 N N . GLY A 1 1 ? -30.061 -35.093 31.483 1.00 0.00 1 GLY A N 14
ATOM 13119 C CA . GLY A 1 1 ? -28.756 -34.463 31.561 1.00 0.00 1 GLY A CA 14
ATOM 13120 C C . GLY A 1 1 ? -27.946 -34.649 30.293 1.00 0.00 1 GLY A C 14
ATOM 13121 O O . GLY A 1 1 ? -26.799 -35.093 30.341 1.00 0.00 1 GLY A O 14
ATOM 13125 N N . SER A 1 2 ? -28.545 -34.309 29.156 1.00 0.00 2 SER A N 14
ATOM 13126 C CA . SER A 1 2 ? -27.873 -34.446 27.869 1.00 0.00 2 SER A CA 14
ATOM 13127 C C . SER A 1 2 ? -27.392 -33.090 27.360 1.00 0.00 2 SER A C 14
ATOM 13128 O O . SER A 1 2 ? -28.185 -32.275 26.887 1.00 0.00 2 SER A O 14
ATOM 13136 N N . SER A 1 3 ? -26.088 -32.856 27.460 1.00 0.00 3 SER A N 14
ATOM 13137 C CA . SER A 1 3 ? -25.500 -31.598 27.015 1.00 0.00 3 SER A CA 14
ATOM 13138 C C . SER A 1 3 ? -25.256 -31.616 25.509 1.00 0.00 3 SER A C 14
ATOM 13139 O O . SER A 1 3 ? -25.523 -30.637 24.813 1.00 0.00 3 SER A O 14
ATOM 13147 N N . GLY A 1 4 ? -24.745 -32.739 25.012 1.00 0.00 4 GLY A N 14
ATOM 13148 C CA . GLY A 1 4 ? -24.473 -32.865 23.592 1.00 0.00 4 GLY A CA 14
ATOM 13149 C C . GLY A 1 4 ? -23.720 -31.671 23.038 1.00 0.00 4 GLY A C 14
ATOM 13150 O O . GLY A 1 4 ? -24.075 -31.139 21.987 1.00 0.00 4 GLY A O 14
ATOM 13154 N N . SER A 1 5 ? -22.678 -31.249 23.747 1.00 0.00 5 SER A N 14
ATOM 13155 C CA . SER A 1 5 ? -21.877 -30.107 23.323 1.00 0.00 5 SER A CA 14
ATOM 13156 C C . SER A 1 5 ? -20.585 -30.568 22.655 1.00 0.00 5 SER A C 14
ATOM 13157 O O . SER A 1 5 ? -19.513 -30.018 22.906 1.00 0.00 5 SER A O 14
ATOM 13165 N N . SER A 1 6 ? -20.696 -31.582 21.803 1.00 0.00 6 SER A N 14
ATOM 13166 C CA . SER A 1 6 ? -19.537 -32.121 21.101 1.00 0.00 6 SER A CA 14
ATOM 13167 C C . SER A 1 6 ? -19.079 -31.170 19.999 1.00 0.00 6 SER A C 14
ATOM 13168 O O . SER A 1 6 ? -17.889 -30.890 19.861 1.00 0.00 6 SER A O 14
ATOM 13176 N N . GLY A 1 7 ? -20.034 -30.676 19.217 1.00 0.00 7 GLY A N 14
ATOM 13177 C CA . GLY A 1 7 ? -19.710 -29.762 18.138 1.00 0.00 7 GLY A CA 14
ATOM 13178 C C . GLY A 1 7 ? -18.836 -30.403 17.078 1.00 0.00 7 GLY A C 14
ATOM 13179 O O . GLY A 1 7 ? -17.609 -30.316 17.138 1.00 0.00 7 GLY A O 14
ATOM 13183 N N . LEU A 1 8 ? -19.468 -31.051 16.105 1.00 0.00 8 LEU A N 14
ATOM 13184 C CA . LEU A 1 8 ? -18.740 -31.712 15.028 1.00 0.00 8 LEU A CA 14
ATOM 13185 C C . LEU A 1 8 ? -19.205 -31.206 13.666 1.00 0.00 8 LEU A C 14
ATOM 13186 O O . LEU A 1 8 ? -20.392 -31.261 13.346 1.00 0.00 8 LEU A O 14
ATOM 13202 N N . GLU A 1 9 ? -18.261 -30.715 12.869 1.00 0.00 9 GLU A N 14
ATOM 13203 C CA . GLU A 1 9 ? -18.575 -30.200 11.541 1.00 0.00 9 GLU A CA 14
ATOM 13204 C C . GLU A 1 9 ? -17.300 -29.879 10.766 1.00 0.00 9 GLU A C 14
ATOM 13205 O O . GLU A 1 9 ? -16.197 -29.953 11.308 1.00 0.00 9 GLU A O 14
ATOM 13217 N N . ALA A 1 10 ? -17.460 -29.524 9.496 1.00 0.00 10 ALA A N 14
ATOM 13218 C CA . ALA A 1 10 ? -16.323 -29.190 8.647 1.00 0.00 10 ALA A CA 14
ATOM 13219 C C . ALA A 1 10 ? -16.693 -28.113 7.633 1.00 0.00 10 ALA A C 14
ATOM 13220 O O . ALA A 1 10 ? -17.730 -28.195 6.974 1.00 0.00 10 ALA A O 14
ATOM 13227 N N . VAL A 1 11 ? -15.839 -27.101 7.513 1.00 0.00 11 VAL A N 14
ATOM 13228 C CA . VAL A 1 11 ? -16.076 -26.007 6.579 1.00 0.00 11 VAL A CA 14
ATOM 13229 C C . VAL A 1 11 ? -14.999 -25.962 5.501 1.00 0.00 11 VAL A C 14
ATOM 13230 O O . VAL A 1 11 ? -13.816 -25.798 5.797 1.00 0.00 11 VAL A O 14
ATOM 13243 N N . ALA A 1 12 ? -15.417 -26.109 4.248 1.00 0.00 12 ALA A N 14
ATOM 13244 C CA . ALA A 1 12 ? -14.488 -26.083 3.125 1.00 0.00 12 ALA A CA 14
ATOM 13245 C C . ALA A 1 12 ? -13.781 -24.735 3.029 1.00 0.00 12 ALA A C 14
ATOM 13246 O O . ALA A 1 12 ? -14.304 -23.702 3.446 1.00 0.00 12 ALA A O 14
ATOM 13253 N N . PRO A 1 13 ? -12.563 -24.744 2.467 1.00 0.00 13 PRO A N 14
ATOM 13254 C CA . PRO A 1 13 ? -11.758 -23.530 2.304 1.00 0.00 13 PRO A CA 14
ATOM 13255 C C . PRO A 1 13 ? -12.340 -22.585 1.259 1.00 0.00 13 PRO A C 14
ATOM 13256 O O . PRO A 1 13 ? -12.825 -23.021 0.215 1.00 0.00 13 PRO A O 14
ATOM 13267 N N . GLU A 1 14 ? -12.289 -21.288 1.546 1.00 0.00 14 GLU A N 14
ATOM 13268 C CA . GLU A 1 14 ? -12.812 -20.281 0.630 1.00 0.00 14 GLU A CA 14
ATOM 13269 C C . GLU A 1 14 ? -11.835 -19.119 0.483 1.00 0.00 14 GLU A C 14
ATOM 13270 O O . GLU A 1 14 ? -11.261 -18.648 1.465 1.00 0.00 14 GLU A O 14
ATOM 13282 N N . ARG A 1 15 ? -11.650 -18.661 -0.751 1.00 0.00 15 ARG A N 14
ATOM 13283 C CA . ARG A 1 15 ? -10.742 -17.555 -1.028 1.00 0.00 15 ARG A CA 14
ATOM 13284 C C . ARG A 1 15 ? -11.346 -16.228 -0.576 1.00 0.00 15 ARG A C 14
ATOM 13285 O O . ARG A 1 15 ? -12.564 -16.066 -0.503 1.00 0.00 15 ARG A O 14
ATOM 13306 N N . PRO A 1 16 ? -10.475 -15.257 -0.264 1.00 0.00 16 PRO A N 14
ATOM 13307 C CA . PRO A 1 16 ? -10.900 -13.928 0.187 1.00 0.00 16 PRO A CA 14
ATOM 13308 C C . PRO A 1 16 ? -11.553 -13.119 -0.929 1.00 0.00 16 PRO A C 14
ATOM 13309 O O . PRO A 1 16 ? -11.301 -13.357 -2.110 1.00 0.00 16 PRO A O 14
ATOM 13320 N N . ARG A 1 17 ? -12.393 -12.163 -0.546 1.00 0.00 17 ARG A N 14
ATOM 13321 C CA . ARG A 1 17 ? -13.083 -11.319 -1.515 1.00 0.00 17 ARG A CA 14
ATOM 13322 C C . ARG A 1 17 ? -12.379 -9.973 -1.662 1.00 0.00 17 ARG A C 14
ATOM 13323 O O . ARG A 1 17 ? -11.567 -9.589 -0.819 1.00 0.00 17 ARG A O 14
ATOM 13344 N N . CYS A 1 18 ? -12.696 -9.260 -2.737 1.00 0.00 18 CYS A N 14
ATOM 13345 C CA . CYS A 1 18 ? -12.095 -7.957 -2.996 1.00 0.00 18 CYS A CA 14
ATOM 13346 C C . CYS A 1 18 ? -12.554 -6.932 -1.964 1.00 0.00 18 CYS A C 14
ATOM 13347 O O . CYS A 1 18 ? -13.421 -7.213 -1.137 1.00 0.00 18 CYS A O 14
ATOM 13354 N N . ALA A 1 19 ? -11.965 -5.742 -2.018 1.00 0.00 19 ALA A N 14
ATOM 13355 C CA . ALA A 1 19 ? -12.314 -4.674 -1.089 1.00 0.00 19 ALA A CA 14
ATOM 13356 C C . ALA A 1 19 ? -13.149 -3.600 -1.778 1.00 0.00 19 ALA A C 14
ATOM 13357 O O . ALA A 1 19 ? -14.077 -3.047 -1.186 1.00 0.00 19 ALA A O 14
ATOM 13364 N N . TYR A 1 20 ? -12.814 -3.307 -3.029 1.00 0.00 20 TYR A N 14
ATOM 13365 C CA . TYR A 1 20 ? -13.532 -2.297 -3.797 1.00 0.00 20 TYR A CA 14
ATOM 13366 C C . TYR A 1 20 ? -14.830 -2.863 -4.364 1.00 0.00 20 TYR A C 14
ATOM 13367 O O . TYR A 1 20 ? -15.919 -2.381 -4.053 1.00 0.00 20 TYR A O 14
ATOM 13385 N N . CYS A 1 21 ? -14.705 -3.890 -5.197 1.00 0.00 21 CYS A N 14
ATOM 13386 C CA . CYS A 1 21 ? -15.867 -4.525 -5.809 1.00 0.00 21 CYS A CA 14
ATOM 13387 C C . CYS A 1 21 ? -16.425 -5.621 -4.907 1.00 0.00 21 CYS A C 14
ATOM 13388 O O . CYS A 1 21 ? -17.583 -6.018 -5.038 1.00 0.00 21 CYS A O 14
ATOM 13395 N N . SER A 1 22 ? -15.594 -6.107 -3.990 1.00 0.00 22 SER A N 14
ATOM 13396 C CA . SER A 1 22 ? -16.003 -7.160 -3.068 1.00 0.00 22 SER A CA 14
ATOM 13397 C C . SER A 1 22 ? -16.350 -8.439 -3.824 1.00 0.00 22 SER A C 14
ATOM 13398 O O . SER A 1 22 ? -17.297 -9.143 -3.474 1.00 0.00 22 SER A O 14
ATOM 13406 N N . ALA A 1 23 ? -15.575 -8.734 -4.863 1.00 0.00 23 ALA A N 14
ATOM 13407 C CA . ALA A 1 23 ? -15.797 -9.928 -5.667 1.00 0.00 23 ALA A CA 14
ATOM 13408 C C . ALA A 1 23 ? -14.659 -10.928 -5.493 1.00 0.00 23 ALA A C 14
ATOM 13409 O O . ALA A 1 23 ? -13.586 -10.580 -5.001 1.00 0.00 23 ALA A O 14
ATOM 13416 N N . GLU A 1 24 ? -14.901 -12.170 -5.898 1.00 0.00 24 GLU A N 14
ATOM 13417 C CA . GLU A 1 24 ? -13.896 -13.220 -5.784 1.00 0.00 24 GLU A CA 14
ATOM 13418 C C . GLU A 1 24 ? -12.497 -12.663 -6.032 1.00 0.00 24 GLU A C 14
ATOM 13419 O O . GLU A 1 24 ? -12.200 -12.164 -7.117 1.00 0.00 24 GLU A O 14
ATOM 13431 N N . ALA A 1 25 ? -11.642 -12.752 -5.018 1.00 0.00 25 ALA A N 14
ATOM 13432 C CA . ALA A 1 25 ? -10.275 -12.259 -5.126 1.00 0.00 25 ALA A CA 14
ATOM 13433 C C . ALA A 1 25 ? -9.383 -13.265 -5.845 1.00 0.00 25 ALA A C 14
ATOM 13434 O O . ALA A 1 25 ? -9.610 -14.473 -5.772 1.00 0.00 25 ALA A O 14
ATOM 13441 N N . SER A 1 26 ? -8.369 -12.760 -6.539 1.00 0.00 26 SER A N 14
ATOM 13442 C CA . SER A 1 26 ? -7.445 -13.615 -7.275 1.00 0.00 26 SER A CA 14
ATOM 13443 C C . SER A 1 26 ? -5.998 -13.269 -6.938 1.00 0.00 26 SER A C 14
ATOM 13444 O O . SER A 1 26 ? -5.196 -14.145 -6.614 1.00 0.00 26 SER A O 14
ATOM 13452 N N . LYS A 1 27 ? -5.670 -11.984 -7.017 1.00 0.00 27 LYS A N 14
ATOM 13453 C CA . LYS A 1 27 ? -4.321 -11.518 -6.719 1.00 0.00 27 LYS A CA 14
ATOM 13454 C C . LYS A 1 27 ? -4.282 -10.776 -5.387 1.00 0.00 27 LYS A C 14
ATOM 13455 O O . LYS A 1 27 ? -5.319 -10.545 -4.765 1.00 0.00 27 LYS A O 14
ATOM 13474 N N . ARG A 1 28 ? -3.081 -10.403 -4.957 1.00 0.00 28 ARG A N 14
ATOM 13475 C CA . ARG A 1 28 ? -2.909 -9.687 -3.699 1.00 0.00 28 ARG A CA 14
ATOM 13476 C C . ARG A 1 28 ? -2.138 -8.388 -3.915 1.00 0.00 28 ARG A C 14
ATOM 13477 O O . ARG A 1 28 ? -1.355 -8.267 -4.858 1.00 0.00 28 ARG A O 14
ATOM 13498 N N . CYS A 1 29 ? -2.364 -7.418 -3.035 1.00 0.00 29 CYS A N 14
ATOM 13499 C CA . CYS A 1 29 ? -1.692 -6.128 -3.128 1.00 0.00 29 CYS A CA 14
ATOM 13500 C C . CYS A 1 29 ? -0.187 -6.310 -3.302 1.00 0.00 29 CYS A C 14
ATOM 13501 O O . CYS A 1 29 ? 0.480 -6.900 -2.452 1.00 0.00 29 CYS A O 14
ATOM 13508 N N . SER A 1 30 ? 0.341 -5.799 -4.410 1.00 0.00 30 SER A N 14
ATOM 13509 C CA . SER A 1 30 ? 1.766 -5.908 -4.698 1.00 0.00 30 SER A CA 14
ATOM 13510 C C . SER A 1 30 ? 2.545 -4.785 -4.019 1.00 0.00 30 SER A C 14
ATOM 13511 O O . SER A 1 30 ? 3.519 -4.270 -4.568 1.00 0.00 30 SER A O 14
ATOM 13519 N N . ARG A 1 31 ? 2.108 -4.411 -2.821 1.00 0.00 31 ARG A N 14
ATOM 13520 C CA . ARG A 1 31 ? 2.762 -3.348 -2.067 1.00 0.00 31 ARG A CA 14
ATOM 13521 C C . ARG A 1 31 ? 3.001 -3.776 -0.622 1.00 0.00 31 ARG A C 14
ATOM 13522 O O . ARG A 1 31 ? 4.053 -3.496 -0.046 1.00 0.00 31 ARG A O 14
ATOM 13543 N N . CYS A 1 32 ? 2.018 -4.455 -0.041 1.00 0.00 32 CYS A N 14
ATOM 13544 C CA . CYS A 1 32 ? 2.120 -4.921 1.337 1.00 0.00 32 CYS A CA 14
ATOM 13545 C C . CYS A 1 32 ? 1.878 -6.425 1.422 1.00 0.00 32 CYS A C 14
ATOM 13546 O O . CYS A 1 32 ? 2.383 -7.094 2.323 1.00 0.00 32 CYS A O 14
ATOM 13553 N N . GLN A 1 33 ? 1.103 -6.948 0.477 1.00 0.00 33 GLN A N 14
ATOM 13554 C CA . GLN A 1 33 ? 0.795 -8.373 0.446 1.00 0.00 33 GLN A CA 14
ATOM 13555 C C . GLN A 1 33 ? 0.012 -8.788 1.688 1.00 0.00 33 GLN A C 14
ATOM 13556 O O . GLN A 1 33 ? 0.362 -9.758 2.358 1.00 0.00 33 GLN A O 14
ATOM 13570 N N . ASN A 1 34 ? -1.049 -8.045 1.988 1.00 0.00 34 ASN A N 14
ATOM 13571 C CA . ASN A 1 34 ? -1.881 -8.336 3.150 1.00 0.00 34 ASN A CA 14
ATOM 13572 C C . ASN A 1 34 ? -3.355 -8.396 2.762 1.00 0.00 34 ASN A C 14
ATOM 13573 O O . ASN A 1 34 ? -4.107 -9.226 3.271 1.00 0.00 34 ASN A O 14
ATOM 13584 N N . GLU A 1 35 ? -3.760 -7.511 1.856 1.00 0.00 35 GLU A N 14
ATOM 13585 C CA . GLU A 1 35 ? -5.144 -7.465 1.400 1.00 0.00 35 GLU A CA 14
ATOM 13586 C C . GLU A 1 35 ? -5.298 -8.167 0.054 1.00 0.00 35 GLU A C 14
ATOM 13587 O O . GLU A 1 35 ? -4.358 -8.223 -0.739 1.00 0.00 35 GLU A O 14
ATOM 13599 N N . TRP A 1 36 ? -6.488 -8.700 -0.196 1.00 0.00 36 TRP A N 14
ATOM 13600 C CA . TRP A 1 36 ? -6.765 -9.399 -1.446 1.00 0.00 36 TRP A CA 14
ATOM 13601 C C . TRP A 1 36 ? -7.574 -8.521 -2.393 1.00 0.00 36 TRP A C 14
ATOM 13602 O O . TRP A 1 36 ? -8.240 -7.578 -1.964 1.00 0.00 36 TRP A O 14
ATOM 13623 N N . TYR A 1 37 ? -7.512 -8.835 -3.682 1.00 0.00 37 TYR A N 14
ATOM 13624 C CA . TYR A 1 37 ? -8.238 -8.072 -4.691 1.00 0.00 37 TYR A CA 14
ATOM 13625 C C . TYR A 1 37 ? -8.508 -8.923 -5.928 1.00 0.00 37 TYR A C 14
ATOM 13626 O O . TYR A 1 37 ? -7.659 -9.706 -6.356 1.00 0.00 37 TYR A O 14
ATOM 13644 N N . CYS A 1 38 ? -9.697 -8.764 -6.499 1.00 0.00 38 CYS A N 14
ATOM 13645 C CA . CYS A 1 38 ? -10.082 -9.516 -7.687 1.00 0.00 38 CYS A CA 14
ATOM 13646 C C . CYS A 1 38 ? -9.229 -9.112 -8.887 1.00 0.00 38 CYS A C 14
ATOM 13647 O O . CYS A 1 38 ? -8.718 -9.964 -9.613 1.00 0.00 38 CYS A O 14
ATOM 13654 N N . CYS A 1 39 ? -9.082 -7.807 -9.087 1.00 0.00 39 CYS A N 14
ATOM 13655 C CA . CYS A 1 39 ? -8.292 -7.289 -10.199 1.00 0.00 39 CYS A CA 14
ATOM 13656 C C . CYS A 1 39 ? -7.545 -6.023 -9.791 1.00 0.00 39 CYS A C 14
ATOM 13657 O O . CYS A 1 39 ? -7.758 -5.488 -8.703 1.00 0.00 39 CYS A O 14
ATOM 13665 N N . ARG A 1 40 ? -6.669 -5.549 -10.672 1.00 0.00 40 ARG A N 14
ATOM 13666 C CA . ARG A 1 40 ? -5.889 -4.348 -10.402 1.00 0.00 40 ARG A CA 14
ATOM 13667 C C . ARG A 1 40 ? -6.762 -3.100 -10.494 1.00 0.00 40 ARG A C 14
ATOM 13668 O O . ARG A 1 40 ? -6.604 -2.162 -9.714 1.00 0.00 40 ARG A O 14
ATOM 13689 N N . GLU A 1 41 ? -7.683 -3.097 -11.454 1.00 0.00 41 GLU A N 14
ATOM 13690 C CA . GLU A 1 41 ? -8.580 -1.964 -11.648 1.00 0.00 41 GLU A CA 14
ATOM 13691 C C . GLU A 1 41 ? -9.105 -1.451 -10.310 1.00 0.00 41 GLU A C 14
ATOM 13692 O O . GLU A 1 41 ? -9.407 -0.266 -10.162 1.00 0.00 41 GLU A O 14
ATOM 13704 N N . CYS A 1 42 ? -9.211 -2.351 -9.338 1.00 0.00 42 CYS A N 14
ATOM 13705 C CA . CYS A 1 42 ? -9.700 -1.991 -8.013 1.00 0.00 42 CYS A CA 14
ATOM 13706 C C . CYS A 1 42 ? -8.567 -1.459 -7.140 1.00 0.00 42 CYS A C 14
ATOM 13707 O O . CYS A 1 42 ? -8.630 -0.336 -6.641 1.00 0.00 42 CYS A O 14
ATOM 13714 N N . GLN A 1 43 ? -7.532 -2.274 -6.963 1.00 0.00 43 GLN A N 14
ATOM 13715 C CA . GLN A 1 43 ? -6.385 -1.885 -6.151 1.00 0.00 43 GLN A CA 14
ATOM 13716 C C . GLN A 1 43 ? -6.030 -0.419 -6.376 1.00 0.00 43 GLN A C 14
ATOM 13717 O O . GLN A 1 43 ? -5.862 0.343 -5.424 1.00 0.00 43 GLN A O 14
ATOM 13731 N N . VAL A 1 44 ? -5.917 -0.031 -7.642 1.00 0.00 44 VAL A N 14
ATOM 13732 C CA . VAL A 1 44 ? -5.583 1.344 -7.993 1.00 0.00 44 VAL A CA 14
ATOM 13733 C C . VAL A 1 44 ? -6.632 2.317 -7.464 1.00 0.00 44 VAL A C 14
ATOM 13734 O O . VAL A 1 44 ? -6.311 3.436 -7.063 1.00 0.00 44 VAL A O 14
ATOM 13747 N N . LYS A 1 45 ? -7.887 1.882 -7.466 1.00 0.00 45 LYS A N 14
ATOM 13748 C CA . LYS A 1 45 ? -8.985 2.713 -6.986 1.00 0.00 45 LYS A CA 14
ATOM 13749 C C . LYS A 1 45 ? -9.003 2.763 -5.461 1.00 0.00 45 LYS A C 14
ATOM 13750 O O . LYS A 1 45 ? -8.874 3.832 -4.864 1.00 0.00 45 LYS A O 14
ATOM 13769 N N . HIS A 1 46 ? -9.161 1.600 -4.837 1.00 0.00 46 HIS A N 14
ATOM 13770 C CA . HIS A 1 46 ? -9.193 1.511 -3.382 1.00 0.00 46 HIS A CA 14
ATOM 13771 C C . HIS A 1 46 ? -7.924 2.101 -2.773 1.00 0.00 46 HIS A C 14
ATOM 13772 O O . HIS A 1 46 ? -7.967 2.739 -1.722 1.00 0.00 46 HIS A O 14
ATOM 13786 N N . TRP A 1 47 ? -6.797 1.883 -3.442 1.00 0.00 47 TRP A N 14
ATOM 13787 C CA . TRP A 1 47 ? -5.516 2.393 -2.966 1.00 0.00 47 TRP A CA 14
ATOM 13788 C C . TRP A 1 47 ? -5.672 3.789 -2.372 1.00 0.00 47 TRP A C 14
ATOM 13789 O O . TRP A 1 47 ? -5.015 4.131 -1.390 1.00 0.00 47 TRP A O 14
ATOM 13810 N N . GLU A 1 48 ? -6.546 4.589 -2.974 1.00 0.00 48 GLU A N 14
ATOM 13811 C CA . GLU A 1 48 ? -6.787 5.948 -2.504 1.00 0.00 48 GLU A CA 14
ATOM 13812 C C . GLU A 1 48 ? -6.815 5.999 -0.979 1.00 0.00 48 GLU A C 14
ATOM 13813 O O . GLU A 1 48 ? -6.197 6.868 -0.364 1.00 0.00 48 GLU A O 14
ATOM 13825 N N . LYS A 1 49 ? -7.536 5.061 -0.375 1.00 0.00 49 LYS A N 14
ATOM 13826 C CA . LYS A 1 49 ? -7.645 4.996 1.078 1.00 0.00 49 LYS A CA 14
ATOM 13827 C C . LYS A 1 49 ? -6.739 3.907 1.644 1.00 0.00 49 LYS A C 14
ATOM 13828 O O . LYS A 1 49 ? -5.965 4.149 2.570 1.00 0.00 49 LYS A O 14
ATOM 13847 N N . HIS A 1 50 ? -6.840 2.707 1.080 1.00 0.00 50 HIS A N 14
ATOM 13848 C CA . HIS A 1 50 ? -6.028 1.581 1.527 1.00 0.00 50 HIS A CA 14
ATOM 13849 C C . HIS A 1 50 ? -4.570 1.997 1.699 1.00 0.00 50 HIS A C 14
ATOM 13850 O O . HIS A 1 50 ? -3.914 1.613 2.665 1.00 0.00 50 HIS A O 14
ATOM 13864 N N . GLY A 1 51 ? -4.069 2.786 0.752 1.00 0.00 51 GLY A N 14
ATOM 13865 C CA . GLY A 1 51 ? -2.692 3.240 0.817 1.00 0.00 51 GLY A CA 14
ATOM 13866 C C . GLY A 1 51 ? -2.237 3.511 2.237 1.00 0.00 51 GLY A C 14
ATOM 13867 O O . GLY A 1 51 ? -1.225 2.974 2.686 1.00 0.00 51 GLY A O 14
ATOM 13871 N N . LYS A 1 52 ? -2.986 4.349 2.946 1.00 0.00 52 LYS A N 14
ATOM 13872 C CA . LYS A 1 52 ? -2.655 4.692 4.324 1.00 0.00 52 LYS A CA 14
ATOM 13873 C C . LYS A 1 52 ? -2.366 3.438 5.143 1.00 0.00 52 LYS A C 14
ATOM 13874 O O . LYS A 1 52 ? -1.355 3.359 5.843 1.00 0.00 52 LYS A O 14
ATOM 13893 N N . THR A 1 53 ? -3.258 2.457 5.050 1.00 0.00 53 THR A N 14
ATOM 13894 C CA . THR A 1 53 ? -3.099 1.207 5.781 1.00 0.00 53 THR A CA 14
ATOM 13895 C C . THR A 1 53 ? -1.955 0.377 5.209 1.00 0.00 53 THR A C 14
ATOM 13896 O O . THR A 1 53 ? -1.258 -0.326 5.941 1.00 0.00 53 THR A O 14
ATOM 13907 N N . CYS A 1 54 ? -1.767 0.463 3.897 1.00 0.00 54 CYS A N 14
ATOM 13908 C CA . CYS A 1 54 ? -0.707 -0.279 3.225 1.00 0.00 54 CYS A CA 14
ATOM 13909 C C . CYS A 1 54 ? 0.662 0.114 3.771 1.00 0.00 54 CYS A C 14
ATOM 13910 O O . CYS A 1 54 ? 1.043 1.284 3.741 1.00 0.00 54 CYS A O 14
ATOM 13917 N N . VAL A 1 55 ? 1.400 -0.874 4.270 1.00 0.00 55 VAL A N 14
ATOM 13918 C CA . VAL A 1 55 ? 2.728 -0.632 4.822 1.00 0.00 55 VAL A CA 14
ATOM 13919 C C . VAL A 1 55 ? 3.815 -1.020 3.826 1.00 0.00 55 VAL A C 14
ATOM 13920 O O . VAL A 1 55 ? 3.810 -2.126 3.283 1.00 0.00 55 VAL A O 14
ATOM 13933 N N . LEU A 1 56 ? 4.747 -0.103 3.590 1.00 0.00 56 LEU A N 14
ATOM 13934 C CA . LEU A 1 56 ? 5.843 -0.348 2.659 1.00 0.00 56 LEU A CA 14
ATOM 13935 C C . LEU A 1 56 ? 6.717 -1.502 3.139 1.00 0.00 56 LEU A C 14
ATOM 13936 O O . LEU A 1 56 ? 7.671 -1.300 3.890 1.00 0.00 56 LEU A O 14
ATOM 13952 N N . ALA A 1 57 ? 6.387 -2.711 2.698 1.00 0.00 57 ALA A N 14
ATOM 13953 C CA . ALA A 1 57 ? 7.145 -3.897 3.079 1.00 0.00 57 ALA A CA 14
ATOM 13954 C C . ALA A 1 57 ? 7.441 -4.772 1.867 1.00 0.00 57 ALA A C 14
ATOM 13955 O O . ALA A 1 57 ? 7.368 -5.998 1.942 1.00 0.00 57 ALA A O 14
ATOM 13962 N N . ALA A 1 58 ? 7.775 -4.134 0.749 1.00 0.00 58 ALA A N 14
ATOM 13963 C CA . ALA A 1 58 ? 8.084 -4.856 -0.479 1.00 0.00 58 ALA A CA 14
ATOM 13964 C C . ALA A 1 58 ? 9.343 -5.700 -0.318 1.00 0.00 58 ALA A C 14
ATOM 13965 O O . ALA A 1 58 ? 10.085 -5.545 0.652 1.00 0.00 58 ALA A O 14
ATOM 13972 N N . GLN A 1 59 ? 9.579 -6.592 -1.275 1.00 0.00 59 GLN A N 14
ATOM 13973 C CA . GLN A 1 59 ? 10.749 -7.461 -1.238 1.00 0.00 59 GLN A CA 14
ATOM 13974 C C . GLN A 1 59 ? 11.985 -6.690 -0.787 1.00 0.00 59 GLN A C 14
ATOM 13975 O O . GLN A 1 59 ? 12.548 -5.901 -1.545 1.00 0.00 59 GLN A O 14
ATOM 13989 N N . GLY A 1 60 ? 12.403 -6.924 0.454 1.00 0.00 60 GLY A N 14
ATOM 13990 C CA . GLY A 1 60 ? 13.570 -6.244 0.984 1.00 0.00 60 GLY A CA 14
ATOM 13991 C C . GLY A 1 60 ? 14.180 -6.974 2.165 1.00 0.00 60 GLY A C 14
ATOM 13992 O O . GLY A 1 60 ? 14.540 -8.146 2.060 1.00 0.00 60 GLY A O 14
ATOM 13996 N N . ASP A 1 61 ? 14.298 -6.279 3.291 1.00 0.00 61 ASP A N 14
ATOM 13997 C CA . ASP A 1 61 ? 14.869 -6.868 4.496 1.00 0.00 61 ASP A CA 14
ATOM 13998 C C . ASP A 1 61 ? 14.169 -8.178 4.846 1.00 0.00 61 ASP A C 14
ATOM 13999 O O . ASP A 1 61 ? 13.207 -8.574 4.187 1.00 0.00 61 ASP A O 14
ATOM 14008 N N . ARG A 1 62 ? 14.659 -8.846 5.885 1.00 0.00 62 ARG A N 14
ATOM 14009 C CA . ARG A 1 62 ? 14.082 -10.112 6.320 1.00 0.00 62 ARG A CA 14
ATOM 14010 C C . ARG A 1 62 ? 12.914 -9.878 7.273 1.00 0.00 62 ARG A C 14
ATOM 14011 O O . ARG A 1 62 ? 13.088 -9.867 8.492 1.00 0.00 62 ARG A O 14
ATOM 14032 N N . ALA A 1 63 ? 11.725 -9.692 6.710 1.00 0.00 63 ALA A N 14
ATOM 14033 C CA . ALA A 1 63 ? 10.529 -9.460 7.510 1.00 0.00 63 ALA A CA 14
ATOM 14034 C C . ALA A 1 63 ? 9.842 -10.775 7.865 1.00 0.00 63 ALA A C 14
ATOM 14035 O O . ALA A 1 63 ? 9.845 -11.721 7.078 1.00 0.00 63 ALA A O 14
ATOM 14042 N N . LYS A 1 64 ? 9.255 -10.828 9.056 1.00 0.00 64 LYS A N 14
ATOM 14043 C CA . LYS A 1 64 ? 8.564 -12.026 9.516 1.00 0.00 64 LYS A CA 14
ATOM 14044 C C . LYS A 1 64 ? 7.782 -12.674 8.378 1.00 0.00 64 LYS A C 14
ATOM 14045 O O . LYS A 1 64 ? 6.897 -12.053 7.788 1.00 0.00 64 LYS A O 14
ATOM 14064 N N . SER A 1 65 ? 8.112 -13.925 8.076 1.00 0.00 65 SER A N 14
ATOM 14065 C CA . SER A 1 65 ? 7.441 -14.656 7.008 1.00 0.00 65 SER A CA 14
ATOM 14066 C C . SER A 1 65 ? 7.172 -16.100 7.422 1.00 0.00 65 SER A C 14
ATOM 14067 O O . SER A 1 65 ? 7.947 -16.698 8.168 1.00 0.00 65 SER A O 14
ATOM 14075 N N . GLY A 1 66 ? 6.068 -16.654 6.932 1.00 0.00 66 GLY A N 14
ATOM 14076 C CA . GLY A 1 66 ? 5.715 -18.023 7.261 1.00 0.00 66 GLY A CA 14
ATOM 14077 C C . GLY A 1 66 ? 6.588 -19.034 6.546 1.00 0.00 66 GLY A C 14
ATOM 14078 O O . GLY A 1 66 ? 7.645 -18.704 6.008 1.00 0.00 66 GLY A O 14
ATOM 14082 N N . PRO A 1 67 ? 6.146 -20.301 6.535 1.00 0.00 67 PRO A N 14
ATOM 14083 C CA . PRO A 1 67 ? 6.880 -21.390 5.884 1.00 0.00 67 PRO A CA 14
ATOM 14084 C C . PRO A 1 67 ? 6.869 -21.270 4.364 1.00 0.00 67 PRO A C 14
ATOM 14085 O O . PRO A 1 67 ? 5.814 -21.101 3.753 1.00 0.00 67 PRO A O 14
ATOM 14096 N N . SER A 1 68 ? 8.049 -21.359 3.760 1.00 0.00 68 SER A N 14
ATOM 14097 C CA . SER A 1 68 ? 8.175 -21.257 2.311 1.00 0.00 68 SER A CA 14
ATOM 14098 C C . SER A 1 68 ? 7.031 -21.986 1.613 1.00 0.00 68 SER A C 14
ATOM 14099 O O . SER A 1 68 ? 6.740 -23.143 1.917 1.00 0.00 68 SER A O 14
ATOM 14107 N N . SER A 1 69 ? 6.385 -21.300 0.676 1.00 0.00 69 SER A N 14
ATOM 14108 C CA . SER A 1 69 ? 5.270 -21.879 -0.064 1.00 0.00 69 SER A CA 14
ATOM 14109 C C . SER A 1 69 ? 4.809 -20.941 -1.175 1.00 0.00 69 SER A C 14
ATOM 14110 O O . SER A 1 69 ? 4.713 -19.730 -0.980 1.00 0.00 69 SER A O 14
ATOM 14118 N N . GLY A 1 70 ? 4.524 -21.510 -2.342 1.00 0.00 70 GLY A N 14
ATOM 14119 C CA . GLY A 1 70 ? 4.077 -20.712 -3.468 1.00 0.00 70 GLY A CA 14
ATOM 14120 C C . GLY A 1 70 ? 4.441 -21.334 -4.801 1.00 0.00 70 GLY A C 14
ATOM 14121 O O . GLY A 1 70 ? 5.429 -22.063 -4.872 1.00 0.00 70 GLY A O 14
ATOM 14127 N N . GLY A 1 1 ? -36.201 -24.230 33.820 1.00 0.00 1 GLY A N 15
ATOM 14128 C CA . GLY A 1 1 ? -36.588 -24.644 32.484 1.00 0.00 1 GLY A CA 15
ATOM 14129 C C . GLY A 1 1 ? -35.629 -24.147 31.421 1.00 0.00 1 GLY A C 15
ATOM 14130 O O . GLY A 1 1 ? -35.324 -22.956 31.359 1.00 0.00 1 GLY A O 15
ATOM 14134 N N . SER A 1 2 ? -35.150 -25.062 30.584 1.00 0.00 2 SER A N 15
ATOM 14135 C CA . SER A 1 2 ? -34.214 -24.711 29.522 1.00 0.00 2 SER A CA 15
ATOM 14136 C C . SER A 1 2 ? -34.314 -25.697 28.362 1.00 0.00 2 SER A C 15
ATOM 14137 O O . SER A 1 2 ? -34.047 -26.888 28.521 1.00 0.00 2 SER A O 15
ATOM 14145 N N . SER A 1 3 ? -34.701 -25.192 27.195 1.00 0.00 3 SER A N 15
ATOM 14146 C CA . SER A 1 3 ? -34.840 -26.028 26.009 1.00 0.00 3 SER A CA 15
ATOM 14147 C C . SER A 1 3 ? -35.060 -25.172 24.765 1.00 0.00 3 SER A C 15
ATOM 14148 O O . SER A 1 3 ? -35.826 -24.210 24.787 1.00 0.00 3 SER A O 15
ATOM 14156 N N . GLY A 1 4 ? -34.382 -25.533 23.679 1.00 0.00 4 GLY A N 15
ATOM 14157 C CA . GLY A 1 4 ? -34.517 -24.789 22.440 1.00 0.00 4 GLY A CA 15
ATOM 14158 C C . GLY A 1 4 ? -33.188 -24.586 21.738 1.00 0.00 4 GLY A C 15
ATOM 14159 O O . GLY A 1 4 ? -32.757 -23.453 21.528 1.00 0.00 4 GLY A O 15
ATOM 14163 N N . SER A 1 5 ? -32.537 -25.687 21.377 1.00 0.00 5 SER A N 15
ATOM 14164 C CA . SER A 1 5 ? -31.247 -25.625 20.701 1.00 0.00 5 SER A CA 15
ATOM 14165 C C . SER A 1 5 ? -31.171 -26.659 19.581 1.00 0.00 5 SER A C 15
ATOM 14166 O O . SER A 1 5 ? -31.524 -27.823 19.770 1.00 0.00 5 SER A O 15
ATOM 14174 N N . SER A 1 6 ? -30.708 -26.224 18.413 1.00 0.00 6 SER A N 15
ATOM 14175 C CA . SER A 1 6 ? -30.588 -27.109 17.261 1.00 0.00 6 SER A CA 15
ATOM 14176 C C . SER A 1 6 ? -29.166 -27.093 16.709 1.00 0.00 6 SER A C 15
ATOM 14177 O O . SER A 1 6 ? -28.544 -28.140 16.535 1.00 0.00 6 SER A O 15
ATOM 14185 N N . GLY A 1 7 ? -28.657 -25.896 16.435 1.00 0.00 7 GLY A N 15
ATOM 14186 C CA . GLY A 1 7 ? -27.312 -25.764 15.906 1.00 0.00 7 GLY A CA 15
ATOM 14187 C C . GLY A 1 7 ? -27.298 -25.240 14.483 1.00 0.00 7 GLY A C 15
ATOM 14188 O O . GLY A 1 7 ? -27.297 -26.016 13.527 1.00 0.00 7 GLY A O 15
ATOM 14192 N N . LEU A 1 8 ? -27.288 -23.919 14.342 1.00 0.00 8 LEU A N 15
ATOM 14193 C CA . LEU A 1 8 ? -27.276 -23.291 13.025 1.00 0.00 8 LEU A CA 15
ATOM 14194 C C . LEU A 1 8 ? -25.871 -22.823 12.659 1.00 0.00 8 LEU A C 15
ATOM 14195 O O . LEU A 1 8 ? -25.254 -22.050 13.391 1.00 0.00 8 LEU A O 15
ATOM 14211 N N . GLU A 1 9 ? -25.373 -23.295 11.520 1.00 0.00 9 GLU A N 15
ATOM 14212 C CA . GLU A 1 9 ? -24.042 -22.923 11.056 1.00 0.00 9 GLU A CA 15
ATOM 14213 C C . GLU A 1 9 ? -24.125 -22.063 9.798 1.00 0.00 9 GLU A C 15
ATOM 14214 O O . GLU A 1 9 ? -25.003 -22.257 8.958 1.00 0.00 9 GLU A O 15
ATOM 14226 N N . ALA A 1 10 ? -23.204 -21.113 9.676 1.00 0.00 10 ALA A N 15
ATOM 14227 C CA . ALA A 1 10 ? -23.171 -20.225 8.521 1.00 0.00 10 ALA A CA 15
ATOM 14228 C C . ALA A 1 10 ? -22.773 -20.981 7.258 1.00 0.00 10 ALA A C 15
ATOM 14229 O O . ALA A 1 10 ? -22.158 -22.046 7.327 1.00 0.00 10 ALA A O 15
ATOM 14236 N N . VAL A 1 11 ? -23.129 -20.426 6.104 1.00 0.00 11 VAL A N 15
ATOM 14237 C CA . VAL A 1 11 ? -22.809 -21.048 4.825 1.00 0.00 11 VAL A CA 15
ATOM 14238 C C . VAL A 1 11 ? -21.968 -20.119 3.957 1.00 0.00 11 VAL A C 15
ATOM 14239 O O . VAL A 1 11 ? -22.459 -19.107 3.457 1.00 0.00 11 VAL A O 15
ATOM 14252 N N . ALA A 1 12 ? -20.698 -20.470 3.781 1.00 0.00 12 ALA A N 15
ATOM 14253 C CA . ALA A 1 12 ? -19.789 -19.669 2.970 1.00 0.00 12 ALA A CA 15
ATOM 14254 C C . ALA A 1 12 ? -18.448 -20.372 2.793 1.00 0.00 12 ALA A C 15
ATOM 14255 O O . ALA A 1 12 ? -17.953 -21.053 3.692 1.00 0.00 12 ALA A O 15
ATOM 14262 N N . PRO A 1 13 ? -17.844 -20.206 1.607 1.00 0.00 13 PRO A N 15
ATOM 14263 C CA . PRO A 1 13 ? -16.551 -20.817 1.284 1.00 0.00 13 PRO A CA 15
ATOM 14264 C C . PRO A 1 13 ? -15.402 -20.191 2.067 1.00 0.00 13 PRO A C 15
ATOM 14265 O O . PRO A 1 13 ? -15.589 -19.204 2.778 1.00 0.00 13 PRO A O 15
ATOM 14276 N N . GLU A 1 14 ? -14.214 -20.771 1.932 1.00 0.00 14 GLU A N 15
ATOM 14277 C CA . GLU A 1 14 ? -13.035 -20.269 2.628 1.00 0.00 14 GLU A CA 15
ATOM 14278 C C . GLU A 1 14 ? -12.013 -19.718 1.638 1.00 0.00 14 GLU A C 15
ATOM 14279 O O . GLU A 1 14 ? -11.069 -20.410 1.254 1.00 0.00 14 GLU A O 15
ATOM 14291 N N . ARG A 1 15 ? -12.207 -18.469 1.229 1.00 0.00 15 ARG A N 15
ATOM 14292 C CA . ARG A 1 15 ? -11.304 -17.826 0.283 1.00 0.00 15 ARG A CA 15
ATOM 14293 C C . ARG A 1 15 ? -11.397 -16.306 0.389 1.00 0.00 15 ARG A C 15
ATOM 14294 O O . ARG A 1 15 ? -12.418 -15.749 0.795 1.00 0.00 15 ARG A O 15
ATOM 14315 N N . PRO A 1 16 ? -10.308 -15.619 0.016 1.00 0.00 16 PRO A N 15
ATOM 14316 C CA . PRO A 1 16 ? -10.242 -14.155 0.061 1.00 0.00 16 PRO A CA 15
ATOM 14317 C C . PRO A 1 16 ? -11.133 -13.502 -0.990 1.00 0.00 16 PRO A C 15
ATOM 14318 O O . PRO A 1 16 ? -11.501 -14.131 -1.983 1.00 0.00 16 PRO A O 15
ATOM 14329 N N . ARG A 1 17 ? -11.476 -12.238 -0.766 1.00 0.00 17 ARG A N 15
ATOM 14330 C CA . ARG A 1 17 ? -12.325 -11.501 -1.695 1.00 0.00 17 ARG A CA 15
ATOM 14331 C C . ARG A 1 17 ? -11.902 -10.037 -1.773 1.00 0.00 17 ARG A C 15
ATOM 14332 O O . ARG A 1 17 ? -11.332 -9.493 -0.827 1.00 0.00 17 ARG A O 15
ATOM 14353 N N . CYS A 1 18 ? -12.185 -9.405 -2.907 1.00 0.00 18 CYS A N 15
ATOM 14354 C CA . CYS A 1 18 ? -11.834 -8.004 -3.110 1.00 0.00 18 CYS A CA 15
ATOM 14355 C C . CYS A 1 18 ? -12.379 -7.137 -1.979 1.00 0.00 18 CYS A C 15
ATOM 14356 O O . CYS A 1 18 ? -13.137 -7.608 -1.132 1.00 0.00 18 CYS A O 15
ATOM 14363 N N . ALA A 1 19 ? -11.987 -5.867 -1.974 1.00 0.00 19 ALA A N 15
ATOM 14364 C CA . ALA A 1 19 ? -12.438 -4.933 -0.949 1.00 0.00 19 ALA A CA 15
ATOM 14365 C C . ALA A 1 19 ? -13.502 -3.989 -1.498 1.00 0.00 19 ALA A C 15
ATOM 14366 O O . ALA A 1 19 ? -14.485 -3.685 -0.820 1.00 0.00 19 ALA A O 15
ATOM 14373 N N . TYR A 1 20 ? -13.300 -3.527 -2.727 1.00 0.00 20 TYR A N 15
ATOM 14374 C CA . TYR A 1 20 ? -14.241 -2.614 -3.364 1.00 0.00 20 TYR A CA 15
ATOM 14375 C C . TYR A 1 20 ? -15.482 -3.360 -3.847 1.00 0.00 20 TYR A C 15
ATOM 14376 O O . TYR A 1 20 ? -16.579 -3.170 -3.322 1.00 0.00 20 TYR A O 15
ATOM 14394 N N . CYS A 1 21 ? -15.299 -4.212 -4.851 1.00 0.00 21 CYS A N 15
ATOM 14395 C CA . CYS A 1 21 ? -16.400 -4.988 -5.406 1.00 0.00 21 CYS A CA 15
ATOM 14396 C C . CYS A 1 21 ? -16.643 -6.252 -4.586 1.00 0.00 21 CYS A C 15
ATOM 14397 O O . CYS A 1 21 ? -17.716 -6.851 -4.654 1.00 0.00 21 CYS A O 15
ATOM 14404 N N . SER A 1 22 ? -15.639 -6.650 -3.812 1.00 0.00 22 SER A N 15
ATOM 14405 C CA . SER A 1 22 ? -15.742 -7.844 -2.981 1.00 0.00 22 SER A CA 15
ATOM 14406 C C . SER A 1 22 ? -16.068 -9.069 -3.829 1.00 0.00 22 SER A C 15
ATOM 14407 O O . SER A 1 22 ? -17.019 -9.798 -3.546 1.00 0.00 22 SER A O 15
ATOM 14415 N N . ALA A 1 23 ? -15.273 -9.290 -4.870 1.00 0.00 23 ALA A N 15
ATOM 14416 C CA . ALA A 1 23 ? -15.475 -10.428 -5.759 1.00 0.00 23 ALA A CA 15
ATOM 14417 C C . ALA A 1 23 ? -14.292 -11.388 -5.699 1.00 0.00 23 ALA A C 15
ATOM 14418 O O . ALA A 1 23 ? -13.267 -11.086 -5.090 1.00 0.00 23 ALA A O 15
ATOM 14425 N N . GLU A 1 24 ? -14.443 -12.545 -6.336 1.00 0.00 24 GLU A N 15
ATOM 14426 C CA . GLU A 1 24 ? -13.386 -13.550 -6.353 1.00 0.00 24 GLU A CA 15
ATOM 14427 C C . GLU A 1 24 ? -12.021 -12.900 -6.560 1.00 0.00 24 GLU A C 15
ATOM 14428 O O . GLU A 1 24 ? -11.781 -12.244 -7.573 1.00 0.00 24 GLU A O 15
ATOM 14440 N N . ALA A 1 25 ? -11.130 -13.087 -5.592 1.00 0.00 25 ALA A N 15
ATOM 14441 C CA . ALA A 1 25 ? -9.789 -12.521 -5.668 1.00 0.00 25 ALA A CA 15
ATOM 14442 C C . ALA A 1 25 ? -8.798 -13.531 -6.239 1.00 0.00 25 ALA A C 15
ATOM 14443 O O . ALA A 1 25 ? -9.073 -14.730 -6.277 1.00 0.00 25 ALA A O 15
ATOM 14450 N N . SER A 1 26 ? -7.646 -13.037 -6.682 1.00 0.00 26 SER A N 15
ATOM 14451 C CA . SER A 1 26 ? -6.617 -13.896 -7.255 1.00 0.00 26 SER A CA 15
ATOM 14452 C C . SER A 1 26 ? -5.255 -13.602 -6.633 1.00 0.00 26 SER A C 15
ATOM 14453 O O . SER A 1 26 ? -4.578 -14.502 -6.137 1.00 0.00 26 SER A O 15
ATOM 14461 N N . LYS A 1 27 ? -4.860 -12.334 -6.663 1.00 0.00 27 LYS A N 15
ATOM 14462 C CA . LYS A 1 27 ? -3.581 -11.917 -6.101 1.00 0.00 27 LYS A CA 15
ATOM 14463 C C . LYS A 1 27 ? -3.785 -10.944 -4.944 1.00 0.00 27 LYS A C 15
ATOM 14464 O O . LYS A 1 27 ? -4.917 -10.612 -4.593 1.00 0.00 27 LYS A O 15
ATOM 14483 N N . ARG A 1 28 ? -2.683 -10.489 -4.358 1.00 0.00 28 ARG A N 15
ATOM 14484 C CA . ARG A 1 28 ? -2.741 -9.554 -3.241 1.00 0.00 28 ARG A CA 15
ATOM 14485 C C . ARG A 1 28 ? -1.761 -8.402 -3.444 1.00 0.00 28 ARG A C 15
ATOM 14486 O O . ARG A 1 28 ? -0.824 -8.503 -4.237 1.00 0.00 28 ARG A O 15
ATOM 14507 N N . CYS A 1 29 ? -1.984 -7.308 -2.724 1.00 0.00 29 CYS A N 15
ATOM 14508 C CA . CYS A 1 29 ? -1.122 -6.137 -2.824 1.00 0.00 29 CYS A CA 15
ATOM 14509 C C . CYS A 1 29 ? 0.349 -6.538 -2.777 1.00 0.00 29 CYS A C 15
ATOM 14510 O O . CYS A 1 29 ? 0.796 -7.188 -1.833 1.00 0.00 29 CYS A O 15
ATOM 14517 N N . SER A 1 30 ? 1.097 -6.146 -3.804 1.00 0.00 30 SER A N 15
ATOM 14518 C CA . SER A 1 30 ? 2.517 -6.467 -3.882 1.00 0.00 30 SER A CA 15
ATOM 14519 C C . SER A 1 30 ? 3.344 -5.478 -3.067 1.00 0.00 30 SER A C 15
ATOM 14520 O O . SER A 1 30 ? 4.479 -5.160 -3.421 1.00 0.00 30 SER A O 15
ATOM 14528 N N . ARG A 1 31 ? 2.765 -4.994 -1.972 1.00 0.00 31 ARG A N 15
ATOM 14529 C CA . ARG A 1 31 ? 3.447 -4.039 -1.106 1.00 0.00 31 ARG A CA 15
ATOM 14530 C C . ARG A 1 31 ? 3.279 -4.420 0.362 1.00 0.00 31 ARG A C 15
ATOM 14531 O O . ARG A 1 31 ? 4.180 -4.215 1.175 1.00 0.00 31 ARG A O 15
ATOM 14552 N N . CYS A 1 32 ? 2.118 -4.976 0.694 1.00 0.00 32 CYS A N 15
ATOM 14553 C CA . CYS A 1 32 ? 1.830 -5.385 2.063 1.00 0.00 32 CYS A CA 15
ATOM 14554 C C . CYS A 1 32 ? 1.360 -6.836 2.110 1.00 0.00 32 CYS A C 15
ATOM 14555 O O . CYS A 1 32 ? 1.679 -7.572 3.043 1.00 0.00 32 CYS A O 15
ATOM 14562 N N . GLN A 1 33 ? 0.599 -7.238 1.097 1.00 0.00 33 GLN A N 15
ATOM 14563 C CA . GLN A 1 33 ? 0.085 -8.601 1.023 1.00 0.00 33 GLN A CA 15
ATOM 14564 C C . GLN A 1 33 ? -0.900 -8.873 2.155 1.00 0.00 33 GLN A C 15
ATOM 14565 O O . GLN A 1 33 ? -0.883 -9.943 2.761 1.00 0.00 33 GLN A O 15
ATOM 14579 N N . ASN A 1 34 ? -1.757 -7.897 2.435 1.00 0.00 34 ASN A N 15
ATOM 14580 C CA . ASN A 1 34 ? -2.749 -8.031 3.495 1.00 0.00 34 ASN A CA 15
ATOM 14581 C C . ASN A 1 34 ? -4.164 -7.966 2.928 1.00 0.00 34 ASN A C 15
ATOM 14582 O O . ASN A 1 34 ? -5.063 -8.664 3.397 1.00 0.00 34 ASN A O 15
ATOM 14593 N N . GLU A 1 35 ? -4.353 -7.124 1.917 1.00 0.00 35 GLU A N 15
ATOM 14594 C CA . GLU A 1 35 ? -5.658 -6.968 1.287 1.00 0.00 35 GLU A CA 15
ATOM 14595 C C . GLU A 1 35 ? -5.701 -7.685 -0.060 1.00 0.00 35 GLU A C 15
ATOM 14596 O O . GLU A 1 35 ? -4.695 -7.765 -0.764 1.00 0.00 35 GLU A O 15
ATOM 14608 N N . TRP A 1 36 ? -6.872 -8.204 -0.409 1.00 0.00 36 TRP A N 15
ATOM 14609 C CA . TRP A 1 36 ? -7.047 -8.914 -1.671 1.00 0.00 36 TRP A CA 15
ATOM 14610 C C . TRP A 1 36 ? -7.792 -8.051 -2.683 1.00 0.00 36 TRP A C 15
ATOM 14611 O O . TRP A 1 36 ? -8.571 -7.174 -2.311 1.00 0.00 36 TRP A O 15
ATOM 14632 N N . TYR A 1 37 ? -7.548 -8.306 -3.964 1.00 0.00 37 TYR A N 15
ATOM 14633 C CA . TYR A 1 37 ? -8.194 -7.550 -5.030 1.00 0.00 37 TYR A CA 15
ATOM 14634 C C . TYR A 1 37 ? -8.517 -8.451 -6.218 1.00 0.00 37 TYR A C 15
ATOM 14635 O O . TYR A 1 37 ? -7.727 -9.321 -6.586 1.00 0.00 37 TYR A O 15
ATOM 14653 N N . CYS A 1 38 ? -9.684 -8.235 -6.816 1.00 0.00 38 CYS A N 15
ATOM 14654 C CA . CYS A 1 38 ? -10.114 -9.026 -7.963 1.00 0.00 38 CYS A CA 15
ATOM 14655 C C . CYS A 1 38 ? -9.421 -8.555 -9.239 1.00 0.00 38 CYS A C 15
ATOM 14656 O O . CYS A 1 38 ? -8.914 -9.363 -10.017 1.00 0.00 38 CYS A O 15
ATOM 14663 N N . CYS A 1 39 ? -9.404 -7.243 -9.446 1.00 0.00 39 CYS A N 15
ATOM 14664 C CA . CYS A 1 39 ? -8.775 -6.663 -10.627 1.00 0.00 39 CYS A CA 15
ATOM 14665 C C . CYS A 1 39 ? -8.095 -5.340 -10.287 1.00 0.00 39 CYS A C 15
ATOM 14666 O O . CYS A 1 39 ? -8.160 -4.872 -9.150 1.00 0.00 39 CYS A O 15
ATOM 14674 N N . ARG A 1 40 ? -7.443 -4.744 -11.280 1.00 0.00 40 ARG A N 15
ATOM 14675 C CA . ARG A 1 40 ? -6.748 -3.477 -11.085 1.00 0.00 40 ARG A CA 15
ATOM 14676 C C . ARG A 1 40 ? -7.743 -2.335 -10.901 1.00 0.00 40 ARG A C 15
ATOM 14677 O O . ARG A 1 40 ? -7.547 -1.459 -10.060 1.00 0.00 40 ARG A O 15
ATOM 14698 N N . GLU A 1 41 ? -8.810 -2.352 -11.695 1.00 0.00 41 GLU A N 15
ATOM 14699 C CA . GLU A 1 41 ? -9.834 -1.316 -11.620 1.00 0.00 41 GLU A CA 15
ATOM 14700 C C . GLU A 1 41 ? -10.056 -0.875 -10.176 1.00 0.00 41 GLU A C 15
ATOM 14701 O O . GLU A 1 41 ? -9.998 0.314 -9.862 1.00 0.00 41 GLU A O 15
ATOM 14713 N N . CYS A 1 42 ? -10.312 -1.842 -9.301 1.00 0.00 42 CYS A N 15
ATOM 14714 C CA . CYS A 1 42 ? -10.545 -1.555 -7.891 1.00 0.00 42 CYS A CA 15
ATOM 14715 C C . CYS A 1 42 ? -9.258 -1.100 -7.208 1.00 0.00 42 CYS A C 15
ATOM 14716 O O . CYS A 1 42 ? -9.192 -0.002 -6.657 1.00 0.00 42 CYS A O 15
ATOM 14723 N N . GLN A 1 43 ? -8.239 -1.952 -7.250 1.00 0.00 43 GLN A N 15
ATOM 14724 C CA . GLN A 1 43 ? -6.955 -1.637 -6.636 1.00 0.00 43 GLN A CA 15
ATOM 14725 C C . GLN A 1 43 ? -6.623 -0.157 -6.796 1.00 0.00 43 GLN A C 15
ATOM 14726 O O . GLN A 1 43 ? -6.244 0.512 -5.835 1.00 0.00 43 GLN A O 15
ATOM 14740 N N . VAL A 1 44 ? -6.767 0.348 -8.018 1.00 0.00 44 VAL A N 15
ATOM 14741 C CA . VAL A 1 44 ? -6.484 1.749 -8.304 1.00 0.00 44 VAL A CA 15
ATOM 14742 C C . VAL A 1 44 ? -7.327 2.670 -7.430 1.00 0.00 44 VAL A C 15
ATOM 14743 O O . VAL A 1 44 ? -6.808 3.584 -6.789 1.00 0.00 44 VAL A O 15
ATOM 14756 N N . LYS A 1 45 ? -8.633 2.423 -7.408 1.00 0.00 45 LYS A N 15
ATOM 14757 C CA . LYS A 1 45 ? -9.551 3.229 -6.612 1.00 0.00 45 LYS A CA 15
ATOM 14758 C C . LYS A 1 45 ? -9.318 3.005 -5.121 1.00 0.00 45 LYS A C 15
ATOM 14759 O O . LYS A 1 45 ? -8.990 3.938 -4.387 1.00 0.00 45 LYS A O 15
ATOM 14778 N N . HIS A 1 46 ? -9.487 1.763 -4.680 1.00 0.00 46 HIS A N 15
ATOM 14779 C CA . HIS A 1 46 ? -9.292 1.417 -3.276 1.00 0.00 46 HIS A CA 15
ATOM 14780 C C . HIS A 1 46 ? -7.932 1.898 -2.782 1.00 0.00 46 HIS A C 15
ATOM 14781 O O . HIS A 1 46 ? -7.803 2.371 -1.653 1.00 0.00 46 HIS A O 15
ATOM 14795 N N . TRP A 1 47 ? -6.920 1.772 -3.633 1.00 0.00 47 TRP A N 15
ATOM 14796 C CA . TRP A 1 47 ? -5.569 2.193 -3.282 1.00 0.00 47 TRP A CA 15
ATOM 14797 C C . TRP A 1 47 ? -5.563 3.626 -2.761 1.00 0.00 47 TRP A C 15
ATOM 14798 O O . TRP A 1 47 ? -4.793 3.966 -1.863 1.00 0.00 47 TRP A O 15
ATOM 14819 N N . GLU A 1 48 ? -6.426 4.462 -3.330 1.00 0.00 48 GLU A N 15
ATOM 14820 C CA . GLU A 1 48 ? -6.518 5.858 -2.922 1.00 0.00 48 GLU A CA 15
ATOM 14821 C C . GLU A 1 48 ? -6.369 5.994 -1.409 1.00 0.00 48 GLU A C 15
ATOM 14822 O O . GLU A 1 48 ? -5.621 6.841 -0.921 1.00 0.00 48 GLU A O 15
ATOM 14834 N N . LYS A 1 49 ? -7.088 5.154 -0.672 1.00 0.00 49 LYS A N 15
ATOM 14835 C CA . LYS A 1 49 ? -7.037 5.178 0.785 1.00 0.00 49 LYS A CA 15
ATOM 14836 C C . LYS A 1 49 ? -6.171 4.042 1.317 1.00 0.00 49 LYS A C 15
ATOM 14837 O O . LYS A 1 49 ? -5.290 4.257 2.151 1.00 0.00 49 LYS A O 15
ATOM 14856 N N . HIS A 1 50 ? -6.425 2.831 0.830 1.00 0.00 50 HIS A N 15
ATOM 14857 C CA . HIS A 1 50 ? -5.666 1.661 1.256 1.00 0.00 50 HIS A CA 15
ATOM 14858 C C . HIS A 1 50 ? -4.177 1.982 1.347 1.00 0.00 50 HIS A C 15
ATOM 14859 O O . HIS A 1 50 ? -3.494 1.552 2.275 1.00 0.00 50 HIS A O 15
ATOM 14873 N N . GLY A 1 51 ? -3.680 2.741 0.375 1.00 0.00 51 GLY A N 15
ATOM 14874 C CA . GLY A 1 51 ? -2.275 3.106 0.363 1.00 0.00 51 GLY A CA 15
ATOM 14875 C C . GLY A 1 51 ? -1.834 3.754 1.660 1.00 0.00 51 GLY A C 15
ATOM 14876 O O . GLY A 1 51 ? -0.791 3.405 2.215 1.00 0.00 51 GLY A O 15
ATOM 14880 N N . LYS A 1 52 ? -2.628 4.702 2.146 1.00 0.00 52 LYS A N 15
ATOM 14881 C CA . LYS A 1 52 ? -2.314 5.402 3.386 1.00 0.00 52 LYS A CA 15
ATOM 14882 C C . LYS A 1 52 ? -1.948 4.415 4.490 1.00 0.00 52 LYS A C 15
ATOM 14883 O O . LYS A 1 52 ? -0.962 4.604 5.204 1.00 0.00 52 LYS A O 15
ATOM 14902 N N . THR A 1 53 ? -2.747 3.361 4.625 1.00 0.00 53 THR A N 15
ATOM 14903 C CA . THR A 1 53 ? -2.506 2.345 5.641 1.00 0.00 53 THR A CA 15
ATOM 14904 C C . THR A 1 53 ? -1.827 1.118 5.042 1.00 0.00 53 THR A C 15
ATOM 14905 O O . THR A 1 53 ? -2.065 -0.010 5.475 1.00 0.00 53 THR A O 15
ATOM 14916 N N . CYS A 1 54 ? -0.978 1.345 4.046 1.00 0.00 54 CYS A N 15
ATOM 14917 C CA . CYS A 1 54 ? -0.263 0.259 3.387 1.00 0.00 54 CYS A CA 15
ATOM 14918 C C . CYS A 1 54 ? 1.182 0.186 3.872 1.00 0.00 54 CYS A C 15
ATOM 14919 O O . CYS A 1 54 ? 1.933 1.156 3.769 1.00 0.00 54 CYS A O 15
ATOM 14926 N N . VAL A 1 55 ? 1.565 -0.971 4.402 1.00 0.00 55 VAL A N 15
ATOM 14927 C CA . VAL A 1 55 ? 2.920 -1.173 4.902 1.00 0.00 55 VAL A CA 15
ATOM 14928 C C . VAL A 1 55 ? 3.765 -1.950 3.900 1.00 0.00 55 VAL A C 15
ATOM 14929 O O . VAL A 1 55 ? 3.250 -2.771 3.140 1.00 0.00 55 VAL A O 15
ATOM 14942 N N . LEU A 1 56 ? 5.068 -1.687 3.904 1.00 0.00 56 LEU A N 15
ATOM 14943 C CA . LEU A 1 56 ? 5.987 -2.363 2.995 1.00 0.00 56 LEU A CA 15
ATOM 14944 C C . LEU A 1 56 ? 6.590 -3.602 3.652 1.00 0.00 56 LEU A C 15
ATOM 14945 O O . LEU A 1 56 ? 7.487 -3.499 4.487 1.00 0.00 56 LEU A O 15
ATOM 14961 N N . ALA A 1 57 ? 6.091 -4.771 3.266 1.00 0.00 57 ALA A N 15
ATOM 14962 C CA . ALA A 1 57 ? 6.582 -6.029 3.813 1.00 0.00 57 ALA A CA 15
ATOM 14963 C C . ALA A 1 57 ? 7.774 -6.547 3.014 1.00 0.00 57 ALA A C 15
ATOM 14964 O O . ALA A 1 57 ? 8.663 -7.198 3.561 1.00 0.00 57 ALA A O 15
ATOM 14971 N N . ALA A 1 58 ? 7.783 -6.254 1.718 1.00 0.00 58 ALA A N 15
ATOM 14972 C CA . ALA A 1 58 ? 8.866 -6.690 0.845 1.00 0.00 58 ALA A CA 15
ATOM 14973 C C . ALA A 1 58 ? 10.221 -6.520 1.524 1.00 0.00 58 ALA A C 15
ATOM 14974 O O . ALA A 1 58 ? 10.444 -5.552 2.251 1.00 0.00 58 ALA A O 15
ATOM 14981 N N . GLN A 1 59 ? 11.122 -7.467 1.282 1.00 0.00 59 GLN A N 15
ATOM 14982 C CA . GLN A 1 59 ? 12.454 -7.421 1.873 1.00 0.00 59 GLN A CA 15
ATOM 14983 C C . GLN A 1 59 ? 13.220 -6.193 1.393 1.00 0.00 59 GLN A C 15
ATOM 14984 O O . GLN A 1 59 ? 13.795 -6.192 0.306 1.00 0.00 59 GLN A O 15
ATOM 14998 N N . GLY A 1 60 ? 13.224 -5.146 2.214 1.00 0.00 60 GLY A N 15
ATOM 14999 C CA . GLY A 1 60 ? 13.922 -3.925 1.856 1.00 0.00 60 GLY A CA 15
ATOM 15000 C C . GLY A 1 60 ? 15.411 -4.008 2.127 1.00 0.00 60 GLY A C 15
ATOM 15001 O O . GLY A 1 60 ? 16.058 -4.996 1.780 1.00 0.00 60 GLY A O 15
ATOM 15005 N N . ASP A 1 61 ? 15.956 -2.968 2.747 1.00 0.00 61 ASP A N 15
ATOM 15006 C CA . ASP A 1 61 ? 17.379 -2.926 3.064 1.00 0.00 61 ASP A CA 15
ATOM 15007 C C . ASP A 1 61 ? 17.636 -3.447 4.475 1.00 0.00 61 ASP A C 15
ATOM 15008 O O . ASP A 1 61 ? 18.536 -4.258 4.693 1.00 0.00 61 ASP A O 15
ATOM 15017 N N . ARG A 1 62 ? 16.842 -2.973 5.429 1.00 0.00 62 ARG A N 15
ATOM 15018 C CA . ARG A 1 62 ? 16.985 -3.389 6.819 1.00 0.00 62 ARG A CA 15
ATOM 15019 C C . ARG A 1 62 ? 17.208 -4.896 6.916 1.00 0.00 62 ARG A C 15
ATOM 15020 O O . ARG A 1 62 ? 16.968 -5.631 5.959 1.00 0.00 62 ARG A O 15
ATOM 15041 N N . ALA A 1 63 ? 17.668 -5.347 8.078 1.00 0.00 63 ALA A N 15
ATOM 15042 C CA . ALA A 1 63 ? 17.921 -6.765 8.300 1.00 0.00 63 ALA A CA 15
ATOM 15043 C C . ALA A 1 63 ? 16.776 -7.618 7.764 1.00 0.00 63 ALA A C 15
ATOM 15044 O O . ALA A 1 63 ? 15.659 -7.133 7.584 1.00 0.00 63 ALA A O 15
ATOM 15051 N N . LYS A 1 64 ? 17.061 -8.891 7.510 1.00 0.00 64 LYS A N 15
ATOM 15052 C CA . LYS A 1 64 ? 16.055 -9.812 6.995 1.00 0.00 64 LYS A CA 15
ATOM 15053 C C . LYS A 1 64 ? 15.363 -10.554 8.134 1.00 0.00 64 LYS A C 15
ATOM 15054 O O . LYS A 1 64 ? 16.017 -11.168 8.976 1.00 0.00 64 LYS A O 15
ATOM 15073 N N . SER A 1 65 ? 14.035 -10.493 8.152 1.00 0.00 65 SER A N 15
ATOM 15074 C CA . SER A 1 65 ? 13.254 -11.157 9.189 1.00 0.00 65 SER A CA 15
ATOM 15075 C C . SER A 1 65 ? 11.841 -11.458 8.697 1.00 0.00 65 SER A C 15
ATOM 15076 O O . SER A 1 65 ? 11.163 -10.587 8.153 1.00 0.00 65 SER A O 15
ATOM 15084 N N . GLY A 1 66 ? 11.405 -12.699 8.891 1.00 0.00 66 GLY A N 15
ATOM 15085 C CA . GLY A 1 66 ? 10.076 -13.094 8.462 1.00 0.00 66 GLY A CA 15
ATOM 15086 C C . GLY A 1 66 ? 10.108 -14.144 7.370 1.00 0.00 66 GLY A C 15
ATOM 15087 O O . GLY A 1 66 ? 10.907 -14.075 6.435 1.00 0.00 66 GLY A O 15
ATOM 15091 N N . PRO A 1 67 ? 9.224 -15.147 7.481 1.00 0.00 67 PRO A N 15
ATOM 15092 C CA . PRO A 1 67 ? 9.135 -16.237 6.505 1.00 0.00 67 PRO A CA 15
ATOM 15093 C C . PRO A 1 67 ? 8.583 -15.769 5.163 1.00 0.00 67 PRO A C 15
ATOM 15094 O O . PRO A 1 67 ? 7.763 -14.853 5.103 1.00 0.00 67 PRO A O 15
ATOM 15105 N N . SER A 1 68 ? 9.038 -16.404 4.087 1.00 0.00 68 SER A N 15
ATOM 15106 C CA . SER A 1 68 ? 8.592 -16.050 2.745 1.00 0.00 68 SER A CA 15
ATOM 15107 C C . SER A 1 68 ? 8.986 -17.127 1.740 1.00 0.00 68 SER A C 15
ATOM 15108 O O . SER A 1 68 ? 9.856 -17.956 2.010 1.00 0.00 68 SER A O 15
ATOM 15116 N N . SER A 1 69 ? 8.340 -17.109 0.578 1.00 0.00 69 SER A N 15
ATOM 15117 C CA . SER A 1 69 ? 8.620 -18.087 -0.467 1.00 0.00 69 SER A CA 15
ATOM 15118 C C . SER A 1 69 ? 9.852 -17.684 -1.272 1.00 0.00 69 SER A C 15
ATOM 15119 O O . SER A 1 69 ? 9.743 -17.027 -2.307 1.00 0.00 69 SER A O 15
ATOM 15127 N N . GLY A 1 70 ? 11.024 -18.083 -0.788 1.00 0.00 70 GLY A N 15
ATOM 15128 C CA . GLY A 1 70 ? 12.260 -17.755 -1.474 1.00 0.00 70 GLY A CA 15
ATOM 15129 C C . GLY A 1 70 ? 12.370 -18.432 -2.826 1.00 0.00 70 GLY A C 15
ATOM 15130 O O . GLY A 1 70 ? 13.453 -18.431 -3.410 1.00 0.00 70 GLY A O 15
ATOM 15136 N N . GLY A 1 1 ? -38.005 -33.267 37.402 1.00 0.00 1 GLY A N 16
ATOM 15137 C CA . GLY A 1 1 ? -36.960 -32.546 36.699 1.00 0.00 1 GLY A CA 16
ATOM 15138 C C . GLY A 1 1 ? -37.396 -32.094 35.319 1.00 0.00 1 GLY A C 16
ATOM 15139 O O . GLY A 1 1 ? -37.403 -32.883 34.374 1.00 0.00 1 GLY A O 16
ATOM 15143 N N . SER A 1 2 ? -37.761 -30.822 35.203 1.00 0.00 2 SER A N 16
ATOM 15144 C CA . SER A 1 2 ? -38.205 -30.267 33.929 1.00 0.00 2 SER A CA 16
ATOM 15145 C C . SER A 1 2 ? -37.325 -29.094 33.511 1.00 0.00 2 SER A C 16
ATOM 15146 O O . SER A 1 2 ? -37.544 -27.958 33.931 1.00 0.00 2 SER A O 16
ATOM 15154 N N . SER A 1 3 ? -36.327 -29.378 32.680 1.00 0.00 3 SER A N 16
ATOM 15155 C CA . SER A 1 3 ? -35.410 -28.348 32.206 1.00 0.00 3 SER A CA 16
ATOM 15156 C C . SER A 1 3 ? -34.776 -28.753 30.879 1.00 0.00 3 SER A C 16
ATOM 15157 O O . SER A 1 3 ? -34.450 -29.920 30.664 1.00 0.00 3 SER A O 16
ATOM 15165 N N . GLY A 1 4 ? -34.606 -27.779 29.990 1.00 0.00 4 GLY A N 16
ATOM 15166 C CA . GLY A 1 4 ? -34.012 -28.053 28.694 1.00 0.00 4 GLY A CA 16
ATOM 15167 C C . GLY A 1 4 ? -33.184 -26.893 28.179 1.00 0.00 4 GLY A C 16
ATOM 15168 O O . GLY A 1 4 ? -33.258 -25.785 28.709 1.00 0.00 4 GLY A O 16
ATOM 15172 N N . SER A 1 5 ? -32.391 -27.148 27.143 1.00 0.00 5 SER A N 16
ATOM 15173 C CA . SER A 1 5 ? -31.540 -26.118 26.560 1.00 0.00 5 SER A CA 16
ATOM 15174 C C . SER A 1 5 ? -31.056 -26.533 25.174 1.00 0.00 5 SER A C 16
ATOM 15175 O O . SER A 1 5 ? -30.319 -27.508 25.028 1.00 0.00 5 SER A O 16
ATOM 15183 N N . SER A 1 6 ? -31.477 -25.786 24.158 1.00 0.00 6 SER A N 16
ATOM 15184 C CA . SER A 1 6 ? -31.091 -26.078 22.783 1.00 0.00 6 SER A CA 16
ATOM 15185 C C . SER A 1 6 ? -30.382 -24.883 22.153 1.00 0.00 6 SER A C 16
ATOM 15186 O O . SER A 1 6 ? -31.016 -24.014 21.555 1.00 0.00 6 SER A O 16
ATOM 15194 N N . GLY A 1 7 ? -29.060 -24.846 22.291 1.00 0.00 7 GLY A N 16
ATOM 15195 C CA . GLY A 1 7 ? -28.285 -23.754 21.730 1.00 0.00 7 GLY A CA 16
ATOM 15196 C C . GLY A 1 7 ? -28.087 -23.892 20.234 1.00 0.00 7 GLY A C 16
ATOM 15197 O O . GLY A 1 7 ? -28.854 -24.581 19.559 1.00 0.00 7 GLY A O 16
ATOM 15201 N N . LEU A 1 8 ? -27.058 -23.234 19.712 1.00 0.00 8 LEU A N 16
ATOM 15202 C CA . LEU A 1 8 ? -26.762 -23.285 18.284 1.00 0.00 8 LEU A CA 16
ATOM 15203 C C . LEU A 1 8 ? -25.259 -23.376 18.042 1.00 0.00 8 LEU A C 16
ATOM 15204 O O . LEU A 1 8 ? -24.461 -22.929 18.865 1.00 0.00 8 LEU A O 16
ATOM 15220 N N . GLU A 1 9 ? -24.881 -23.956 16.907 1.00 0.00 9 GLU A N 16
ATOM 15221 C CA . GLU A 1 9 ? -23.474 -24.104 16.557 1.00 0.00 9 GLU A CA 16
ATOM 15222 C C . GLU A 1 9 ? -23.231 -23.715 15.102 1.00 0.00 9 GLU A C 16
ATOM 15223 O O . GLU A 1 9 ? -23.833 -24.278 14.189 1.00 0.00 9 GLU A O 16
ATOM 15235 N N . ALA A 1 10 ? -22.345 -22.746 14.895 1.00 0.00 10 ALA A N 16
ATOM 15236 C CA . ALA A 1 10 ? -22.021 -22.282 13.552 1.00 0.00 10 ALA A CA 16
ATOM 15237 C C . ALA A 1 10 ? -20.554 -21.877 13.450 1.00 0.00 10 ALA A C 16
ATOM 15238 O O . ALA A 1 10 ? -20.096 -20.981 14.159 1.00 0.00 10 ALA A O 16
ATOM 15245 N N . VAL A 1 11 ? -19.822 -22.542 12.563 1.00 0.00 11 VAL A N 16
ATOM 15246 C CA . VAL A 1 11 ? -18.406 -22.251 12.368 1.00 0.00 11 VAL A CA 16
ATOM 15247 C C . VAL A 1 11 ? -17.936 -22.706 10.991 1.00 0.00 11 VAL A C 16
ATOM 15248 O O . VAL A 1 11 ? -18.362 -23.747 10.491 1.00 0.00 11 VAL A O 16
ATOM 15261 N N . ALA A 1 12 ? -17.055 -21.919 10.382 1.00 0.00 12 ALA A N 16
ATOM 15262 C CA . ALA A 1 12 ? -16.525 -22.242 9.063 1.00 0.00 12 ALA A CA 16
ATOM 15263 C C . ALA A 1 12 ? -15.447 -21.247 8.646 1.00 0.00 12 ALA A C 16
ATOM 15264 O O . ALA A 1 12 ? -15.438 -20.091 9.070 1.00 0.00 12 ALA A O 16
ATOM 15271 N N . PRO A 1 13 ? -14.516 -21.704 7.796 1.00 0.00 13 PRO A N 16
ATOM 15272 C CA . PRO A 1 13 ? -13.417 -20.869 7.303 1.00 0.00 13 PRO A CA 16
ATOM 15273 C C . PRO A 1 13 ? -13.897 -19.782 6.347 1.00 0.00 13 PRO A C 16
ATOM 15274 O O . PRO A 1 13 ? -15.033 -19.816 5.876 1.00 0.00 13 PRO A O 16
ATOM 15285 N N . GLU A 1 14 ? -13.024 -18.820 6.065 1.00 0.00 14 GLU A N 16
ATOM 15286 C CA . GLU A 1 14 ? -13.361 -17.724 5.165 1.00 0.00 14 GLU A CA 16
ATOM 15287 C C . GLU A 1 14 ? -12.404 -17.681 3.977 1.00 0.00 14 GLU A C 16
ATOM 15288 O O . GLU A 1 14 ? -11.236 -18.052 4.094 1.00 0.00 14 GLU A O 16
ATOM 15300 N N . ARG A 1 15 ? -12.909 -17.227 2.835 1.00 0.00 15 ARG A N 16
ATOM 15301 C CA . ARG A 1 15 ? -12.100 -17.138 1.624 1.00 0.00 15 ARG A CA 16
ATOM 15302 C C . ARG A 1 15 ? -11.789 -15.683 1.285 1.00 0.00 15 ARG A C 16
ATOM 15303 O O . ARG A 1 15 ? -12.495 -14.760 1.692 1.00 0.00 15 ARG A O 16
ATOM 15324 N N . PRO A 1 16 ? -10.706 -15.472 0.522 1.00 0.00 16 PRO A N 16
ATOM 15325 C CA . PRO A 1 16 ? -10.277 -14.132 0.111 1.00 0.00 16 PRO A CA 16
ATOM 15326 C C . PRO A 1 16 ? -11.231 -13.501 -0.897 1.00 0.00 16 PRO A C 16
ATOM 15327 O O . PRO A 1 16 ? -11.731 -14.174 -1.799 1.00 0.00 16 PRO A O 16
ATOM 15338 N N . ARG A 1 17 ? -11.480 -12.205 -0.738 1.00 0.00 17 ARG A N 16
ATOM 15339 C CA . ARG A 1 17 ? -12.376 -11.484 -1.635 1.00 0.00 17 ARG A CA 16
ATOM 15340 C C . ARG A 1 17 ? -12.021 -10.001 -1.680 1.00 0.00 17 ARG A C 16
ATOM 15341 O O . ARG A 1 17 ? -11.562 -9.430 -0.690 1.00 0.00 17 ARG A O 16
ATOM 15362 N N . CYS A 1 18 ? -12.235 -9.382 -2.836 1.00 0.00 18 CYS A N 16
ATOM 15363 C CA . CYS A 1 18 ? -11.937 -7.965 -3.013 1.00 0.00 18 CYS A CA 16
ATOM 15364 C C . CYS A 1 18 ? -12.576 -7.133 -1.904 1.00 0.00 18 CYS A C 16
ATOM 15365 O O . CYS A 1 18 ? -13.376 -7.638 -1.118 1.00 0.00 18 CYS A O 16
ATOM 15372 N N . ALA A 1 19 ? -12.216 -5.855 -1.850 1.00 0.00 19 ALA A N 16
ATOM 15373 C CA . ALA A 1 19 ? -12.755 -4.952 -0.841 1.00 0.00 19 ALA A CA 16
ATOM 15374 C C . ALA A 1 19 ? -13.836 -4.052 -1.430 1.00 0.00 19 ALA A C 16
ATOM 15375 O O . ALA A 1 19 ? -14.902 -3.877 -0.838 1.00 0.00 19 ALA A O 16
ATOM 15382 N N . TYR A 1 20 ? -13.555 -3.484 -2.597 1.00 0.00 20 TYR A N 16
ATOM 15383 C CA . TYR A 1 20 ? -14.503 -2.600 -3.265 1.00 0.00 20 TYR A CA 16
ATOM 15384 C C . TYR A 1 20 ? -15.699 -3.384 -3.795 1.00 0.00 20 TYR A C 16
ATOM 15385 O O . TYR A 1 20 ? -16.807 -3.281 -3.269 1.00 0.00 20 TYR A O 16
ATOM 15403 N N . CYS A 1 21 ? -15.466 -4.170 -4.842 1.00 0.00 21 CYS A N 16
ATOM 15404 C CA . CYS A 1 21 ? -16.522 -4.973 -5.446 1.00 0.00 21 CYS A CA 16
ATOM 15405 C C . CYS A 1 21 ? -16.703 -6.288 -4.693 1.00 0.00 21 CYS A C 16
ATOM 15406 O O . CYS A 1 21 ? -17.749 -6.930 -4.787 1.00 0.00 21 CYS A O 16
ATOM 15413 N N . SER A 1 22 ? -15.676 -6.683 -3.947 1.00 0.00 22 SER A N 16
ATOM 15414 C CA . SER A 1 22 ? -15.719 -7.923 -3.181 1.00 0.00 22 SER A CA 16
ATOM 15415 C C . SER A 1 22 ? -16.017 -9.112 -4.089 1.00 0.00 22 SER A C 16
ATOM 15416 O O . SER A 1 22 ? -16.892 -9.926 -3.797 1.00 0.00 22 SER A O 16
ATOM 15424 N N . ALA A 1 23 ? -15.282 -9.204 -5.193 1.00 0.00 23 ALA A N 16
ATOM 15425 C CA . ALA A 1 23 ? -15.465 -10.294 -6.143 1.00 0.00 23 ALA A CA 16
ATOM 15426 C C . ALA A 1 23 ? -14.299 -11.276 -6.084 1.00 0.00 23 ALA A C 16
ATOM 15427 O O . ALA A 1 23 ? -13.201 -10.923 -5.655 1.00 0.00 23 ALA A O 16
ATOM 15434 N N . GLU A 1 24 ? -14.547 -12.508 -6.516 1.00 0.00 24 GLU A N 16
ATOM 15435 C CA . GLU A 1 24 ? -13.517 -13.541 -6.510 1.00 0.00 24 GLU A CA 16
ATOM 15436 C C . GLU A 1 24 ? -12.141 -12.938 -6.781 1.00 0.00 24 GLU A C 16
ATOM 15437 O O . GLU A 1 24 ? -11.894 -12.388 -7.854 1.00 0.00 24 GLU A O 16
ATOM 15449 N N . ALA A 1 25 ? -11.250 -13.047 -5.801 1.00 0.00 25 ALA A N 16
ATOM 15450 C CA . ALA A 1 25 ? -9.900 -12.516 -5.934 1.00 0.00 25 ALA A CA 16
ATOM 15451 C C . ALA A 1 25 ? -8.856 -13.602 -5.695 1.00 0.00 25 ALA A C 16
ATOM 15452 O O . ALA A 1 25 ? -8.917 -14.326 -4.702 1.00 0.00 25 ALA A O 16
ATOM 15459 N N . SER A 1 26 ? -7.900 -13.709 -6.612 1.00 0.00 26 SER A N 16
ATOM 15460 C CA . SER A 1 26 ? -6.845 -14.710 -6.503 1.00 0.00 26 SER A CA 16
ATOM 15461 C C . SER A 1 26 ? -5.468 -14.054 -6.542 1.00 0.00 26 SER A C 16
ATOM 15462 O O . SER A 1 26 ? -4.530 -14.587 -7.136 1.00 0.00 26 SER A O 16
ATOM 15470 N N . LYS A 1 27 ? -5.354 -12.894 -5.905 1.00 0.00 27 LYS A N 16
ATOM 15471 C CA . LYS A 1 27 ? -4.092 -12.164 -5.864 1.00 0.00 27 LYS A CA 16
ATOM 15472 C C . LYS A 1 27 ? -3.954 -11.388 -4.558 1.00 0.00 27 LYS A C 16
ATOM 15473 O O . LYS A 1 27 ? -4.903 -11.294 -3.778 1.00 0.00 27 LYS A O 16
ATOM 15492 N N . ARG A 1 28 ? -2.769 -10.834 -4.326 1.00 0.00 28 ARG A N 16
ATOM 15493 C CA . ARG A 1 28 ? -2.508 -10.067 -3.114 1.00 0.00 28 ARG A CA 16
ATOM 15494 C C . ARG A 1 28 ? -1.619 -8.863 -3.414 1.00 0.00 28 ARG A C 16
ATOM 15495 O O . ARG A 1 28 ? -0.802 -8.895 -4.335 1.00 0.00 28 ARG A O 16
ATOM 15516 N N . CYS A 1 29 ? -1.784 -7.803 -2.631 1.00 0.00 29 CYS A N 16
ATOM 15517 C CA . CYS A 1 29 ? -0.999 -6.588 -2.812 1.00 0.00 29 CYS A CA 16
ATOM 15518 C C . CYS A 1 29 ? 0.495 -6.892 -2.749 1.00 0.00 29 CYS A C 16
ATOM 15519 O O . CYS A 1 29 ? 0.985 -7.450 -1.767 1.00 0.00 29 CYS A O 16
ATOM 15526 N N . SER A 1 30 ? 1.214 -6.521 -3.803 1.00 0.00 30 SER A N 16
ATOM 15527 C CA . SER A 1 30 ? 2.652 -6.756 -3.870 1.00 0.00 30 SER A CA 16
ATOM 15528 C C . SER A 1 30 ? 3.418 -5.649 -3.153 1.00 0.00 30 SER A C 16
ATOM 15529 O O . SER A 1 30 ? 4.546 -5.321 -3.521 1.00 0.00 30 SER A O 16
ATOM 15537 N N . ARG A 1 31 ? 2.795 -5.075 -2.128 1.00 0.00 31 ARG A N 16
ATOM 15538 C CA . ARG A 1 31 ? 3.417 -4.003 -1.360 1.00 0.00 31 ARG A CA 16
ATOM 15539 C C . ARG A 1 31 ? 3.368 -4.306 0.134 1.00 0.00 31 ARG A C 16
ATOM 15540 O O . ARG A 1 31 ? 4.355 -4.126 0.848 1.00 0.00 31 ARG A O 16
ATOM 15561 N N . CYS A 1 32 ? 2.213 -4.768 0.602 1.00 0.00 32 CYS A N 16
ATOM 15562 C CA . CYS A 1 32 ? 2.034 -5.096 2.011 1.00 0.00 32 CYS A CA 16
ATOM 15563 C C . CYS A 1 32 ? 1.642 -6.561 2.183 1.00 0.00 32 CYS A C 16
ATOM 15564 O O . CYS A 1 32 ? 2.047 -7.212 3.146 1.00 0.00 32 CYS A O 16
ATOM 15571 N N . GLN A 1 33 ? 0.853 -7.071 1.243 1.00 0.00 33 GLN A N 16
ATOM 15572 C CA . GLN A 1 33 ? 0.407 -8.458 1.292 1.00 0.00 33 GLN A CA 16
ATOM 15573 C C . GLN A 1 33 ? -0.548 -8.683 2.459 1.00 0.00 33 GLN A C 16
ATOM 15574 O O . GLN A 1 33 ? -0.369 -9.607 3.251 1.00 0.00 33 GLN A O 16
ATOM 15588 N N . ASN A 1 34 ? -1.562 -7.830 2.560 1.00 0.00 34 ASN A N 16
ATOM 15589 C CA . ASN A 1 34 ? -2.546 -7.935 3.632 1.00 0.00 34 ASN A CA 16
ATOM 15590 C C . ASN A 1 34 ? -3.965 -7.837 3.080 1.00 0.00 34 ASN A C 16
ATOM 15591 O O . ASN A 1 34 ? -4.879 -8.498 3.571 1.00 0.00 34 ASN A O 16
ATOM 15602 N N . GLU A 1 35 ? -4.140 -7.008 2.055 1.00 0.00 35 GLU A N 16
ATOM 15603 C CA . GLU A 1 35 ? -5.447 -6.824 1.437 1.00 0.00 35 GLU A CA 16
ATOM 15604 C C . GLU A 1 35 ? -5.530 -7.569 0.108 1.00 0.00 35 GLU A C 16
ATOM 15605 O O . GLU A 1 35 ? -4.521 -7.771 -0.567 1.00 0.00 35 GLU A O 16
ATOM 15617 N N . TRP A 1 36 ? -6.740 -7.976 -0.261 1.00 0.00 36 TRP A N 16
ATOM 15618 C CA . TRP A 1 36 ? -6.955 -8.700 -1.509 1.00 0.00 36 TRP A CA 16
ATOM 15619 C C . TRP A 1 36 ? -7.599 -7.799 -2.556 1.00 0.00 36 TRP A C 16
ATOM 15620 O O . TRP A 1 36 ? -8.094 -6.717 -2.239 1.00 0.00 36 TRP A O 16
ATOM 15641 N N . TYR A 1 37 ? -7.590 -8.250 -3.805 1.00 0.00 37 TYR A N 16
ATOM 15642 C CA . TYR A 1 37 ? -8.171 -7.483 -4.900 1.00 0.00 37 TYR A CA 16
ATOM 15643 C C . TYR A 1 37 ? -8.489 -8.385 -6.089 1.00 0.00 37 TYR A C 16
ATOM 15644 O O . TYR A 1 37 ? -7.730 -9.300 -6.410 1.00 0.00 37 TYR A O 16
ATOM 15662 N N . CYS A 1 38 ? -9.617 -8.119 -6.739 1.00 0.00 38 CYS A N 16
ATOM 15663 C CA . CYS A 1 38 ? -10.038 -8.905 -7.893 1.00 0.00 38 CYS A CA 16
ATOM 15664 C C . CYS A 1 38 ? -9.285 -8.474 -9.148 1.00 0.00 38 CYS A C 16
ATOM 15665 O O . CYS A 1 38 ? -8.823 -9.311 -9.925 1.00 0.00 38 CYS A O 16
ATOM 15672 N N . CYS A 1 39 ? -9.165 -7.165 -9.340 1.00 0.00 39 CYS A N 16
ATOM 15673 C CA . CYS A 1 39 ? -8.468 -6.623 -10.501 1.00 0.00 39 CYS A CA 16
ATOM 15674 C C . CYS A 1 39 ? -7.844 -5.269 -10.178 1.00 0.00 39 CYS A C 16
ATOM 15675 O O . CYS A 1 39 ? -8.185 -4.641 -9.175 1.00 0.00 39 CYS A O 16
ATOM 15683 N N . ARG A 1 40 ? -6.928 -4.826 -11.032 1.00 0.00 40 ARG A N 16
ATOM 15684 C CA . ARG A 1 40 ? -6.255 -3.548 -10.836 1.00 0.00 40 ARG A CA 16
ATOM 15685 C C . ARG A 1 40 ? -7.263 -2.403 -10.792 1.00 0.00 40 ARG A C 16
ATOM 15686 O O . ARG A 1 40 ? -7.155 -1.501 -9.963 1.00 0.00 40 ARG A O 16
ATOM 15707 N N . GLU A 1 41 ? -8.242 -2.449 -11.691 1.00 0.00 41 GLU A N 16
ATOM 15708 C CA . GLU A 1 41 ? -9.268 -1.415 -11.755 1.00 0.00 41 GLU A CA 16
ATOM 15709 C C . GLU A 1 41 ? -9.695 -0.985 -10.354 1.00 0.00 41 GLU A C 16
ATOM 15710 O O . GLU A 1 41 ? -9.737 0.206 -10.044 1.00 0.00 41 GLU A O 16
ATOM 15722 N N . CYS A 1 42 ? -10.012 -1.963 -9.512 1.00 0.00 42 CYS A N 16
ATOM 15723 C CA . CYS A 1 42 ? -10.437 -1.688 -8.145 1.00 0.00 42 CYS A CA 16
ATOM 15724 C C . CYS A 1 42 ? -9.300 -1.071 -7.335 1.00 0.00 42 CYS A C 16
ATOM 15725 O O . CYS A 1 42 ? -9.469 -0.029 -6.704 1.00 0.00 42 CYS A O 16
ATOM 15732 N N . GLN A 1 43 ? -8.142 -1.724 -7.360 1.00 0.00 43 GLN A N 16
ATOM 15733 C CA . GLN A 1 43 ? -6.977 -1.240 -6.629 1.00 0.00 43 GLN A CA 16
ATOM 15734 C C . GLN A 1 43 ? -6.792 0.260 -6.830 1.00 0.00 43 GLN A C 16
ATOM 15735 O O . GLN A 1 43 ? -6.577 1.004 -5.873 1.00 0.00 43 GLN A O 16
ATOM 15749 N N . VAL A 1 44 ? -6.877 0.699 -8.082 1.00 0.00 44 VAL A N 16
ATOM 15750 C CA . VAL A 1 44 ? -6.719 2.111 -8.410 1.00 0.00 44 VAL A CA 16
ATOM 15751 C C . VAL A 1 44 ? -7.734 2.966 -7.658 1.00 0.00 44 VAL A C 16
ATOM 15752 O O . VAL A 1 44 ? -7.388 3.997 -7.081 1.00 0.00 44 VAL A O 16
ATOM 15765 N N . LYS A 1 45 ? -8.989 2.531 -7.669 1.00 0.00 45 LYS A N 16
ATOM 15766 C CA . LYS A 1 45 ? -10.056 3.254 -6.987 1.00 0.00 45 LYS A CA 16
ATOM 15767 C C . LYS A 1 45 ? -9.830 3.261 -5.478 1.00 0.00 45 LYS A C 16
ATOM 15768 O O . LYS A 1 45 ? -9.871 4.314 -4.840 1.00 0.00 45 LYS A O 16
ATOM 15787 N N . HIS A 1 46 ? -9.591 2.082 -4.914 1.00 0.00 46 HIS A N 16
ATOM 15788 C CA . HIS A 1 46 ? -9.357 1.953 -3.480 1.00 0.00 46 HIS A CA 16
ATOM 15789 C C . HIS A 1 46 ? -7.868 2.048 -3.163 1.00 0.00 46 HIS A C 16
ATOM 15790 O O . HIS A 1 46 ? -7.359 1.324 -2.307 1.00 0.00 46 HIS A O 16
ATOM 15804 N N . TRP A 1 47 ? -7.176 2.943 -3.857 1.00 0.00 47 TRP A N 16
ATOM 15805 C CA . TRP A 1 47 ? -5.744 3.131 -3.649 1.00 0.00 47 TRP A CA 16
ATOM 15806 C C . TRP A 1 47 ? -5.482 4.245 -2.642 1.00 0.00 47 TRP A C 16
ATOM 15807 O O . TRP A 1 47 ? -4.664 4.094 -1.735 1.00 0.00 47 TRP A O 16
ATOM 15828 N N . GLU A 1 48 ? -6.182 5.363 -2.807 1.00 0.00 48 GLU A N 16
ATOM 15829 C CA . GLU A 1 48 ? -6.023 6.502 -1.910 1.00 0.00 48 GLU A CA 16
ATOM 15830 C C . GLU A 1 48 ? -6.232 6.085 -0.457 1.00 0.00 48 GLU A C 16
ATOM 15831 O O . GLU A 1 48 ? -5.478 6.485 0.430 1.00 0.00 48 GLU A O 16
ATOM 15843 N N . LYS A 1 49 ? -7.260 5.277 -0.222 1.00 0.00 49 LYS A N 16
ATOM 15844 C CA . LYS A 1 49 ? -7.570 4.803 1.122 1.00 0.00 49 LYS A CA 16
ATOM 15845 C C . LYS A 1 49 ? -6.609 3.695 1.543 1.00 0.00 49 LYS A C 16
ATOM 15846 O O . LYS A 1 49 ? -5.938 3.799 2.570 1.00 0.00 49 LYS A O 16
ATOM 15865 N N . HIS A 1 50 ? -6.548 2.636 0.742 1.00 0.00 50 HIS A N 16
ATOM 15866 C CA . HIS A 1 50 ? -5.667 1.510 1.031 1.00 0.00 50 HIS A CA 16
ATOM 15867 C C . HIS A 1 50 ? -4.235 1.984 1.258 1.00 0.00 50 HIS A C 16
ATOM 15868 O O . HIS A 1 50 ? -3.652 1.745 2.314 1.00 0.00 50 HIS A O 16
ATOM 15882 N N . GLY A 1 51 ? -3.674 2.657 0.258 1.00 0.00 51 GLY A N 16
ATOM 15883 C CA . GLY A 1 51 ? -2.315 3.153 0.368 1.00 0.00 51 GLY A CA 16
ATOM 15884 C C . GLY A 1 51 ? -1.980 3.619 1.771 1.00 0.00 51 GLY A C 16
ATOM 15885 O O . GLY A 1 51 ? -0.932 3.272 2.316 1.00 0.00 51 GLY A O 16
ATOM 15889 N N . LYS A 1 52 ? -2.871 4.411 2.358 1.00 0.00 52 LYS A N 16
ATOM 15890 C CA . LYS A 1 52 ? -2.666 4.927 3.706 1.00 0.00 52 LYS A CA 16
ATOM 15891 C C . LYS A 1 52 ? -2.243 3.812 4.658 1.00 0.00 52 LYS A C 16
ATOM 15892 O O . LYS A 1 52 ? -1.279 3.955 5.410 1.00 0.00 52 LYS A O 16
ATOM 15911 N N . THR A 1 53 ? -2.971 2.700 4.618 1.00 0.00 53 THR A N 16
ATOM 15912 C CA . THR A 1 53 ? -2.671 1.560 5.476 1.00 0.00 53 THR A CA 16
ATOM 15913 C C . THR A 1 53 ? -1.893 0.491 4.718 1.00 0.00 53 THR A C 16
ATOM 15914 O O . THR A 1 53 ? -2.054 -0.704 4.969 1.00 0.00 53 THR A O 16
ATOM 15925 N N . CYS A 1 54 ? -1.048 0.927 3.790 1.00 0.00 54 CYS A N 16
ATOM 15926 C CA . CYS A 1 54 ? -0.243 0.008 2.995 1.00 0.00 54 CYS A CA 16
ATOM 15927 C C . CYS A 1 54 ? 1.232 0.110 3.372 1.00 0.00 54 CYS A C 16
ATOM 15928 O O . CYS A 1 54 ? 1.904 1.085 3.033 1.00 0.00 54 CYS A O 16
ATOM 15935 N N . VAL A 1 55 ? 1.730 -0.902 4.075 1.00 0.00 55 VAL A N 16
ATOM 15936 C CA . VAL A 1 55 ? 3.125 -0.927 4.497 1.00 0.00 55 VAL A CA 16
ATOM 15937 C C . VAL A 1 55 ? 3.963 -1.802 3.571 1.00 0.00 55 VAL A C 16
ATOM 15938 O O . VAL A 1 55 ? 3.492 -2.822 3.067 1.00 0.00 55 VAL A O 16
ATOM 15951 N N . LEU A 1 56 ? 5.209 -1.396 3.351 1.00 0.00 56 LEU A N 16
ATOM 15952 C CA . LEU A 1 56 ? 6.115 -2.143 2.486 1.00 0.00 56 LEU A CA 16
ATOM 15953 C C . LEU A 1 56 ? 6.643 -3.386 3.194 1.00 0.00 56 LEU A C 16
ATOM 15954 O O . LEU A 1 56 ? 7.760 -3.392 3.710 1.00 0.00 56 LEU A O 16
ATOM 15970 N N . ALA A 1 57 ? 5.833 -4.439 3.213 1.00 0.00 57 ALA A N 16
ATOM 15971 C CA . ALA A 1 57 ? 6.220 -5.690 3.854 1.00 0.00 57 ALA A CA 16
ATOM 15972 C C . ALA A 1 57 ? 7.161 -6.494 2.964 1.00 0.00 57 ALA A C 16
ATOM 15973 O O . ALA A 1 57 ? 6.994 -7.702 2.798 1.00 0.00 57 ALA A O 16
ATOM 15980 N N . ALA A 1 58 ? 8.152 -5.816 2.393 1.00 0.00 58 ALA A N 16
ATOM 15981 C CA . ALA A 1 58 ? 9.121 -6.468 1.521 1.00 0.00 58 ALA A CA 16
ATOM 15982 C C . ALA A 1 58 ? 9.716 -7.703 2.189 1.00 0.00 58 ALA A C 16
ATOM 15983 O O . ALA A 1 58 ? 9.807 -7.774 3.414 1.00 0.00 58 ALA A O 16
ATOM 15990 N N . GLN A 1 59 ? 10.119 -8.674 1.375 1.00 0.00 59 GLN A N 16
ATOM 15991 C CA . GLN A 1 59 ? 10.705 -9.906 1.889 1.00 0.00 59 GLN A CA 16
ATOM 15992 C C . GLN A 1 59 ? 12.056 -9.636 2.544 1.00 0.00 59 GLN A C 16
ATOM 15993 O O . GLN A 1 59 ? 13.034 -9.326 1.866 1.00 0.00 59 GLN A O 16
ATOM 16007 N N . GLY A 1 60 ? 12.101 -9.755 3.867 1.00 0.00 60 GLY A N 16
ATOM 16008 C CA . GLY A 1 60 ? 13.336 -9.520 4.592 1.00 0.00 60 GLY A CA 16
ATOM 16009 C C . GLY A 1 60 ? 13.736 -10.700 5.454 1.00 0.00 60 GLY A C 16
ATOM 16010 O O . GLY A 1 60 ? 12.925 -11.587 5.720 1.00 0.00 60 GLY A O 16
ATOM 16014 N N . ASP A 1 61 ? 14.990 -10.713 5.892 1.00 0.00 61 ASP A N 16
ATOM 16015 C CA . ASP A 1 61 ? 15.497 -11.793 6.729 1.00 0.00 61 ASP A CA 16
ATOM 16016 C C . ASP A 1 61 ? 16.606 -11.293 7.650 1.00 0.00 61 ASP A C 16
ATOM 16017 O O . ASP A 1 61 ? 17.136 -10.198 7.461 1.00 0.00 61 ASP A O 16
ATOM 16026 N N . ARG A 1 62 ? 16.950 -12.102 8.647 1.00 0.00 62 ARG A N 16
ATOM 16027 C CA . ARG A 1 62 ? 17.994 -11.740 9.599 1.00 0.00 62 ARG A CA 16
ATOM 16028 C C . ARG A 1 62 ? 17.706 -10.381 10.230 1.00 0.00 62 ARG A C 16
ATOM 16029 O O . ARG A 1 62 ? 18.608 -9.562 10.400 1.00 0.00 62 ARG A O 16
ATOM 16050 N N . ALA A 1 63 ? 16.444 -10.150 10.575 1.00 0.00 63 ALA A N 16
ATOM 16051 C CA . ALA A 1 63 ? 16.038 -8.891 11.189 1.00 0.00 63 ALA A CA 16
ATOM 16052 C C . ALA A 1 63 ? 14.766 -9.066 12.010 1.00 0.00 63 ALA A C 16
ATOM 16053 O O . ALA A 1 63 ? 14.166 -10.142 12.025 1.00 0.00 63 ALA A O 16
ATOM 16060 N N . LYS A 1 64 ? 14.358 -8.003 12.695 1.00 0.00 64 LYS A N 16
ATOM 16061 C CA . LYS A 1 64 ? 13.155 -8.038 13.519 1.00 0.00 64 LYS A CA 16
ATOM 16062 C C . LYS A 1 64 ? 11.914 -8.258 12.661 1.00 0.00 64 LYS A C 16
ATOM 16063 O O . LYS A 1 64 ? 11.419 -7.332 12.019 1.00 0.00 64 LYS A O 16
ATOM 16082 N N . SER A 1 65 ? 11.414 -9.490 12.657 1.00 0.00 65 SER A N 16
ATOM 16083 C CA . SER A 1 65 ? 10.231 -9.832 11.876 1.00 0.00 65 SER A CA 16
ATOM 16084 C C . SER A 1 65 ? 8.978 -9.802 12.746 1.00 0.00 65 SER A C 16
ATOM 16085 O O . SER A 1 65 ? 9.045 -10.008 13.957 1.00 0.00 65 SER A O 16
ATOM 16093 N N . GLY A 1 66 ? 7.835 -9.544 12.119 1.00 0.00 66 GLY A N 16
ATOM 16094 C CA . GLY A 1 66 ? 6.582 -9.491 12.850 1.00 0.00 66 GLY A CA 16
ATOM 16095 C C . GLY A 1 66 ? 5.460 -10.212 12.130 1.00 0.00 66 GLY A C 16
ATOM 16096 O O . GLY A 1 66 ? 5.064 -11.317 12.502 1.00 0.00 66 GLY A O 16
ATOM 16100 N N . PRO A 1 67 ? 4.927 -9.580 11.074 1.00 0.00 67 PRO A N 16
ATOM 16101 C CA . PRO A 1 67 ? 3.835 -10.150 10.279 1.00 0.00 67 PRO A CA 16
ATOM 16102 C C . PRO A 1 67 ? 4.283 -11.353 9.457 1.00 0.00 67 PRO A C 16
ATOM 16103 O O . PRO A 1 67 ? 5.476 -11.546 9.220 1.00 0.00 67 PRO A O 16
ATOM 16114 N N . SER A 1 68 ? 3.320 -12.159 9.023 1.00 0.00 68 SER A N 16
ATOM 16115 C CA . SER A 1 68 ? 3.616 -13.346 8.229 1.00 0.00 68 SER A CA 16
ATOM 16116 C C . SER A 1 68 ? 2.367 -13.843 7.507 1.00 0.00 68 SER A C 16
ATOM 16117 O O . SER A 1 68 ? 1.245 -13.494 7.873 1.00 0.00 68 SER A O 16
ATOM 16125 N N . SER A 1 69 ? 2.571 -14.658 6.478 1.00 0.00 69 SER A N 16
ATOM 16126 C CA . SER A 1 69 ? 1.463 -15.200 5.700 1.00 0.00 69 SER A CA 16
ATOM 16127 C C . SER A 1 69 ? 0.886 -16.444 6.370 1.00 0.00 69 SER A C 16
ATOM 16128 O O . SER A 1 69 ? -0.312 -16.520 6.637 1.00 0.00 69 SER A O 16
ATOM 16136 N N . GLY A 1 70 ? 1.750 -17.419 6.638 1.00 0.00 70 GLY A N 16
ATOM 16137 C CA . GLY A 1 70 ? 1.310 -18.647 7.274 1.00 0.00 70 GLY A CA 16
ATOM 16138 C C . GLY A 1 70 ? 1.143 -19.784 6.286 1.00 0.00 70 GLY A C 16
ATOM 16139 O O . GLY A 1 70 ? 2.146 -20.323 5.819 1.00 0.00 70 GLY A O 16
ATOM 16145 N N . GLY A 1 1 ? -29.125 -52.861 18.262 1.00 0.00 1 GLY A N 17
ATOM 16146 C CA . GLY A 1 1 ? -28.340 -52.295 17.180 1.00 0.00 1 GLY A CA 17
ATOM 16147 C C . GLY A 1 1 ? -29.192 -51.536 16.182 1.00 0.00 1 GLY A C 17
ATOM 16148 O O . GLY A 1 1 ? -29.808 -52.135 15.300 1.00 0.00 1 GLY A O 17
ATOM 16152 N N . SER A 1 2 ? -29.229 -50.215 16.321 1.00 0.00 2 SER A N 17
ATOM 16153 C CA . SER A 1 2 ? -30.016 -49.374 15.427 1.00 0.00 2 SER A CA 17
ATOM 16154 C C . SER A 1 2 ? -29.306 -48.049 15.162 1.00 0.00 2 SER A C 17
ATOM 16155 O O . SER A 1 2 ? -29.159 -47.220 16.061 1.00 0.00 2 SER A O 17
ATOM 16163 N N . SER A 1 3 ? -28.867 -47.857 13.922 1.00 0.00 3 SER A N 17
ATOM 16164 C CA . SER A 1 3 ? -28.170 -46.636 13.539 1.00 0.00 3 SER A CA 17
ATOM 16165 C C . SER A 1 3 ? -29.128 -45.450 13.507 1.00 0.00 3 SER A C 17
ATOM 16166 O O . SER A 1 3 ? -30.340 -45.613 13.640 1.00 0.00 3 SER A O 17
ATOM 16174 N N . GLY A 1 4 ? -28.575 -44.254 13.328 1.00 0.00 4 GLY A N 17
ATOM 16175 C CA . GLY A 1 4 ? -29.394 -43.057 13.282 1.00 0.00 4 GLY A CA 17
ATOM 16176 C C . GLY A 1 4 ? -28.707 -41.860 13.909 1.00 0.00 4 GLY A C 17
ATOM 16177 O O . GLY A 1 4 ? -28.516 -41.812 15.124 1.00 0.00 4 GLY A O 17
ATOM 16181 N N . SER A 1 5 ? -28.335 -40.891 13.079 1.00 0.00 5 SER A N 17
ATOM 16182 C CA . SER A 1 5 ? -27.660 -39.690 13.560 1.00 0.00 5 SER A CA 17
ATOM 16183 C C . SER A 1 5 ? -27.709 -38.583 12.511 1.00 0.00 5 SER A C 17
ATOM 16184 O O . SER A 1 5 ? -27.240 -38.758 11.386 1.00 0.00 5 SER A O 17
ATOM 16192 N N . SER A 1 6 ? -28.280 -37.444 12.888 1.00 0.00 6 SER A N 17
ATOM 16193 C CA . SER A 1 6 ? -28.395 -36.309 11.980 1.00 0.00 6 SER A CA 17
ATOM 16194 C C . SER A 1 6 ? -27.590 -35.119 12.494 1.00 0.00 6 SER A C 17
ATOM 16195 O O . SER A 1 6 ? -28.120 -34.247 13.181 1.00 0.00 6 SER A O 17
ATOM 16203 N N . GLY A 1 7 ? -26.305 -35.091 12.154 1.00 0.00 7 GLY A N 17
ATOM 16204 C CA . GLY A 1 7 ? -25.446 -34.005 12.589 1.00 0.00 7 GLY A CA 17
ATOM 16205 C C . GLY A 1 7 ? -24.440 -33.601 11.530 1.00 0.00 7 GLY A C 17
ATOM 16206 O O . GLY A 1 7 ? -23.284 -33.309 11.840 1.00 0.00 7 GLY A O 17
ATOM 16210 N N . LEU A 1 8 ? -24.878 -33.586 10.276 1.00 0.00 8 LEU A N 17
ATOM 16211 C CA . LEU A 1 8 ? -24.006 -33.217 9.166 1.00 0.00 8 LEU A CA 17
ATOM 16212 C C . LEU A 1 8 ? -23.846 -31.703 9.079 1.00 0.00 8 LEU A C 17
ATOM 16213 O O . LEU A 1 8 ? -24.553 -31.037 8.323 1.00 0.00 8 LEU A O 17
ATOM 16229 N N . GLU A 1 9 ? -22.911 -31.166 9.857 1.00 0.00 9 GLU A N 17
ATOM 16230 C CA . GLU A 1 9 ? -22.658 -29.730 9.866 1.00 0.00 9 GLU A CA 17
ATOM 16231 C C . GLU A 1 9 ? -21.443 -29.386 9.010 1.00 0.00 9 GLU A C 17
ATOM 16232 O O . GLU A 1 9 ? -20.345 -29.891 9.240 1.00 0.00 9 GLU A O 17
ATOM 16244 N N . ALA A 1 10 ? -21.649 -28.523 8.020 1.00 0.00 10 ALA A N 17
ATOM 16245 C CA . ALA A 1 10 ? -20.571 -28.111 7.130 1.00 0.00 10 ALA A CA 17
ATOM 16246 C C . ALA A 1 10 ? -20.525 -26.593 6.991 1.00 0.00 10 ALA A C 17
ATOM 16247 O O . ALA A 1 10 ? -21.349 -25.997 6.296 1.00 0.00 10 ALA A O 17
ATOM 16254 N N . VAL A 1 11 ? -19.557 -25.971 7.657 1.00 0.00 11 VAL A N 17
ATOM 16255 C CA . VAL A 1 11 ? -19.403 -24.522 7.607 1.00 0.00 11 VAL A CA 17
ATOM 16256 C C . VAL A 1 11 ? -18.271 -24.121 6.668 1.00 0.00 11 VAL A C 17
ATOM 16257 O O . VAL A 1 11 ? -17.106 -24.428 6.918 1.00 0.00 11 VAL A O 17
ATOM 16270 N N . ALA A 1 12 ? -18.622 -23.434 5.586 1.00 0.00 12 ALA A N 17
ATOM 16271 C CA . ALA A 1 12 ? -17.636 -22.989 4.610 1.00 0.00 12 ALA A CA 17
ATOM 16272 C C . ALA A 1 12 ? -16.655 -22.001 5.233 1.00 0.00 12 ALA A C 17
ATOM 16273 O O . ALA A 1 12 ? -17.026 -21.137 6.027 1.00 0.00 12 ALA A O 17
ATOM 16280 N N . PRO A 1 13 ? -15.371 -22.130 4.867 1.00 0.00 13 PRO A N 17
ATOM 16281 C CA . PRO A 1 13 ? -14.310 -21.258 5.378 1.00 0.00 13 PRO A CA 17
ATOM 16282 C C . PRO A 1 13 ? -14.421 -19.834 4.843 1.00 0.00 13 PRO A C 17
ATOM 16283 O O . PRO A 1 13 ? -14.920 -19.615 3.739 1.00 0.00 13 PRO A O 17
ATOM 16294 N N . GLU A 1 14 ? -13.953 -18.872 5.631 1.00 0.00 14 GLU A N 17
ATOM 16295 C CA . GLU A 1 14 ? -14.001 -17.469 5.234 1.00 0.00 14 GLU A CA 17
ATOM 16296 C C . GLU A 1 14 ? -13.151 -17.226 3.990 1.00 0.00 14 GLU A C 17
ATOM 16297 O O . GLU A 1 14 ? -11.962 -16.922 4.088 1.00 0.00 14 GLU A O 17
ATOM 16309 N N . ARG A 1 15 ? -13.769 -17.364 2.822 1.00 0.00 15 ARG A N 17
ATOM 16310 C CA . ARG A 1 15 ? -13.070 -17.161 1.559 1.00 0.00 15 ARG A CA 17
ATOM 16311 C C . ARG A 1 15 ? -12.766 -15.682 1.337 1.00 0.00 15 ARG A C 17
ATOM 16312 O O . ARG A 1 15 ? -13.589 -14.807 1.604 1.00 0.00 15 ARG A O 17
ATOM 16333 N N . PRO A 1 16 ? -11.554 -15.395 0.837 1.00 0.00 16 PRO A N 17
ATOM 16334 C CA . PRO A 1 16 ? -11.114 -14.023 0.568 1.00 0.00 16 PRO A CA 17
ATOM 16335 C C . PRO A 1 16 ? -11.855 -13.396 -0.607 1.00 0.00 16 PRO A C 17
ATOM 16336 O O . PRO A 1 16 ? -12.206 -14.080 -1.569 1.00 0.00 16 PRO A O 17
ATOM 16347 N N . ARG A 1 17 ? -12.091 -12.091 -0.524 1.00 0.00 17 ARG A N 17
ATOM 16348 C CA . ARG A 1 17 ? -12.791 -11.372 -1.581 1.00 0.00 17 ARG A CA 17
ATOM 16349 C C . ARG A 1 17 ? -12.336 -9.917 -1.643 1.00 0.00 17 ARG A C 17
ATOM 16350 O O . ARG A 1 17 ? -11.927 -9.339 -0.635 1.00 0.00 17 ARG A O 17
ATOM 16371 N N . CYS A 1 18 ? -12.409 -9.329 -2.833 1.00 0.00 18 CYS A N 17
ATOM 16372 C CA . CYS A 1 18 ? -12.004 -7.943 -3.028 1.00 0.00 18 CYS A CA 17
ATOM 16373 C C . CYS A 1 18 ? -12.637 -7.038 -1.975 1.00 0.00 18 CYS A C 17
ATOM 16374 O O . CYS A 1 18 ? -13.494 -7.470 -1.205 1.00 0.00 18 CYS A O 17
ATOM 16381 N N . ALA A 1 19 ? -12.209 -5.780 -1.949 1.00 0.00 19 ALA A N 17
ATOM 16382 C CA . ALA A 1 19 ? -12.736 -4.813 -0.994 1.00 0.00 19 ALA A CA 17
ATOM 16383 C C . ALA A 1 19 ? -13.750 -3.885 -1.654 1.00 0.00 19 ALA A C 17
ATOM 16384 O O . ALA A 1 19 ? -14.842 -3.668 -1.127 1.00 0.00 19 ALA A O 17
ATOM 16391 N N . TYR A 1 20 ? -13.382 -3.340 -2.808 1.00 0.00 20 TYR A N 17
ATOM 16392 C CA . TYR A 1 20 ? -14.259 -2.432 -3.538 1.00 0.00 20 TYR A CA 17
ATOM 16393 C C . TYR A 1 20 ? -15.448 -3.183 -4.131 1.00 0.00 20 TYR A C 17
ATOM 16394 O O . TYR A 1 20 ? -16.580 -3.043 -3.668 1.00 0.00 20 TYR A O 17
ATOM 16412 N N . CYS A 1 21 ? -15.181 -3.981 -5.160 1.00 0.00 21 CYS A N 17
ATOM 16413 C CA . CYS A 1 21 ? -16.226 -4.755 -5.819 1.00 0.00 21 CYS A CA 17
ATOM 16414 C C . CYS A 1 21 ? -16.577 -5.997 -5.005 1.00 0.00 21 CYS A C 17
ATOM 16415 O O . CYS A 1 21 ? -17.671 -6.546 -5.132 1.00 0.00 21 CYS A O 17
ATOM 16422 N N . SER A 1 22 ? -15.640 -6.435 -4.170 1.00 0.00 22 SER A N 17
ATOM 16423 C CA . SER A 1 22 ? -15.848 -7.615 -3.339 1.00 0.00 22 SER A CA 17
ATOM 16424 C C . SER A 1 22 ? -16.158 -8.837 -4.197 1.00 0.00 22 SER A C 17
ATOM 16425 O O . SER A 1 22 ? -17.127 -9.554 -3.950 1.00 0.00 22 SER A O 17
ATOM 16433 N N . ALA A 1 23 ? -15.326 -9.069 -5.208 1.00 0.00 23 ALA A N 17
ATOM 16434 C CA . ALA A 1 23 ? -15.509 -10.205 -6.103 1.00 0.00 23 ALA A CA 17
ATOM 16435 C C . ALA A 1 23 ? -14.367 -11.205 -5.960 1.00 0.00 23 ALA A C 17
ATOM 16436 O O . ALA A 1 23 ? -13.328 -10.895 -5.377 1.00 0.00 23 ALA A O 17
ATOM 16443 N N . GLU A 1 24 ? -14.567 -12.406 -6.494 1.00 0.00 24 GLU A N 17
ATOM 16444 C CA . GLU A 1 24 ? -13.554 -13.451 -6.424 1.00 0.00 24 GLU A CA 17
ATOM 16445 C C . GLU A 1 24 ? -12.151 -12.854 -6.486 1.00 0.00 24 GLU A C 17
ATOM 16446 O O . GLU A 1 24 ? -11.768 -12.245 -7.484 1.00 0.00 24 GLU A O 17
ATOM 16458 N N . ALA A 1 25 ? -11.390 -13.034 -5.411 1.00 0.00 25 ALA A N 17
ATOM 16459 C CA . ALA A 1 25 ? -10.029 -12.515 -5.344 1.00 0.00 25 ALA A CA 17
ATOM 16460 C C . ALA A 1 25 ? -9.006 -13.629 -5.534 1.00 0.00 25 ALA A C 17
ATOM 16461 O O . ALA A 1 25 ? -9.065 -14.660 -4.864 1.00 0.00 25 ALA A O 17
ATOM 16468 N N . SER A 1 26 ? -8.070 -13.416 -6.453 1.00 0.00 26 SER A N 17
ATOM 16469 C CA . SER A 1 26 ? -7.036 -14.405 -6.735 1.00 0.00 26 SER A CA 17
ATOM 16470 C C . SER A 1 26 ? -5.659 -13.879 -6.341 1.00 0.00 26 SER A C 17
ATOM 16471 O O . SER A 1 26 ? -4.851 -14.599 -5.755 1.00 0.00 26 SER A O 17
ATOM 16479 N N . LYS A 1 27 ? -5.399 -12.618 -6.669 1.00 0.00 27 LYS A N 17
ATOM 16480 C CA . LYS A 1 27 ? -4.121 -11.993 -6.349 1.00 0.00 27 LYS A CA 17
ATOM 16481 C C . LYS A 1 27 ? -4.222 -11.172 -5.068 1.00 0.00 27 LYS A C 17
ATOM 16482 O O . LYS A 1 27 ? -5.293 -11.067 -4.470 1.00 0.00 27 LYS A O 17
ATOM 16501 N N . ARG A 1 28 ? -3.102 -10.590 -4.653 1.00 0.00 28 ARG A N 17
ATOM 16502 C CA . ARG A 1 28 ? -3.065 -9.778 -3.443 1.00 0.00 28 ARG A CA 17
ATOM 16503 C C . ARG A 1 28 ? -2.221 -8.525 -3.654 1.00 0.00 28 ARG A C 17
ATOM 16504 O O . ARG A 1 28 ? -1.370 -8.479 -4.544 1.00 0.00 28 ARG A O 17
ATOM 16525 N N . CYS A 1 29 ? -2.461 -7.510 -2.831 1.00 0.00 29 CYS A N 17
ATOM 16526 C CA . CYS A 1 29 ? -1.725 -6.255 -2.928 1.00 0.00 29 CYS A CA 17
ATOM 16527 C C . CYS A 1 29 ? -0.227 -6.513 -3.059 1.00 0.00 29 CYS A C 17
ATOM 16528 O O . CYS A 1 29 ? 0.383 -7.147 -2.198 1.00 0.00 29 CYS A O 17
ATOM 16535 N N . SER A 1 30 ? 0.361 -6.015 -4.143 1.00 0.00 30 SER A N 17
ATOM 16536 C CA . SER A 1 30 ? 1.787 -6.194 -4.390 1.00 0.00 30 SER A CA 17
ATOM 16537 C C . SER A 1 30 ? 2.600 -5.112 -3.685 1.00 0.00 30 SER A C 17
ATOM 16538 O O . SER A 1 30 ? 3.680 -4.737 -4.141 1.00 0.00 30 SER A O 17
ATOM 16546 N N . ARG A 1 31 ? 2.072 -4.615 -2.571 1.00 0.00 31 ARG A N 17
ATOM 16547 C CA . ARG A 1 31 ? 2.747 -3.576 -1.803 1.00 0.00 31 ARG A CA 17
ATOM 16548 C C . ARG A 1 31 ? 2.928 -4.004 -0.350 1.00 0.00 31 ARG A C 17
ATOM 16549 O O . ARG A 1 31 ? 3.990 -3.804 0.240 1.00 0.00 31 ARG A O 17
ATOM 16570 N N . CYS A 1 32 ? 1.883 -4.594 0.222 1.00 0.00 32 CYS A N 17
ATOM 16571 C CA . CYS A 1 32 ? 1.925 -5.050 1.606 1.00 0.00 32 CYS A CA 17
ATOM 16572 C C . CYS A 1 32 ? 1.554 -6.527 1.704 1.00 0.00 32 CYS A C 17
ATOM 16573 O O . CYS A 1 32 ? 1.958 -7.218 2.638 1.00 0.00 32 CYS A O 17
ATOM 16580 N N . GLN A 1 33 ? 0.781 -7.003 0.732 1.00 0.00 33 GLN A N 17
ATOM 16581 C CA . GLN A 1 33 ? 0.355 -8.397 0.709 1.00 0.00 33 GLN A CA 17
ATOM 16582 C C . GLN A 1 33 ? -0.506 -8.723 1.925 1.00 0.00 33 GLN A C 17
ATOM 16583 O O . GLN A 1 33 ? -0.486 -9.845 2.428 1.00 0.00 33 GLN A O 17
ATOM 16597 N N . ASN A 1 34 ? -1.260 -7.734 2.392 1.00 0.00 34 ASN A N 17
ATOM 16598 C CA . ASN A 1 34 ? -2.128 -7.915 3.550 1.00 0.00 34 ASN A CA 17
ATOM 16599 C C . ASN A 1 34 ? -3.578 -7.594 3.200 1.00 0.00 34 ASN A C 17
ATOM 16600 O O . ASN A 1 34 ? -4.345 -7.140 4.047 1.00 0.00 34 ASN A O 17
ATOM 16611 N N . GLU A 1 35 ? -3.945 -7.835 1.945 1.00 0.00 35 GLU A N 17
ATOM 16612 C CA . GLU A 1 35 ? -5.302 -7.571 1.483 1.00 0.00 35 GLU A CA 17
ATOM 16613 C C . GLU A 1 35 ? -5.621 -8.389 0.234 1.00 0.00 35 GLU A C 17
ATOM 16614 O O . GLU A 1 35 ? -4.719 -8.811 -0.490 1.00 0.00 35 GLU A O 17
ATOM 16626 N N . TRP A 1 36 ? -6.907 -8.607 -0.010 1.00 0.00 36 TRP A N 17
ATOM 16627 C CA . TRP A 1 36 ? -7.345 -9.375 -1.171 1.00 0.00 36 TRP A CA 17
ATOM 16628 C C . TRP A 1 36 ? -7.983 -8.466 -2.215 1.00 0.00 36 TRP A C 17
ATOM 16629 O O . TRP A 1 36 ? -8.637 -7.479 -1.877 1.00 0.00 36 TRP A O 17
ATOM 16650 N N . TYR A 1 37 ? -7.788 -8.804 -3.485 1.00 0.00 37 TYR A N 17
ATOM 16651 C CA . TYR A 1 37 ? -8.343 -8.016 -4.579 1.00 0.00 37 TYR A CA 17
ATOM 16652 C C . TYR A 1 37 ? -8.654 -8.899 -5.784 1.00 0.00 37 TYR A C 17
ATOM 16653 O O . TYR A 1 37 ? -8.011 -9.928 -5.997 1.00 0.00 37 TYR A O 17
ATOM 16671 N N . CYS A 1 38 ? -9.644 -8.490 -6.570 1.00 0.00 38 CYS A N 17
ATOM 16672 C CA . CYS A 1 38 ? -10.042 -9.242 -7.754 1.00 0.00 38 CYS A CA 17
ATOM 16673 C C . CYS A 1 38 ? -9.151 -8.895 -8.944 1.00 0.00 38 CYS A C 17
ATOM 16674 O O . CYS A 1 38 ? -8.672 -9.780 -9.653 1.00 0.00 38 CYS A O 17
ATOM 16681 N N . CYS A 1 39 ? -8.934 -7.601 -9.155 1.00 0.00 39 CYS A N 17
ATOM 16682 C CA . CYS A 1 39 ? -8.102 -7.136 -10.259 1.00 0.00 39 CYS A CA 17
ATOM 16683 C C . CYS A 1 39 ? -7.299 -5.905 -9.853 1.00 0.00 39 CYS A C 17
ATOM 16684 O O . CYS A 1 39 ? -7.456 -5.386 -8.748 1.00 0.00 39 CYS A O 17
ATOM 16692 N N . ARG A 1 40 ? -6.436 -5.444 -10.753 1.00 0.00 40 ARG A N 17
ATOM 16693 C CA . ARG A 1 40 ? -5.606 -4.276 -10.488 1.00 0.00 40 ARG A CA 17
ATOM 16694 C C . ARG A 1 40 ? -6.442 -3.000 -10.500 1.00 0.00 40 ARG A C 17
ATOM 16695 O O . ARG A 1 40 ? -6.246 -2.110 -9.673 1.00 0.00 40 ARG A O 17
ATOM 16716 N N . GLU A 1 41 ? -7.374 -2.919 -11.445 1.00 0.00 41 GLU A N 17
ATOM 16717 C CA . GLU A 1 41 ? -8.239 -1.751 -11.565 1.00 0.00 41 GLU A CA 17
ATOM 16718 C C . GLU A 1 41 ? -8.682 -1.258 -10.191 1.00 0.00 41 GLU A C 17
ATOM 16719 O O . GLU A 1 41 ? -8.438 -0.108 -9.823 1.00 0.00 41 GLU A O 17
ATOM 16731 N N . CYS A 1 42 ? -9.334 -2.135 -9.436 1.00 0.00 42 CYS A N 17
ATOM 16732 C CA . CYS A 1 42 ? 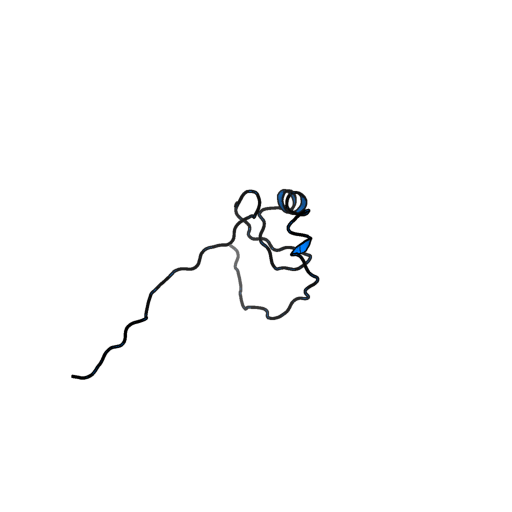-9.812 -1.791 -8.102 1.00 0.00 42 CYS A CA 17
ATOM 16733 C C . CYS A 1 42 ? -8.689 -1.195 -7.258 1.00 0.00 42 CYS A C 17
ATOM 16734 O O . CYS A 1 42 ? -8.792 -0.067 -6.779 1.00 0.00 42 CYS A O 17
ATOM 16741 N N . GLN A 1 43 ? -7.618 -1.963 -7.082 1.00 0.00 43 GLN A N 17
ATOM 16742 C CA . GLN A 1 43 ? -6.476 -1.511 -6.296 1.00 0.00 43 GLN A CA 17
ATOM 16743 C C . GLN A 1 43 ? -6.220 -0.023 -6.514 1.00 0.00 43 GLN A C 17
ATOM 16744 O O . GLN A 1 43 ? -5.961 0.718 -5.565 1.00 0.00 43 GLN A O 17
ATOM 16758 N N . VAL A 1 44 ? -6.293 0.408 -7.769 1.00 0.00 44 VAL A N 17
ATOM 16759 C CA . VAL A 1 44 ? -6.070 1.807 -8.111 1.00 0.00 44 VAL A CA 17
ATOM 16760 C C . VAL A 1 44 ? -7.129 2.703 -7.478 1.00 0.00 44 VAL A C 17
ATOM 16761 O O . VAL A 1 44 ? -6.815 3.757 -6.924 1.00 0.00 44 VAL A O 17
ATOM 16774 N N . LYS A 1 45 ? -8.384 2.277 -7.564 1.00 0.00 45 LYS A N 17
ATOM 16775 C CA . LYS A 1 45 ? -9.491 3.039 -6.998 1.00 0.00 45 LYS A CA 17
ATOM 16776 C C . LYS A 1 45 ? -9.358 3.150 -5.483 1.00 0.00 45 LYS A C 17
ATOM 16777 O O . LYS A 1 45 ? -9.265 4.250 -4.936 1.00 0.00 45 LYS A O 17
ATOM 16796 N N . HIS A 1 46 ? -9.346 2.004 -4.809 1.00 0.00 46 HIS A N 17
ATOM 16797 C CA . HIS A 1 46 ? -9.221 1.973 -3.356 1.00 0.00 46 HIS A CA 17
ATOM 16798 C C . HIS A 1 46 ? -7.760 2.087 -2.934 1.00 0.00 46 HIS A C 17
ATOM 16799 O O . HIS A 1 46 ? -7.317 1.409 -2.007 1.00 0.00 46 HIS A O 17
ATOM 16813 N N . TRP A 1 47 ? -7.017 2.949 -3.619 1.00 0.00 47 TRP A N 17
ATOM 16814 C CA . TRP A 1 47 ? -5.605 3.151 -3.315 1.00 0.00 47 TRP A CA 17
ATOM 16815 C C . TRP A 1 47 ? -5.415 4.332 -2.370 1.00 0.00 47 TRP A C 17
ATOM 16816 O O . TRP A 1 47 ? -4.724 4.223 -1.358 1.00 0.00 47 TRP A O 17
ATOM 16837 N N . GLU A 1 48 ? -6.034 5.459 -2.707 1.00 0.00 48 GLU A N 17
ATOM 16838 C CA . GLU A 1 48 ? -5.931 6.661 -1.886 1.00 0.00 48 GLU A CA 17
ATOM 16839 C C . GLU A 1 48 ? -6.196 6.341 -0.418 1.00 0.00 48 GLU A C 17
ATOM 16840 O O . GLU A 1 48 ? -5.575 6.915 0.477 1.00 0.00 48 GLU A O 17
ATOM 16852 N N . LYS A 1 49 ? -7.124 5.421 -0.177 1.00 0.00 49 LYS A N 17
ATOM 16853 C CA . LYS A 1 49 ? -7.473 5.023 1.181 1.00 0.00 49 LYS A CA 17
ATOM 16854 C C . LYS A 1 49 ? -6.594 3.868 1.653 1.00 0.00 49 LYS A C 17
ATOM 16855 O O . LYS A 1 49 ? -5.809 4.015 2.590 1.00 0.00 49 LYS A O 17
ATOM 16874 N N . HIS A 1 50 ? -6.730 2.721 0.996 1.00 0.00 50 HIS A N 17
ATOM 16875 C CA . HIS A 1 50 ? -5.947 1.541 1.347 1.00 0.00 50 HIS A CA 17
ATOM 16876 C C . HIS A 1 50 ? -4.502 1.922 1.656 1.00 0.00 50 HIS A C 17
ATOM 16877 O O . HIS A 1 50 ? -3.950 1.522 2.681 1.00 0.00 50 HIS A O 17
ATOM 16891 N N . GLY A 1 51 ? -3.894 2.697 0.762 1.00 0.00 51 GLY A N 17
ATOM 16892 C CA . GLY A 1 51 ? -2.519 3.117 0.958 1.00 0.00 51 GLY A CA 17
ATOM 16893 C C . GLY A 1 51 ? -2.233 3.516 2.392 1.00 0.00 51 GLY A C 17
ATOM 16894 O O . GLY A 1 51 ? -1.207 3.136 2.957 1.00 0.00 51 GLY A O 17
ATOM 16898 N N . LYS A 1 52 ? -3.140 4.286 2.982 1.00 0.00 52 LYS A N 17
ATOM 16899 C CA . LYS A 1 52 ? -2.981 4.737 4.360 1.00 0.00 52 LYS A CA 17
ATOM 16900 C C . LYS A 1 52 ? -2.577 3.581 5.269 1.00 0.00 52 LYS A C 17
ATOM 16901 O O . LYS A 1 52 ? -1.637 3.695 6.056 1.00 0.00 52 LYS A O 17
ATOM 16920 N N . THR A 1 53 ? -3.293 2.466 5.154 1.00 0.00 53 THR A N 17
ATOM 16921 C CA . THR A 1 53 ? -3.008 1.289 5.965 1.00 0.00 53 THR A CA 17
ATOM 16922 C C . THR A 1 53 ? -2.182 0.272 5.187 1.00 0.00 53 THR A C 17
ATOM 16923 O O . THR A 1 53 ? -2.342 -0.937 5.360 1.00 0.00 53 THR A O 17
ATOM 16934 N N . CYS A 1 54 ? -1.297 0.768 4.329 1.00 0.00 54 CYS A N 17
ATOM 16935 C CA . CYS A 1 54 ? -0.444 -0.098 3.523 1.00 0.00 54 CYS A CA 17
ATOM 16936 C C . CYS A 1 54 ? 1.025 0.279 3.689 1.00 0.00 54 CYS A C 17
ATOM 16937 O O . CYS A 1 54 ? 1.368 1.457 3.794 1.00 0.00 54 CYS A O 17
ATOM 16944 N N . VAL A 1 55 ? 1.890 -0.730 3.712 1.00 0.00 55 VAL A N 17
ATOM 16945 C CA . VAL A 1 55 ? 3.323 -0.506 3.865 1.00 0.00 55 VAL A CA 17
ATOM 16946 C C . VAL A 1 55 ? 4.110 -1.223 2.774 1.00 0.00 55 VAL A C 17
ATOM 16947 O O . VAL A 1 55 ? 3.903 -2.410 2.521 1.00 0.00 55 VAL A O 17
ATOM 16960 N N . LEU A 1 56 ? 5.016 -0.494 2.130 1.00 0.00 56 LEU A N 17
ATOM 16961 C CA . LEU A 1 56 ? 5.836 -1.060 1.065 1.00 0.00 56 LEU A CA 17
ATOM 16962 C C . LEU A 1 56 ? 6.695 -2.206 1.590 1.00 0.00 56 LEU A C 17
ATOM 16963 O O . LEU A 1 56 ? 7.900 -2.051 1.791 1.00 0.00 56 LEU A O 17
ATOM 16979 N N . ALA A 1 57 ? 6.068 -3.357 1.809 1.00 0.00 57 ALA A N 17
ATOM 16980 C CA . ALA A 1 57 ? 6.775 -4.530 2.306 1.00 0.00 57 ALA A CA 17
ATOM 16981 C C . ALA A 1 57 ? 6.873 -5.609 1.233 1.00 0.00 57 ALA A C 17
ATOM 16982 O O . ALA A 1 57 ? 6.007 -6.478 1.132 1.00 0.00 57 ALA A O 17
ATOM 16989 N N . ALA A 1 58 ? 7.932 -5.547 0.433 1.00 0.00 58 ALA A N 17
ATOM 16990 C CA . ALA A 1 58 ? 8.143 -6.519 -0.633 1.00 0.00 58 ALA A CA 17
ATOM 16991 C C . ALA A 1 58 ? 9.511 -7.182 -0.508 1.00 0.00 58 ALA A C 17
ATOM 16992 O O . ALA A 1 58 ? 10.363 -6.728 0.255 1.00 0.00 58 ALA A O 17
ATOM 16999 N N . GLN A 1 59 ? 9.712 -8.258 -1.262 1.00 0.00 59 GLN A N 17
ATOM 17000 C CA . GLN A 1 59 ? 10.977 -8.983 -1.234 1.00 0.00 59 GLN A CA 17
ATOM 17001 C C . GLN A 1 59 ? 12.147 -8.030 -1.015 1.00 0.00 59 GLN A C 17
ATOM 17002 O O . GLN A 1 59 ? 12.562 -7.320 -1.930 1.00 0.00 59 GLN A O 17
ATOM 17016 N N . GLY A 1 60 ? 12.674 -8.018 0.206 1.00 0.00 60 GLY A N 17
ATOM 17017 C CA . GLY A 1 60 ? 13.791 -7.147 0.523 1.00 0.00 60 GLY A CA 17
ATOM 17018 C C . GLY A 1 60 ? 14.649 -7.691 1.648 1.00 0.00 60 GLY A C 17
ATOM 17019 O O . GLY A 1 60 ? 15.815 -8.028 1.442 1.00 0.00 60 GLY A O 17
ATOM 17023 N N . ASP A 1 61 ? 14.071 -7.777 2.842 1.00 0.00 61 ASP A N 17
ATOM 17024 C CA . ASP A 1 61 ? 14.791 -8.283 4.005 1.00 0.00 61 ASP A CA 17
ATOM 17025 C C . ASP A 1 61 ? 16.175 -7.649 4.106 1.00 0.00 61 ASP A C 17
ATOM 17026 O O . ASP A 1 61 ? 17.159 -8.327 4.402 1.00 0.00 61 ASP A O 17
ATOM 17035 N N . ARG A 1 62 ? 16.242 -6.345 3.857 1.00 0.00 62 ARG A N 17
ATOM 17036 C CA . ARG A 1 62 ? 17.506 -5.620 3.917 1.00 0.00 62 ARG A CA 17
ATOM 17037 C C . ARG A 1 62 ? 17.460 -4.538 4.992 1.00 0.00 62 ARG A C 17
ATOM 17038 O O . ARG A 1 62 ? 17.091 -3.396 4.720 1.00 0.00 62 ARG A O 17
ATOM 17059 N N . ALA A 1 63 ? 17.838 -4.905 6.212 1.00 0.00 63 ALA A N 17
ATOM 17060 C CA . ALA A 1 63 ? 17.842 -3.966 7.326 1.00 0.00 63 ALA A CA 17
ATOM 17061 C C . ALA A 1 63 ? 18.691 -4.487 8.480 1.00 0.00 63 ALA A C 17
ATOM 17062 O O . ALA A 1 63 ? 18.767 -5.693 8.714 1.00 0.00 63 ALA A O 17
ATOM 17069 N N . LYS A 1 64 ? 19.329 -3.570 9.200 1.00 0.00 64 LYS A N 17
ATOM 17070 C CA . LYS A 1 64 ? 20.172 -3.936 10.332 1.00 0.00 64 LYS A CA 17
ATOM 17071 C C . LYS A 1 64 ? 19.528 -3.516 11.649 1.00 0.00 64 LYS A C 17
ATOM 17072 O O . LYS A 1 64 ? 19.668 -2.373 12.083 1.00 0.00 64 LYS A O 17
ATOM 17091 N N . SER A 1 65 ? 18.823 -4.449 12.281 1.00 0.00 65 SER A N 17
ATOM 17092 C CA . SER A 1 65 ? 18.155 -4.175 13.548 1.00 0.00 65 SER A CA 17
ATOM 17093 C C . SER A 1 65 ? 19.095 -3.460 14.514 1.00 0.00 65 SER A C 17
ATOM 17094 O O . SER A 1 65 ? 20.315 -3.580 14.414 1.00 0.00 65 SER A O 17
ATOM 17102 N N . GLY A 1 66 ? 18.515 -2.714 15.450 1.00 0.00 66 GLY A N 17
ATOM 17103 C CA . GLY A 1 66 ? 19.315 -1.989 16.421 1.00 0.00 66 GLY A CA 17
ATOM 17104 C C . GLY A 1 66 ? 19.538 -2.781 17.694 1.00 0.00 66 GLY A C 17
ATOM 17105 O O . GLY A 1 66 ? 18.599 -3.097 18.426 1.00 0.00 66 GLY A O 17
ATOM 17109 N N . PRO A 1 67 ? 20.806 -3.114 17.974 1.00 0.00 67 PRO A N 17
ATOM 17110 C CA . PRO A 1 67 ? 21.179 -3.878 19.168 1.00 0.00 67 PRO A CA 17
ATOM 17111 C C . PRO A 1 67 ? 21.005 -3.072 20.450 1.00 0.00 67 PRO A C 17
ATOM 17112 O O . PRO A 1 67 ? 21.322 -3.546 21.541 1.00 0.00 67 PRO A O 17
ATOM 17123 N N . SER A 1 68 ? 20.499 -1.850 20.312 1.00 0.00 68 SER A N 17
ATOM 17124 C CA . SER A 1 68 ? 20.286 -0.976 21.460 1.00 0.00 68 SER A CA 17
ATOM 17125 C C . SER A 1 68 ? 19.217 0.069 21.156 1.00 0.00 68 SER A C 17
ATOM 17126 O O . SER A 1 68 ? 18.764 0.197 20.018 1.00 0.00 68 SER A O 17
ATOM 17134 N N . SER A 1 69 ? 18.817 0.813 22.182 1.00 0.00 69 SER A N 17
ATOM 17135 C CA . SER A 1 69 ? 17.799 1.845 22.027 1.00 0.00 69 SER A CA 17
ATOM 17136 C C . SER A 1 69 ? 18.439 3.220 21.863 1.00 0.00 69 SER A C 17
ATOM 17137 O O . SER A 1 69 ? 19.264 3.634 22.676 1.00 0.00 69 SER A O 17
ATOM 17145 N N . GLY A 1 70 ? 18.051 3.924 20.803 1.00 0.00 70 GLY A N 17
ATOM 17146 C CA . GLY A 1 70 ? 18.597 5.245 20.551 1.00 0.00 70 GLY A CA 17
ATOM 17147 C C . GLY A 1 70 ? 18.902 5.475 19.084 1.00 0.00 70 GLY A C 17
ATOM 17148 O O . GLY A 1 70 ? 19.801 6.256 18.775 1.00 0.00 70 GLY A O 17
ATOM 17154 N N . GLY A 1 1 ? -22.186 -47.341 28.146 1.00 0.00 1 GLY A N 18
ATOM 17155 C CA . GLY A 1 1 ? -21.048 -47.041 27.296 1.00 0.00 1 GLY A CA 18
ATOM 17156 C C . GLY A 1 1 ? -21.302 -45.855 26.386 1.00 0.00 1 GLY A C 18
ATOM 17157 O O . GLY A 1 1 ? -22.439 -45.600 25.990 1.00 0.00 1 GLY A O 18
ATOM 17161 N N . SER A 1 2 ? -20.240 -45.128 26.055 1.00 0.00 2 SER A N 18
ATOM 17162 C CA . SER A 1 2 ? -20.353 -43.959 25.191 1.00 0.00 2 SER A CA 18
ATOM 17163 C C . SER A 1 2 ? -19.664 -44.205 23.852 1.00 0.00 2 SER A C 18
ATOM 17164 O O . SER A 1 2 ? -18.589 -44.800 23.795 1.00 0.00 2 SER A O 18
ATOM 17172 N N . SER A 1 3 ? -20.293 -43.741 22.776 1.00 0.00 3 SER A N 18
ATOM 17173 C CA . SER A 1 3 ? -19.744 -43.913 21.436 1.00 0.00 3 SER A CA 18
ATOM 17174 C C . SER A 1 3 ? -20.431 -42.980 20.444 1.00 0.00 3 SER A C 18
ATOM 17175 O O . SER A 1 3 ? -21.653 -43.000 20.299 1.00 0.00 3 SER A O 18
ATOM 17183 N N . GLY A 1 4 ? -19.635 -42.163 19.761 1.00 0.00 4 GLY A N 18
ATOM 17184 C CA . GLY A 1 4 ? -20.183 -41.233 18.791 1.00 0.00 4 GLY A CA 18
ATOM 17185 C C . GLY A 1 4 ? -19.747 -39.804 19.046 1.00 0.00 4 GLY A C 18
ATOM 17186 O O . GLY A 1 4 ? -19.555 -39.402 20.194 1.00 0.00 4 GLY A O 18
ATOM 17190 N N . SER A 1 5 ? -19.588 -39.035 17.974 1.00 0.00 5 SER A N 18
ATOM 17191 C CA . SER A 1 5 ? -19.166 -37.643 18.087 1.00 0.00 5 SER A CA 18
ATOM 17192 C C . SER A 1 5 ? -20.367 -36.726 18.296 1.00 0.00 5 SER A C 18
ATOM 17193 O O . SER A 1 5 ? -21.512 -37.128 18.088 1.00 0.00 5 SER A O 18
ATOM 17201 N N . SER A 1 6 ? -20.097 -35.492 18.708 1.00 0.00 6 SER A N 18
ATOM 17202 C CA . SER A 1 6 ? -21.155 -34.518 18.949 1.00 0.00 6 SER A CA 18
ATOM 17203 C C . SER A 1 6 ? -20.799 -33.166 18.337 1.00 0.00 6 SER A C 18
ATOM 17204 O O . SER A 1 6 ? -19.816 -32.536 18.725 1.00 0.00 6 SER A O 18
ATOM 17212 N N . GLY A 1 7 ? -21.607 -32.727 17.376 1.00 0.00 7 GLY A N 18
ATOM 17213 C CA . GLY A 1 7 ? -21.361 -31.454 16.725 1.00 0.00 7 GLY A CA 18
ATOM 17214 C C . GLY A 1 7 ? -21.520 -31.532 15.219 1.00 0.00 7 GLY A C 18
ATOM 17215 O O . GLY A 1 7 ? -21.007 -32.452 14.581 1.00 0.00 7 GLY A O 18
ATOM 17219 N N . LEU A 1 8 ? -22.233 -30.567 14.650 1.00 0.00 8 LEU A N 18
ATOM 17220 C CA . LEU A 1 8 ? -22.459 -30.531 13.209 1.00 0.00 8 LEU A CA 18
ATOM 17221 C C . LEU A 1 8 ? -21.810 -29.299 12.587 1.00 0.00 8 LEU A C 18
ATOM 17222 O O . LEU A 1 8 ? -22.410 -28.225 12.544 1.00 0.00 8 LEU A O 18
ATOM 17238 N N . GLU A 1 9 ? -20.583 -29.463 12.103 1.00 0.00 9 GLU A N 18
ATOM 17239 C CA . GLU A 1 9 ? -19.854 -28.364 11.481 1.00 0.00 9 GLU A CA 18
ATOM 17240 C C . GLU A 1 9 ? -18.625 -28.878 10.737 1.00 0.00 9 GLU A C 18
ATOM 17241 O O . GLU A 1 9 ? -17.976 -29.830 11.171 1.00 0.00 9 GLU A O 18
ATOM 17253 N N . ALA A 1 10 ? -18.312 -28.241 9.613 1.00 0.00 10 ALA A N 18
ATOM 17254 C CA . ALA A 1 10 ? -17.160 -28.632 8.809 1.00 0.00 10 ALA A CA 18
ATOM 17255 C C . ALA A 1 10 ? -15.984 -27.691 9.041 1.00 0.00 10 ALA A C 18
ATOM 17256 O O . ALA A 1 10 ? -16.123 -26.472 8.943 1.00 0.00 10 ALA A O 18
ATOM 17263 N N . VAL A 1 11 ? -14.825 -28.264 9.349 1.00 0.00 11 VAL A N 18
ATOM 17264 C CA . VAL A 1 11 ? -13.623 -27.476 9.595 1.00 0.00 11 VAL A CA 18
ATOM 17265 C C . VAL A 1 11 ? -13.041 -26.941 8.291 1.00 0.00 11 VAL A C 18
ATOM 17266 O O . VAL A 1 11 ? -12.475 -27.692 7.497 1.00 0.00 11 VAL A O 18
ATOM 17279 N N . ALA A 1 12 ? -13.184 -25.637 8.076 1.00 0.00 12 ALA A N 18
ATOM 17280 C CA . ALA A 1 12 ? -12.670 -25.000 6.870 1.00 0.00 12 ALA A CA 18
ATOM 17281 C C . ALA A 1 12 ? -12.532 -23.494 7.061 1.00 0.00 12 ALA A C 18
ATOM 17282 O O . ALA A 1 12 ? -13.402 -22.833 7.629 1.00 0.00 12 ALA A O 18
ATOM 17289 N N . PRO A 1 13 ? -11.413 -22.935 6.576 1.00 0.00 13 PRO A N 18
ATOM 17290 C CA . PRO A 1 13 ? -11.134 -21.500 6.682 1.00 0.00 13 PRO A CA 18
ATOM 17291 C C . PRO A 1 13 ? -12.052 -20.665 5.795 1.00 0.00 13 PRO A C 18
ATOM 17292 O O . PRO A 1 13 ? -12.985 -21.187 5.186 1.00 0.00 13 PRO A O 18
ATOM 17303 N N . GLU A 1 14 ? -11.779 -19.365 5.727 1.00 0.00 14 GLU A N 18
ATOM 17304 C CA . GLU A 1 14 ? -12.582 -18.459 4.914 1.00 0.00 14 GLU A CA 18
ATOM 17305 C C . GLU A 1 14 ? -11.717 -17.748 3.878 1.00 0.00 14 GLU A C 18
ATOM 17306 O O . GLU A 1 14 ? -10.710 -17.125 4.216 1.00 0.00 14 GLU A O 18
ATOM 17318 N N . ARG A 1 15 ? -12.117 -17.846 2.614 1.00 0.00 15 ARG A N 18
ATOM 17319 C CA . ARG A 1 15 ? -11.379 -17.214 1.528 1.00 0.00 15 ARG A CA 18
ATOM 17320 C C . ARG A 1 15 ? -11.554 -15.698 1.560 1.00 0.00 15 ARG A C 18
ATOM 17321 O O . ARG A 1 15 ? -12.563 -15.176 2.034 1.00 0.00 15 ARG A O 18
ATOM 17342 N N . PRO A 1 16 ? -10.549 -14.975 1.045 1.00 0.00 16 PRO A N 18
ATOM 17343 C CA . PRO A 1 16 ? -10.569 -13.509 1.003 1.00 0.00 16 PRO A CA 18
ATOM 17344 C C . PRO A 1 16 ? -11.595 -12.972 0.012 1.00 0.00 16 PRO A C 18
ATOM 17345 O O . PRO A 1 16 ? -12.309 -13.738 -0.634 1.00 0.00 16 PRO A O 18
ATOM 17356 N N . ARG A 1 17 ? -11.662 -11.649 -0.104 1.00 0.00 17 ARG A N 18
ATOM 17357 C CA . ARG A 1 17 ? -12.601 -11.009 -1.017 1.00 0.00 17 ARG A CA 18
ATOM 17358 C C . ARG A 1 17 ? -12.207 -9.558 -1.273 1.00 0.00 17 ARG A C 18
ATOM 17359 O O . ARG A 1 17 ? -11.744 -8.860 -0.370 1.00 0.00 17 ARG A O 18
ATOM 17380 N N . CYS A 1 18 ? -12.394 -9.109 -2.510 1.00 0.00 18 CYS A N 18
ATOM 17381 C CA . CYS A 1 18 ? -12.057 -7.741 -2.886 1.00 0.00 18 CYS A CA 18
ATOM 17382 C C . CYS A 1 18 ? -12.744 -6.738 -1.963 1.00 0.00 18 CYS A C 18
ATOM 17383 O O . CYS A 1 18 ? -13.955 -6.800 -1.754 1.00 0.00 18 CYS A O 18
ATOM 17390 N N . ALA A 1 19 ? -11.961 -5.815 -1.414 1.00 0.00 19 ALA A N 18
ATOM 17391 C CA . ALA A 1 19 ? -12.494 -4.798 -0.516 1.00 0.00 19 ALA A CA 18
ATOM 17392 C C . ALA A 1 19 ? -13.016 -3.596 -1.296 1.00 0.00 19 ALA A C 18
ATOM 17393 O O . ALA A 1 19 ? -12.988 -2.467 -0.807 1.00 0.00 19 ALA A O 18
ATOM 17400 N N . TYR A 1 20 ? -13.492 -3.847 -2.511 1.00 0.00 20 TYR A N 18
ATOM 17401 C CA . TYR A 1 20 ? -14.018 -2.784 -3.359 1.00 0.00 20 TYR A CA 18
ATOM 17402 C C . TYR A 1 20 ? -15.338 -3.202 -4.000 1.00 0.00 20 TYR A C 18
ATOM 17403 O O . TYR A 1 20 ? -16.357 -2.527 -3.849 1.00 0.00 20 TYR A O 18
ATOM 17421 N N . CYS A 1 21 ? -15.312 -4.320 -4.717 1.00 0.00 21 CYS A N 18
ATOM 17422 C CA . CYS A 1 21 ? -16.505 -4.831 -5.382 1.00 0.00 21 CYS A CA 18
ATOM 17423 C C . CYS A 1 21 ? -17.056 -6.051 -4.650 1.00 0.00 21 CYS A C 18
ATOM 17424 O O . CYS A 1 21 ? -18.164 -6.507 -4.929 1.00 0.00 21 CYS A O 18
ATOM 17431 N N . SER A 1 22 ? -16.274 -6.573 -3.710 1.00 0.00 22 SER A N 18
ATOM 17432 C CA . SER A 1 22 ? -16.682 -7.742 -2.939 1.00 0.00 22 SER A CA 18
ATOM 17433 C C . SER A 1 22 ? -16.768 -8.977 -3.830 1.00 0.00 22 SER A C 18
ATOM 17434 O O . SER A 1 22 ? -17.685 -9.787 -3.699 1.00 0.00 22 SER A O 18
ATOM 17442 N N . ALA A 1 23 ? -15.805 -9.114 -4.735 1.00 0.00 23 ALA A N 18
ATOM 17443 C CA . ALA A 1 23 ? -15.769 -10.251 -5.647 1.00 0.00 23 ALA A CA 18
ATOM 17444 C C . ALA A 1 23 ? -14.515 -11.090 -5.429 1.00 0.00 23 ALA A C 18
ATOM 17445 O O . ALA A 1 23 ? -13.484 -10.579 -4.994 1.00 0.00 23 ALA A O 18
ATOM 17452 N N . GLU A 1 24 ? -14.611 -12.381 -5.734 1.00 0.00 24 GLU A N 18
ATOM 17453 C CA . GLU A 1 24 ? -13.484 -13.290 -5.569 1.00 0.00 24 GLU A CA 18
ATOM 17454 C C . GLU A 1 24 ? -12.165 -12.580 -5.861 1.00 0.00 24 GLU A C 18
ATOM 17455 O O . GLU A 1 24 ? -12.052 -11.830 -6.830 1.00 0.00 24 GLU A O 18
ATOM 17467 N N . ALA A 1 25 ? -11.170 -12.821 -5.014 1.00 0.00 25 ALA A N 18
ATOM 17468 C CA . ALA A 1 25 ? -9.859 -12.207 -5.180 1.00 0.00 25 ALA A CA 18
ATOM 17469 C C . ALA A 1 25 ? -8.814 -13.243 -5.581 1.00 0.00 25 ALA A C 18
ATOM 17470 O O . ALA A 1 25 ? -8.812 -14.365 -5.075 1.00 0.00 25 ALA A O 18
ATOM 17477 N N . SER A 1 26 ? -7.926 -12.859 -6.493 1.00 0.00 26 SER A N 18
ATOM 17478 C CA . SER A 1 26 ? -6.878 -13.757 -6.965 1.00 0.00 26 SER A CA 18
ATOM 17479 C C . SER A 1 26 ? -5.499 -13.141 -6.752 1.00 0.00 26 SER A C 18
ATOM 17480 O O . SER A 1 26 ? -4.563 -13.817 -6.324 1.00 0.00 26 SER A O 18
ATOM 17488 N N . LYS A 1 27 ? -5.380 -11.852 -7.054 1.00 0.00 27 LYS A N 18
ATOM 17489 C CA . LYS A 1 27 ? -4.116 -11.142 -6.895 1.00 0.00 27 LYS A CA 18
ATOM 17490 C C . LYS A 1 27 ? -4.035 -10.477 -5.525 1.00 0.00 27 LYS A C 18
ATOM 17491 O O . LYS A 1 27 ? -5.044 -10.327 -4.837 1.00 0.00 27 LYS A O 18
ATOM 17510 N N . ARG A 1 28 ? -2.828 -10.079 -5.137 1.00 0.00 28 ARG A N 18
ATOM 17511 C CA . ARG A 1 28 ? -2.615 -9.429 -3.849 1.00 0.00 28 ARG A CA 18
ATOM 17512 C C . ARG A 1 28 ? -1.788 -8.157 -4.012 1.00 0.00 28 ARG A C 18
ATOM 17513 O O . ARG A 1 28 ? -1.056 -8.001 -4.990 1.00 0.00 28 ARG A O 18
ATOM 17534 N N . CYS A 1 29 ? -1.910 -7.251 -3.048 1.00 0.00 29 CYS A N 18
ATOM 17535 C CA . CYS A 1 29 ? -1.175 -5.992 -3.084 1.00 0.00 29 CYS A CA 18
ATOM 17536 C C . CYS A 1 29 ? 0.324 -6.241 -3.218 1.00 0.00 29 CYS A C 18
ATOM 17537 O O . CYS A 1 29 ? 0.956 -6.793 -2.317 1.00 0.00 29 CYS A O 18
ATOM 17544 N N . SER A 1 30 ? 0.888 -5.830 -4.349 1.00 0.00 30 SER A N 18
ATOM 17545 C CA . SER A 1 30 ? 2.312 -6.011 -4.604 1.00 0.00 30 SER A CA 18
ATOM 17546 C C . SER A 1 30 ? 3.130 -4.923 -3.915 1.00 0.00 30 SER A C 18
ATOM 17547 O O . SER A 1 30 ? 4.143 -4.464 -4.443 1.00 0.00 30 SER A O 18
ATOM 17555 N N . ARG A 1 31 ? 2.682 -4.515 -2.732 1.00 0.00 31 ARG A N 18
ATOM 17556 C CA . ARG A 1 31 ? 3.371 -3.480 -1.970 1.00 0.00 31 ARG A CA 18
ATOM 17557 C C . ARG A 1 31 ? 3.497 -3.879 -0.502 1.00 0.00 31 ARG A C 18
ATOM 17558 O O . ARG A 1 31 ? 4.530 -3.649 0.128 1.00 0.00 31 ARG A O 18
ATOM 17579 N N . CYS A 1 32 ? 2.440 -4.477 0.036 1.00 0.00 32 CYS A N 18
ATOM 17580 C CA . CYS A 1 32 ? 2.431 -4.907 1.429 1.00 0.00 32 CYS A CA 18
ATOM 17581 C C . CYS A 1 32 ? 2.123 -6.398 1.536 1.00 0.00 32 CYS A C 18
ATOM 17582 O O . CYS A 1 32 ? 2.579 -7.071 2.460 1.00 0.00 32 CYS A O 18
ATOM 17589 N N . GLN A 1 33 ? 1.347 -6.906 0.584 1.00 0.00 33 GLN A N 18
ATOM 17590 C CA . GLN A 1 33 ? 0.978 -8.317 0.572 1.00 0.00 33 GLN A CA 18
ATOM 17591 C C . GLN A 1 33 ? 0.137 -8.670 1.794 1.00 0.00 33 GLN A C 18
ATOM 17592 O O . GLN A 1 33 ? 0.471 -9.585 2.546 1.00 0.00 33 GLN A O 18
ATOM 17606 N N . ASN A 1 34 ? -0.955 -7.938 1.987 1.00 0.00 34 ASN A N 18
ATOM 17607 C CA . ASN A 1 34 ? -1.844 -8.174 3.119 1.00 0.00 34 ASN A CA 18
ATOM 17608 C C . ASN A 1 34 ? -3.304 -8.168 2.675 1.00 0.00 34 ASN A C 18
ATOM 17609 O O . ASN A 1 34 ? -4.114 -8.953 3.166 1.00 0.00 34 ASN A O 18
ATOM 17620 N N . GLU A 1 35 ? -3.630 -7.278 1.744 1.00 0.00 35 GLU A N 18
ATOM 17621 C CA . GLU A 1 35 ? -4.992 -7.170 1.234 1.00 0.00 35 GLU A CA 18
ATOM 17622 C C . GLU A 1 35 ? -5.123 -7.864 -0.119 1.00 0.00 35 GLU A C 18
ATOM 17623 O O . GLU A 1 35 ? -4.154 -7.971 -0.869 1.00 0.00 35 GLU A O 18
ATOM 17635 N N . TRP A 1 36 ? -6.328 -8.334 -0.421 1.00 0.00 36 TRP A N 18
ATOM 17636 C CA . TRP A 1 36 ? -6.587 -9.018 -1.683 1.00 0.00 36 TRP A CA 18
ATOM 17637 C C . TRP A 1 36 ? -7.370 -8.123 -2.637 1.00 0.00 36 TRP A C 18
ATOM 17638 O O . TRP A 1 36 ? -7.863 -7.065 -2.246 1.00 0.00 36 TRP A O 18
ATOM 17659 N N . TYR A 1 37 ? -7.482 -8.555 -3.888 1.00 0.00 37 TYR A N 18
ATOM 17660 C CA . TYR A 1 37 ? -8.204 -7.791 -4.899 1.00 0.00 37 TYR A CA 18
ATOM 17661 C C . TYR A 1 37 ? -8.610 -8.682 -6.069 1.00 0.00 37 TYR A C 18
ATOM 17662 O O . TYR A 1 37 ? -7.873 -9.587 -6.460 1.00 0.00 37 TYR A O 18
ATOM 17680 N N . CYS A 1 38 ? -9.788 -8.418 -6.624 1.00 0.00 38 CYS A N 18
ATOM 17681 C CA . CYS A 1 38 ? -10.294 -9.194 -7.750 1.00 0.00 38 CYS A CA 18
ATOM 17682 C C . CYS A 1 38 ? -9.556 -8.831 -9.036 1.00 0.00 38 CYS A C 18
ATOM 17683 O O . CYS A 1 38 ? -9.139 -9.709 -9.793 1.00 0.00 38 CYS A O 18
ATOM 17690 N N . CYS A 1 39 ? -9.400 -7.534 -9.275 1.00 0.00 39 CYS A N 18
ATOM 17691 C CA . CYS A 1 39 ? -8.713 -7.055 -10.470 1.00 0.00 39 CYS A CA 18
ATOM 17692 C C . CYS A 1 39 ? -8.074 -5.693 -10.220 1.00 0.00 39 CYS A C 18
ATOM 17693 O O . CYS A 1 39 ? -8.533 -4.927 -9.372 1.00 0.00 39 CYS A O 18
ATOM 17701 N N . ARG A 1 40 ? -7.011 -5.398 -10.962 1.00 0.00 40 ARG A N 18
ATOM 17702 C CA . ARG A 1 40 ? -6.307 -4.130 -10.818 1.00 0.00 40 ARG A CA 18
ATOM 17703 C C . ARG A 1 40 ? -7.284 -2.958 -10.858 1.00 0.00 40 ARG A C 18
ATOM 17704 O O . ARG A 1 40 ? -7.165 -2.013 -10.079 1.00 0.00 40 ARG A O 18
ATOM 17725 N N . GLU A 1 41 ? -8.248 -3.028 -11.770 1.00 0.00 41 GLU A N 18
ATOM 17726 C CA . GLU A 1 41 ? -9.244 -1.973 -11.911 1.00 0.00 41 GLU A CA 18
ATOM 17727 C C . GLU A 1 41 ? -9.617 -1.391 -10.551 1.00 0.00 41 GLU A C 18
ATOM 17728 O O . GLU A 1 41 ? -9.666 -0.174 -10.375 1.00 0.00 41 GLU A O 18
ATOM 17740 N N . CYS A 1 42 ? -9.880 -2.271 -9.590 1.00 0.00 42 CYS A N 18
ATOM 17741 C CA . CYS A 1 42 ? -10.250 -1.848 -8.245 1.00 0.00 42 CYS A CA 18
ATOM 17742 C C . CYS A 1 42 ? -9.036 -1.312 -7.490 1.00 0.00 42 CYS A C 18
ATOM 17743 O O . CYS A 1 42 ? -9.034 -0.171 -7.031 1.00 0.00 42 CYS A O 18
ATOM 17750 N N . GLN A 1 43 ? -8.008 -2.146 -7.367 1.00 0.00 43 GLN A N 18
ATOM 17751 C CA . GLN A 1 43 ? -6.790 -1.756 -6.668 1.00 0.00 43 GLN A CA 18
ATOM 17752 C C . GLN A 1 43 ? -6.419 -0.311 -6.983 1.00 0.00 43 GLN A C 18
ATOM 17753 O O . GLN A 1 43 ? -6.289 0.519 -6.083 1.00 0.00 43 GLN A O 18
ATOM 17767 N N . VAL A 1 44 ? -6.251 -0.015 -8.268 1.00 0.00 44 VAL A N 18
ATOM 17768 C CA . VAL A 1 44 ? -5.896 1.331 -8.703 1.00 0.00 44 VAL A CA 18
ATOM 17769 C C . VAL A 1 44 ? -6.856 2.365 -8.126 1.00 0.00 44 VAL A C 18
ATOM 17770 O O . VAL A 1 44 ? -6.472 3.504 -7.858 1.00 0.00 44 VAL A O 18
ATOM 17783 N N . LYS A 1 45 ? -8.108 1.962 -7.938 1.00 0.00 45 LYS A N 18
ATOM 17784 C CA . LYS A 1 45 ? -9.125 2.853 -7.391 1.00 0.00 45 LYS A CA 18
ATOM 17785 C C . LYS A 1 45 ? -9.001 2.954 -5.874 1.00 0.00 45 LYS A C 18
ATOM 17786 O O . LYS A 1 45 ? -8.803 4.040 -5.328 1.00 0.00 45 LYS A O 18
ATOM 17805 N N . HIS A 1 46 ? -9.116 1.815 -5.198 1.00 0.00 46 HIS A N 18
ATOM 17806 C CA . HIS A 1 46 ? -9.015 1.776 -3.743 1.00 0.00 46 HIS A CA 18
ATOM 17807 C C . HIS A 1 46 ? -7.555 1.802 -3.300 1.00 0.00 46 HIS A C 18
ATOM 17808 O O . HIS A 1 46 ? -7.161 1.079 -2.385 1.00 0.00 46 HIS A O 18
ATOM 17822 N N . TRP A 1 47 ? -6.758 2.639 -3.954 1.00 0.00 47 TRP A N 18
ATOM 17823 C CA . TRP A 1 47 ? -5.342 2.758 -3.627 1.00 0.00 47 TRP A CA 18
ATOM 17824 C C . TRP A 1 47 ? -5.102 3.911 -2.658 1.00 0.00 47 TRP A C 18
ATOM 17825 O O . TRP A 1 47 ? -4.324 3.786 -1.713 1.00 0.00 47 TRP A O 18
ATOM 17846 N N . GLU A 1 48 ? -5.776 5.031 -2.899 1.00 0.00 48 GLU A N 18
ATOM 17847 C CA . GLU A 1 48 ? -5.634 6.205 -2.046 1.00 0.00 48 GLU A CA 18
ATOM 17848 C C . GLU A 1 48 ? -6.094 5.903 -0.623 1.00 0.00 48 GLU A C 18
ATOM 17849 O O . GLU A 1 48 ? -5.460 6.316 0.348 1.00 0.00 48 GLU A O 18
ATOM 17861 N N . LYS A 1 49 ? -7.203 5.179 -0.507 1.00 0.00 49 LYS A N 18
ATOM 17862 C CA . LYS A 1 49 ? -7.749 4.820 0.796 1.00 0.00 49 LYS A CA 18
ATOM 17863 C C . LYS A 1 49 ? -6.937 3.699 1.436 1.00 0.00 49 LYS A C 18
ATOM 17864 O O . LYS A 1 49 ? -6.463 3.829 2.565 1.00 0.00 49 LYS A O 18
ATOM 17883 N N . HIS A 1 50 ? -6.778 2.598 0.708 1.00 0.00 50 HIS A N 18
ATOM 17884 C CA . HIS A 1 50 ? -6.020 1.455 1.204 1.00 0.00 50 HIS A CA 18
ATOM 17885 C C . HIS A 1 50 ? -4.592 1.862 1.556 1.00 0.00 50 HIS A C 18
ATOM 17886 O O . HIS A 1 50 ? -4.092 1.540 2.633 1.00 0.00 50 HIS A O 18
ATOM 17900 N N . GLY A 1 51 ? -3.941 2.571 0.640 1.00 0.00 51 GLY A N 18
ATOM 17901 C CA . GLY A 1 51 ? -2.576 3.008 0.872 1.00 0.00 51 GLY A CA 18
ATOM 17902 C C . GLY A 1 51 ? -2.364 3.520 2.282 1.00 0.00 51 GLY A C 18
ATOM 17903 O O . GLY A 1 51 ? -1.376 3.180 2.933 1.00 0.00 51 GLY A O 18
ATOM 17907 N N . LYS A 1 52 ? -3.293 4.343 2.758 1.00 0.00 52 LYS A N 18
ATOM 17908 C CA . LYS A 1 52 ? -3.204 4.904 4.100 1.00 0.00 52 LYS A CA 18
ATOM 17909 C C . LYS A 1 52 ? -2.892 3.818 5.125 1.00 0.00 52 LYS A C 18
ATOM 17910 O O . LYS A 1 52 ? -1.990 3.967 5.949 1.00 0.00 52 LYS A O 18
ATOM 17929 N N . THR A 1 53 ? -3.644 2.723 5.067 1.00 0.00 53 THR A N 18
ATOM 17930 C CA . THR A 1 53 ? -3.448 1.611 5.989 1.00 0.00 53 THR A CA 18
ATOM 17931 C C . THR A 1 53 ? -2.594 0.518 5.358 1.00 0.00 53 THR A C 18
ATOM 17932 O O . THR A 1 53 ? -2.758 -0.665 5.661 1.00 0.00 53 THR A O 18
ATOM 17943 N N . CYS A 1 54 ? -1.681 0.919 4.479 1.00 0.00 54 CYS A N 18
ATOM 17944 C CA . CYS A 1 54 ? -0.801 -0.027 3.805 1.00 0.00 54 CYS A CA 18
ATOM 17945 C C . CYS A 1 54 ? 0.663 0.276 4.114 1.00 0.00 54 CYS A C 18
ATOM 17946 O O . CYS A 1 54 ? 1.075 1.436 4.140 1.00 0.00 54 CYS A O 18
ATOM 17953 N N . VAL A 1 55 ? 1.442 -0.774 4.348 1.00 0.00 55 VAL A N 18
ATOM 17954 C CA . VAL A 1 55 ? 2.860 -0.621 4.654 1.00 0.00 55 VAL A CA 18
ATOM 17955 C C . VAL A 1 55 ? 3.587 -1.959 4.574 1.00 0.00 55 VAL A C 18
ATOM 17956 O O . VAL A 1 55 ? 3.075 -2.985 5.026 1.00 0.00 55 VAL A O 18
ATOM 17969 N N . LEU A 1 56 ? 4.783 -1.942 3.998 1.00 0.00 56 LEU A N 18
ATOM 17970 C CA . LEU A 1 56 ? 5.583 -3.155 3.859 1.00 0.00 56 LEU A CA 18
ATOM 17971 C C . LEU A 1 56 ? 5.386 -4.077 5.058 1.00 0.00 56 LEU A C 18
ATOM 17972 O O . LEU A 1 56 ? 5.994 -3.882 6.110 1.00 0.00 56 LEU A O 18
ATOM 17988 N N . ALA A 1 57 ? 4.534 -5.083 4.890 1.00 0.00 57 ALA A N 18
ATOM 17989 C CA . ALA A 1 57 ? 4.261 -6.038 5.957 1.00 0.00 57 ALA A CA 18
ATOM 17990 C C . ALA A 1 57 ? 4.816 -7.417 5.615 1.00 0.00 57 ALA A C 18
ATOM 17991 O O . ALA A 1 57 ? 4.145 -8.431 5.804 1.00 0.00 57 ALA A O 18
ATOM 17998 N N . ALA A 1 58 ? 6.045 -7.446 5.109 1.00 0.00 58 ALA A N 18
ATOM 17999 C CA . ALA A 1 58 ? 6.690 -8.701 4.742 1.00 0.00 58 ALA A CA 18
ATOM 18000 C C . ALA A 1 58 ? 7.755 -9.089 5.762 1.00 0.00 58 ALA A C 18
ATOM 18001 O O . ALA A 1 58 ? 8.026 -8.344 6.703 1.00 0.00 58 ALA A O 18
ATOM 18008 N N . GLN A 1 59 ? 8.353 -10.260 5.569 1.00 0.00 59 GLN A N 18
ATOM 18009 C CA . GLN A 1 59 ? 9.387 -10.748 6.474 1.00 0.00 59 GLN A CA 18
ATOM 18010 C C . GLN A 1 59 ? 10.538 -9.752 6.572 1.00 0.00 59 GLN A C 18
ATOM 18011 O O . GLN A 1 59 ? 10.568 -8.750 5.859 1.00 0.00 59 GLN A O 18
ATOM 18025 N N . GLY A 1 60 ? 11.485 -10.035 7.462 1.00 0.00 60 GLY A N 18
ATOM 18026 C CA . GLY A 1 60 ? 12.625 -9.154 7.637 1.00 0.00 60 GLY A CA 18
ATOM 18027 C C . GLY A 1 60 ? 13.361 -9.411 8.937 1.00 0.00 60 GLY A C 18
ATOM 18028 O O . GLY A 1 60 ? 14.453 -9.981 8.938 1.00 0.00 60 GLY A O 18
ATOM 18032 N N . ASP A 1 61 ? 12.765 -8.988 10.046 1.00 0.00 61 ASP A N 18
ATOM 18033 C CA . ASP A 1 61 ? 13.371 -9.174 11.359 1.00 0.00 61 ASP A CA 18
ATOM 18034 C C . ASP A 1 61 ? 13.367 -10.647 11.755 1.00 0.00 61 ASP A C 18
ATOM 18035 O O . ASP A 1 61 ? 12.336 -11.190 12.154 1.00 0.00 61 ASP A O 18
ATOM 18044 N N . ARG A 1 62 ? 14.525 -11.288 11.642 1.00 0.00 62 ARG A N 18
ATOM 18045 C CA . ARG A 1 62 ? 14.654 -12.699 11.987 1.00 0.00 62 ARG A CA 18
ATOM 18046 C C . ARG A 1 62 ? 15.974 -12.965 12.706 1.00 0.00 62 ARG A C 18
ATOM 18047 O O . ARG A 1 62 ? 16.826 -12.083 12.806 1.00 0.00 62 ARG A O 18
ATOM 18068 N N . ALA A 1 63 ? 16.133 -14.185 13.207 1.00 0.00 63 ALA A N 18
ATOM 18069 C CA . ALA A 1 63 ? 17.349 -14.567 13.915 1.00 0.00 63 ALA A CA 18
ATOM 18070 C C . ALA A 1 63 ? 18.042 -15.737 13.226 1.00 0.00 63 ALA A C 18
ATOM 18071 O O . ALA A 1 63 ? 17.418 -16.485 12.472 1.00 0.00 63 ALA A O 18
ATOM 18078 N N . LYS A 1 64 ? 19.335 -15.890 13.488 1.00 0.00 64 LYS A N 18
ATOM 18079 C CA . LYS A 1 64 ? 20.114 -16.970 12.893 1.00 0.00 64 LYS A CA 18
ATOM 18080 C C . LYS A 1 64 ? 19.463 -18.323 13.162 1.00 0.00 64 LYS A C 18
ATOM 18081 O O . LYS A 1 64 ? 18.655 -18.462 14.080 1.00 0.00 64 LYS A O 18
ATOM 18100 N N . SER A 1 65 ? 19.822 -19.318 12.357 1.00 0.00 65 SER A N 18
ATOM 18101 C CA . SER A 1 65 ? 19.271 -20.660 12.508 1.00 0.00 65 SER A CA 18
ATOM 18102 C C . SER A 1 65 ? 19.140 -21.031 13.982 1.00 0.00 65 SER A C 18
ATOM 18103 O O . SER A 1 65 ? 19.926 -20.587 14.817 1.00 0.00 65 SER A O 18
ATOM 18111 N N . GLY A 1 66 ? 18.140 -21.850 14.293 1.00 0.00 66 GLY A N 18
ATOM 18112 C CA . GLY A 1 66 ? 17.923 -22.268 15.666 1.00 0.00 66 GLY A CA 18
ATOM 18113 C C . GLY A 1 66 ? 16.453 -22.428 15.998 1.00 0.00 66 GLY A C 18
ATOM 18114 O O . GLY A 1 66 ? 15.759 -21.464 16.320 1.00 0.00 66 GLY A O 18
ATOM 18118 N N . PRO A 1 67 ? 15.957 -23.672 15.919 1.00 0.00 67 PRO A N 18
ATOM 18119 C CA . PRO A 1 67 ? 14.554 -23.984 16.209 1.00 0.00 67 PRO A CA 18
ATOM 18120 C C . PRO A 1 67 ? 14.222 -23.840 17.691 1.00 0.00 67 PRO A C 18
ATOM 18121 O O . PRO A 1 67 ? 14.332 -24.797 18.457 1.00 0.00 67 PRO A O 18
ATOM 18132 N N . SER A 1 68 ? 13.816 -22.638 18.087 1.00 0.00 68 SER A N 18
ATOM 18133 C CA . SER A 1 68 ? 13.471 -22.368 19.478 1.00 0.00 68 SER A CA 18
ATOM 18134 C C . SER A 1 68 ? 11.992 -22.641 19.734 1.00 0.00 68 SER A C 18
ATOM 18135 O O . SER A 1 68 ? 11.316 -21.869 20.413 1.00 0.00 68 SER A O 18
ATOM 18143 N N . SER A 1 69 ? 11.496 -23.745 19.184 1.00 0.00 69 SER A N 18
ATOM 18144 C CA . SER A 1 69 ? 10.096 -24.118 19.349 1.00 0.00 69 SER A CA 18
ATOM 18145 C C . SER A 1 69 ? 9.974 -25.532 19.909 1.00 0.00 69 SER A C 18
ATOM 18146 O O . SER A 1 69 ? 10.762 -26.415 19.574 1.00 0.00 69 SER A O 18
ATOM 18154 N N . GLY A 1 70 ? 8.979 -25.738 20.767 1.00 0.00 70 GLY A N 18
ATOM 18155 C CA . GLY A 1 70 ? 8.770 -27.045 21.361 1.00 0.00 70 GLY A CA 18
ATOM 18156 C C . GLY A 1 70 ? 7.322 -27.490 21.291 1.00 0.00 70 GLY A C 18
ATOM 18157 O O . GLY A 1 70 ? 6.588 -27.293 22.258 1.00 0.00 70 GLY A O 18
ATOM 18163 N N . GLY A 1 1 ? -16.017 -36.785 24.094 1.00 0.00 1 GLY A N 19
ATOM 18164 C CA . GLY A 1 1 ? -16.366 -37.601 22.946 1.00 0.00 1 GLY A CA 19
ATOM 18165 C C . GLY A 1 1 ? -17.840 -37.952 22.911 1.00 0.00 1 GLY A C 19
ATOM 18166 O O . GLY A 1 1 ? -18.209 -39.081 22.586 1.00 0.00 1 GLY A O 19
ATOM 18170 N N . SER A 1 2 ? -18.686 -36.984 23.249 1.00 0.00 2 SER A N 19
ATOM 18171 C CA . SER A 1 2 ? -20.128 -37.198 23.261 1.00 0.00 2 SER A CA 19
ATOM 18172 C C . SER A 1 2 ? -20.863 -35.976 22.720 1.00 0.00 2 SER A C 19
ATOM 18173 O O . SER A 1 2 ? -20.486 -34.838 22.998 1.00 0.00 2 SER A O 19
ATOM 18181 N N . SER A 1 3 ? -21.915 -36.221 21.945 1.00 0.00 3 SER A N 19
ATOM 18182 C CA . SER A 1 3 ? -22.703 -35.141 21.361 1.00 0.00 3 SER A CA 19
ATOM 18183 C C . SER A 1 3 ? -23.952 -35.688 20.678 1.00 0.00 3 SER A C 19
ATOM 18184 O O . SER A 1 3 ? -23.946 -36.795 20.140 1.00 0.00 3 SER A O 19
ATOM 18192 N N . GLY A 1 4 ? -25.025 -34.903 20.704 1.00 0.00 4 GLY A N 19
ATOM 18193 C CA . GLY A 1 4 ? -26.268 -35.325 20.086 1.00 0.00 4 GLY A CA 19
ATOM 18194 C C . GLY A 1 4 ? -26.257 -35.145 18.580 1.00 0.00 4 GLY A C 19
ATOM 18195 O O . GLY A 1 4 ? -25.607 -35.906 17.863 1.00 0.00 4 GLY A O 19
ATOM 18199 N N . SER A 1 5 ? -26.978 -34.137 18.100 1.00 0.00 5 SER A N 19
ATOM 18200 C CA . SER A 1 5 ? -27.053 -33.864 16.670 1.00 0.00 5 SER A CA 19
ATOM 18201 C C . SER A 1 5 ? -25.666 -33.588 16.097 1.00 0.00 5 SER A C 19
ATOM 18202 O O . SER A 1 5 ? -25.084 -32.529 16.332 1.00 0.00 5 SER A O 19
ATOM 18210 N N . SER A 1 6 ? -25.142 -34.549 15.343 1.00 0.00 6 SER A N 19
ATOM 18211 C CA . SER A 1 6 ? -23.822 -34.413 14.738 1.00 0.00 6 SER A CA 19
ATOM 18212 C C . SER A 1 6 ? -23.655 -33.035 14.103 1.00 0.00 6 SER A C 19
ATOM 18213 O O . SER A 1 6 ? -22.686 -32.328 14.374 1.00 0.00 6 SER A O 19
ATOM 18221 N N . GLY A 1 7 ? -24.609 -32.662 13.256 1.00 0.00 7 GLY A N 19
ATOM 18222 C CA . GLY A 1 7 ? -24.550 -31.371 12.595 1.00 0.00 7 GLY A CA 19
ATOM 18223 C C . GLY A 1 7 ? -24.520 -31.494 11.084 1.00 0.00 7 GLY A C 19
ATOM 18224 O O . GLY A 1 7 ? -23.469 -31.751 10.496 1.00 0.00 7 GLY A O 19
ATOM 18228 N N . LEU A 1 8 ? -25.676 -31.312 10.455 1.00 0.00 8 LEU A N 19
ATOM 18229 C CA . LEU A 1 8 ? -25.778 -31.406 9.002 1.00 0.00 8 LEU A CA 19
ATOM 18230 C C . LEU A 1 8 ? -25.690 -30.025 8.360 1.00 0.00 8 LEU A C 19
ATOM 18231 O O . LEU A 1 8 ? -26.428 -29.717 7.425 1.00 0.00 8 LEU A O 19
ATOM 18247 N N . GLU A 1 9 ? -24.779 -29.199 8.867 1.00 0.00 9 GLU A N 19
ATOM 18248 C CA . GLU A 1 9 ? -24.594 -27.852 8.341 1.00 0.00 9 GLU A CA 19
ATOM 18249 C C . GLU A 1 9 ? -23.245 -27.723 7.640 1.00 0.00 9 GLU A C 19
ATOM 18250 O O . GLU A 1 9 ? -22.245 -28.283 8.087 1.00 0.00 9 GLU A O 19
ATOM 18262 N N . ALA A 1 10 ? -23.226 -26.981 6.537 1.00 0.00 10 ALA A N 19
ATOM 18263 C CA . ALA A 1 10 ? -22.001 -26.777 5.774 1.00 0.00 10 ALA A CA 19
ATOM 18264 C C . ALA A 1 10 ? -21.916 -25.350 5.244 1.00 0.00 10 ALA A C 19
ATOM 18265 O O . ALA A 1 10 ? -22.921 -24.768 4.834 1.00 0.00 10 ALA A O 19
ATOM 18272 N N . VAL A 1 11 ? -20.711 -24.790 5.256 1.00 0.00 11 VAL A N 19
ATOM 18273 C CA . VAL A 1 11 ? -20.495 -23.430 4.775 1.00 0.00 11 VAL A CA 19
ATOM 18274 C C . VAL A 1 11 ? -19.150 -23.304 4.067 1.00 0.00 11 VAL A C 19
ATOM 18275 O O . VAL A 1 11 ? -18.111 -23.667 4.618 1.00 0.00 11 VAL A O 19
ATOM 18288 N N . ALA A 1 12 ? -19.178 -22.787 2.844 1.00 0.00 12 ALA A N 19
ATOM 18289 C CA . ALA A 1 12 ? -17.961 -22.611 2.061 1.00 0.00 12 ALA A CA 19
ATOM 18290 C C . ALA A 1 12 ? -16.813 -22.117 2.934 1.00 0.00 12 ALA A C 19
ATOM 18291 O O . ALA A 1 12 ? -17.005 -21.350 3.878 1.00 0.00 12 ALA A O 19
ATOM 18298 N N . PRO A 1 13 ? -15.590 -22.565 2.615 1.00 0.00 13 PRO A N 19
ATOM 18299 C CA . PRO A 1 13 ? -14.387 -22.181 3.359 1.00 0.00 13 PRO A CA 19
ATOM 18300 C C . PRO A 1 13 ? -14.014 -20.718 3.143 1.00 0.00 13 PRO A C 19
ATOM 18301 O O . PRO A 1 13 ? -13.729 -20.301 2.022 1.00 0.00 13 PRO A O 19
ATOM 18312 N N . GLU A 1 14 ? -14.018 -19.946 4.225 1.00 0.00 14 GLU A N 19
ATOM 18313 C CA . GLU A 1 14 ? -13.680 -18.529 4.152 1.00 0.00 14 GLU A CA 19
ATOM 18314 C C . GLU A 1 14 ? -12.551 -18.290 3.154 1.00 0.00 14 GLU A C 19
ATOM 18315 O O . GLU A 1 14 ? -11.382 -18.533 3.453 1.00 0.00 14 GLU A O 19
ATOM 18327 N N . ARG A 1 15 ? -12.910 -17.812 1.967 1.00 0.00 15 ARG A N 19
ATOM 18328 C CA . ARG A 1 15 ? -11.928 -17.542 0.923 1.00 0.00 15 ARG A CA 19
ATOM 18329 C C . ARG A 1 15 ? -11.750 -16.040 0.721 1.00 0.00 15 ARG A C 19
ATOM 18330 O O . ARG A 1 15 ? -12.657 -15.244 0.965 1.00 0.00 15 ARG A O 19
ATOM 18351 N N . PRO A 1 16 ? -10.554 -15.642 0.264 1.00 0.00 16 PRO A N 19
ATOM 18352 C CA . PRO A 1 16 ? -10.229 -14.234 0.018 1.00 0.00 16 PRO A CA 19
ATOM 18353 C C . PRO A 1 16 ? -10.984 -13.664 -1.178 1.00 0.00 16 PRO A C 19
ATOM 18354 O O . PRO A 1 16 ? -11.170 -14.344 -2.187 1.00 0.00 16 PRO A O 19
ATOM 18365 N N . ARG A 1 17 ? -11.417 -12.414 -1.057 1.00 0.00 17 ARG A N 19
ATOM 18366 C CA . ARG A 1 17 ? -12.153 -11.753 -2.128 1.00 0.00 17 ARG A CA 19
ATOM 18367 C C . ARG A 1 17 ? -11.935 -10.244 -2.088 1.00 0.00 17 ARG A C 19
ATOM 18368 O O . ARG A 1 17 ? -11.631 -9.677 -1.038 1.00 0.00 17 ARG A O 19
ATOM 18389 N N . CYS A 1 18 ? -12.091 -9.598 -3.239 1.00 0.00 18 CYS A N 19
ATOM 18390 C CA . CYS A 1 18 ? -11.910 -8.154 -3.336 1.00 0.00 18 CYS A CA 19
ATOM 18391 C C . CYS A 1 18 ? -12.637 -7.437 -2.202 1.00 0.00 18 CYS A C 19
ATOM 18392 O O . CYS A 1 18 ? -13.404 -8.048 -1.458 1.00 0.00 18 CYS A O 19
ATOM 18399 N N . ALA A 1 19 ? -12.389 -6.137 -2.077 1.00 0.00 19 ALA A N 19
ATOM 18400 C CA . ALA A 1 19 ? -13.020 -5.336 -1.035 1.00 0.00 19 ALA A CA 19
ATOM 18401 C C . ALA A 1 19 ? -14.075 -4.405 -1.623 1.00 0.00 19 ALA A C 19
ATOM 18402 O O . ALA A 1 19 ? -15.172 -4.271 -1.079 1.00 0.00 19 ALA A O 19
ATOM 18409 N N . TYR A 1 20 ? -13.737 -3.763 -2.736 1.00 0.00 20 TYR A N 19
ATOM 18410 C CA . TYR A 1 20 ? -14.654 -2.841 -3.396 1.00 0.00 20 TYR A CA 19
ATOM 18411 C C . TYR A 1 20 ? -15.847 -3.588 -3.983 1.00 0.00 20 TYR A C 19
ATOM 18412 O O . TYR A 1 20 ? -16.989 -3.380 -3.572 1.00 0.00 20 TYR A O 19
ATOM 18430 N N . CYS A 1 21 ? -15.575 -4.460 -4.949 1.00 0.00 21 CYS A N 19
ATOM 18431 C CA . CYS A 1 21 ? -16.624 -5.239 -5.595 1.00 0.00 21 CYS A CA 19
ATOM 18432 C C . CYS A 1 21 ? -16.878 -6.541 -4.839 1.00 0.00 21 CYS A C 19
ATOM 18433 O O . CYS A 1 21 ? -17.981 -7.085 -4.874 1.00 0.00 21 CYS A O 19
ATOM 18440 N N . SER A 1 22 ? -15.849 -7.033 -4.157 1.00 0.00 22 SER A N 19
ATOM 18441 C CA . SER A 1 22 ? -15.959 -8.272 -3.396 1.00 0.00 22 SER A CA 19
ATOM 18442 C C . SER A 1 22 ? -16.132 -9.468 -4.327 1.00 0.00 22 SER A C 19
ATOM 18443 O O . SER A 1 22 ? -16.965 -10.341 -4.086 1.00 0.00 22 SER A O 19
ATOM 18451 N N . ALA A 1 23 ? -15.338 -9.500 -5.393 1.00 0.00 23 ALA A N 19
ATOM 18452 C CA . ALA A 1 23 ? -15.401 -10.588 -6.360 1.00 0.00 23 ALA A CA 19
ATOM 18453 C C . ALA A 1 23 ? -14.116 -11.409 -6.347 1.00 0.00 23 ALA A C 19
ATOM 18454 O O . ALA A 1 23 ? -13.098 -10.975 -5.810 1.00 0.00 23 ALA A O 19
ATOM 18461 N N . GLU A 1 24 ? -14.173 -12.598 -6.939 1.00 0.00 24 GLU A N 19
ATOM 18462 C CA . GLU A 1 24 ? -13.013 -13.480 -6.993 1.00 0.00 24 GLU A CA 19
ATOM 18463 C C . GLU A 1 24 ? -11.719 -12.673 -7.071 1.00 0.00 24 GLU A C 19
ATOM 18464 O O . GLU A 1 24 ? -11.499 -11.923 -8.021 1.00 0.00 24 GLU A O 19
ATOM 18476 N N . ALA A 1 25 ? -10.868 -12.834 -6.063 1.00 0.00 25 ALA A N 19
ATOM 18477 C CA . ALA A 1 25 ? -9.596 -12.123 -6.017 1.00 0.00 25 ALA A CA 19
ATOM 18478 C C . ALA A 1 25 ? -8.436 -13.049 -6.367 1.00 0.00 25 ALA A C 19
ATOM 18479 O O . ALA A 1 25 ? -7.850 -12.945 -7.444 1.00 0.00 25 ALA A O 19
ATOM 18486 N N . SER A 1 26 ? -8.110 -13.953 -5.449 1.00 0.00 26 SER A N 19
ATOM 18487 C CA . SER A 1 26 ? -7.016 -14.895 -5.659 1.00 0.00 26 SER A CA 19
ATOM 18488 C C . SER A 1 26 ? -5.697 -14.157 -5.866 1.00 0.00 26 SER A C 19
ATOM 18489 O O . SER A 1 26 ? -4.777 -14.672 -6.502 1.00 0.00 26 SER A O 19
ATOM 18497 N N . LYS A 1 27 ? -5.611 -12.948 -5.323 1.00 0.00 27 LYS A N 19
ATOM 18498 C CA . LYS A 1 27 ? -4.405 -12.138 -5.445 1.00 0.00 27 LYS A CA 19
ATOM 18499 C C . LYS A 1 27 ? -4.200 -11.276 -4.203 1.00 0.00 27 LYS A C 19
ATOM 18500 O O . LYS A 1 27 ? -5.160 -10.906 -3.528 1.00 0.00 27 LYS A O 19
ATOM 18519 N N . ARG A 1 28 ? -2.943 -10.960 -3.909 1.00 0.00 28 ARG A N 19
ATOM 18520 C CA . ARG A 1 28 ? -2.613 -10.142 -2.748 1.00 0.00 28 ARG A CA 19
ATOM 18521 C C . ARG A 1 28 ? -1.637 -9.031 -3.126 1.00 0.00 28 ARG A C 19
ATOM 18522 O O . ARG A 1 28 ? -0.780 -9.211 -3.991 1.00 0.00 28 ARG A O 19
ATOM 18543 N N . CYS A 1 29 ? -1.773 -7.883 -2.471 1.00 0.00 29 CYS A N 19
ATOM 18544 C CA . CYS A 1 29 ? -0.906 -6.742 -2.738 1.00 0.00 29 CYS A CA 19
ATOM 18545 C C . CYS A 1 29 ? 0.563 -7.134 -2.607 1.00 0.00 29 CYS A C 19
ATOM 18546 O O . CYS A 1 29 ? 0.995 -7.628 -1.565 1.00 0.00 29 CYS A O 19
ATOM 18553 N N . SER A 1 30 ? 1.327 -6.910 -3.672 1.00 0.00 30 SER A N 19
ATOM 18554 C CA . SER A 1 30 ? 2.747 -7.242 -3.678 1.00 0.00 30 SER A CA 19
ATOM 18555 C C . SER A 1 30 ? 3.565 -6.142 -3.009 1.00 0.00 30 SER A C 19
ATOM 18556 O O . SER A 1 30 ? 4.730 -5.928 -3.346 1.00 0.00 30 SER A O 19
ATOM 18564 N N . ARG A 1 31 ? 2.947 -5.449 -2.058 1.00 0.00 31 ARG A N 19
ATOM 18565 C CA . ARG A 1 31 ? 3.617 -4.370 -1.342 1.00 0.00 31 ARG A CA 19
ATOM 18566 C C . ARG A 1 31 ? 3.513 -4.573 0.167 1.00 0.00 31 ARG A C 19
ATOM 18567 O O . ARG A 1 31 ? 4.517 -4.535 0.880 1.00 0.00 31 ARG A O 19
ATOM 18588 N N . CYS A 1 32 ? 2.293 -4.788 0.647 1.00 0.00 32 CYS A N 19
ATOM 18589 C CA . CYS A 1 32 ? 2.057 -4.996 2.071 1.00 0.00 32 CYS A CA 19
ATOM 18590 C C . CYS A 1 32 ? 1.558 -6.413 2.338 1.00 0.00 32 CYS A C 19
ATOM 18591 O O . CYS A 1 32 ? 1.788 -6.970 3.411 1.00 0.00 32 CYS A O 19
ATOM 18598 N N . GLN A 1 33 ? 0.875 -6.990 1.354 1.00 0.00 33 GLN A N 19
ATOM 18599 C CA . GLN A 1 33 ? 0.344 -8.342 1.483 1.00 0.00 33 GLN A CA 19
ATOM 18600 C C . GLN A 1 33 ? -0.666 -8.423 2.623 1.00 0.00 33 GLN A C 19
ATOM 18601 O O . GLN A 1 33 ? -0.591 -9.312 3.469 1.00 0.00 33 GLN A O 19
ATOM 18615 N N . ASN A 1 34 ? -1.610 -7.487 2.638 1.00 0.00 34 ASN A N 19
ATOM 18616 C CA . ASN A 1 34 ? -2.635 -7.453 3.674 1.00 0.00 34 ASN A CA 19
ATOM 18617 C C . ASN A 1 34 ? -4.024 -7.297 3.062 1.00 0.00 34 ASN A C 19
ATOM 18618 O O . ASN A 1 34 ? -4.999 -7.856 3.561 1.00 0.00 34 ASN A O 19
ATOM 18629 N N . GLU A 1 35 ? -4.103 -6.534 1.976 1.00 0.00 35 GLU A N 19
ATOM 18630 C CA . GLU A 1 35 ? -5.372 -6.304 1.295 1.00 0.00 35 GLU A CA 19
ATOM 18631 C C . GLU A 1 35 ? -5.490 -7.182 0.052 1.00 0.00 35 GLU A C 19
ATOM 18632 O O . GLU A 1 35 ? -4.489 -7.670 -0.472 1.00 0.00 35 GLU A O 19
ATOM 18644 N N . TRP A 1 36 ? -6.718 -7.378 -0.412 1.00 0.00 36 TRP A N 19
ATOM 18645 C CA . TRP A 1 36 ? -6.967 -8.198 -1.592 1.00 0.00 36 TRP A CA 19
ATOM 18646 C C . TRP A 1 36 ? -7.686 -7.395 -2.670 1.00 0.00 36 TRP A C 19
ATOM 18647 O O . TRP A 1 36 ? -8.254 -6.338 -2.395 1.00 0.00 36 TRP A O 19
ATOM 18668 N N . TYR A 1 37 ? -7.659 -7.903 -3.898 1.00 0.00 37 TYR A N 19
ATOM 18669 C CA . TYR A 1 37 ? -8.307 -7.231 -5.018 1.00 0.00 37 TYR A CA 19
ATOM 18670 C C . TYR A 1 37 ? -8.565 -8.206 -6.162 1.00 0.00 37 TYR A C 19
ATOM 18671 O O . TYR A 1 37 ? -7.880 -9.220 -6.296 1.00 0.00 37 TYR A O 19
ATOM 18689 N N . CYS A 1 38 ? -9.557 -7.890 -6.987 1.00 0.00 38 CYS A N 19
ATOM 18690 C CA . CYS A 1 38 ? -9.908 -8.735 -8.122 1.00 0.00 38 CYS A CA 19
ATOM 18691 C C . CYS A 1 38 ? -9.283 -8.205 -9.409 1.00 0.00 38 CYS A C 19
ATOM 18692 O O . CYS A 1 38 ? -8.716 -8.965 -10.195 1.00 0.00 38 CYS A O 19
ATOM 18699 N N . CYS A 1 39 ? -9.392 -6.897 -9.618 1.00 0.00 39 CYS A N 19
ATOM 18700 C CA . CYS A 1 39 ? -8.838 -6.265 -10.810 1.00 0.00 39 CYS A CA 19
ATOM 18701 C C . CYS A 1 39 ? -8.085 -4.989 -10.448 1.00 0.00 39 CYS A C 19
ATOM 18702 O O . CYS A 1 39 ? -8.092 -4.558 -9.295 1.00 0.00 39 CYS A O 19
ATOM 18710 N N . ARG A 1 40 ? -7.435 -4.390 -11.440 1.00 0.00 40 ARG A N 19
ATOM 18711 C CA . ARG A 1 40 ? -6.674 -3.165 -11.226 1.00 0.00 40 ARG A CA 19
ATOM 18712 C C . ARG A 1 40 ? -7.604 -1.990 -10.941 1.00 0.00 40 ARG A C 19
ATOM 18713 O O . ARG A 1 40 ? -7.239 -1.056 -10.227 1.00 0.00 40 ARG A O 19
ATOM 18734 N N . GLU A 1 41 ? -8.807 -2.044 -11.504 1.00 0.00 41 GLU A N 19
ATOM 18735 C CA . GLU A 1 41 ? -9.789 -0.983 -11.311 1.00 0.00 41 GLU A CA 19
ATOM 18736 C C . GLU A 1 41 ? -9.989 -0.691 -9.827 1.00 0.00 41 GLU A C 19
ATOM 18737 O O . GLU A 1 41 ? -9.670 0.397 -9.348 1.00 0.00 41 GLU A O 19
ATOM 18749 N N . CYS A 1 42 ? -10.522 -1.671 -9.103 1.00 0.00 42 CYS A N 19
ATOM 18750 C CA . CYS A 1 42 ? -10.767 -1.520 -7.674 1.00 0.00 42 CYS A CA 19
ATOM 18751 C C . CYS A 1 42 ? -9.490 -1.116 -6.943 1.00 0.00 42 CYS A C 19
ATOM 18752 O O . CYS A 1 42 ? -9.507 -0.233 -6.086 1.00 0.00 42 CYS A O 19
ATOM 18759 N N . GLN A 1 43 ? -8.385 -1.769 -7.288 1.00 0.00 43 GLN A N 19
ATOM 18760 C CA . GLN A 1 43 ? -7.099 -1.478 -6.664 1.00 0.00 43 GLN A CA 19
ATOM 18761 C C . GLN A 1 43 ? -6.795 0.016 -6.716 1.00 0.00 43 GLN A C 19
ATOM 18762 O O . GLN A 1 43 ? -6.375 0.609 -5.722 1.00 0.00 43 GLN A O 19
ATOM 18776 N N . VAL A 1 44 ? -7.010 0.619 -7.881 1.00 0.00 44 VAL A N 19
ATOM 18777 C CA . VAL A 1 44 ? -6.760 2.044 -8.062 1.00 0.00 44 VAL A CA 19
ATOM 18778 C C . VAL A 1 44 ? -7.717 2.881 -7.221 1.00 0.00 44 VAL A C 19
ATOM 18779 O O . VAL A 1 44 ? -7.298 3.788 -6.502 1.00 0.00 44 VAL A O 19
ATOM 18792 N N . LYS A 1 45 ? -9.005 2.570 -7.316 1.00 0.00 45 LYS A N 19
ATOM 18793 C CA . LYS A 1 45 ? -10.024 3.292 -6.563 1.00 0.00 45 LYS A CA 19
ATOM 18794 C C . LYS A 1 45 ? -9.738 3.233 -5.066 1.00 0.00 45 LYS A C 19
ATOM 18795 O O . LYS A 1 45 ? -9.544 4.263 -4.420 1.00 0.00 45 LYS A O 19
ATOM 18814 N N . HIS A 1 46 ? -9.713 2.021 -4.520 1.00 0.00 46 HIS A N 19
ATOM 18815 C CA . HIS A 1 46 ? -9.449 1.828 -3.099 1.00 0.00 46 HIS A CA 19
ATOM 18816 C C . HIS A 1 46 ? -8.067 2.359 -2.726 1.00 0.00 46 HIS A C 19
ATOM 18817 O O . HIS A 1 46 ? -7.897 2.996 -1.687 1.00 0.00 46 HIS A O 19
ATOM 18831 N N . TRP A 1 47 ? -7.086 2.091 -3.580 1.00 0.00 47 TRP A N 19
ATOM 18832 C CA . TRP A 1 47 ? -5.720 2.541 -3.340 1.00 0.00 47 TRP A CA 19
ATOM 18833 C C . TRP A 1 47 ? -5.707 3.925 -2.700 1.00 0.00 47 TRP A C 19
ATOM 18834 O O . TRP A 1 47 ? -4.874 4.213 -1.842 1.00 0.00 47 TRP A O 19
ATOM 18855 N N . GLU A 1 48 ? -6.636 4.777 -3.124 1.00 0.00 48 GLU A N 19
ATOM 18856 C CA . GLU A 1 48 ? -6.729 6.131 -2.591 1.00 0.00 48 GLU A CA 19
ATOM 18857 C C . GLU A 1 48 ? -6.528 6.136 -1.078 1.00 0.00 48 GLU A C 19
ATOM 18858 O O . GLU A 1 48 ? -5.774 6.948 -0.543 1.00 0.00 48 GLU A O 19
ATOM 18870 N N . LYS A 1 49 ? -7.209 5.222 -0.394 1.00 0.00 49 LYS A N 19
ATOM 18871 C CA . LYS A 1 49 ? -7.106 5.118 1.057 1.00 0.00 49 LYS A CA 19
ATOM 18872 C C . LYS A 1 49 ? -6.076 4.066 1.455 1.00 0.00 49 LYS A C 19
ATOM 18873 O O . LYS A 1 49 ? -5.151 4.346 2.219 1.00 0.00 49 LYS A O 19
ATOM 18892 N N . HIS A 1 50 ? -6.241 2.855 0.932 1.00 0.00 50 HIS A N 19
ATOM 18893 C CA . HIS A 1 50 ? -5.324 1.761 1.232 1.00 0.00 50 HIS A CA 19
ATOM 18894 C C . HIS A 1 50 ? -3.875 2.236 1.176 1.00 0.00 50 HIS A C 19
ATOM 18895 O O . HIS A 1 50 ? -3.097 1.998 2.099 1.00 0.00 50 HIS A O 19
ATOM 18909 N N . GLY A 1 51 ? -3.519 2.908 0.086 1.00 0.00 51 GLY A N 19
ATOM 18910 C CA . GLY A 1 51 ? -2.165 3.405 -0.071 1.00 0.00 51 GLY A CA 19
ATOM 18911 C C . GLY A 1 51 ? -1.567 3.882 1.238 1.00 0.00 51 GLY A C 19
ATOM 18912 O O . GLY A 1 51 ? -0.356 3.801 1.443 1.00 0.00 51 GLY A O 19
ATOM 18916 N N . LYS A 1 52 ? -2.418 4.383 2.127 1.00 0.00 52 LYS A N 19
ATOM 18917 C CA . LYS A 1 52 ? -1.969 4.877 3.423 1.00 0.00 52 LYS A CA 19
ATOM 18918 C C . LYS A 1 52 ? -1.578 3.721 4.339 1.00 0.00 52 LYS A C 19
ATOM 18919 O O . LYS A 1 52 ? -0.535 3.758 4.992 1.00 0.00 52 LYS A O 19
ATOM 18938 N N . THR A 1 53 ? -2.422 2.695 4.382 1.00 0.00 53 THR A N 19
ATOM 18939 C CA . THR A 1 53 ? -2.164 1.529 5.218 1.00 0.00 53 THR A CA 19
ATOM 18940 C C . THR A 1 53 ? -1.119 0.618 4.584 1.00 0.00 53 THR A C 19
ATOM 18941 O O . THR A 1 53 ? -0.428 -0.129 5.278 1.00 0.00 53 THR A O 19
ATOM 18952 N N . CYS A 1 54 ? -1.006 0.685 3.262 1.00 0.00 54 CYS A N 19
ATOM 18953 C CA . CYS A 1 54 ? -0.044 -0.133 2.533 1.00 0.00 54 CYS A CA 19
ATOM 18954 C C . CYS A 1 54 ? 1.351 0.001 3.136 1.00 0.00 54 CYS A C 19
ATOM 18955 O O . CYS A 1 54 ? 2.092 0.930 2.816 1.00 0.00 54 CYS A O 19
ATOM 18962 N N . VAL A 1 55 ? 1.703 -0.936 4.012 1.00 0.00 55 VAL A N 19
ATOM 18963 C CA . VAL A 1 55 ? 3.009 -0.925 4.659 1.00 0.00 55 VAL A CA 19
ATOM 18964 C C . VAL A 1 55 ? 3.976 -1.876 3.963 1.00 0.00 55 VAL A C 19
ATOM 18965 O O . VAL A 1 55 ? 3.585 -2.950 3.504 1.00 0.00 55 VAL A O 19
ATOM 18978 N N . LEU A 1 56 ? 5.240 -1.475 3.888 1.00 0.00 56 LEU A N 19
ATOM 18979 C CA . LEU A 1 56 ? 6.265 -2.293 3.248 1.00 0.00 56 LEU A CA 19
ATOM 18980 C C . LEU A 1 56 ? 6.766 -3.378 4.195 1.00 0.00 56 LEU A C 19
ATOM 18981 O O . LEU A 1 56 ? 7.494 -3.098 5.147 1.00 0.00 56 LEU A O 19
ATOM 18997 N N . ALA A 1 57 ? 6.373 -4.619 3.926 1.00 0.00 57 ALA A N 19
ATOM 18998 C CA . ALA A 1 57 ? 6.785 -5.747 4.752 1.00 0.00 57 ALA A CA 19
ATOM 18999 C C . ALA A 1 57 ? 7.270 -6.909 3.891 1.00 0.00 57 ALA A C 19
ATOM 19000 O O . ALA A 1 57 ? 6.484 -7.542 3.188 1.00 0.00 57 ALA A O 19
ATOM 19007 N N . ALA A 1 58 ? 8.569 -7.183 3.952 1.00 0.00 58 ALA A N 19
ATOM 19008 C CA . ALA A 1 58 ? 9.158 -8.269 3.179 1.00 0.00 58 ALA A CA 19
ATOM 19009 C C . ALA A 1 58 ? 10.328 -8.902 3.924 1.00 0.00 58 ALA A C 19
ATOM 19010 O O . ALA A 1 58 ? 10.913 -8.286 4.815 1.00 0.00 58 ALA A O 19
ATOM 19017 N N . GLN A 1 59 ? 10.663 -10.133 3.554 1.00 0.00 59 GLN A N 19
ATOM 19018 C CA . GLN A 1 59 ? 11.763 -10.849 4.190 1.00 0.00 59 GLN A CA 19
ATOM 19019 C C . GLN A 1 59 ? 12.891 -9.893 4.563 1.00 0.00 59 GLN A C 19
ATOM 19020 O O . GLN A 1 59 ? 13.309 -9.830 5.718 1.00 0.00 59 GLN A O 19
ATOM 19034 N N . GLY A 1 60 ? 13.380 -9.148 3.576 1.00 0.00 60 GLY A N 19
ATOM 19035 C CA . GLY A 1 60 ? 14.456 -8.205 3.820 1.00 0.00 60 GLY A CA 19
ATOM 19036 C C . GLY A 1 60 ? 14.417 -7.023 2.873 1.00 0.00 60 GLY A C 19
ATOM 19037 O O . GLY A 1 60 ? 13.979 -7.149 1.729 1.00 0.00 60 GLY A O 19
ATOM 19041 N N . ASP A 1 61 ? 14.876 -5.870 3.348 1.00 0.00 61 ASP A N 19
ATOM 19042 C CA . ASP A 1 61 ? 14.891 -4.660 2.536 1.00 0.00 61 ASP A CA 19
ATOM 19043 C C . ASP A 1 61 ? 16.204 -3.904 2.712 1.00 0.00 61 ASP A C 19
ATOM 19044 O O . ASP A 1 61 ? 16.996 -4.213 3.603 1.00 0.00 61 ASP A O 19
ATOM 19053 N N . ARG A 1 62 ? 16.430 -2.912 1.856 1.00 0.00 62 ARG A N 19
ATOM 19054 C CA . ARG A 1 62 ? 17.648 -2.114 1.916 1.00 0.00 62 ARG A CA 19
ATOM 19055 C C . ARG A 1 62 ? 17.337 -0.676 2.322 1.00 0.00 62 ARG A C 19
ATOM 19056 O O . ARG A 1 62 ? 17.903 -0.155 3.282 1.00 0.00 62 ARG A O 19
ATOM 19077 N N . ALA A 1 63 ? 16.433 -0.041 1.583 1.00 0.00 63 ALA A N 19
ATOM 19078 C CA . ALA A 1 63 ? 16.045 1.335 1.867 1.00 0.00 63 ALA A CA 19
ATOM 19079 C C . ALA A 1 63 ? 14.590 1.414 2.316 1.00 0.00 63 ALA A C 19
ATOM 19080 O O . ALA A 1 63 ? 13.679 1.501 1.493 1.00 0.00 63 ALA A O 19
ATOM 19087 N N . LYS A 1 64 ? 14.378 1.382 3.628 1.00 0.00 64 LYS A N 19
ATOM 19088 C CA . LYS A 1 64 ? 13.034 1.450 4.188 1.00 0.00 64 LYS A CA 19
ATOM 19089 C C . LYS A 1 64 ? 12.607 2.899 4.404 1.00 0.00 64 LYS A C 19
ATOM 19090 O O . LYS A 1 64 ? 13.159 3.598 5.253 1.00 0.00 64 LYS A O 19
ATOM 19109 N N . SER A 1 65 ? 11.621 3.342 3.631 1.00 0.00 65 SER A N 19
ATOM 19110 C CA . SER A 1 65 ? 11.122 4.708 3.736 1.00 0.00 65 SER A CA 19
ATOM 19111 C C . SER A 1 65 ? 9.901 4.772 4.648 1.00 0.00 65 SER A C 19
ATOM 19112 O O . SER A 1 65 ? 8.926 5.461 4.352 1.00 0.00 65 SER A O 19
ATOM 19120 N N . GLY A 1 66 ? 9.962 4.046 5.761 1.00 0.00 66 GLY A N 19
ATOM 19121 C CA . GLY A 1 66 ? 8.856 4.033 6.700 1.00 0.00 66 GLY A CA 19
ATOM 19122 C C . GLY A 1 66 ? 9.315 4.164 8.139 1.00 0.00 66 GLY A C 19
ATOM 19123 O O . GLY A 1 66 ? 10.351 3.627 8.534 1.00 0.00 66 GLY A O 19
ATOM 19127 N N . PRO A 1 67 ? 8.535 4.894 8.949 1.00 0.00 67 PRO A N 19
ATOM 19128 C CA . PRO A 1 67 ? 8.848 5.111 10.365 1.00 0.00 67 PRO A CA 19
ATOM 19129 C C . PRO A 1 67 ? 8.690 3.842 11.195 1.00 0.00 67 PRO A C 19
ATOM 19130 O O . PRO A 1 67 ? 7.601 3.538 11.682 1.00 0.00 67 PRO A O 19
ATOM 19141 N N . SER A 1 68 ? 9.785 3.104 11.353 1.00 0.00 68 SER A N 19
ATOM 19142 C CA . SER A 1 68 ? 9.767 1.865 12.122 1.00 0.00 68 SER A CA 19
ATOM 19143 C C . SER A 1 68 ? 10.628 1.992 13.375 1.00 0.00 68 SER A C 19
ATOM 19144 O O . SER A 1 68 ? 11.782 1.563 13.394 1.00 0.00 68 SER A O 19
ATOM 19152 N N . SER A 1 69 ? 10.058 2.583 14.420 1.00 0.00 69 SER A N 19
ATOM 19153 C CA . SER A 1 69 ? 10.774 2.770 15.676 1.00 0.00 69 SER A CA 19
ATOM 19154 C C . SER A 1 69 ? 10.495 1.618 16.637 1.00 0.00 69 SER A C 19
ATOM 19155 O O . SER A 1 69 ? 9.617 0.792 16.394 1.00 0.00 69 SER A O 19
ATOM 19163 N N . GLY A 1 70 ? 11.250 1.571 17.730 1.00 0.00 70 GLY A N 19
ATOM 19164 C CA . GLY A 1 70 ? 11.070 0.517 18.712 1.00 0.00 70 GLY A CA 19
ATOM 19165 C C . GLY A 1 70 ? 11.949 0.705 19.932 1.00 0.00 70 GLY A C 19
ATOM 19166 O O . GLY A 1 70 ? 12.059 1.827 20.424 1.00 0.00 70 GLY A O 19
ATOM 19172 N N . GLY A 1 1 ? -39.352 -48.474 19.745 1.00 0.00 1 GLY A N 20
ATOM 19173 C CA . GLY A 1 1 ? -38.589 -47.479 20.476 1.00 0.00 1 GLY A CA 20
ATOM 19174 C C . GLY A 1 1 ? -38.781 -46.081 19.922 1.00 0.00 1 GLY A C 20
ATOM 19175 O O . GLY A 1 1 ? -39.736 -45.821 19.191 1.00 0.00 1 GLY A O 20
ATOM 19179 N N . SER A 1 2 ? -37.871 -45.178 20.273 1.00 0.00 2 SER A N 20
ATOM 19180 C CA . SER A 1 2 ? -37.947 -43.797 19.810 1.00 0.00 2 SER A CA 20
ATOM 19181 C C . SER A 1 2 ? -36.552 -43.201 19.648 1.00 0.00 2 SER A C 20
ATOM 19182 O O . SER A 1 2 ? -35.683 -43.384 20.501 1.00 0.00 2 SER A O 20
ATOM 19190 N N . SER A 1 3 ? -36.345 -42.486 18.547 1.00 0.00 3 SER A N 20
ATOM 19191 C CA . SER A 1 3 ? -35.055 -41.865 18.269 1.00 0.00 3 SER A CA 20
ATOM 19192 C C . SER A 1 3 ? -35.234 -40.420 17.814 1.00 0.00 3 SER A C 20
ATOM 19193 O O . SER A 1 3 ? -36.290 -40.043 17.307 1.00 0.00 3 SER A O 20
ATOM 19201 N N . GLY A 1 4 ? -34.193 -39.614 17.998 1.00 0.00 4 GLY A N 20
ATOM 19202 C CA . GLY A 1 4 ? -34.254 -38.220 17.602 1.00 0.00 4 GLY A CA 20
ATOM 19203 C C . GLY A 1 4 ? -33.025 -37.441 18.027 1.00 0.00 4 GLY A C 20
ATOM 19204 O O . GLY A 1 4 ? -33.118 -36.509 18.825 1.00 0.00 4 GLY A O 20
ATOM 19208 N N . SER A 1 5 ? -31.869 -37.826 17.494 1.00 0.00 5 SER A N 20
ATOM 19209 C CA . SER A 1 5 ? -30.615 -37.161 17.828 1.00 0.00 5 SER A CA 20
ATOM 19210 C C . SER A 1 5 ? -29.805 -36.866 16.569 1.00 0.00 5 SER A C 20
ATOM 19211 O O . SER A 1 5 ? -28.955 -37.659 16.165 1.00 0.00 5 SER A O 20
ATOM 19219 N N . SER A 1 6 ? -30.076 -35.720 15.953 1.00 0.00 6 SER A N 20
ATOM 19220 C CA . SER A 1 6 ? -29.375 -35.321 14.738 1.00 0.00 6 SER A CA 20
ATOM 19221 C C . SER A 1 6 ? -28.865 -33.887 14.851 1.00 0.00 6 SER A C 20
ATOM 19222 O O . SER A 1 6 ? -29.649 -32.942 14.929 1.00 0.00 6 SER A O 20
ATOM 19230 N N . GLY A 1 7 ? -27.544 -33.735 14.858 1.00 0.00 7 GLY A N 20
ATOM 19231 C CA . GLY A 1 7 ? -26.951 -32.415 14.962 1.00 0.00 7 GLY A CA 20
ATOM 19232 C C . GLY A 1 7 ? -26.090 -32.071 13.763 1.00 0.00 7 GLY A C 20
ATOM 19233 O O . GLY A 1 7 ? -24.887 -32.337 13.756 1.00 0.00 7 GLY A O 20
ATOM 19237 N N . LEU A 1 8 ? -26.705 -31.479 12.745 1.00 0.00 8 LEU A N 20
ATOM 19238 C CA . LEU A 1 8 ? -25.987 -31.099 11.533 1.00 0.00 8 LEU A CA 20
ATOM 19239 C C . LEU A 1 8 ? -25.449 -29.676 11.642 1.00 0.00 8 LEU A C 20
ATOM 19240 O O . LEU A 1 8 ? -26.112 -28.792 12.185 1.00 0.00 8 LEU A O 20
ATOM 19256 N N . GLU A 1 9 ? -24.245 -29.462 11.121 1.00 0.00 9 GLU A N 20
ATOM 19257 C CA . GLU A 1 9 ? -23.620 -28.145 11.159 1.00 0.00 9 GLU A CA 20
ATOM 19258 C C . GLU A 1 9 ? -22.398 -28.096 10.247 1.00 0.00 9 GLU A C 20
ATOM 19259 O O . GLU A 1 9 ? -21.706 -29.098 10.065 1.00 0.00 9 GLU A O 20
ATOM 19271 N N . ALA A 1 10 ? -22.138 -26.924 9.676 1.00 0.00 10 ALA A N 20
ATOM 19272 C CA . ALA A 1 10 ? -20.999 -26.744 8.785 1.00 0.00 10 ALA A CA 20
ATOM 19273 C C . ALA A 1 10 ? -20.766 -25.267 8.484 1.00 0.00 10 ALA A C 20
ATOM 19274 O O . ALA A 1 10 ? -21.695 -24.541 8.131 1.00 0.00 10 ALA A O 20
ATOM 19281 N N . VAL A 1 11 ? -19.520 -24.828 8.627 1.00 0.00 11 VAL A N 20
ATOM 19282 C CA . VAL A 1 11 ? -19.164 -23.438 8.370 1.00 0.00 11 VAL A CA 20
ATOM 19283 C C . VAL A 1 11 ? -18.147 -23.331 7.240 1.00 0.00 11 VAL A C 20
ATOM 19284 O O . VAL A 1 11 ? -17.048 -23.878 7.327 1.00 0.00 11 VAL A O 20
ATOM 19297 N N . ALA A 1 12 ? -18.520 -22.621 6.180 1.00 0.00 12 ALA A N 20
ATOM 19298 C CA . ALA A 1 12 ? -17.639 -22.440 5.034 1.00 0.00 12 ALA A CA 20
ATOM 19299 C C . ALA A 1 12 ? -16.302 -21.840 5.458 1.00 0.00 12 ALA A C 20
ATOM 19300 O O . ALA A 1 12 ? -16.213 -21.084 6.425 1.00 0.00 12 ALA A O 20
ATOM 19307 N N . PRO A 1 13 ? -15.237 -22.185 4.719 1.00 0.00 13 PRO A N 20
ATOM 19308 C CA . PRO A 1 13 ? -13.886 -21.692 5.000 1.00 0.00 13 PRO A CA 20
ATOM 19309 C C . PRO A 1 13 ? -13.736 -20.205 4.698 1.00 0.00 13 PRO A C 20
ATOM 19310 O O . PRO A 1 13 ? -14.188 -19.726 3.659 1.00 0.00 13 PRO A O 20
ATOM 19321 N N . GLU A 1 14 ? -13.100 -19.481 5.614 1.00 0.00 14 GLU A N 20
ATOM 19322 C CA . GLU A 1 14 ? -12.893 -18.048 5.444 1.00 0.00 14 GLU A CA 20
ATOM 19323 C C . GLU A 1 14 ? -11.979 -17.768 4.254 1.00 0.00 14 GLU A C 20
ATOM 19324 O O . GLU A 1 14 ? -10.785 -18.068 4.291 1.00 0.00 14 GLU A O 20
ATOM 19336 N N . ARG A 1 15 ? -12.548 -17.191 3.201 1.00 0.00 15 ARG A N 20
ATOM 19337 C CA . ARG A 1 15 ? -11.786 -16.872 2.000 1.00 0.00 15 ARG A CA 20
ATOM 19338 C C . ARG A 1 15 ? -11.696 -15.362 1.798 1.00 0.00 15 ARG A C 20
ATOM 19339 O O . ARG A 1 15 ? -12.557 -14.600 2.237 1.00 0.00 15 ARG A O 20
ATOM 19360 N N . PRO A 1 16 ? -10.627 -14.918 1.120 1.00 0.00 16 PRO A N 20
ATOM 19361 C CA . PRO A 1 16 ? -10.398 -13.496 0.845 1.00 0.00 16 PRO A CA 20
ATOM 19362 C C . PRO A 1 16 ? -11.394 -12.933 -0.163 1.00 0.00 16 PRO A C 20
ATOM 19363 O O . PRO A 1 16 ? -12.052 -13.683 -0.885 1.00 0.00 16 PRO A O 20
ATOM 19374 N N . ARG A 1 17 ? -11.500 -11.609 -0.207 1.00 0.00 17 ARG A N 20
ATOM 19375 C CA . ARG A 1 17 ? -12.417 -10.946 -1.126 1.00 0.00 17 ARG A CA 20
ATOM 19376 C C . ARG A 1 17 ? -11.980 -9.508 -1.387 1.00 0.00 17 ARG A C 20
ATOM 19377 O O . ARG A 1 17 ? -11.449 -8.838 -0.500 1.00 0.00 17 ARG A O 20
ATOM 19398 N N . CYS A 1 18 ? -12.205 -9.039 -2.610 1.00 0.00 18 CYS A N 20
ATOM 19399 C CA . CYS A 1 18 ? -11.834 -7.681 -2.990 1.00 0.00 18 CYS A CA 20
ATOM 19400 C C . CYS A 1 18 ? -12.410 -6.665 -2.008 1.00 0.00 18 CYS A C 20
ATOM 19401 O O . CYS A 1 18 ? -13.192 -7.015 -1.125 1.00 0.00 18 CYS A O 20
ATOM 19408 N N . ALA A 1 19 ? -12.016 -5.406 -2.169 1.00 0.00 19 ALA A N 20
ATOM 19409 C CA . ALA A 1 19 ? -12.494 -4.339 -1.299 1.00 0.00 19 ALA A CA 20
ATOM 19410 C C . ALA A 1 19 ? -13.605 -3.539 -1.971 1.00 0.00 19 ALA A C 20
ATOM 19411 O O . ALA A 1 19 ? -14.658 -3.301 -1.378 1.00 0.00 19 ALA A O 20
ATOM 19418 N N . TYR A 1 20 ? -13.364 -3.127 -3.210 1.00 0.00 20 TYR A N 20
ATOM 19419 C CA . TYR A 1 20 ? -14.343 -2.350 -3.962 1.00 0.00 20 TYR A CA 20
ATOM 19420 C C . TYR A 1 20 ? -15.524 -3.221 -4.380 1.00 0.00 20 TYR A C 20
ATOM 19421 O O . TYR A 1 20 ? -16.627 -3.090 -3.848 1.00 0.00 20 TYR A O 20
ATOM 19439 N N . CYS A 1 21 ? -15.284 -4.112 -5.336 1.00 0.00 21 CYS A N 20
ATOM 19440 C CA . CYS A 1 21 ? -16.325 -5.006 -5.828 1.00 0.00 21 CYS A CA 20
ATOM 19441 C C . CYS A 1 21 ? -16.518 -6.188 -4.882 1.00 0.00 21 CYS A C 20
ATOM 19442 O O . CYS A 1 21 ? -17.553 -6.854 -4.907 1.00 0.00 21 CYS A O 20
ATOM 19449 N N . SER A 1 22 ? -15.514 -6.443 -4.049 1.00 0.00 22 SER A N 20
ATOM 19450 C CA . SER A 1 22 ? -15.570 -7.546 -3.098 1.00 0.00 22 SER A CA 20
ATOM 19451 C C . SER A 1 22 ? -15.906 -8.856 -3.805 1.00 0.00 22 SER A C 20
ATOM 19452 O O . SER A 1 22 ? -16.820 -9.574 -3.402 1.00 0.00 22 SER A O 20
ATOM 19460 N N . ALA A 1 23 ? -15.158 -9.160 -4.861 1.00 0.00 23 ALA A N 20
ATOM 19461 C CA . ALA A 1 23 ? -15.374 -10.383 -5.623 1.00 0.00 23 ALA A CA 20
ATOM 19462 C C . ALA A 1 23 ? -14.267 -11.398 -5.357 1.00 0.00 23 ALA A C 20
ATOM 19463 O O . ALA A 1 23 ? -13.264 -11.082 -4.718 1.00 0.00 23 ALA A O 20
ATOM 19470 N N . GLU A 1 24 ? -14.456 -12.617 -5.852 1.00 0.00 24 GLU A N 20
ATOM 19471 C CA . GLU A 1 24 ? -13.473 -13.678 -5.666 1.00 0.00 24 GLU A CA 20
ATOM 19472 C C . GLU A 1 24 ? -12.062 -13.164 -5.933 1.00 0.00 24 GLU A C 20
ATOM 19473 O O . GLU A 1 24 ? -11.672 -12.957 -7.082 1.00 0.00 24 GLU A O 20
ATOM 19485 N N . ALA A 1 25 ? -11.300 -12.960 -4.864 1.00 0.00 25 ALA A N 20
ATOM 19486 C CA . ALA A 1 25 ? -9.931 -12.473 -4.982 1.00 0.00 25 ALA A CA 20
ATOM 19487 C C . ALA A 1 25 ? -8.977 -13.601 -5.359 1.00 0.00 25 ALA A C 20
ATOM 19488 O O . ALA A 1 25 ? -9.171 -14.750 -4.961 1.00 0.00 25 ALA A O 20
ATOM 19495 N N . SER A 1 26 ? -7.946 -13.266 -6.129 1.00 0.00 26 SER A N 20
ATOM 19496 C CA . SER A 1 26 ? -6.964 -14.252 -6.563 1.00 0.00 26 SER A CA 20
ATOM 19497 C C . SER A 1 26 ? -5.545 -13.731 -6.363 1.00 0.00 26 SER A C 20
ATOM 19498 O O . SER A 1 26 ? -4.641 -14.481 -5.994 1.00 0.00 26 SER A O 20
ATOM 19506 N N . LYS A 1 27 ? -5.356 -12.438 -6.607 1.00 0.00 27 LYS A N 20
ATOM 19507 C CA . LYS A 1 27 ? -4.048 -11.813 -6.453 1.00 0.00 27 LYS A CA 20
ATOM 19508 C C . LYS A 1 27 ? -4.028 -10.885 -5.242 1.00 0.00 27 LYS A C 20
ATOM 19509 O O . LYS A 1 27 ? -5.059 -10.338 -4.851 1.00 0.00 27 LYS A O 20
ATOM 19528 N N . ARG A 1 28 ? -2.849 -10.711 -4.655 1.00 0.00 28 ARG A N 20
ATOM 19529 C CA . ARG A 1 28 ? -2.695 -9.849 -3.490 1.00 0.00 28 ARG A CA 20
ATOM 19530 C C . ARG A 1 28 ? -1.806 -8.652 -3.812 1.00 0.00 28 ARG A C 20
ATOM 19531 O O . ARG A 1 28 ? -1.018 -8.687 -4.758 1.00 0.00 28 ARG A O 20
ATOM 19552 N N . CYS A 1 29 ? -1.938 -7.593 -3.020 1.00 0.00 29 CYS A N 20
ATOM 19553 C CA . CYS A 1 29 ? -1.148 -6.384 -3.221 1.00 0.00 29 CYS A CA 20
ATOM 19554 C C . CYS A 1 29 ? 0.345 -6.700 -3.203 1.00 0.00 29 CYS A C 20
ATOM 19555 O O . CYS A 1 29 ? 0.873 -7.195 -2.208 1.00 0.00 29 CYS A O 20
ATOM 19562 N N . SER A 1 30 ? 1.019 -6.410 -4.312 1.00 0.00 30 SER A N 20
ATOM 19563 C CA . SER A 1 30 ? 2.450 -6.666 -4.425 1.00 0.00 30 SER A CA 20
ATOM 19564 C C . SER A 1 30 ? 3.254 -5.573 -3.728 1.00 0.00 30 SER A C 20
ATOM 19565 O O . SER A 1 30 ? 4.343 -5.209 -4.173 1.00 0.00 30 SER A O 20
ATOM 19573 N N . ARG A 1 31 ? 2.710 -5.055 -2.632 1.00 0.00 31 ARG A N 20
ATOM 19574 C CA . ARG A 1 31 ? 3.375 -4.002 -1.874 1.00 0.00 31 ARG A CA 20
ATOM 19575 C C . ARG A 1 31 ? 3.323 -4.295 -0.377 1.00 0.00 31 ARG A C 20
ATOM 19576 O O . ARG A 1 31 ? 4.257 -3.981 0.361 1.00 0.00 31 ARG A O 20
ATOM 19597 N N . CYS A 1 32 ? 2.224 -4.898 0.064 1.00 0.00 32 CYS A N 20
ATOM 19598 C CA . CYS A 1 32 ? 2.048 -5.233 1.472 1.00 0.00 32 CYS A CA 20
ATOM 19599 C C . CYS A 1 32 ? 1.631 -6.692 1.637 1.00 0.00 32 CYS A C 20
ATOM 19600 O O . CYS A 1 32 ? 1.960 -7.332 2.635 1.00 0.00 32 CYS A O 20
ATOM 19607 N N . GLN A 1 33 ? 0.905 -7.208 0.650 1.00 0.00 33 GLN A N 20
ATOM 19608 C CA . GLN A 1 33 ? 0.443 -8.591 0.686 1.00 0.00 33 GLN A CA 20
ATOM 19609 C C . GLN A 1 33 ? -0.475 -8.827 1.881 1.00 0.00 33 GLN A C 20
ATOM 19610 O O . GLN A 1 33 ? -0.385 -9.855 2.551 1.00 0.00 33 GLN A O 20
ATOM 19624 N N . ASN A 1 34 ? -1.357 -7.868 2.142 1.00 0.00 34 ASN A N 20
ATOM 19625 C CA . ASN A 1 34 ? -2.292 -7.972 3.257 1.00 0.00 34 ASN A CA 20
ATOM 19626 C C . ASN A 1 34 ? -3.734 -7.865 2.770 1.00 0.00 34 ASN A C 20
ATOM 19627 O O . ASN A 1 34 ? -4.628 -8.523 3.301 1.00 0.00 34 ASN A O 20
ATOM 19638 N N . GLU A 1 35 ? -3.951 -7.033 1.757 1.00 0.00 35 GLU A N 20
ATOM 19639 C CA . GLU A 1 35 ? -5.284 -6.840 1.199 1.00 0.00 35 GLU A CA 20
ATOM 19640 C C . GLU A 1 35 ? -5.444 -7.613 -0.107 1.00 0.00 35 GLU A C 20
ATOM 19641 O O . GLU A 1 35 ? -4.497 -7.746 -0.882 1.00 0.00 35 GLU A O 20
ATOM 19653 N N . TRP A 1 36 ? -6.648 -8.122 -0.342 1.00 0.00 36 TRP A N 20
ATOM 19654 C CA . TRP A 1 36 ? -6.933 -8.882 -1.554 1.00 0.00 36 TRP A CA 20
ATOM 19655 C C . TRP A 1 36 ? -7.655 -8.018 -2.582 1.00 0.00 36 TRP A C 20
ATOM 19656 O O . TRP A 1 36 ? -8.343 -7.060 -2.228 1.00 0.00 36 TRP A O 20
ATOM 19677 N N . TYR A 1 37 ? -7.494 -8.363 -3.855 1.00 0.00 37 TYR A N 20
ATOM 19678 C CA . TYR A 1 37 ? -8.129 -7.616 -4.934 1.00 0.00 37 TYR A CA 20
ATOM 19679 C C . TYR A 1 37 ? -8.395 -8.517 -6.137 1.00 0.00 37 TYR A C 20
ATOM 19680 O O . TYR A 1 37 ? -7.545 -9.318 -6.527 1.00 0.00 37 TYR A O 20
ATOM 19698 N N . 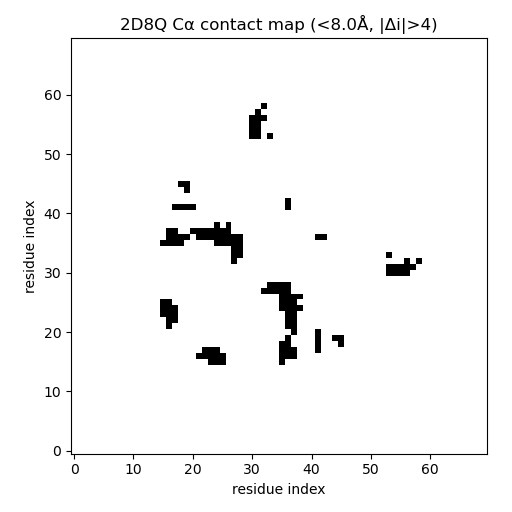CYS A 1 38 ? -9.581 -8.380 -6.720 1.00 0.00 38 CYS A N 20
ATOM 19699 C CA . CYS A 1 38 ? -9.962 -9.180 -7.878 1.00 0.00 38 CYS A CA 20
ATOM 19700 C C . CYS A 1 38 ? -9.193 -8.739 -9.120 1.00 0.00 38 CYS A C 20
ATOM 19701 O O . CYS A 1 38 ? -8.702 -9.570 -9.885 1.00 0.00 38 CYS A O 20
ATOM 19708 N N . CYS A 1 39 ? -9.092 -7.429 -9.312 1.00 0.00 39 CYS A N 20
ATOM 19709 C CA . CYS A 1 39 ? -8.383 -6.877 -10.462 1.00 0.00 39 CYS A CA 20
ATOM 19710 C C . CYS A 1 39 ? -7.807 -5.503 -10.137 1.00 0.00 39 CYS A C 20
ATOM 19711 O O . CYS A 1 39 ? -8.428 -4.710 -9.428 1.00 0.00 39 CYS A O 20
ATOM 19719 N N . ARG A 1 40 ? -6.616 -5.228 -10.658 1.00 0.00 40 ARG A N 20
ATOM 19720 C CA . ARG A 1 40 ? -5.954 -3.951 -10.421 1.00 0.00 40 ARG A CA 20
ATOM 19721 C C . ARG A 1 40 ? -6.956 -2.801 -10.475 1.00 0.00 40 ARG A C 20
ATOM 19722 O O . ARG A 1 40 ? -6.875 -1.857 -9.690 1.00 0.00 40 ARG A O 20
ATOM 19743 N N . GLU A 1 41 ? -7.899 -2.889 -11.408 1.00 0.00 41 GLU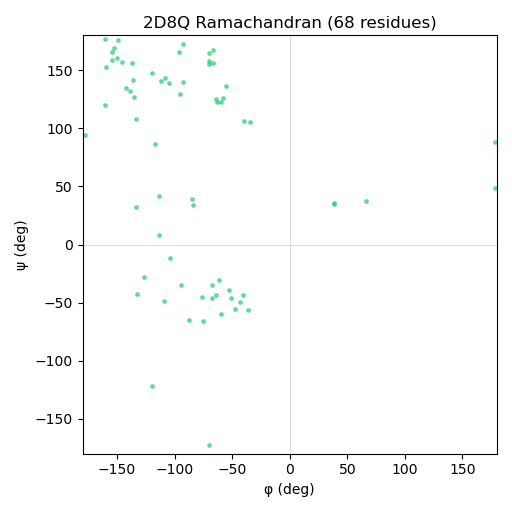 A N 20
ATOM 19744 C CA . GLU A 1 41 ? -8.915 -1.855 -11.566 1.00 0.00 41 GLU A CA 20
ATOM 19745 C C . GLU A 1 41 ? -9.350 -1.308 -10.209 1.00 0.00 41 GLU A C 20
ATOM 19746 O O . GLU A 1 41 ? -9.146 -0.132 -9.906 1.00 0.00 41 GLU A O 20
ATOM 19758 N N . CYS A 1 42 ? -9.951 -2.170 -9.396 1.00 0.00 42 CYS A N 20
ATOM 19759 C CA . CYS A 1 42 ? -10.416 -1.776 -8.072 1.00 0.00 42 CYS A CA 20
ATOM 19760 C C . CYS A 1 42 ? -9.281 -1.164 -7.256 1.00 0.00 42 CYS A C 20
ATOM 19761 O O . CYS A 1 42 ? -9.422 -0.077 -6.696 1.00 0.00 42 CYS A O 20
ATOM 19768 N N . GLN A 1 43 ? -8.157 -1.870 -7.195 1.00 0.00 43 GLN A N 20
ATOM 19769 C CA . GLN A 1 43 ? -6.998 -1.397 -6.448 1.00 0.00 43 GLN A CA 20
ATOM 19770 C C . GLN A 1 43 ? -6.770 0.093 -6.683 1.00 0.00 43 GLN A C 20
ATOM 19771 O O . GLN A 1 43 ? -6.577 0.859 -5.738 1.00 0.00 43 GLN A O 20
ATOM 19785 N N . VAL A 1 44 ? -6.793 0.498 -7.948 1.00 0.00 44 VAL A N 20
ATOM 19786 C CA . VAL A 1 44 ? -6.590 1.896 -8.308 1.00 0.00 44 VAL A CA 20
ATOM 19787 C C . VAL A 1 44 ? -7.643 2.789 -7.660 1.00 0.00 44 VAL A C 20
ATOM 19788 O O . VAL A 1 44 ? -7.327 3.847 -7.116 1.00 0.00 44 VAL A O 20
ATOM 19801 N N . LYS A 1 45 ? -8.897 2.355 -7.722 1.00 0.00 45 LYS A N 20
ATOM 19802 C CA . LYS A 1 45 ? -9.999 3.112 -7.140 1.00 0.00 45 LYS A CA 20
ATOM 19803 C C . LYS A 1 45 ? -9.828 3.250 -5.631 1.00 0.00 45 LYS A C 20
ATOM 19804 O O . LYS A 1 45 ? -9.786 4.360 -5.099 1.00 0.00 45 LYS A O 20
ATOM 19823 N N . HIS A 1 46 ? -9.727 2.115 -4.945 1.00 0.00 46 HIS A N 20
ATOM 19824 C CA . HIS A 1 46 ? -9.558 2.110 -3.497 1.00 0.00 46 HIS A CA 20
ATOM 19825 C C . HIS A 1 46 ? -8.081 2.185 -3.122 1.00 0.00 46 HIS A C 20
ATOM 19826 O O . HIS A 1 46 ? -7.628 1.500 -2.204 1.00 0.00 46 HIS A O 20
ATOM 19840 N N . TRP A 1 47 ? -7.336 3.019 -3.838 1.00 0.00 47 TRP A N 20
ATOM 19841 C CA . TRP A 1 47 ? -5.909 3.182 -3.580 1.00 0.00 47 TRP A CA 20
ATOM 19842 C C . TRP A 1 47 ? -5.660 4.322 -2.598 1.00 0.00 47 TRP A C 20
ATOM 19843 O O . TRP A 1 47 ? -4.874 4.184 -1.662 1.00 0.00 47 TRP A O 20
ATOM 19864 N N . GLU A 1 48 ? -6.335 5.446 -2.819 1.00 0.00 48 GLU A N 20
ATOM 19865 C CA . GLU A 1 48 ? -6.185 6.609 -1.952 1.00 0.00 48 GLU A CA 20
ATOM 19866 C C . GLU A 1 48 ? -6.325 6.215 -0.484 1.00 0.00 48 GLU A C 20
ATOM 19867 O O . GLU A 1 48 ? -5.583 6.695 0.373 1.00 0.00 48 GLU A O 20
ATOM 19879 N N . LYS A 1 49 ? -7.282 5.338 -0.202 1.00 0.00 49 LYS A N 20
ATOM 19880 C CA . LYS A 1 49 ? -7.521 4.877 1.160 1.00 0.00 49 LYS A CA 20
ATOM 19881 C C . LYS A 1 49 ? -6.539 3.775 1.542 1.00 0.00 49 LYS A C 20
ATOM 19882 O O . LYS A 1 49 ? -5.700 3.955 2.425 1.00 0.00 49 LYS A O 20
ATOM 19901 N N . HIS A 1 50 ? -6.648 2.632 0.871 1.00 0.00 50 HIS A N 20
ATOM 19902 C CA . HIS A 1 50 ? -5.768 1.501 1.139 1.00 0.00 50 HIS A CA 20
ATOM 19903 C C . HIS A 1 50 ? -4.333 1.970 1.361 1.00 0.00 50 HIS A C 20
ATOM 19904 O O . HIS A 1 50 ? -3.665 1.533 2.297 1.00 0.00 50 HIS A O 20
ATOM 19918 N N . GLY A 1 51 ? -3.865 2.862 0.493 1.00 0.00 51 GLY A N 20
ATOM 19919 C CA . GLY A 1 51 ? -2.513 3.374 0.611 1.00 0.00 51 GLY A CA 20
ATOM 19920 C C . GLY A 1 51 ? -2.077 3.531 2.054 1.00 0.00 51 GLY A C 20
ATOM 19921 O O . GLY A 1 51 ? -0.987 3.100 2.433 1.00 0.00 51 GLY A O 20
ATOM 19925 N N . LYS A 1 52 ? -2.928 4.153 2.864 1.00 0.00 52 LYS A N 20
ATOM 19926 C CA . LYS A 1 52 ? -2.626 4.367 4.274 1.00 0.00 52 LYS A CA 20
ATOM 19927 C C . LYS A 1 52 ? -2.351 3.043 4.979 1.00 0.00 52 LYS A C 20
ATOM 19928 O O . LYS A 1 52 ? -1.361 2.905 5.700 1.00 0.00 52 LYS A O 20
ATOM 19947 N N . THR A 1 53 ? -3.231 2.070 4.766 1.00 0.00 53 THR A N 20
ATOM 19948 C CA . THR A 1 53 ? -3.082 0.757 5.381 1.00 0.00 53 THR A CA 20
ATOM 19949 C C . THR A 1 53 ? -1.887 0.010 4.800 1.00 0.00 53 THR A C 20
ATOM 19950 O O . THR A 1 53 ? -1.220 -0.754 5.498 1.00 0.00 53 THR A O 20
ATOM 19961 N N . CYS A 1 54 ? -1.621 0.236 3.518 1.00 0.00 54 CYS A N 20
ATOM 19962 C CA . CYS A 1 54 ? -0.505 -0.416 2.842 1.00 0.00 54 CYS A CA 20
ATOM 19963 C C . CYS A 1 54 ? 0.816 -0.082 3.528 1.00 0.00 54 CYS A C 20
ATOM 19964 O O . CYS A 1 54 ? 1.285 1.055 3.477 1.00 0.00 54 CYS A O 20
ATOM 19971 N N . VAL A 1 55 ? 1.413 -1.082 4.170 1.00 0.00 55 VAL A N 20
ATOM 19972 C CA . VAL A 1 55 ? 2.681 -0.896 4.865 1.00 0.00 55 VAL A CA 20
ATOM 19973 C C . VAL A 1 55 ? 3.817 -1.601 4.134 1.00 0.00 55 VAL A C 20
ATOM 19974 O O . VAL A 1 55 ? 3.629 -2.674 3.560 1.00 0.00 55 VAL A O 20
ATOM 19987 N N . LEU A 1 56 ? 4.997 -0.992 4.159 1.00 0.00 56 LEU A N 20
ATOM 19988 C CA . LEU A 1 56 ? 6.167 -1.562 3.499 1.00 0.00 56 LEU A CA 20
ATOM 19989 C C . LEU A 1 56 ? 6.578 -2.875 4.157 1.00 0.00 56 LEU A C 20
ATOM 19990 O O . LEU A 1 56 ? 7.494 -2.908 4.978 1.00 0.00 56 LEU A O 20
ATOM 20006 N N . ALA A 1 57 ? 5.896 -3.954 3.790 1.00 0.00 57 ALA A N 20
ATOM 20007 C CA . ALA A 1 57 ? 6.193 -5.270 4.341 1.00 0.00 57 ALA A CA 20
ATOM 20008 C C . ALA A 1 57 ? 7.264 -5.981 3.520 1.00 0.00 57 ALA A C 20
ATOM 20009 O O . ALA A 1 57 ? 6.957 -6.672 2.548 1.00 0.00 57 ALA A O 20
ATOM 20016 N N . ALA A 1 58 ? 8.520 -5.805 3.915 1.00 0.00 58 ALA A N 20
ATOM 20017 C CA . ALA A 1 58 ? 9.636 -6.431 3.216 1.00 0.00 58 ALA A CA 20
ATOM 20018 C C . ALA A 1 58 ? 10.829 -6.622 4.146 1.00 0.00 58 ALA A C 20
ATOM 20019 O O . ALA A 1 58 ? 10.914 -5.989 5.198 1.00 0.00 58 ALA A O 20
ATOM 20026 N N . GLN A 1 59 ? 11.746 -7.499 3.751 1.00 0.00 59 GLN A N 20
ATOM 20027 C CA . GLN A 1 59 ? 12.934 -7.774 4.552 1.00 0.00 59 GLN A CA 20
ATOM 20028 C C . GLN A 1 59 ? 14.165 -7.110 3.944 1.00 0.00 59 GLN A C 20
ATOM 20029 O O . GLN A 1 59 ? 14.442 -7.263 2.755 1.00 0.00 59 GLN A O 20
ATOM 20043 N N . GLY A 1 60 ? 14.901 -6.371 4.769 1.00 0.00 60 GLY A N 20
ATOM 20044 C CA . GLY A 1 60 ? 16.094 -5.695 4.294 1.00 0.00 60 GLY A CA 20
ATOM 20045 C C . GLY A 1 60 ? 17.247 -6.650 4.059 1.00 0.00 60 GLY A C 20
ATOM 20046 O O . GLY A 1 60 ? 17.368 -7.668 4.740 1.00 0.00 60 GLY A O 20
ATOM 20050 N N . ASP A 1 61 ? 18.097 -6.322 3.091 1.00 0.00 61 ASP A N 20
ATOM 20051 C CA . ASP A 1 61 ? 19.246 -7.159 2.767 1.00 0.00 61 ASP A CA 20
ATOM 20052 C C . ASP A 1 61 ? 19.913 -7.682 4.036 1.00 0.00 61 ASP A C 20
ATOM 20053 O O . ASP A 1 61 ? 19.683 -7.163 5.128 1.00 0.00 61 ASP A O 20
ATOM 20062 N N . ARG A 1 62 ? 20.738 -8.713 3.883 1.00 0.00 62 ARG A N 20
ATOM 20063 C CA . ARG A 1 62 ? 21.435 -9.307 5.016 1.00 0.00 62 ARG A CA 20
ATOM 20064 C C . ARG A 1 62 ? 22.683 -10.055 4.555 1.00 0.00 62 ARG A C 20
ATOM 20065 O O . ARG A 1 62 ? 22.956 -10.148 3.359 1.00 0.00 62 ARG A O 20
ATOM 20086 N N . ALA A 1 63 ? 23.437 -10.585 5.513 1.00 0.00 63 ALA A N 20
ATOM 20087 C CA . ALA A 1 63 ? 24.655 -11.325 5.205 1.00 0.00 63 ALA A CA 20
ATOM 20088 C C . ALA A 1 63 ? 24.349 -12.558 4.363 1.00 0.00 63 ALA A C 20
ATOM 20089 O O . ALA A 1 63 ? 25.076 -12.876 3.421 1.00 0.00 63 ALA A O 20
ATOM 20096 N N . LYS A 1 64 ? 23.270 -13.252 4.708 1.00 0.00 64 LYS A N 20
ATOM 20097 C CA . LYS A 1 64 ? 22.867 -14.452 3.983 1.00 0.00 64 LYS A CA 20
ATOM 20098 C C . LYS A 1 64 ? 21.469 -14.288 3.395 1.00 0.00 64 LYS A C 20
ATOM 20099 O O . LYS A 1 64 ? 20.476 -14.275 4.123 1.00 0.00 64 LYS A O 20
ATOM 20118 N N . SER A 1 65 ? 21.399 -14.165 2.073 1.00 0.00 65 SER A N 20
ATOM 20119 C CA . SER A 1 65 ? 20.123 -14.000 1.387 1.00 0.00 65 SER A CA 20
ATOM 20120 C C . SER A 1 65 ? 19.427 -15.345 1.202 1.00 0.00 65 SER A C 20
ATOM 20121 O O . SER A 1 65 ? 20.064 -16.397 1.246 1.00 0.00 65 SER A O 20
ATOM 20129 N N . GLY A 1 66 ? 18.115 -15.302 0.994 1.00 0.00 66 GLY A N 20
ATOM 20130 C CA . GLY A 1 66 ? 17.354 -16.523 0.805 1.00 0.00 66 GLY A CA 20
ATOM 20131 C C . GLY A 1 66 ? 17.258 -16.927 -0.653 1.00 0.00 66 GLY A C 20
ATOM 20132 O O . GLY A 1 66 ? 17.329 -16.093 -1.556 1.00 0.00 66 GLY A O 20
ATOM 20136 N N . PRO A 1 67 ? 17.094 -18.235 -0.899 1.00 0.00 67 PRO A N 20
ATOM 20137 C CA . PRO A 1 67 ? 16.985 -18.778 -2.256 1.00 0.00 67 PRO A CA 20
ATOM 20138 C C . PRO A 1 67 ? 15.677 -18.386 -2.935 1.00 0.00 67 PRO A C 20
ATOM 20139 O O . PRO A 1 67 ? 14.642 -19.018 -2.720 1.00 0.00 67 PRO A O 20
ATOM 20150 N N . SER A 1 68 ? 15.730 -17.341 -3.754 1.00 0.00 68 SER A N 20
ATOM 20151 C CA . SER A 1 68 ? 14.548 -16.863 -4.462 1.00 0.00 68 SER A CA 20
ATOM 20152 C C . SER A 1 68 ? 14.185 -17.802 -5.608 1.00 0.00 68 SER A C 20
ATOM 20153 O O . SER A 1 68 ? 13.066 -18.309 -5.679 1.00 0.00 68 SER A O 20
ATOM 20161 N N . SER A 1 69 ? 15.140 -18.028 -6.505 1.00 0.00 69 SER A N 20
ATOM 20162 C CA . SER A 1 69 ? 14.921 -18.902 -7.651 1.00 0.00 69 SER A CA 20
ATOM 20163 C C . SER A 1 69 ? 16.249 -19.358 -8.249 1.00 0.00 69 SER A C 20
ATOM 20164 O O . SER A 1 69 ? 17.270 -18.688 -8.102 1.00 0.00 69 SER A O 20
ATOM 20172 N N . GLY A 1 70 ? 16.225 -20.503 -8.924 1.00 0.00 70 GLY A N 20
ATOM 20173 C CA . GLY A 1 70 ? 17.432 -21.030 -9.533 1.00 0.00 70 GLY A CA 20
ATOM 20174 C C . GLY A 1 70 ? 17.478 -20.790 -11.029 1.00 0.00 70 GLY A C 20
ATOM 20175 O O . GLY A 1 70 ? 17.299 -19.651 -11.459 1.00 0.00 70 GLY A O 20
#

GO terms:
  GO:0036158 outer dynein arm assembly (P, IMP)
  GO:0036159 inner dynein arm assembly (P, IMP)
  GO:0044458 motile cilium assembly (P, IMP)
  GO:0005515 protein binding (F, IPI)
  GO:0005737 cytoplasm (C, IDA)

Sequence (70 aa):
GSSGSSGLEAVAPERPRCAYCSAEASKRCSRCQNEWYCCRECQVKHWEKHGKTCVLAAQGDRAKSGPSSGGSSGSSGLEAVAPERPRCAYCSAEASKRCSRCQNEWYCCRECQVKHWEKHGKTCVLAAQGDRAKSGPSSGGSSGSSGLEAVAPERPRCAYCSAEASKRCSRCQNEWYCCRECQVKHWEKHGKTCVLAAQGDRAKSGPSSGGSSGSSGLEAVAPERPRCAYCSAEASKRCSRCQNEWYCCRECQVKHWEKHGKTCVLAAQGDRAKSGPSSGGSSGSSGLEAVAPERPRCAYCSAEASKRCSRCQNEWYCCRECQVKHWEKHGKTCVLAAQGDRAKSGPSSGGSSGSSGLEAVAPERPRCAYCSAEASKRCSRCQNEWYCCRECQVKHWEKHGKTCVLAAQGDRAKSGPSSGGSSGSSGLEAVAPERPRCAYCSAEASKRCSRCQNEWYCCRECQVKHWEKHGKTCVLAAQGDRAKSGPSSGGSSGSSGLEAVAPERPRCAYCSAEASKRCSRCQNEWYCCRECQVKHWEKHGKTCVLAAQGDRAKSGPSSGGSSGSSGLEAVAPERPRCAYCSAEASKRCSRCQNEWYCCRECQVKHWEKHGKTCVLAAQGDRAKSGPSSGGSSGSSGLEAVAPERPRCAYCSAEASKRCSRCQNEWYCCRECQVKHWEKHGKTCVLAAQGDRAKSGPSSGGSSGSSGLEAVAPERPRCAYCSAEASKRCSRCQNEWYCCRECQVKHWEKHGKTCVLAAQGDRAKSGPSSGGSSGSSGLEAVAPERPRCAYCSAEASKRCSRCQNEWYCCRECQVKHWEKHGKTCVLAAQGDRAKSGPSSGGSSGSSGLEAVAPERPRCAYCSAEASKRCSRCQNEWYCCRECQVKHWEKHGKTCVLAAQGDRAKSGPSSGGSSGSSGLEAVAPERPRCAYCSAEASKRCSRCQNEWYCCRECQVKHWEKHGKTCVLAAQGDRAKSGPSSGGSSGSSGLEAVAPERPRCAYCSAEASKRCSRCQNEWYCCRECQVKHWEKHGKTCVLAAQGDRAKSGPSSGGSSGSSGLEAVAPERPRCAYCSAEASKRCSRCQNEWYCCRECQVKHWEKHGKTCVLAAQGDRAKSGPSSGGSSGSSGLEAVAPERPRCAYCSAEASKRCSRCQNEWYCCRECQVKHWEKHGKTCVLAAQGDRAKSGPSSGGSSGSSGLEAVAPERPRCAYCSAEASKRCSRCQNEWYCCRECQVKHWEKHGKTCVLAAQGDRAKSGPSSGGSSGSSGLEAVAPERPRCAYCSAEASKRCSRCQNEWYCCRECQVKHWEKHGKTCVLAAQGDRAKSGPSSGGSSGSSGLEAVAPERPRCAYCSAEASKRCSRCQNEWYCCRECQVKHWEKHGKTCVLAAQGDRAKSGPSSG

InterPro domains:
  IPR002893 Zinc finger, MYND-type [PF01753] (394-430)
  IPR002893 Zinc finger, MYND-type [PS01360] (394-430)
  IPR002893 Zinc finger, MYND-type [PS50865] (394-430)
  IPR017333 Uncharacterised conserved protein UCP037948, zinc finger MYND-type [PIRSF037948] (1-439)
  IPR052298 Zinc finger MYND domain-containing protein 10 [PTHR13244] (1-439)

Solvent-accessible surface area: 6748 Å² total; per-residue (Å²): 137,126,120,79,117,118,73,161,156,102,128,84,129,148,196,56,136,6,55,136,58,79,40,151,4,96,71,131,0,105,152,7,60,116,46,77,2,34,48,156,113,11,27,105,104,37,97,155,145,4,21,196,95,24,96,169,47,102,129,61,161,208,84,186,117,66,134,114,117,126

Secondary structure (DSSP, 8-state):
----------------B-SSS--B---B-TTTS--B-S-HHHHHHTHHHHHHH-----------------

Foldseek 3Di:
DDDDDDDDDDDDDDAAAADPVRHRFDDAPPAARPHTHNDVVVCVVCVVPCVVVRDRPDDDDDPDDDCPDD

Organism: Homo sapiens (NCBI:txid9606)

Nearest PDB structures (foldseek):
  2d8q-assembly1_A  TM=6.859E-01  e=1.067E-10  Homo sapiens
  2dan-assembly1_A  TM=6.846E-01  e=6.591E-08  Homo sapiens
  2dj8-assembly1_A  TM=6.629E-01  e=1.923E-03  Homo sapiens
  9de2-assembly1_A  TM=8.328E-01  e=4.942E-02  Homo sapiens
  2odd-assembly1_A  TM=7.921E-01  e=3.524E-02  Homo sapiens